Protein AF-0000000077863106 (afdb_homodimer)

Solvent-accessible surface area (backbone atoms only — not comparable to full-atom values): 50964 Å² total; per-residue (Å²): 133,82,85,76,80,61,58,80,45,43,48,26,43,20,41,36,31,36,48,25,45,62,71,57,27,67,43,44,46,53,47,40,54,50,27,55,53,47,26,68,72,30,57,85,43,61,71,60,22,48,53,30,43,49,52,37,49,33,56,31,46,39,33,16,55,47,22,50,50,55,50,70,59,65,68,81,79,57,76,72,43,67,26,76,44,61,75,33,63,80,84,48,83,65,45,81,73,35,84,44,53,61,47,78,40,48,59,47,70,47,36,65,50,68,43,65,46,45,50,59,47,34,32,51,41,9,41,47,46,30,50,50,46,50,52,45,64,60,55,34,60,75,52,54,64,40,59,44,48,40,51,53,49,50,52,52,37,50,46,20,48,55,14,30,54,31,19,53,55,38,52,62,58,57,72,64,61,62,69,32,56,31,37,28,44,81,87,48,69,69,68,70,64,45,55,42,82,41,73,65,71,83,58,57,54,96,41,69,34,58,22,55,52,50,33,72,72,29,68,68,54,38,58,65,56,41,39,54,48,50,51,75,38,40,75,50,79,55,89,49,53,61,48,59,57,33,33,37,31,60,48,75,72,72,60,53,76,77,57,57,81,40,75,62,50,53,54,62,71,32,53,63,58,48,54,48,46,49,50,51,44,50,52,43,46,49,54,52,48,48,55,70,72,40,92,62,90,54,90,64,80,56,82,31,64,69,55,43,61,74,38,40,63,58,50,51,48,51,50,49,49,48,51,48,50,49,49,43,57,60,47,52,74,57,59,66,73,68,80,85,69,51,73,63,53,54,55,44,57,59,56,32,69,66,53,44,49,51,52,48,53,50,51,51,50,51,50,48,52,51,40,50,56,46,44,66,55,46,30,60,50,44,41,50,52,45,51,55,49,48,51,51,50,51,66,70,72,49,70,62,68,59,57,74,69,20,56,69,26,46,42,56,56,47,30,52,50,48,49,50,51,52,53,55,51,56,67,44,32,80,77,62,50,50,73,68,50,51,52,52,49,49,51,50,50,50,52,50,48,54,52,52,50,49,52,55,50,56,67,68,56,57,61,62,60,65,60,57,62,76,103,132,82,88,75,82,62,58,80,44,42,48,26,43,21,40,34,31,35,48,26,46,61,72,58,27,66,44,46,45,53,47,39,52,49,28,52,53,48,26,68,73,30,58,84,44,60,70,60,23,50,53,30,42,50,53,36,48,32,56,30,48,40,33,16,54,48,23,50,50,55,50,70,58,65,68,80,78,58,75,73,44,67,28,75,46,63,75,35,63,81,85,49,82,65,46,81,72,36,84,44,53,62,46,77,38,51,60,46,70,47,36,64,51,67,44,62,45,45,51,59,47,34,31,50,43,10,42,48,45,30,51,50,45,51,50,45,65,60,54,35,62,76,53,55,66,39,62,44,48,41,51,52,50,49,51,51,39,52,47,21,46,54,12,29,53,30,20,52,55,37,51,62,57,57,72,64,61,62,68,32,57,32,36,28,43,79,88,47,68,69,68,71,63,47,55,43,82,39,75,64,71,82,60,57,53,97,40,70,34,58,22,55,51,50,33,71,72,29,69,69,53,38,59,65,57,40,39,53,47,52,52,74,37,41,74,51,78,55,91,48,53,60,48,60,56,32,32,37,30,60,48,76,71,71,59,53,77,75,57,57,79,39,74,62,50,54,52,61,72,32,54,64,57,48,52,48,46,50,50,53,44,50,52,43,48,49,53,52,50,49,54,69,72,40,90,63,90,54,91,65,78,56,79,33,64,70,55,44,61,74,38,38,64,57,51,51,49,51,50,49,49,47,50,47,50,48,48,43,59,59,47,53,73,55,60,67,75,69,80,87,70,51,73,60,54,54,56,45,57,57,56,31,69,67,53,44,49,52,51,47,53,51,50,51,49,51,49,49,51,50,40,51,55,46,44,65,53,46,30,59,49,44,41,52,51,46,51,55,50,49,52,53,50,52,65,71,72,50,69,63,66,61,57,73,68,20,56,66,26,46,42,55,57,48,30,51,50,49,49,50,51,51,52,56,51,56,68,44,32,80,77,62,50,49,74,69,50,52,52,50,50,51,51,52,50,51,52,52,49,53,52,52,50,50,52,53,51,56,68,68,57,58,62,61,61,65,62,57,62,76,105

Foldseek 3Di:
DDPPPFWLKFKFWKAKAQFADLCLDDQNLVLLVVLLVVLVVCLVVVVSNCLSVVVSLVSLLVLLVVLVVLLVFPDDFDDKAKAFGDAAAPPDPLCVLGVGTDHPDGIDIATADYAYLNLLSSLLSLLLQLLRLLVCLLARCSQVVDPVSNVVSVVSNVSSVSSNVSSVVSVVVRVPDDIWMKMARSVDRFDQKDFDQDDDPVLDDPGPRCSNCVCSVDPVNVVVRPGRIDTPRLPDDDPPDDSRSMMMGRPDPPVCVPCVPDPLVVLVVCPVVLVVLSVVLVVLSVLSVVVVVDPDPAPQPGLYPVVCVVCVVVSVVVLVVLVVVLVCQLCVVVPPPDDDPDPVVSVVSCVPPVSVVSVVSSVSNVSNVVSSVCNVPSSVVSSVSSSVSSVSVSVPPDDHPDDCVDCSNCVVVVVVVVVVVVVVVVVCDVVPDDPVRVVVVVVVVVVVVVVVVVVVVVVVPDCPVVVVVVD/DDPPPFWLKFKFWKAKAQFADLCLDDQNLVLLVVLLVVLVVCLVVVVSNCLSVVVSLVSLLVLLVVLVVLLVQPDDFDDKAKAFGDAAAPPDPLCVLGVGTDHPDGIDIATADYAYLNLLSSLLSLLLQLLRLLVCLLARCSQVVDPVSNVVSVVSNVSSVSSNVSSVVSVVVRVPDDIWMKMARSVDRFDQKDFDQDDDPVLDDPGPRVSNCVCSVDPVNVVVRPGRIDTPRLPDDDPPDDSRSMMMGRPDPPVCVPCVPDPLVVLVVCPVVLVVLSVVLVVLSVLSVVVVVDPDPAPQPGLHPVVCVVCVVVVVVVLVVLVVVLVCQLCVVVPPPDDDPDPVVSVVSCVPPVSVVSVVSSVSNVSNVVSSVCNVPSSVVSSVSSSVSSVSVSVPPDDHPDDCVDCSNCVVVVVVVVVVVVVVVVVCDVVPDDPVRVVVVVVVVVVVVVVVVVVVVVVVPDCVVVVVVVD

Sequence (942 aa):
MSSQDSPLFIAQEAICFYPISTIYNYCPRYLFYALLLASCLTRWTGWLTDVFLGTAATYAGVAAIQAFILVASVSKSKEAEVVTIPYLPTNTSIGDAFPQLVTDADQVVIQPGALELDGDAVLAVVITGYLVFLPLQCWSRVLSKERVRVILFSLWNLLMLAGSICGLVYSTLLSKVPTQYMFCYPDYPPFEQTKNDGWHSEWRNTTWNSSVWAIFSSPILWNQLGDICFNPCFNSSQVLRQQTSLTAMVYPRDDDDAHPHSFWAKLAYSSSYIYSLIAVSVILNCVLLCFRLLPFRSRIPAMKVAVIWKQRKDIWNKLKSGFETARKMDRGDNQNPCHQRTVWRRLRSHLSPKVIKQWASIWVDVILLVAILLSIIISPLTAIAFVVWIEWYIYNDGPAQENPQQVGQWSYLVSIGLLLLSAVILRLRYRVSSAAELDRDIEDLRRRLVKLEARREAFSEPREEELNGDRMSSQDSPLFIAQEAICFYPISTIYNYCPRYLFYALLLASCLTRWTGWLTDVFLGTAATYAGVAAIQAFILVASVSKSKEAEVVTIPYLPTNTSIGDAFPQLVTDADQVVIQPGALELDGDAVLAVVITGYLVFLPLQCWSRVLSKERVRVILFSLWNLLMLAGSICGLVYSTLLSKVPTQYMFCYPDYPPFEQTKNDGWHSEWRNTTWNSSVWAIFSSPILWNQLGDICFNPCFNSSQVLRQQTSLTAMVYPRDDDDAHPHSFWAKLAYSSSYIYSLIAVSVILNCVLLCFRLLPFRSRIPAMKVAVIWKQRKDIWNKLKSGFETARKMDRGDNQNPCHQRTVWRRLRSHLSPKVIKQWASIWVDVILLVAILLSIIISPLTAIAFVVWIEWYIYNDGPAQENPQQVGQWSYLVSIGLLLLSAVILRLRYRVSSAAELDRDIEDLRRRLVKLEARREAFSEPREEELNGDR

Structure (mmCIF, N/CA/C/O backbone):
data_AF-0000000077863106-model_v1
#
loop_
_entity.id
_entity.type
_entity.pdbx_description
1 polymer 'Integral membrane protein'
#
loop_
_atom_site.group_PDB
_atom_site.id
_atom_site.type_symbol
_atom_site.label_atom_id
_atom_site.label_alt_id
_atom_site.label_comp_id
_atom_site.label_asym_id
_atom_site.label_entity_id
_atom_site.label_seq_id
_atom_site.pdbx_PDB_ins_code
_atom_site.Cartn_x
_atom_site.Cartn_y
_atom_site.Cartn_z
_atom_site.occupancy
_atom_site.B_iso_or_equiv
_atom_site.auth_seq_id
_atom_site.auth_comp_id
_atom_site.auth_asym_id
_atom_site.auth_atom_id
_atom_site.pdbx_PDB_model_num
ATOM 1 N N . MET A 1 1 ? 9.055 -56 -7.039 1 26.06 1 MET A N 1
ATOM 2 C CA . MET A 1 1 ? 7.863 -55.5 -6.355 1 26.06 1 MET A CA 1
ATOM 3 C C . MET A 1 1 ? 6.84 -55 -7.355 1 26.06 1 MET A C 1
ATOM 5 O O . MET A 1 1 ? 7.176 -54.188 -8.234 1 26.06 1 MET A O 1
ATOM 9 N N . SER A 1 2 ? 5.77 -55.688 -7.777 1 32.88 2 SER A N 1
ATOM 10 C CA . SER A 1 2 ? 4.672 -55.5 -8.719 1 32.88 2 SER A CA 1
ATOM 11 C C . SER A 1 2 ? 4.148 -54.062 -8.688 1 32.88 2 SER A C 1
ATOM 13 O O . SER A 1 2 ? 3.953 -53.5 -7.609 1 32.88 2 SER A O 1
ATOM 15 N N . SER A 1 3 ? 4.355 -53.156 -9.578 1 42.66 3 SER A N 1
ATOM 16 C CA . SER A 1 3 ? 3.854 -51.906 -10.133 1 42.66 3 SER A CA 1
ATOM 17 C C . SER A 1 3 ? 2.338 -51.812 -10.008 1 42.66 3 SER A C 1
ATOM 19 O O . SER A 1 3 ? 1.724 -50.875 -10.508 1 42.66 3 SER A O 1
ATOM 21 N N . GLN A 1 4 ? 1.524 -52.906 -9.844 1 44.75 4 GLN A N 1
ATOM 22 C CA . GLN A 1 4 ? 0.093 -53.188 -9.844 1 44.75 4 GLN A CA 1
ATOM 23 C C . GLN A 1 4 ? -0.628 -52.406 -8.766 1 44.75 4 GLN A C 1
ATOM 25 O O . GLN A 1 4 ? -1.775 -52 -8.953 1 44.75 4 GLN A O 1
ATOM 30 N N . ASP A 1 5 ? -0.208 -52.406 -7.422 1 56.16 5 ASP A N 1
ATOM 31 C CA . ASP A 1 5 ? -1.065 -52.062 -6.293 1 56.16 5 ASP A CA 1
ATOM 32 C C . ASP A 1 5 ? -1.022 -50.562 -6.004 1 56.16 5 ASP A C 1
ATOM 34 O O . ASP A 1 5 ? -1.371 -50.125 -4.906 1 56.16 5 ASP A O 1
ATOM 38 N N . SER A 1 6 ? -0.372 -49.812 -6.773 1 74.25 6 SER A N 1
ATOM 39 C CA . SER A 1 6 ? -0.344 -48.406 -6.422 1 74.25 6 SER A CA 1
ATOM 40 C C . SER A 1 6 ? -1.619 -47.688 -6.867 1 74.25 6 SER A C 1
ATOM 42 O O . SER A 1 6 ? -2.115 -47.938 -7.969 1 74.25 6 SER A O 1
ATOM 44 N N . PRO A 1 7 ? -2.229 -47.094 -5.91 1 86.69 7 PRO A N 1
ATOM 45 C CA . PRO A 1 7 ? -3.434 -46.344 -6.277 1 86.69 7 PRO A CA 1
ATOM 46 C C . PRO A 1 7 ? -3.201 -45.375 -7.438 1 86.69 7 PRO A C 1
ATOM 48 O O . PRO A 1 7 ? -2.074 -44.938 -7.648 1 86.69 7 PRO A O 1
ATOM 51 N N . LEU A 1 8 ? -4.168 -45.312 -8.32 1 90.88 8 LEU A N 1
ATOM 52 C CA . LEU A 1 8 ? -4.062 -44.406 -9.461 1 90.88 8 LEU A CA 1
ATOM 53 C C . LEU A 1 8 ? -3.719 -43 -9.016 1 90.88 8 LEU A C 1
ATOM 55 O O . LEU A 1 8 ? -2.818 -42.375 -9.578 1 90.88 8 LEU A O 1
ATOM 59 N N . PHE A 1 9 ? -4.512 -42.562 -8.055 1 94.62 9 PHE A N 1
ATOM 60 C CA . PHE A 1 9 ? -4.25 -41.25 -7.465 1 94.62 9 PHE A CA 1
ATOM 61 C C . PHE A 1 9 ? -4.566 -41.281 -5.977 1 94.62 9 PHE A C 1
ATOM 63 O O . PHE A 1 9 ? -5.125 -42.25 -5.457 1 94.62 9 PHE A O 1
ATOM 70 N N . ILE A 1 10 ? -4.098 -40.219 -5.316 1 94.44 10 ILE A N 1
ATOM 71 C CA . ILE A 1 10 ? -4.309 -40.125 -3.875 1 94.44 10 ILE A CA 1
ATOM 72 C C . ILE A 1 10 ? -4.926 -38.75 -3.551 1 94.44 10 ILE A C 1
ATOM 74 O O . ILE A 1 10 ? -4.879 -37.844 -4.371 1 94.44 10 ILE A O 1
ATOM 78 N N . ALA A 1 11 ? -5.566 -38.719 -2.434 1 95 11 ALA A N 1
ATOM 79 C CA . ALA A 1 11 ? -6.129 -37.469 -1.918 1 95 11 ALA A CA 1
ATOM 80 C C . ALA A 1 11 ? -5.43 -37.062 -0.632 1 95 11 ALA A C 1
ATOM 82 O O . ALA A 1 11 ? -5.172 -37.875 0.246 1 95 11 ALA A O 1
ATOM 83 N N . GLN A 1 12 ? -5.098 -35.812 -0.639 1 93.56 12 GLN A N 1
ATOM 84 C CA . GLN A 1 12 ? -4.465 -35.219 0.54 1 93.56 12 GLN A CA 1
ATOM 85 C C . GLN A 1 12 ? -5.223 -34 1.02 1 93.56 12 GLN A C 1
ATOM 87 O O . GLN A 1 12 ? -5.715 -33.188 0.208 1 93.56 12 GLN A O 1
ATOM 92 N N . GLU A 1 13 ? -5.277 -33.875 2.334 1 92.19 13 GLU A N 1
ATOM 93 C CA . GLU A 1 13 ? -5.926 -32.688 2.895 1 92.19 13 GLU A CA 1
ATOM 94 C C . GLU A 1 13 ? -5.098 -31.438 2.648 1 92.19 13 GLU A C 1
ATOM 96 O O . GLU A 1 13 ? -3.879 -31.438 2.844 1 92.19 13 GLU A O 1
ATOM 101 N N . ALA A 1 14 ? -5.836 -30.469 2.145 1 91.38 14 ALA A N 1
ATOM 102 C CA . ALA A 1 14 ? -5.168 -29.203 1.81 1 91.38 14 ALA A CA 1
ATOM 103 C C . ALA A 1 14 ? -6.02 -28 2.211 1 91.38 14 ALA A C 1
ATOM 105 O O . ALA A 1 14 ? -7.16 -28.172 2.658 1 91.38 14 ALA A O 1
ATOM 106 N N . ILE A 1 15 ? -5.371 -26.875 2.24 1 89.5 15 ILE A N 1
ATOM 107 C CA . ILE A 1 15 ? -6.062 -25.609 2.463 1 89.5 15 ILE A CA 1
ATOM 108 C C . ILE A 1 15 ? -5.785 -24.656 1.301 1 89.5 15 ILE A C 1
ATOM 110 O O . ILE A 1 15 ? -4.668 -24.625 0.771 1 89.5 15 ILE A O 1
ATOM 114 N N . CYS A 1 16 ? -6.805 -24.047 0.8 1 89.94 16 CYS A N 1
ATOM 115 C CA . CYS A 1 16 ? -6.688 -22.984 -0.18 1 89.94 16 CYS A CA 1
ATOM 116 C C . CYS A 1 16 ? -6.961 -21.625 0.459 1 89.94 16 CYS A C 1
ATOM 118 O O . CYS A 1 16 ? -7.949 -21.453 1.174 1 89.94 16 CYS A O 1
ATOM 120 N N . PHE A 1 17 ? -6.043 -20.703 0.256 1 89.31 17 PHE A N 1
ATOM 121 C CA . PHE A 1 17 ? -6.223 -19.406 0.908 1 89.31 17 PHE A CA 1
ATOM 122 C C . PHE A 1 17 ? -5.684 -18.281 0.035 1 89.31 17 PHE A C 1
ATOM 124 O O . PHE A 1 17 ? -4.848 -18.516 -0.841 1 89.31 17 PHE A O 1
ATOM 131 N N . TYR A 1 18 ? -6.281 -17.141 0.221 1 89.06 18 TYR A N 1
ATOM 132 C CA . TYR A 1 18 ? -5.707 -15.891 -0.278 1 89.06 18 TYR A CA 1
ATOM 133 C C . TYR A 1 18 ? -4.766 -15.273 0.749 1 89.06 18 TYR A C 1
ATOM 135 O O . TYR A 1 18 ? -5.188 -14.93 1.856 1 89.06 18 TYR A O 1
ATOM 143 N N . PRO A 1 19 ? -3.506 -15.188 0.367 1 89.19 19 PRO A N 1
ATOM 144 C CA . PRO A 1 19 ? -2.566 -14.633 1.343 1 89.19 19 PRO A CA 1
ATOM 145 C C . PRO A 1 19 ? -2.914 -13.203 1.751 1 89.19 19 PRO A C 1
ATOM 147 O O . PRO A 1 19 ? -3.701 -12.539 1.071 1 89.19 19 PRO A O 1
ATOM 150 N N . ILE A 1 20 ? -2.291 -12.812 2.879 1 90.81 20 ILE A N 1
ATOM 151 C CA . ILE A 1 20 ? -2.562 -11.477 3.398 1 90.81 20 ILE A CA 1
ATOM 152 C C . ILE A 1 20 ? -2.098 -10.43 2.393 1 90.81 20 ILE A C 1
ATOM 154 O O . ILE A 1 20 ? -0.97 -10.492 1.896 1 90.81 20 ILE A O 1
ATOM 158 N N . SER A 1 21 ? -2.957 -9.508 2.125 1 89.75 21 SER A N 1
ATOM 159 C CA . SER A 1 21 ? -2.67 -8.461 1.157 1 89.75 21 SER A CA 1
ATOM 160 C C . SER A 1 21 ? -1.504 -7.586 1.615 1 89.75 21 SER A C 1
ATOM 162 O O . SER A 1 21 ? -1.192 -7.535 2.807 1 89.75 21 SER A O 1
ATOM 164 N N . THR A 1 22 ? -0.928 -6.867 0.691 1 88.62 22 THR A N 1
ATOM 165 C CA . THR A 1 22 ? 0.248 -6.039 0.93 1 88.62 22 THR A CA 1
ATOM 166 C C . THR A 1 22 ? -0.051 -4.965 1.972 1 88.62 22 THR A C 1
ATOM 168 O O . THR A 1 22 ? 0.788 -4.668 2.824 1 88.62 22 THR A O 1
ATOM 171 N N . ILE A 1 23 ? -1.249 -4.434 1.993 1 90.44 23 ILE A N 1
ATOM 172 C CA . ILE A 1 23 ? -1.599 -3.305 2.85 1 90.44 23 ILE A CA 1
ATOM 173 C C . ILE A 1 23 ? -1.74 -3.779 4.293 1 90.44 23 ILE A C 1
ATOM 175 O O . ILE A 1 23 ? -1.688 -2.973 5.227 1 90.44 23 ILE A O 1
ATOM 179 N N . TYR A 1 24 ? -1.946 -5.086 4.48 1 92 24 TYR A N 1
ATOM 180 C CA . TYR A 1 24 ? -2.148 -5.602 5.828 1 92 24 TYR A CA 1
ATOM 181 C C . TYR A 1 24 ? -1.019 -6.543 6.227 1 92 24 TYR A C 1
ATOM 183 O O . TYR A 1 24 ? -1.136 -7.285 7.207 1 92 24 TYR A O 1
ATOM 191 N N . ASN A 1 25 ? 0.027 -6.523 5.457 1 91.25 25 ASN A N 1
ATOM 192 C CA . ASN A 1 25 ? 1.152 -7.398 5.766 1 91.25 25 ASN A CA 1
ATOM 193 C C . ASN A 1 25 ? 1.915 -6.918 6.996 1 91.25 25 ASN A C 1
ATOM 195 O O . ASN A 1 25 ? 1.396 -6.125 7.781 1 91.25 25 ASN A O 1
ATOM 199 N N . TYR A 1 26 ? 3.107 -7.328 7.301 1 88.75 26 TYR A N 1
ATOM 200 C CA . TYR A 1 26 ? 3.844 -7.145 8.547 1 88.75 26 TYR A CA 1
ATOM 201 C C . TYR A 1 26 ? 4.121 -5.668 8.805 1 88.75 26 TYR A C 1
ATOM 203 O O . TYR A 1 26 ? 3.719 -5.121 9.828 1 88.75 26 TYR A O 1
ATOM 211 N N . CYS A 1 27 ? 4.633 -5.012 7.883 1 90.25 27 CYS A N 1
ATOM 212 C CA . CYS A 1 27 ? 5.172 -3.678 8.109 1 90.25 27 CYS A CA 1
ATOM 213 C C . CYS A 1 27 ? 4.051 -2.668 8.336 1 90.25 27 CYS A C 1
ATOM 215 O O . CYS A 1 27 ? 4.062 -1.93 9.32 1 90.25 27 CYS A O 1
ATOM 217 N N . PRO A 1 28 ? 3.018 -2.662 7.469 1 92.56 28 PRO A N 1
ATOM 218 C CA . PRO A 1 28 ? 1.947 -1.69 7.707 1 92.56 28 PRO A CA 1
ATOM 219 C C . PRO A 1 28 ? 1.195 -1.948 9.016 1 92.56 28 PRO A C 1
ATOM 221 O O . PRO A 1 28 ? 0.81 -1.003 9.703 1 92.56 28 PRO A O 1
ATOM 224 N N . ARG A 1 29 ? 0.991 -3.158 9.383 1 93.75 29 ARG A N 1
ATOM 225 C CA . ARG A 1 29 ? 0.283 -3.482 10.617 1 93.75 29 ARG A CA 1
ATOM 226 C C . ARG A 1 29 ? 1.108 -3.092 11.844 1 93.75 29 ARG A C 1
ATOM 228 O O . ARG A 1 29 ? 0.592 -2.473 12.773 1 93.75 29 ARG A O 1
ATOM 235 N N . TYR A 1 30 ? 2.363 -3.434 11.859 1 94.31 30 TYR A N 1
ATOM 236 C CA . TYR A 1 30 ? 3.234 -3.086 12.977 1 94.31 30 TYR A CA 1
ATOM 237 C C . TYR A 1 30 ? 3.428 -1.578 13.07 1 94.31 30 TYR A C 1
ATOM 239 O O . TYR A 1 30 ? 3.555 -1.026 14.164 1 94.31 30 TYR A O 1
ATOM 247 N N . LEU A 1 31 ? 3.531 -0.987 11.867 1 94.81 31 LEU A N 1
ATOM 248 C CA . LEU A 1 31 ? 3.596 0.47 11.859 1 94.81 31 LEU A CA 1
ATOM 249 C C . LEU A 1 31 ? 2.34 1.072 12.484 1 94.81 31 LEU A C 1
ATOM 251 O O . LEU A 1 31 ? 2.422 2.043 13.242 1 94.81 31 LEU A O 1
ATOM 255 N N . PHE A 1 32 ? 1.184 0.488 12.227 1 96.38 32 PHE A N 1
ATOM 256 C CA . PHE A 1 32 ? -0.085 0.929 12.789 1 96.38 32 PHE A CA 1
ATOM 257 C C . PHE A 1 32 ? -0.047 0.866 14.312 1 96.38 32 PHE A C 1
ATOM 259 O O . PHE A 1 32 ? -0.41 1.83 14.992 1 96.38 32 PHE A O 1
ATOM 266 N N . TYR A 1 33 ? 0.478 -0.219 14.852 1 96.12 33 TYR A N 1
ATOM 267 C CA . TYR A 1 33 ? 0.579 -0.362 16.297 1 96.12 33 TYR A CA 1
ATOM 268 C C . TYR A 1 33 ? 1.552 0.657 16.891 1 96.12 33 TYR A C 1
ATOM 270 O O . TYR A 1 33 ? 1.285 1.253 17.922 1 96.12 33 TYR A O 1
ATOM 278 N N . ALA A 1 34 ? 2.629 0.846 16.203 1 94.56 34 ALA A N 1
ATOM 279 C CA . ALA A 1 34 ? 3.641 1.796 16.641 1 94.56 34 ALA A CA 1
ATOM 280 C C . ALA A 1 34 ? 3.096 3.221 16.641 1 94.56 34 ALA A C 1
ATOM 282 O O . ALA A 1 34 ? 3.396 4.008 17.547 1 94.56 34 ALA A O 1
ATOM 283 N N . LEU A 1 35 ? 2.324 3.48 15.617 1 94.56 35 LEU A N 1
ATOM 284 C CA . LEU A 1 35 ? 1.747 4.816 15.523 1 94.56 35 LEU A CA 1
ATOM 285 C C . LEU A 1 35 ? 0.749 5.062 16.656 1 94.56 35 LEU A C 1
ATOM 287 O O . LEU A 1 35 ? 0.694 6.156 17.203 1 94.56 35 LEU A O 1
ATOM 291 N N . LEU A 1 36 ? -0.031 4.07 16.984 1 93.5 36 LEU A N 1
ATOM 292 C CA . LEU A 1 36 ? -0.969 4.195 18.094 1 93.5 36 LEU A CA 1
ATOM 293 C C . LEU A 1 36 ? -0.229 4.391 19.422 1 93.5 36 LEU A C 1
ATOM 295 O O . LEU A 1 36 ? -0.592 5.258 20.219 1 93.5 36 LEU A O 1
ATOM 299 N N . LEU A 1 37 ? 0.836 3.676 19.609 1 91.75 37 LEU A N 1
ATOM 300 C CA . LEU A 1 37 ? 1.645 3.803 20.812 1 91.75 37 LEU A CA 1
ATOM 301 C C . LEU A 1 37 ? 2.32 5.168 20.875 1 91.75 37 LEU A C 1
ATOM 303 O O . LEU A 1 37 ? 2.359 5.801 21.938 1 91.75 37 LEU A O 1
ATOM 307 N N . ALA A 1 38 ? 2.811 5.625 19.734 1 90.5 38 ALA A N 1
ATOM 308 C CA . ALA A 1 38 ? 3.473 6.926 19.672 1 90.5 38 ALA A CA 1
ATOM 309 C C . ALA A 1 38 ? 2.488 8.055 19.938 1 90.5 38 ALA A C 1
ATOM 311 O O . ALA A 1 38 ? 2.85 9.07 20.547 1 90.5 38 ALA A O 1
ATOM 312 N N . SER A 1 39 ? 1.268 7.855 19.484 1 87 39 SER A N 1
ATOM 313 C CA . SER A 1 39 ? 0.251 8.875 19.734 1 87 39 SER A CA 1
ATOM 314 C C . SER A 1 39 ? -0.08 8.984 21.219 1 87 39 SER A C 1
ATOM 316 O O . SER A 1 39 ? -0.344 10.078 21.719 1 87 39 SER A O 1
ATOM 318 N N . CYS A 1 40 ? 0.005 7.922 21.922 1 83.56 40 CYS A N 1
ATOM 319 C CA . CYS A 1 40 ? -0.248 7.922 23.359 1 83.56 40 CYS A CA 1
ATOM 320 C C . CYS A 1 40 ? 0.919 8.539 24.125 1 83.56 40 CYS A C 1
ATOM 322 O O . CYS A 1 40 ? 0.719 9.211 25.125 1 83.56 40 CYS A O 1
ATOM 324 N N . LEU A 1 41 ? 2.148 8.414 23.547 1 83.38 41 LEU A N 1
ATOM 325 C CA . LEU A 1 41 ? 3.348 8.891 24.219 1 83.38 41 LEU A CA 1
ATOM 326 C C . LEU A 1 41 ? 3.592 10.367 23.922 1 83.38 41 LEU A C 1
ATOM 328 O O . LEU A 1 41 ? 4.238 11.07 24.703 1 83.38 41 LEU A O 1
ATOM 332 N N . THR A 1 42 ? 3.131 10.797 22.797 1 80 42 THR A N 1
ATOM 333 C CA . THR A 1 42 ? 3.381 12.18 22.391 1 80 42 THR A CA 1
ATOM 334 C C . THR A 1 42 ? 2.125 13.023 22.562 1 80 42 THR A C 1
ATOM 336 O O . THR A 1 42 ? 1.929 14.008 21.828 1 80 42 THR A O 1
ATOM 339 N N . ARG A 1 43 ? 1.359 12.789 23.5 1 72.81 43 ARG A N 1
ATOM 340 C CA . ARG A 1 43 ? 0.079 13.461 23.688 1 72.81 43 ARG A CA 1
ATOM 341 C C . ARG A 1 43 ? 0.279 14.938 24.031 1 72.81 43 ARG A C 1
ATOM 343 O O . ARG A 1 43 ? -0.593 15.766 23.766 1 72.81 43 ARG A O 1
ATOM 350 N N . TRP A 1 44 ? 1.492 15.258 24.438 1 74.69 44 TRP A N 1
ATOM 351 C CA . TRP A 1 44 ? 1.767 16.625 24.859 1 74.69 44 TRP A CA 1
ATOM 352 C C . TRP A 1 44 ? 2.242 17.469 23.688 1 74.69 44 TRP A C 1
ATOM 354 O O . TRP A 1 44 ? 2.223 18.703 23.75 1 74.69 44 TRP A O 1
ATOM 364 N N . THR A 1 45 ? 2.744 16.719 22.703 1 75.56 45 THR A N 1
ATOM 365 C CA . THR A 1 45 ? 3.166 17.406 21.484 1 75.56 45 THR A CA 1
ATOM 366 C C . THR A 1 45 ? 2.043 17.422 20.453 1 75.56 45 THR A C 1
ATOM 368 O O . THR A 1 45 ? 1.926 16.5 19.641 1 75.56 45 THR A O 1
ATOM 371 N N . GLY A 1 46 ? 1.142 18.297 20.422 1 76.94 46 GLY A N 1
ATOM 372 C CA . GLY A 1 46 ? -0.1 18.375 19.672 1 76.94 46 GLY A CA 1
ATOM 373 C C . GLY A 1 46 ? 0.072 18.078 18.203 1 76.94 46 GLY A C 1
ATOM 374 O O . GLY A 1 46 ? -0.658 17.25 17.641 1 76.94 46 GLY A O 1
ATOM 375 N N . TRP A 1 47 ? 1.129 18.672 17.625 1 77.94 47 TRP A N 1
ATOM 376 C CA . TRP A 1 47 ? 1.243 18.5 16.172 1 77.94 47 TRP A CA 1
ATOM 377 C C . TRP A 1 47 ? 1.656 17.078 15.82 1 77.94 47 TRP A C 1
ATOM 379 O O . TRP A 1 47 ? 1.186 16.516 14.828 1 77.94 47 TRP A O 1
ATOM 389 N N . LEU A 1 48 ? 2.516 16.469 16.562 1 82.81 48 LEU A N 1
ATOM 390 C CA . LEU A 1 48 ? 2.982 15.109 16.312 1 82.81 48 LEU A CA 1
ATOM 391 C C . LEU A 1 48 ? 1.86 14.102 16.531 1 82.81 48 LEU A C 1
ATOM 393 O O . LEU A 1 48 ? 1.709 13.156 15.758 1 82.81 48 LEU A O 1
ATOM 397 N N . THR A 1 49 ? 1.086 14.305 17.5 1 83.56 49 THR A N 1
ATOM 398 C CA . THR A 1 49 ? -0.02 13.398 17.797 1 83.56 49 THR A CA 1
ATOM 399 C C . THR A 1 49 ? -1.065 13.438 16.688 1 83.56 49 THR A C 1
ATOM 401 O O . THR A 1 49 ? -1.649 12.406 16.344 1 83.56 49 THR A O 1
ATOM 404 N N . ASP A 1 50 ? -1.203 14.555 16.094 1 82 50 ASP A N 1
ATOM 405 C CA . ASP A 1 50 ? -2.18 14.695 15.023 1 82 50 ASP A CA 1
ATOM 406 C C . ASP A 1 50 ? -1.752 13.906 13.789 1 82 50 ASP A C 1
ATOM 408 O O . ASP A 1 50 ? -2.58 13.273 13.133 1 82 50 ASP A O 1
ATOM 412 N N . VAL A 1 51 ? -0.501 13.992 13.625 1 82.88 51 VAL A N 1
ATOM 413 C CA . VAL A 1 51 ? 0.012 13.281 12.453 1 82.88 51 VAL A CA 1
ATOM 414 C C . VAL A 1 51 ? -0.074 11.773 12.688 1 82.88 51 VAL A C 1
ATOM 416 O O . VAL A 1 51 ? -0.533 11.031 11.82 1 82.88 51 VAL A O 1
ATOM 419 N N . PHE A 1 52 ? 0.317 11.352 13.828 1 89.44 52 PHE A N 1
ATOM 420 C CA . PHE A 1 52 ? 0.322 9.93 14.141 1 89.44 52 PHE A CA 1
ATOM 421 C C . PHE A 1 52 ? -1.101 9.391 14.219 1 89.44 52 PHE A C 1
ATOM 423 O O . PHE A 1 52 ? -1.414 8.367 13.602 1 89.44 52 PHE A O 1
ATOM 430 N N . LEU A 1 53 ? -1.956 10.086 14.844 1 87.5 53 LEU A N 1
ATOM 431 C CA . LEU A 1 53 ? -3.332 9.633 15.008 1 87.5 53 LEU A CA 1
ATOM 432 C C . LEU A 1 53 ? -4.094 9.703 13.695 1 87.5 53 LEU A C 1
ATOM 434 O O . LEU A 1 53 ? -4.922 8.836 13.398 1 87.5 53 LEU A O 1
ATOM 438 N N . GLY A 1 54 ? -3.834 10.773 12.977 1 88.12 54 GLY A N 1
ATOM 439 C CA . GLY A 1 54 ? -4.477 10.883 11.68 1 88.12 54 GLY A CA 1
ATOM 440 C C . GLY A 1 54 ? -4.109 9.75 10.734 1 88.12 54 GLY A C 1
ATOM 441 O O . GLY A 1 54 ? -4.973 9.195 10.062 1 88.12 54 GLY A O 1
ATOM 442 N N . THR A 1 55 ? -2.873 9.398 10.711 1 90.31 55 THR A N 1
ATOM 443 C CA . THR A 1 55 ? -2.406 8.32 9.859 1 90.31 55 THR A CA 1
ATOM 444 C C . THR A 1 55 ? -2.965 6.977 10.328 1 90.31 55 THR A C 1
ATOM 446 O O . THR A 1 55 ? -3.438 6.18 9.516 1 90.31 55 THR A O 1
ATOM 449 N N . ALA A 1 56 ? -2.918 6.766 11.578 1 94 56 ALA A N 1
ATOM 450 C CA . ALA A 1 56 ? -3.424 5.512 12.133 1 94 56 ALA A CA 1
ATOM 451 C C . ALA A 1 56 ? -4.93 5.383 11.914 1 94 56 ALA A C 1
ATOM 453 O O . ALA A 1 56 ? -5.418 4.309 11.562 1 94 56 ALA A O 1
ATOM 454 N N . ALA A 1 57 ? -5.633 6.492 12.094 1 93.88 57 ALA A N 1
ATOM 455 C CA . ALA A 1 57 ? -7.086 6.465 11.938 1 93.88 57 ALA A CA 1
ATOM 456 C C . ALA A 1 57 ? -7.484 6.211 10.492 1 93.88 57 ALA A C 1
ATOM 458 O O . ALA A 1 57 ? -8.445 5.492 10.219 1 93.88 57 ALA A O 1
ATOM 459 N N . THR A 1 58 ? -6.75 6.785 9.625 1 92.81 58 THR A N 1
ATOM 460 C CA . THR A 1 58 ? -7.043 6.586 8.211 1 92.81 58 THR A CA 1
ATOM 461 C C . THR A 1 58 ? -6.789 5.137 7.809 1 92.81 58 THR A C 1
ATOM 463 O O . THR A 1 58 ? -7.578 4.543 7.07 1 92.81 58 THR A O 1
ATOM 466 N N . TYR A 1 59 ? -5.672 4.551 8.273 1 95.31 59 TYR A N 1
ATOM 467 C CA . TYR A 1 59 ? -5.359 3.152 8.008 1 95.31 59 TYR A CA 1
ATOM 468 C C . TYR A 1 59 ? -6.434 2.238 8.586 1 95.31 59 TYR A C 1
ATOM 470 O O . TYR A 1 59 ? -6.883 1.301 7.926 1 95.31 59 TYR A O 1
ATOM 478 N N . ALA A 1 60 ? -6.855 2.529 9.781 1 97.12 60 ALA A N 1
ATOM 479 C CA . ALA A 1 60 ? -7.902 1.74 10.43 1 97.12 60 ALA A CA 1
ATOM 480 C C . ALA A 1 60 ? -9.25 1.933 9.734 1 97.12 60 ALA A C 1
ATOM 482 O O . ALA A 1 60 ? -10.062 1.012 9.688 1 97.12 60 ALA A O 1
ATOM 483 N N . GLY A 1 61 ? -9.469 3.143 9.273 1 96.44 61 GLY A N 1
ATOM 484 C CA . GLY A 1 61 ? -10.695 3.393 8.531 1 96.44 61 GLY A CA 1
ATOM 485 C C . GLY A 1 61 ? -10.812 2.559 7.273 1 96.44 61 GLY A C 1
ATOM 486 O O . GLY A 1 61 ? -11.898 2.074 6.941 1 96.44 61 GLY A O 1
ATOM 487 N N . VAL A 1 62 ? -9.734 2.377 6.609 1 95.94 62 VAL A N 1
ATOM 488 C CA . VAL A 1 62 ? -9.711 1.546 5.41 1 95.94 62 VAL A CA 1
ATOM 489 C C . VAL A 1 62 ? -10.047 0.101 5.777 1 95.94 62 VAL A C 1
ATOM 491 O O . VAL A 1 62 ? -10.828 -0.558 5.086 1 95.94 62 VAL A O 1
ATOM 494 N N . ALA A 1 63 ? -9.445 -0.325 6.801 1 97.44 63 ALA A N 1
ATOM 495 C CA . ALA A 1 63 ? -9.703 -1.684 7.27 1 97.44 63 ALA A CA 1
ATOM 496 C C . ALA A 1 63 ? -11.18 -1.862 7.633 1 97.44 63 ALA A C 1
ATOM 498 O O . ALA A 1 63 ? -11.766 -2.914 7.371 1 97.44 63 ALA A O 1
ATOM 499 N N . ALA A 1 64 ? -11.789 -0.835 8.219 1 97.5 64 ALA A N 1
ATOM 500 C CA . ALA A 1 64 ? -13.195 -0.907 8.594 1 97.5 64 ALA A CA 1
ATOM 501 C C . ALA A 1 64 ? -14.086 -1.034 7.363 1 97.5 64 ALA A C 1
ATOM 503 O O . ALA A 1 64 ? -15.016 -1.85 7.34 1 97.5 64 ALA A O 1
ATOM 504 N N . ILE A 1 65 ? -13.836 -0.246 6.426 1 96.06 65 ILE A N 1
ATOM 505 C CA . ILE A 1 65 ? -14.617 -0.3 5.195 1 96.06 65 ILE A CA 1
ATOM 506 C C . ILE A 1 65 ? -14.461 -1.672 4.543 1 96.06 65 ILE A C 1
ATOM 508 O O . ILE A 1 65 ? -15.43 -2.229 4.016 1 96.06 65 ILE A O 1
ATOM 512 N N . GLN A 1 66 ? -13.266 -2.189 4.578 1 95.94 66 GLN A N 1
ATOM 513 C CA . GLN A 1 66 ? -13.055 -3.525 4.027 1 95.94 66 GLN A CA 1
ATOM 514 C C . GLN A 1 66 ? -13.859 -4.566 4.809 1 95.94 66 GLN A C 1
ATOM 516 O O . GLN A 1 66 ? -14.359 -5.531 4.227 1 95.94 66 GLN A O 1
ATOM 521 N N . ALA A 1 67 ? -13.898 -4.441 6.066 1 96.38 67 ALA A N 1
ATOM 522 C CA . ALA A 1 67 ? -14.695 -5.363 6.879 1 96.38 67 ALA A CA 1
ATOM 523 C C . ALA A 1 67 ? -16.156 -5.355 6.445 1 96.38 67 ALA A C 1
ATOM 525 O O . ALA A 1 67 ? -16.797 -6.402 6.395 1 96.38 67 ALA A O 1
ATOM 526 N N . PHE A 1 68 ? -16.672 -4.148 6.102 1 96.12 68 PHE A N 1
ATOM 527 C CA . PHE A 1 68 ? -18.047 -4.035 5.605 1 96.12 68 PHE A CA 1
ATOM 528 C C . PHE A 1 68 ? -18.219 -4.832 4.32 1 96.12 68 PHE A C 1
ATOM 530 O O . PHE A 1 68 ? -19.203 -5.566 4.168 1 96.12 68 PHE A O 1
ATOM 537 N N . ILE A 1 69 ? -17.266 -4.723 3.482 1 93.94 69 ILE A N 1
ATOM 538 C CA . ILE A 1 69 ? -17.344 -5.363 2.174 1 93.94 69 ILE A CA 1
ATOM 539 C C . ILE A 1 69 ? -17.234 -6.879 2.332 1 93.94 69 ILE A C 1
ATOM 541 O O . ILE A 1 69 ? -17.938 -7.633 1.661 1 93.94 69 ILE A O 1
ATOM 545 N N . LEU A 1 70 ? -16.344 -7.312 3.186 1 92.62 70 LEU A N 1
ATOM 546 C CA . LEU A 1 70 ? -16.125 -8.742 3.387 1 92.62 70 LEU A CA 1
ATOM 547 C C . LEU A 1 70 ? -17.391 -9.406 3.918 1 92.62 70 LEU A C 1
ATOM 549 O O . LEU A 1 70 ? -17.781 -10.484 3.445 1 92.62 70 LEU A O 1
ATOM 553 N N . VAL A 1 71 ? -18.109 -8.805 4.824 1 92 71 VAL A N 1
ATOM 554 C CA . VAL A 1 71 ? -19.312 -9.375 5.41 1 92 71 VAL A CA 1
ATOM 555 C C . VAL A 1 71 ? -20.453 -9.352 4.383 1 92 71 VAL A C 1
ATOM 557 O O . VAL A 1 71 ? -21.266 -10.281 4.324 1 92 71 VAL A O 1
ATOM 560 N N . ALA A 1 72 ? -20.453 -8.359 3.586 1 90.94 72 ALA A N 1
ATOM 561 C CA . ALA A 1 72 ? -21.516 -8.211 2.592 1 90.94 72 ALA A CA 1
ATOM 562 C C . ALA A 1 72 ? -21.328 -9.203 1.447 1 90.94 72 ALA A C 1
ATOM 564 O O . ALA A 1 72 ? -22.297 -9.562 0.771 1 90.94 72 ALA A O 1
ATOM 565 N N . SER A 1 73 ? -20.125 -9.672 1.214 1 86.94 73 SER A N 1
ATOM 566 C CA . SER A 1 73 ? -19.828 -10.5 0.047 1 86.94 73 SER A CA 1
ATOM 567 C C . SER A 1 73 ? -19.766 -11.977 0.418 1 86.94 73 SER A C 1
ATOM 569 O O . SER A 1 73 ? -19.344 -12.805 -0.385 1 86.94 73 SER A O 1
ATOM 571 N N . VAL A 1 74 ? -20.141 -12.281 1.555 1 81.12 74 VAL A N 1
ATOM 572 C CA . VAL A 1 74 ? -20.109 -13.688 1.936 1 81.12 74 VAL A CA 1
ATOM 573 C C . VAL A 1 74 ? -21.078 -14.484 1.08 1 81.12 74 VAL A C 1
ATOM 575 O O . VAL A 1 74 ? -22.266 -14.148 1.009 1 81.12 74 VAL A O 1
ATOM 578 N N . SER A 1 75 ? -20.422 -15.117 0.081 1 71.19 75 SER A N 1
ATOM 579 C CA . SER A 1 75 ? -21.219 -15.938 -0.826 1 71.19 75 SER A CA 1
ATOM 580 C C . SER A 1 75 ? -21.625 -17.25 -0.17 1 71.19 75 SER A C 1
ATOM 582 O O . SER A 1 75 ? -20.953 -17.719 0.751 1 71.19 75 SER A O 1
ATOM 584 N N . LYS A 1 76 ? -22.797 -17.75 -0.714 1 65.62 76 LYS A N 1
ATOM 585 C CA . LYS A 1 76 ? -23.328 -19.047 -0.29 1 65.62 76 LYS A CA 1
ATOM 586 C C . LYS A 1 76 ? -22.391 -20.188 -0.677 1 65.62 76 LYS A C 1
ATOM 588 O O . LYS A 1 76 ? -21.781 -20.156 -1.751 1 65.62 76 LYS A O 1
ATOM 593 N N . SER A 1 77 ? -21.953 -21.016 0.273 1 70.88 77 SER A N 1
ATOM 594 C CA . SER A 1 77 ? -21.125 -22.203 0.078 1 70.88 77 SER A CA 1
ATOM 595 C C . SER A 1 77 ? -21.609 -23.016 -1.114 1 70.88 77 SER A C 1
ATOM 597 O O . SER A 1 77 ? -22.812 -23.109 -1.363 1 70.88 77 SER A O 1
ATOM 599 N N . LYS A 1 78 ? -20.719 -23.281 -1.968 1 78.5 78 LYS A N 1
ATOM 600 C CA . LYS A 1 78 ? -21.031 -24.156 -3.102 1 78.5 78 LYS A CA 1
ATOM 601 C C . LYS A 1 78 ? -21.5 -25.516 -2.631 1 78.5 78 LYS A C 1
ATOM 603 O O . LYS A 1 78 ? -21.281 -25.906 -1.481 1 78.5 78 LYS A O 1
ATOM 608 N N . GLU A 1 79 ? -22.219 -26.172 -3.439 1 83.56 79 GLU A N 1
ATOM 609 C CA . GLU A 1 79 ? -22.75 -27.484 -3.102 1 83.56 79 GLU A CA 1
ATOM 610 C C . GLU A 1 79 ? -21.625 -28.516 -2.973 1 83.56 79 GLU A C 1
ATOM 612 O O . GLU A 1 79 ? -20.688 -28.5 -3.76 1 83.56 79 GLU A O 1
ATOM 617 N N . ALA A 1 80 ? -21.797 -29.297 -1.907 1 90.44 80 ALA A N 1
ATOM 618 C CA . ALA A 1 80 ? -20.828 -30.359 -1.651 1 90.44 80 ALA A CA 1
ATOM 619 C C . ALA A 1 80 ? -21.078 -31.562 -2.566 1 90.44 80 ALA A C 1
ATOM 621 O O . ALA A 1 80 ? -22.219 -31.922 -2.826 1 90.44 80 ALA A O 1
ATOM 622 N N . GLU A 1 81 ? -20.094 -32.031 -3.113 1 93.75 81 GLU A N 1
ATOM 623 C CA . GLU A 1 81 ? -20.156 -33.219 -3.959 1 93.75 81 GLU A CA 1
ATOM 624 C C . GLU A 1 81 ? -19.188 -34.312 -3.475 1 93.75 81 GLU A C 1
ATOM 626 O O . GLU A 1 81 ? -18.094 -34 -2.977 1 93.75 81 GLU A O 1
ATOM 631 N N . VAL A 1 82 ? -19.578 -35.5 -3.697 1 95 82 VAL A N 1
ATOM 632 C CA . VAL A 1 82 ? -18.781 -36.625 -3.234 1 95 82 VAL A CA 1
ATOM 633 C C . VAL A 1 82 ? -17.859 -37.094 -4.359 1 95 82 VAL A C 1
ATOM 635 O O . VAL A 1 82 ? -18.281 -37.188 -5.516 1 95 82 VAL A O 1
ATOM 638 N N . VAL A 1 83 ? -16.656 -37.344 -3.994 1 96.12 83 VAL A N 1
ATOM 639 C CA . VAL A 1 83 ? -15.672 -37.875 -4.926 1 96.12 83 VAL A CA 1
ATOM 640 C C . VAL A 1 83 ? -15.117 -39.188 -4.379 1 96.12 83 VAL A C 1
ATOM 642 O O . VAL A 1 83 ? -14.672 -39.25 -3.229 1 96.12 83 VAL A O 1
ATOM 645 N N . THR A 1 84 ? -15.109 -40.188 -5.219 1 96.44 84 THR A N 1
ATOM 646 C CA . THR A 1 84 ? -14.578 -41.469 -4.816 1 96.44 84 THR A CA 1
ATOM 647 C C . THR A 1 84 ? -13.062 -41.531 -4.988 1 96.44 84 THR A C 1
ATOM 649 O O . THR A 1 84 ? -12.531 -41 -5.965 1 96.44 84 THR A O 1
ATOM 652 N N . ILE A 1 85 ? -12.391 -42.125 -3.98 1 95.5 85 ILE A N 1
ATOM 653 C CA . ILE A 1 85 ? -10.938 -42.25 -4.035 1 95.5 85 ILE A CA 1
ATOM 654 C C . ILE A 1 85 ? -10.523 -43.688 -3.787 1 95.5 85 ILE A C 1
ATOM 656 O O . ILE A 1 85 ? -11.266 -44.438 -3.166 1 95.5 85 ILE A O 1
ATOM 660 N N . PRO A 1 86 ? -9.391 -44 -4.34 1 93.44 86 PRO A N 1
ATOM 661 C CA . PRO A 1 86 ? -8.883 -45.344 -4.027 1 93.44 86 PRO A CA 1
ATOM 662 C C . PRO A 1 86 ? -8.617 -45.531 -2.537 1 93.44 86 PRO A C 1
ATOM 664 O O . PRO A 1 86 ? -8.109 -44.625 -1.87 1 93.44 86 PRO A O 1
ATOM 667 N N . TYR A 1 87 ? -8.992 -46.719 -2.074 1 92.44 87 TYR A N 1
ATOM 668 C CA . TYR A 1 87 ? -8.836 -47.031 -0.657 1 92.44 87 TYR A CA 1
ATOM 669 C C . TYR A 1 87 ? -7.379 -47.281 -0.31 1 92.44 87 TYR A C 1
ATOM 671 O O . TYR A 1 87 ? -6.703 -48.062 -0.989 1 92.44 87 TYR A O 1
ATOM 679 N N . LEU A 1 88 ? -6.883 -46.5 0.686 1 91.19 88 LEU A N 1
ATOM 680 C CA . LEU A 1 88 ? -5.527 -46.688 1.188 1 91.19 88 LEU A CA 1
ATOM 681 C C . LEU A 1 88 ? -5.539 -46.969 2.686 1 91.19 88 LEU A C 1
ATOM 683 O O . LEU A 1 88 ? -6.164 -46.25 3.461 1 91.19 88 LEU A O 1
ATOM 687 N N . PRO A 1 89 ? -4.824 -48.062 3.041 1 88.94 89 PRO A N 1
ATOM 688 C CA . PRO A 1 89 ? -4.734 -48.344 4.473 1 88.94 89 PRO A CA 1
ATOM 689 C C . PRO A 1 89 ? -3.836 -47.344 5.219 1 88.94 89 PRO A C 1
ATOM 691 O O . PRO A 1 89 ? -3.039 -46.656 4.598 1 88.94 89 PRO A O 1
ATOM 694 N N . THR A 1 90 ? -3.979 -47.219 6.488 1 86.62 90 THR A N 1
ATOM 695 C CA . THR A 1 90 ? -3.244 -46.281 7.328 1 86.62 90 THR A CA 1
ATOM 696 C C . THR A 1 90 ? -1.751 -46.594 7.316 1 86.62 90 THR A C 1
ATOM 698 O O . THR A 1 90 ? -0.92 -45.688 7.461 1 86.62 90 THR A O 1
ATOM 701 N N . ASN A 1 91 ? -1.358 -47.812 7.141 1 81.81 91 ASN A N 1
ATOM 702 C CA . ASN A 1 91 ? 0.046 -48.219 7.203 1 81.81 91 ASN A CA 1
ATOM 703 C C . ASN A 1 91 ? 0.696 -48.188 5.824 1 81.81 91 ASN A C 1
ATOM 705 O O . ASN A 1 91 ? 1.705 -48.875 5.602 1 81.81 91 ASN A O 1
ATOM 709 N N . THR A 1 92 ? 0.219 -47.344 5.016 1 82.88 92 THR A N 1
ATOM 710 C CA . THR A 1 92 ? 0.783 -47.312 3.672 1 82.88 92 THR A CA 1
ATOM 711 C C . THR A 1 92 ? 2.15 -46.625 3.674 1 82.88 92 THR A C 1
ATOM 713 O O . THR A 1 92 ? 2.422 -45.781 4.516 1 82.88 92 THR A O 1
ATOM 716 N N . SER A 1 93 ? 3.092 -46.969 2.838 1 82.62 93 SER A N 1
ATOM 717 C CA . SER A 1 93 ? 4.453 -46.469 2.723 1 82.62 93 SER A CA 1
ATOM 718 C C . SER A 1 93 ? 4.465 -45.094 2.074 1 82.62 93 SER A C 1
ATOM 720 O O . SER A 1 93 ? 5.441 -44.344 2.203 1 82.62 93 SER A O 1
ATOM 722 N N . ILE A 1 94 ? 3.404 -44.656 1.41 1 83.69 94 ILE A N 1
ATOM 723 C CA . ILE A 1 94 ? 3.314 -43.375 0.695 1 83.69 94 ILE A CA 1
ATOM 724 C C . ILE A 1 94 ? 3.16 -42.219 1.694 1 83.69 94 ILE A C 1
ATOM 726 O O . ILE A 1 94 ? 3.459 -41.062 1.377 1 83.69 94 ILE A O 1
ATOM 730 N N . GLY A 1 95 ? 2.971 -42.531 2.947 1 77.88 95 GLY A N 1
ATOM 731 C CA . GLY A 1 95 ? 2.674 -41.562 3.98 1 77.88 95 GLY A CA 1
ATOM 732 C C . GLY A 1 95 ? 3.844 -40.625 4.289 1 77.88 95 GLY A C 1
ATOM 733 O O . GLY A 1 95 ? 3.652 -39.5 4.727 1 77.88 95 GLY A O 1
ATOM 734 N N . ASP A 1 96 ? 5.027 -40.969 3.967 1 80.38 96 ASP A N 1
ATOM 735 C CA . ASP A 1 96 ? 6.199 -40.156 4.27 1 80.38 96 ASP A CA 1
ATOM 736 C C . ASP A 1 96 ? 6.281 -38.938 3.336 1 80.38 96 ASP A C 1
ATOM 738 O O . ASP A 1 96 ? 6.633 -37.844 3.764 1 80.38 96 ASP A O 1
ATOM 742 N N . ALA A 1 97 ? 5.84 -39.156 2.08 1 84.5 97 ALA A N 1
ATOM 743 C CA . ALA A 1 97 ? 5.898 -38.094 1.08 1 84.5 97 ALA A CA 1
ATOM 744 C C . ALA A 1 97 ? 4.652 -37.219 1.136 1 84.5 97 ALA A C 1
ATOM 746 O O . ALA A 1 97 ? 4.676 -36.062 0.696 1 84.5 97 ALA A O 1
ATOM 747 N N . PHE A 1 98 ? 3.588 -37.781 1.71 1 89.44 98 PHE A N 1
ATOM 748 C CA . PHE A 1 98 ? 2.316 -37.062 1.818 1 89.44 98 PHE A CA 1
ATOM 749 C C . PHE A 1 98 ? 1.834 -37.031 3.264 1 89.44 98 PHE A C 1
ATOM 751 O O . PHE A 1 98 ? 1.062 -37.906 3.682 1 89.44 98 PHE A O 1
ATOM 758 N N . PRO A 1 99 ? 2.182 -36.062 3.988 1 85.56 99 PRO A N 1
ATOM 759 C CA . PRO A 1 99 ? 1.924 -36 5.43 1 85.56 99 PRO A CA 1
ATOM 760 C C . PRO A 1 99 ? 0.434 -35.969 5.762 1 85.56 99 PRO A C 1
ATOM 762 O O . PRO A 1 99 ? 0.028 -36.406 6.848 1 85.56 99 PRO A O 1
ATOM 765 N N . GLN A 1 100 ? -0.447 -35.562 4.895 1 90.25 100 GLN A N 1
ATOM 766 C CA . GLN A 1 100 ? -1.872 -35.438 5.199 1 90.25 100 GLN A CA 1
ATOM 767 C C . GLN A 1 100 ? -2.697 -36.281 4.227 1 90.25 100 GLN A C 1
ATOM 769 O O . GLN A 1 100 ? -3.74 -35.844 3.742 1 90.25 100 GLN A O 1
ATOM 774 N N . LEU A 1 101 ? -2.205 -37.406 4.047 1 92 101 LEU A N 1
ATOM 775 C CA . LEU A 1 101 ? -2.871 -38.344 3.154 1 92 101 LEU A CA 1
ATOM 776 C C . LEU A 1 101 ? -4.172 -38.844 3.77 1 92 101 LEU A C 1
ATOM 778 O O . LEU A 1 101 ? -4.223 -39.125 4.969 1 92 101 LEU A O 1
ATOM 782 N N . VAL A 1 102 ? -5.223 -38.906 2.979 1 92.88 102 VAL A N 1
ATOM 783 C CA . VAL A 1 102 ? -6.492 -39.469 3.434 1 92.88 102 VAL A CA 1
ATOM 784 C C . VAL A 1 102 ? -6.418 -40.969 3.416 1 92.88 102 VAL A C 1
ATOM 786 O O . VAL A 1 102 ? -6.227 -41.594 2.357 1 92.88 102 VAL A O 1
ATOM 789 N N . THR A 1 103 ? -6.516 -41.531 4.613 1 91.44 103 THR A N 1
ATOM 790 C CA . THR A 1 103 ? -6.453 -42.969 4.727 1 91.44 103 THR A CA 1
ATOM 791 C C . THR A 1 103 ? -7.766 -43.531 5.273 1 91.44 103 THR A C 1
ATOM 793 O O . THR A 1 103 ? -8.57 -42.781 5.84 1 91.44 103 THR A O 1
ATOM 796 N N . ASP A 1 104 ? -8.086 -44.688 5.074 1 92.12 104 ASP A N 1
ATOM 797 C CA . ASP A 1 104 ? -9.227 -45.438 5.586 1 92.12 104 ASP A CA 1
ATOM 798 C C . ASP A 1 104 ? -10.547 -44.812 5.145 1 92.12 104 ASP A C 1
ATOM 800 O O . ASP A 1 104 ? -11.477 -44.688 5.941 1 92.12 104 ASP A O 1
ATOM 804 N N . ALA A 1 105 ? -10.484 -44.219 3.992 1 92.94 105 ALA A N 1
ATOM 805 C CA . ALA A 1 105 ? -11.68 -43.656 3.383 1 92.94 105 ALA A CA 1
ATOM 806 C C . ALA A 1 105 ? -11.719 -43.906 1.881 1 92.94 105 ALA A C 1
ATOM 808 O O . ALA A 1 105 ? -10.672 -44.031 1.238 1 92.94 105 ALA A O 1
ATOM 809 N N . ASP A 1 106 ? -12.914 -44.094 1.338 1 93.94 106 ASP A N 1
ATOM 810 C CA . ASP A 1 106 ? -13.055 -44.344 -0.092 1 93.94 106 ASP A CA 1
ATOM 811 C C . ASP A 1 106 ? -13.781 -43.219 -0.793 1 93.94 106 ASP A C 1
ATOM 813 O O . ASP A 1 106 ? -14.055 -43.281 -1.991 1 93.94 106 ASP A O 1
ATOM 817 N N . GLN A 1 107 ? -14.094 -42.25 0.061 1 95.25 107 GLN A N 1
ATOM 818 C CA . GLN A 1 107 ? -14.766 -41.094 -0.502 1 95.25 107 GLN A CA 1
ATOM 819 C C . GLN A 1 107 ? -14.414 -39.812 0.276 1 95.25 107 GLN A C 1
ATOM 821 O O . GLN A 1 107 ? -14.102 -39.875 1.468 1 95.25 107 GLN A O 1
ATOM 826 N N . VAL A 1 108 ? -14.32 -38.812 -0.419 1 95 108 VAL A N 1
ATOM 827 C CA . VAL A 1 108 ? -14.109 -37.5 0.195 1 95 108 VAL A CA 1
ATOM 828 C C . VAL A 1 108 ? -15.164 -36.5 -0.305 1 95 108 VAL A C 1
ATOM 830 O O . VAL A 1 108 ? -15.695 -36.688 -1.403 1 95 108 VAL A O 1
ATOM 833 N N . VAL A 1 109 ? -15.531 -35.594 0.49 1 94 109 VAL A N 1
ATOM 834 C CA . VAL A 1 109 ? -16.5 -34.594 0.138 1 94 109 VAL A CA 1
ATOM 835 C C . VAL A 1 109 ? -15.781 -33.281 -0.226 1 94 109 VAL A C 1
ATOM 837 O O . VAL A 1 109 ? -15.047 -32.719 0.589 1 94 109 VAL A O 1
ATOM 840 N N . ILE A 1 110 ? -16.031 -32.875 -1.43 1 91.75 110 ILE A N 1
ATOM 841 C CA . ILE A 1 110 ? -15.367 -31.688 -1.927 1 91.75 110 ILE A CA 1
ATOM 842 C C . ILE A 1 110 ? -16.344 -30.516 -1.943 1 91.75 110 ILE A C 1
ATOM 844 O O . ILE A 1 110 ? -17.469 -30.656 -2.441 1 91.75 110 ILE A O 1
ATOM 848 N N . GLN A 1 111 ? -16.031 -29.531 -1.368 1 89.81 111 GLN A N 1
ATOM 849 C CA . GLN A 1 111 ? -16.688 -28.219 -1.414 1 89.81 111 GLN A CA 1
ATOM 850 C C . GLN A 1 111 ? -15.672 -27.109 -1.64 1 89.81 111 GLN A C 1
ATOM 852 O O . GLN A 1 111 ? -15.102 -26.578 -0.684 1 89.81 111 GLN A O 1
ATOM 857 N N . PRO A 1 112 ? -15.531 -26.812 -2.967 1 88.81 112 PRO A N 1
ATOM 858 C CA . PRO A 1 112 ? -14.5 -25.812 -3.256 1 88.81 112 PRO A CA 1
ATOM 859 C C . PRO A 1 112 ? -14.703 -24.516 -2.488 1 88.81 112 PRO A C 1
ATOM 861 O O . PRO A 1 112 ? -15.828 -24.016 -2.402 1 88.81 112 PRO A O 1
ATOM 864 N N . GLY A 1 113 ? -13.672 -24.078 -1.779 1 85.81 113 GLY A N 1
ATOM 865 C CA . GLY A 1 113 ? -13.656 -22.844 -1.007 1 85.81 113 GLY A CA 1
ATOM 866 C C . GLY A 1 113 ? -12.25 -22.359 -0.691 1 85.81 113 GLY A C 1
ATOM 867 O O . GLY A 1 113 ? -11.281 -23.109 -0.824 1 85.81 113 GLY A O 1
ATOM 868 N N . ALA A 1 114 ? -12.156 -21.078 -0.459 1 87.94 114 ALA A N 1
ATOM 869 C CA . ALA A 1 114 ? -10.867 -20.484 -0.12 1 87.94 114 ALA A CA 1
ATOM 870 C C . ALA A 1 114 ? -10.969 -19.641 1.143 1 87.94 114 ALA A C 1
ATOM 872 O O . ALA A 1 114 ? -11.992 -19 1.389 1 87.94 114 ALA A O 1
ATOM 873 N N . LEU A 1 115 ? -9.945 -19.703 1.9 1 87.25 115 LEU A N 1
ATOM 874 C CA . LEU A 1 115 ? -9.852 -18.891 3.107 1 87.25 115 LEU A CA 1
ATOM 875 C C . LEU A 1 115 ? -9.305 -17.5 2.789 1 87.25 115 LEU A C 1
ATOM 877 O O . LEU A 1 115 ? -8.375 -17.375 1.994 1 87.25 115 LEU A O 1
ATOM 881 N N . GLU A 1 116 ? -9.984 -16.516 3.355 1 90.25 116 GLU A N 1
ATOM 882 C CA . GLU A 1 116 ? -9.531 -15.141 3.225 1 90.25 116 GLU A CA 1
ATOM 883 C C . GLU A 1 116 ? -8.719 -14.711 4.441 1 90.25 116 GLU A C 1
ATOM 885 O O . GLU A 1 116 ? -9.289 -14.398 5.492 1 90.25 116 GLU A O 1
ATOM 890 N N . LEU A 1 117 ? -7.461 -14.578 4.254 1 90.12 117 LEU A N 1
ATOM 891 C CA . LEU A 1 117 ? -6.609 -14.305 5.402 1 90.12 117 LEU A CA 1
ATOM 892 C C . LEU A 1 117 ? -6.629 -12.82 5.754 1 90.12 117 LEU A C 1
ATOM 894 O O . LEU A 1 117 ? -6.184 -12.43 6.836 1 90.12 117 LEU A O 1
ATOM 898 N N . ASP A 1 118 ? -7.078 -11.914 4.887 1 91.5 118 ASP A N 1
ATOM 899 C CA . ASP A 1 118 ? -7.242 -10.508 5.223 1 91.5 118 ASP A CA 1
ATOM 900 C C . ASP A 1 118 ? -8.234 -10.328 6.371 1 91.5 118 ASP A C 1
ATOM 902 O O . ASP A 1 118 ? -8.188 -9.328 7.09 1 91.5 118 ASP A O 1
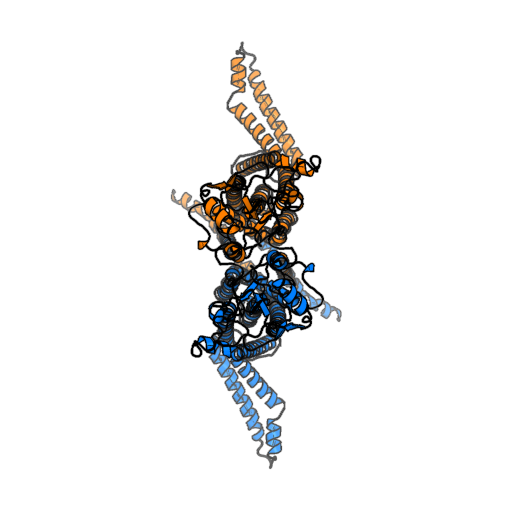ATOM 906 N N . GLY A 1 119 ? -9.125 -11.32 6.473 1 91.12 119 GLY A N 1
ATOM 907 C CA . GLY A 1 119 ? -10.125 -11.227 7.523 1 91.12 119 GLY A CA 1
ATOM 908 C C . GLY A 1 119 ? -9.523 -11.094 8.914 1 91.12 119 GLY A C 1
ATOM 909 O O . GLY A 1 119 ? -9.945 -10.242 9.695 1 91.12 119 GLY A O 1
ATOM 910 N N . ASP A 1 120 ? -8.562 -11.805 9.203 1 91.25 120 ASP A N 1
ATOM 911 C CA . ASP A 1 120 ? -7.918 -11.758 10.516 1 91.25 120 ASP A CA 1
ATOM 912 C C . ASP A 1 120 ? -7.113 -10.477 10.688 1 91.25 120 ASP A C 1
ATOM 914 O O . ASP A 1 120 ? -7.086 -9.891 11.773 1 91.25 120 ASP A O 1
ATOM 918 N N . ALA A 1 121 ? -6.457 -10.109 9.617 1 93.94 121 ALA A N 1
ATOM 919 C CA . ALA A 1 121 ? -5.68 -8.875 9.688 1 93.94 121 ALA A CA 1
ATOM 920 C C . ALA A 1 121 ? -6.586 -7.664 9.883 1 93.94 121 ALA A C 1
ATOM 922 O O . ALA A 1 121 ? -6.27 -6.766 10.664 1 93.94 121 ALA A O 1
ATOM 923 N N . VAL A 1 122 ? -7.672 -7.617 9.133 1 95.88 122 VAL A N 1
ATOM 924 C CA . VAL A 1 122 ? -8.641 -6.535 9.25 1 95.88 122 VAL A CA 1
ATOM 925 C C . VAL A 1 122 ? -9.234 -6.516 10.656 1 95.88 122 VAL A C 1
ATOM 927 O O . VAL A 1 122 ? -9.391 -5.449 11.258 1 95.88 122 VAL A O 1
ATOM 930 N N . LEU A 1 123 ? -9.484 -7.684 11.188 1 94.88 123 LEU A N 1
ATOM 931 C CA . LEU A 1 123 ? -10.008 -7.801 12.539 1 94.88 123 LEU A CA 1
ATOM 932 C C . LEU A 1 123 ? -9.016 -7.246 13.555 1 94.88 123 LEU A C 1
ATOM 934 O O . LEU A 1 123 ? -9.398 -6.527 14.484 1 94.88 123 LEU A O 1
ATOM 938 N N . ALA A 1 124 ? -7.793 -7.57 13.383 1 95.94 124 ALA A N 1
ATOM 939 C CA . ALA A 1 124 ? -6.738 -7.086 14.273 1 95.94 124 ALA A CA 1
ATOM 940 C C . ALA A 1 124 ? -6.688 -5.559 14.273 1 95.94 124 ALA A C 1
ATOM 942 O O . ALA A 1 124 ? -6.578 -4.938 15.336 1 95.94 124 ALA A O 1
ATOM 943 N N . VAL A 1 125 ? -6.828 -4.949 13.133 1 97.38 125 VAL A N 1
ATOM 944 C CA . VAL A 1 125 ? -6.68 -3.504 12.992 1 97.38 125 VAL A CA 1
ATOM 945 C C . VAL A 1 125 ? -7.898 -2.797 13.57 1 97.38 125 VAL A C 1
ATOM 947 O O . VAL A 1 125 ? -7.766 -1.855 14.359 1 97.38 125 VAL A O 1
ATOM 950 N N . VAL A 1 126 ? -9.07 -3.246 13.258 1 96.81 126 VAL A N 1
ATOM 951 C CA . VAL A 1 126 ? -10.289 -2.533 13.633 1 96.81 126 VAL A CA 1
ATOM 952 C C . VAL A 1 126 ? -10.531 -2.674 15.141 1 96.81 126 VAL A C 1
ATOM 954 O O . VAL A 1 126 ? -10.906 -1.708 15.805 1 96.81 126 VAL A O 1
ATOM 957 N N . ILE A 1 127 ? -10.281 -3.84 15.719 1 95.75 127 ILE A N 1
ATOM 958 C CA . ILE A 1 127 ? -10.492 -4.027 17.156 1 95.75 127 ILE A CA 1
ATOM 959 C C . ILE A 1 127 ? -9.445 -3.24 17.938 1 95.75 127 ILE A C 1
ATOM 961 O O . ILE A 1 127 ? -9.766 -2.609 18.953 1 95.75 127 ILE A O 1
ATOM 965 N N . THR A 1 128 ? -8.211 -3.33 17.469 1 95.81 128 THR A N 1
ATOM 966 C CA . THR A 1 128 ? -7.18 -2.545 18.125 1 95.81 128 THR A CA 1
ATOM 967 C C . THR A 1 128 ? -7.512 -1.056 18.078 1 95.81 128 THR A C 1
ATOM 969 O O . THR A 1 128 ? -7.371 -0.347 19.078 1 95.81 128 THR A O 1
ATOM 972 N N . GLY A 1 129 ? -7.945 -0.622 16.891 1 94.31 129 GLY A N 1
ATOM 973 C CA . GLY A 1 129 ? -8.359 0.768 16.766 1 94.31 129 GLY A CA 1
ATOM 974 C C . GLY A 1 129 ? -9.445 1.154 17.75 1 94.31 129 GLY A C 1
ATOM 975 O O . GLY A 1 129 ? -9.375 2.207 18.391 1 94.31 129 GLY A O 1
ATOM 976 N N . TYR A 1 130 ? -10.414 0.333 17.922 1 93.38 130 TYR A N 1
ATOM 977 C CA . TYR A 1 130 ? -11.531 0.604 18.828 1 93.38 130 TYR A CA 1
ATOM 978 C C . TYR A 1 130 ? -11.055 0.617 20.281 1 93.38 130 TYR A C 1
ATOM 980 O O . TYR A 1 130 ? -11.453 1.486 21.047 1 93.38 130 TYR A O 1
ATOM 988 N N . LEU A 1 131 ? -10.188 -0.323 20.625 1 92.44 131 LEU A N 1
ATOM 989 C CA . LEU A 1 131 ? -9.719 -0.467 22 1 92.44 131 LEU A CA 1
ATOM 990 C C . LEU A 1 131 ? -8.828 0.705 22.391 1 92.44 131 LEU A C 1
ATOM 992 O O . LEU A 1 131 ? -8.688 1.012 23.578 1 92.44 131 LEU A O 1
ATOM 996 N N . VAL A 1 132 ? -8.211 1.376 21.422 1 89.31 132 VAL A N 1
ATOM 997 C CA . VAL A 1 132 ? -7.312 2.484 21.719 1 89.31 132 VAL A CA 1
ATOM 998 C C . VAL A 1 132 ? -8.062 3.809 21.594 1 89.31 132 VAL A C 1
ATOM 1000 O O . VAL A 1 132 ? -7.91 4.699 22.438 1 89.31 132 VAL A O 1
ATOM 1003 N N . PHE A 1 133 ? -8.953 3.918 20.625 1 86.19 133 PHE A N 1
ATOM 1004 C CA . PHE A 1 133 ? -9.633 5.18 20.359 1 86.19 133 PHE A CA 1
ATOM 1005 C C . PHE A 1 133 ? -10.656 5.477 21.438 1 86.19 133 PHE A C 1
ATOM 1007 O O . PHE A 1 133 ? -10.828 6.629 21.844 1 86.19 133 PHE A O 1
ATOM 1014 N N . LEU A 1 134 ? -11.312 4.461 21.953 1 85.44 134 LEU A N 1
ATOM 1015 C CA . LEU A 1 134 ? -12.375 4.66 22.922 1 85.44 134 LEU A CA 1
ATOM 1016 C C . LEU A 1 134 ? -11.82 5.215 24.234 1 85.44 134 LEU A C 1
ATOM 1018 O O . LEU A 1 134 ? -12.273 6.254 24.719 1 85.44 134 LEU A O 1
ATOM 1022 N N . PRO A 1 135 ? -10.812 4.602 24.734 1 83.19 135 PRO A N 1
ATOM 1023 C CA . PRO A 1 135 ? -10.25 5.176 25.969 1 83.19 135 PRO A CA 1
ATOM 1024 C C . PRO A 1 135 ? -9.578 6.527 25.734 1 83.19 135 PRO A C 1
ATOM 1026 O O . PRO A 1 135 ? -9.586 7.383 26.625 1 83.19 135 PRO A O 1
ATOM 1029 N N . LEU A 1 136 ? -8.961 6.734 24.594 1 80.62 136 LEU A N 1
ATOM 1030 C CA . LEU A 1 136 ? -8.336 8.016 24.281 1 80.62 136 LEU A CA 1
ATOM 1031 C C . LEU A 1 136 ? -9.375 9.133 24.281 1 80.62 136 LEU A C 1
ATOM 1033 O O . LEU A 1 136 ? -9.078 10.266 24.656 1 80.62 136 LEU A O 1
ATOM 1037 N N . GLN A 1 137 ? -10.508 8.836 23.844 1 78.88 137 GLN A N 1
ATOM 1038 C CA . GLN A 1 137 ? -11.594 9.812 23.844 1 78.88 137 GLN A CA 1
ATOM 1039 C C . GLN A 1 137 ? -12.062 10.117 25.266 1 78.88 137 GLN A C 1
ATOM 1041 O O . GLN A 1 137 ? -12.477 11.234 25.547 1 78.88 137 GLN A O 1
ATOM 1046 N N . CYS A 1 138 ? -11.906 9.172 26.094 1 75.31 138 CYS A N 1
ATOM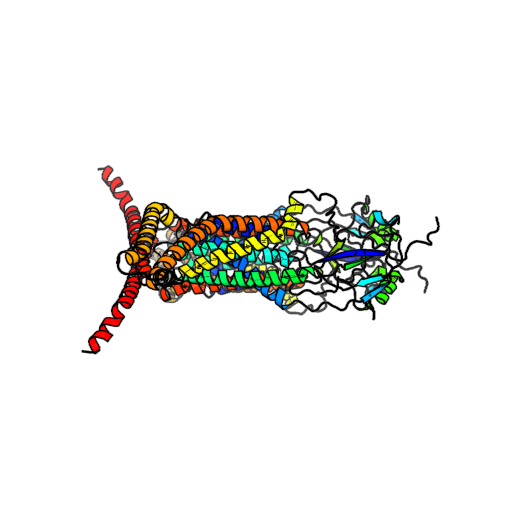 1047 C CA . CYS A 1 138 ? -12.406 9.32 27.453 1 75.31 138 CYS A CA 1
ATOM 1048 C C . CYS A 1 138 ? -11.383 10.016 28.328 1 75.31 138 CYS A C 1
ATOM 1050 O O . CYS A 1 138 ? -11.734 10.859 29.156 1 75.31 138 CYS A O 1
ATOM 1052 N N . TRP A 1 139 ? -10.062 9.734 28.031 1 71.5 139 TRP A N 1
ATOM 1053 C CA . TRP A 1 139 ? -9.031 10.156 28.969 1 71.5 139 TRP A CA 1
ATOM 1054 C C . TRP A 1 139 ? -8.352 11.438 28.5 1 71.5 139 TRP A C 1
ATOM 1056 O O . TRP A 1 139 ? -7.816 12.195 29.297 1 71.5 139 TRP A O 1
ATOM 1066 N N . SER A 1 140 ? -8.336 11.688 27.219 1 69.44 140 SER A N 1
ATOM 1067 C CA . SER A 1 140 ? -7.414 12.711 26.75 1 69.44 140 SER A CA 1
ATOM 1068 C C . SER A 1 140 ? -8.047 14.094 26.812 1 69.44 140 SER A C 1
ATOM 1070 O O . SER A 1 140 ? -9.125 14.32 26.25 1 69.44 140 SER A O 1
ATOM 1072 N N . ARG A 1 141 ? -7.441 15 27.562 1 67.56 141 ARG A N 1
ATOM 1073 C CA . ARG A 1 141 ? -7.867 16.391 27.672 1 67.56 141 ARG A CA 1
ATOM 1074 C C . ARG A 1 141 ? -7.539 17.156 26.391 1 67.56 141 ARG A C 1
ATOM 1076 O O . ARG A 1 141 ? -8.297 18.047 25.984 1 67.56 141 ARG A O 1
ATOM 1083 N N . VAL A 1 142 ? -6.496 16.672 25.859 1 67.06 142 VAL A N 1
ATOM 1084 C CA . VAL A 1 142 ? -6 17.391 24.703 1 67.06 142 VAL A CA 1
ATOM 1085 C C . VAL A 1 142 ? -6.926 17.156 23.5 1 67.06 142 VAL A C 1
ATOM 1087 O O . VAL A 1 142 ? -7.207 18.078 22.734 1 67.06 142 VAL A O 1
ATOM 1090 N N . LEU A 1 143 ? -7.523 15.969 23.609 1 70.69 143 LEU A N 1
ATOM 1091 C CA . LEU A 1 143 ? -8.367 15.633 22.469 1 70.69 143 LEU A CA 1
ATOM 1092 C C . LEU A 1 143 ? -9.797 16.125 22.688 1 70.69 143 LEU A C 1
ATOM 1094 O O . LEU A 1 143 ? -10.57 16.25 21.734 1 70.69 143 LEU A O 1
ATOM 1098 N N . SER A 1 144 ? -10.109 16.5 24 1 71.31 144 SER A N 1
ATOM 1099 C CA . SER A 1 144 ? -11.461 16.953 24.297 1 71.31 144 SER A CA 1
ATOM 1100 C C . SER A 1 144 ? -11.516 18.469 24.453 1 71.31 144 SER A C 1
ATOM 1102 O O . SER A 1 144 ? -12.555 19.016 24.797 1 71.31 144 SER A O 1
ATOM 1104 N N . LYS A 1 145 ? -10.336 19.062 24.156 1 72.56 145 LYS A N 1
ATOM 1105 C CA . LYS A 1 145 ? -10.273 20.516 24.328 1 72.56 145 LYS A CA 1
ATOM 1106 C C . LYS A 1 145 ? -11.156 21.219 23.312 1 72.56 145 LYS A C 1
ATOM 1108 O O . LYS A 1 145 ? -11.828 22.203 23.641 1 72.56 145 LYS A O 1
ATOM 1113 N N . GLU A 1 146 ? -11.25 20.672 22.188 1 81.06 146 GLU A N 1
ATOM 1114 C CA . GLU A 1 146 ? -12.047 21.25 21.109 1 81.06 146 GLU A CA 1
ATOM 1115 C C . GLU A 1 146 ? -13.242 20.375 20.766 1 81.06 146 GLU A C 1
ATOM 1117 O O . GLU A 1 146 ? -13.117 19.141 20.672 1 81.06 146 GLU A O 1
ATOM 1122 N N . ARG A 1 147 ? -14.375 20.984 20.688 1 82.31 147 ARG A N 1
ATOM 1123 C CA . ARG A 1 147 ? -15.602 20.25 20.375 1 82.31 147 ARG A CA 1
ATOM 1124 C C . ARG A 1 147 ? -15.5 19.562 19.031 1 82.31 147 ARG A C 1
ATOM 1126 O O . ARG A 1 147 ? -16 18.453 18.859 1 82.31 147 ARG A O 1
ATOM 1133 N N . VAL A 1 148 ? -14.891 20.203 18.062 1 85.88 148 VAL A N 1
ATOM 1134 C CA . VAL A 1 148 ? -14.781 19.625 16.719 1 85.88 148 VAL A CA 1
ATOM 1135 C C . VAL A 1 148 ? -13.945 18.344 16.781 1 85.88 148 VAL A C 1
ATOM 1137 O O . VAL A 1 148 ? -14.234 17.375 16.078 1 85.88 148 VAL A O 1
ATOM 1140 N N . ARG A 1 149 ? -12.977 18.328 17.547 1 84.19 149 ARG A N 1
ATOM 1141 C CA . ARG A 1 149 ? -12.125 17.141 17.703 1 84.19 149 ARG A CA 1
ATOM 1142 C C . ARG A 1 149 ? -12.883 16.016 18.375 1 84.19 149 ARG A C 1
ATOM 1144 O O . ARG A 1 149 ? -12.68 14.836 18.047 1 84.19 149 ARG A O 1
ATOM 1151 N N . VAL A 1 150 ? -13.711 16.375 19.281 1 83.69 150 VAL A N 1
ATOM 1152 C CA . VAL A 1 150 ? -14.531 15.367 19.938 1 83.69 150 VAL A CA 1
ATOM 1153 C C . VAL A 1 150 ? -15.492 14.734 18.938 1 83.69 150 VAL A C 1
ATOM 1155 O O . VAL A 1 150 ? -15.695 13.516 18.938 1 83.69 150 VAL A O 1
ATOM 1158 N N . ILE A 1 151 ? -16.031 15.547 18.125 1 86.5 151 ILE A N 1
ATOM 1159 C CA . ILE A 1 151 ? -16.938 15.047 17.109 1 86.5 151 ILE A CA 1
ATOM 1160 C C . ILE A 1 151 ? -16.172 14.125 16.156 1 86.5 151 ILE A C 1
ATOM 1162 O O . ILE A 1 151 ? -16.656 13.031 15.828 1 86.5 151 ILE A O 1
ATOM 1166 N N . LEU A 1 152 ? -15.047 14.562 15.719 1 88.75 152 LEU A N 1
ATOM 1167 C CA . LEU A 1 152 ? -14.25 13.766 14.789 1 88.75 152 LEU A CA 1
ATOM 1168 C C . LEU A 1 152 ? -13.867 12.43 15.414 1 88.75 152 LEU A C 1
ATOM 1170 O O . LEU A 1 152 ? -13.984 11.383 14.773 1 88.75 152 LEU A O 1
ATOM 1174 N N . PHE A 1 153 ? -13.453 12.445 16.609 1 87.25 153 PHE A N 1
ATOM 1175 C CA . PHE A 1 153 ? -13.039 11.227 17.297 1 87.25 153 PHE A CA 1
ATOM 1176 C C . PHE A 1 153 ? -14.227 10.305 17.516 1 87.25 153 PHE A C 1
ATOM 1178 O O . PHE A 1 153 ? -14.094 9.078 17.453 1 87.25 153 PHE A O 1
ATOM 1185 N N . SER A 1 154 ? -15.375 10.898 17.812 1 88.5 154 SER A N 1
ATOM 1186 C CA . SER A 1 154 ? -16.578 10.086 17.984 1 88.5 154 SER A CA 1
ATOM 1187 C C . SER A 1 154 ? -16.969 9.383 16.688 1 88.5 154 SER A C 1
ATOM 1189 O O . SER A 1 154 ? -17.406 8.234 16.719 1 88.5 154 SER A O 1
ATOM 1191 N N . LEU A 1 155 ? -16.75 10.094 15.664 1 91.56 155 LEU A N 1
ATOM 1192 C CA . LEU A 1 155 ? -17.047 9.492 14.367 1 91.56 155 LEU A CA 1
ATOM 1193 C C . LEU A 1 155 ? -16.078 8.352 14.055 1 91.56 155 LEU A C 1
ATOM 1195 O O . LEU A 1 155 ? -16.484 7.309 13.547 1 91.56 155 LEU A O 1
ATOM 1199 N N . TRP A 1 156 ? -14.836 8.523 14.312 1 91.88 156 TRP A N 1
ATOM 1200 C CA . TRP A 1 156 ? -13.836 7.477 14.125 1 91.88 156 TRP A CA 1
ATOM 1201 C C . TRP A 1 156 ? -14.148 6.27 15.008 1 91.88 156 TRP A C 1
ATOM 1203 O O . TRP A 1 156 ? -14.008 5.121 14.57 1 91.88 156 TRP A O 1
ATOM 1213 N N . ASN A 1 157 ? -14.555 6.535 16.219 1 90.06 157 ASN A N 1
ATOM 1214 C CA . ASN A 1 157 ? -14.898 5.461 17.156 1 90.06 157 ASN A CA 1
ATOM 1215 C C . ASN A 1 157 ? -16.094 4.656 16.656 1 90.06 157 ASN A C 1
ATOM 1217 O O . ASN A 1 157 ? -16.125 3.432 16.781 1 90.06 157 ASN A O 1
ATOM 1221 N N . LEU A 1 158 ? -17.062 5.383 16.156 1 92.5 158 LEU A N 1
ATOM 1222 C CA . LEU A 1 158 ? -18.234 4.711 15.617 1 92.5 158 LEU A CA 1
ATOM 1223 C C . LEU A 1 158 ? -17.859 3.842 14.422 1 92.5 158 LEU A C 1
ATOM 1225 O O . LEU A 1 158 ? -18.375 2.732 14.273 1 92.5 158 LEU A O 1
ATOM 1229 N N . LEU A 1 159 ? -16.969 4.348 13.617 1 95.56 159 LEU A N 1
ATOM 1230 C CA . LEU A 1 159 ? -16.5 3.592 12.461 1 95.56 159 LEU A CA 1
ATOM 1231 C C . LEU A 1 159 ? -15.742 2.344 12.898 1 95.56 159 LEU A C 1
ATOM 1233 O O . LEU A 1 159 ? -15.922 1.268 12.32 1 95.56 159 LEU A O 1
ATOM 1237 N N . MET A 1 160 ? -14.938 2.484 13.906 1 95.5 160 MET A N 1
ATOM 1238 C CA . MET A 1 160 ? -14.156 1.352 14.406 1 95.5 160 MET A CA 1
ATOM 1239 C C . MET A 1 160 ? -15.062 0.319 15.062 1 95.5 160 MET A C 1
ATOM 1241 O O . MET A 1 160 ? -14.82 -0.884 14.969 1 95.5 160 MET A O 1
ATOM 1245 N N . LEU A 1 161 ? -16.094 0.791 15.727 1 93.94 161 LEU A N 1
ATOM 1246 C CA . LEU A 1 161 ? -17.047 -0.127 16.344 1 93.94 161 LEU A CA 1
ATOM 1247 C C . LEU A 1 161 ? -17.781 -0.938 15.281 1 93.94 161 LEU A C 1
ATOM 1249 O O . LEU A 1 161 ? -17.859 -2.164 15.375 1 93.94 161 LEU A O 1
ATOM 1253 N N . ALA A 1 162 ? -18.297 -0.2 14.312 1 96.06 162 ALA A N 1
ATOM 1254 C CA . ALA A 1 162 ? -18.984 -0.883 13.227 1 96.06 162 ALA A CA 1
ATOM 1255 C C . ALA A 1 162 ? -18.047 -1.861 12.516 1 96.06 162 ALA A C 1
ATOM 1257 O O . ALA A 1 162 ? -18.453 -2.975 12.172 1 96.06 162 ALA A O 1
ATOM 1258 N N . GLY A 1 163 ? -16.812 -1.45 12.281 1 96.56 163 GLY A N 1
ATOM 1259 C CA . GLY A 1 163 ? -15.836 -2.332 11.664 1 96.56 163 GLY A CA 1
ATOM 1260 C C . GLY A 1 163 ? -15.523 -3.557 12.508 1 96.56 163 GLY A C 1
ATOM 1261 O O . GLY A 1 163 ? -15.367 -4.656 11.977 1 96.56 163 GLY A O 1
ATOM 1262 N N . SER A 1 164 ? -15.438 -3.402 13.805 1 95.19 164 SER A N 1
ATOM 1263 C CA . SER A 1 164 ? -15.148 -4.512 14.703 1 95.19 164 SER A CA 1
ATOM 1264 C C . SER A 1 164 ? -16.297 -5.523 14.711 1 95.19 164 SER A C 1
ATOM 1266 O O . SER A 1 164 ? -16.047 -6.734 14.703 1 95.19 164 SER A O 1
ATOM 1268 N N . ILE A 1 165 ? -17.5 -5.043 14.695 1 94.44 165 ILE A N 1
ATOM 1269 C CA . ILE A 1 165 ? -18.656 -5.938 14.664 1 94.44 165 ILE A CA 1
ATOM 1270 C C . ILE A 1 165 ? -18.641 -6.738 13.359 1 94.44 165 ILE A C 1
ATOM 1272 O O . ILE A 1 165 ? -18.797 -7.961 13.375 1 94.44 165 ILE A O 1
ATOM 1276 N N . CYS A 1 166 ? -18.406 -6.062 12.305 1 95.88 166 CYS A N 1
ATOM 1277 C CA . CYS A 1 166 ? -18.375 -6.727 11.008 1 95.88 166 CYS A CA 1
ATOM 1278 C C . CYS A 1 166 ? -17.203 -7.707 10.922 1 95.88 166 CYS A C 1
ATOM 1280 O O . CYS A 1 166 ? -17.344 -8.789 10.359 1 95.88 166 CYS A O 1
ATOM 1282 N N . GLY A 1 167 ? -16.047 -7.281 11.414 1 93.88 167 GLY A N 1
ATOM 1283 C CA . GLY A 1 167 ? -14.906 -8.18 11.43 1 93.88 167 GLY A CA 1
ATOM 1284 C C . GLY A 1 167 ? -15.141 -9.438 12.234 1 93.88 167 GLY A C 1
ATOM 1285 O O . GLY A 1 167 ? -14.75 -10.531 11.82 1 93.88 167 GLY A O 1
ATOM 1286 N N . LEU A 1 168 ? -15.812 -9.352 13.375 1 91.56 168 LEU A N 1
ATOM 1287 C CA . LEU A 1 168 ? -16.109 -10.5 14.227 1 91.56 168 LEU A CA 1
ATOM 1288 C C . LEU A 1 168 ? -17.125 -11.422 13.562 1 91.56 168 LEU A C 1
ATOM 1290 O O . LEU A 1 168 ? -16.969 -12.648 13.609 1 91.56 168 LEU A O 1
ATOM 1294 N N . VAL A 1 169 ? -18.109 -10.852 12.953 1 92 169 VAL A N 1
ATOM 1295 C CA . VAL A 1 169 ? -19.109 -11.648 12.234 1 92 169 VAL A CA 1
ATOM 1296 C C . VAL A 1 169 ? -18.438 -12.414 11.102 1 92 169 VAL A C 1
ATOM 1298 O O . VAL A 1 169 ? -18.672 -13.609 10.922 1 92 169 VAL A O 1
ATOM 1301 N N . TYR A 1 170 ? -17.562 -11.781 10.383 1 92 170 TYR A N 1
ATOM 1302 C CA . TYR A 1 170 ? -16.875 -12.414 9.258 1 92 170 TYR A CA 1
ATOM 1303 C C . TYR A 1 170 ? -15.953 -13.531 9.742 1 92 170 TYR A C 1
ATOM 1305 O O . TYR A 1 170 ? -15.844 -14.57 9.094 1 92 170 TYR A O 1
ATOM 1313 N N . SER A 1 171 ? -15.273 -13.266 10.805 1 87.38 171 SER A N 1
ATOM 1314 C CA . SER A 1 171 ? -14.367 -14.266 11.352 1 87.38 171 SER A CA 1
ATOM 1315 C C . SER A 1 171 ? -15.109 -15.547 11.727 1 87.38 171 SER A C 1
ATOM 1317 O O . SER A 1 171 ? -14.594 -16.641 11.562 1 87.38 171 SER A O 1
ATOM 1319 N N . THR A 1 172 ? -16.328 -15.484 12.195 1 83.62 172 THR A N 1
ATOM 1320 C CA . THR A 1 172 ? -17.125 -16.641 12.539 1 83.62 172 THR A CA 1
ATOM 1321 C C . THR A 1 172 ? -17.594 -17.375 11.281 1 83.62 172 THR A C 1
ATOM 1323 O O . THR A 1 172 ? -17.703 -18.609 11.281 1 83.62 172 THR A O 1
ATOM 1326 N N . LEU A 1 173 ? -17.766 -16.641 10.289 1 82.94 173 LEU A N 1
ATOM 1327 C CA . LEU A 1 173 ? -18.188 -17.234 9.023 1 82.94 173 LEU A CA 1
ATOM 1328 C C . LEU A 1 173 ? -17.016 -17.922 8.336 1 82.94 173 LEU A C 1
ATOM 1330 O O . LEU A 1 173 ? -17.203 -18.953 7.676 1 82.94 173 LEU A O 1
ATOM 1334 N N . LEU A 1 174 ? -15.828 -17.359 8.469 1 78.62 174 LEU A N 1
ATOM 1335 C CA . LEU A 1 174 ? -14.617 -17.906 7.867 1 78.62 174 LEU A CA 1
ATOM 1336 C C . LEU A 1 174 ? -14.25 -19.234 8.5 1 78.62 174 LEU A C 1
ATOM 1338 O O . LEU A 1 174 ? -13.695 -20.109 7.824 1 78.62 174 LEU A O 1
ATOM 1342 N N . SER A 1 175 ? -14.484 -19.422 9.727 1 71.75 175 SER A N 1
ATOM 1343 C CA . SER A 1 175 ? -14.133 -20.656 10.445 1 71.75 175 SER A CA 1
ATOM 1344 C C . SER A 1 175 ? -14.945 -21.844 9.938 1 71.75 175 SER A C 1
ATOM 1346 O O . SER A 1 175 ? -14.562 -23 10.148 1 71.75 175 SER A O 1
ATOM 1348 N N . LYS A 1 176 ? -15.812 -21.594 9.055 1 70.75 176 LYS A N 1
ATOM 1349 C CA . LYS A 1 176 ? -16.688 -22.656 8.57 1 70.75 176 LYS A CA 1
ATOM 1350 C C . LYS A 1 176 ? -16.25 -23.141 7.188 1 70.75 176 LYS A C 1
ATOM 1352 O O . LYS A 1 176 ? -16.922 -23.969 6.57 1 70.75 176 LYS A O 1
ATOM 1357 N N . VAL A 1 177 ? -15.133 -22.672 6.766 1 76.94 177 VAL A N 1
ATOM 1358 C CA . VAL A 1 177 ? -14.664 -23.125 5.461 1 76.94 177 VAL A CA 1
ATOM 1359 C C . VAL A 1 177 ? -14.164 -24.562 5.566 1 76.94 177 VAL A C 1
ATOM 1361 O O . VAL A 1 177 ? -13.344 -24.875 6.434 1 76.94 177 VAL A O 1
ATOM 1364 N N . PRO A 1 178 ? -14.727 -25.328 4.738 1 81.38 178 PRO A N 1
ATOM 1365 C CA . PRO A 1 178 ? -14.367 -26.75 4.824 1 81.38 178 PRO A CA 1
ATOM 1366 C C . PRO A 1 178 ? -12.938 -27.016 4.367 1 81.38 178 PRO A C 1
ATOM 1368 O O . PRO A 1 178 ? -12.344 -26.203 3.664 1 81.38 178 PRO A O 1
ATOM 1371 N N . THR A 1 179 ? -12.508 -28.125 4.832 1 86 179 THR A N 1
ATOM 1372 C CA . THR A 1 179 ? -11.188 -28.594 4.418 1 86 179 THR A CA 1
ATOM 1373 C C . THR A 1 179 ? -11.172 -28.906 2.926 1 86 179 THR A C 1
ATOM 1375 O O . THR A 1 179 ? -12.141 -29.438 2.387 1 86 179 THR A O 1
ATOM 1378 N N . GLN A 1 180 ? -10.133 -28.5 2.396 1 91.75 180 GLN A N 1
ATOM 1379 C CA . GLN A 1 180 ? -9.977 -28.781 0.971 1 91.75 180 GLN A CA 1
ATOM 1380 C C . GLN A 1 180 ? -9.086 -29.984 0.738 1 91.75 180 GLN A C 1
ATOM 1382 O O . GLN A 1 180 ? -8.438 -30.484 1.667 1 91.75 180 GLN A O 1
ATOM 1387 N N . TYR A 1 181 ? -9.156 -30.484 -0.534 1 93.31 181 TYR A N 1
ATOM 1388 C CA . TYR A 1 181 ? -8.367 -31.656 -0.879 1 93.31 181 TYR A CA 1
ATOM 1389 C C . TYR A 1 181 ? -7.578 -31.438 -2.16 1 93.31 181 TYR A C 1
ATOM 1391 O O . TYR A 1 181 ? -8.062 -30.797 -3.094 1 93.31 181 TYR A O 1
ATOM 1399 N N . MET A 1 182 ? -6.41 -31.891 -2.086 1 94.12 182 MET A N 1
ATOM 1400 C CA . MET A 1 182 ? -5.59 -31.922 -3.295 1 94.12 182 MET A CA 1
ATOM 1401 C C . MET A 1 182 ? -5.391 -33.344 -3.789 1 94.12 182 MET A C 1
ATOM 1403 O O . MET A 1 182 ? -5.137 -34.25 -2.994 1 94.12 182 MET A O 1
ATOM 1407 N N . PHE A 1 183 ? -5.543 -33.562 -5.07 1 95.19 183 PHE A N 1
ATOM 1408 C CA . PHE A 1 183 ? -5.387 -34.844 -5.691 1 95.19 183 PHE A CA 1
ATOM 1409 C C . PHE A 1 183 ? -4.07 -34.938 -6.457 1 95.19 183 PHE A C 1
ATOM 1411 O O . PHE A 1 183 ? -3.777 -34.094 -7.293 1 95.19 183 PHE A O 1
ATOM 1418 N N . CYS A 1 184 ? -3.314 -35.938 -6.117 1 93.88 184 CYS A N 1
ATOM 1419 C CA . CYS A 1 184 ? -2.002 -36.094 -6.738 1 93.88 184 CYS A CA 1
ATOM 1420 C C . CYS A 1 184 ? -1.727 -37.562 -7.102 1 93.88 184 CYS A C 1
ATOM 1422 O O . CYS A 1 184 ? -2.377 -38.469 -6.578 1 93.88 184 CYS A O 1
ATOM 1424 N N . TYR A 1 185 ? -0.785 -37.688 -8.07 1 93.06 185 TYR A N 1
ATOM 1425 C CA . TYR A 1 185 ? -0.202 -39 -8.258 1 93.06 185 TYR A CA 1
ATOM 1426 C C . TYR A 1 185 ? 0.713 -39.375 -7.102 1 93.06 185 TYR A C 1
ATOM 1428 O O . TYR A 1 185 ? 1.447 -38.531 -6.586 1 93.06 185 TYR A O 1
ATOM 1436 N N . PRO A 1 186 ? 0.692 -40.594 -6.668 1 91.19 186 PRO A N 1
ATOM 1437 C CA . PRO A 1 186 ? 1.508 -41 -5.52 1 91.19 186 PRO A CA 1
ATOM 1438 C C . PRO A 1 186 ? 3.006 -40.875 -5.785 1 91.19 186 PRO A C 1
ATOM 1440 O O . PRO A 1 186 ? 3.797 -40.75 -4.844 1 91.19 186 PRO A O 1
ATOM 1443 N N . ASP A 1 187 ? 3.449 -40.719 -6.988 1 87.81 187 ASP A N 1
ATOM 1444 C CA . ASP A 1 187 ? 4.867 -40.719 -7.34 1 87.81 187 ASP A CA 1
ATOM 1445 C C . ASP A 1 187 ? 5.441 -39.312 -7.285 1 87.81 187 ASP A C 1
ATOM 1447 O O . ASP A 1 187 ? 6.66 -39.125 -7.25 1 87.81 187 ASP A O 1
ATOM 1451 N N . TYR A 1 188 ? 4.566 -38.406 -7.273 1 87.88 188 TYR A N 1
ATOM 1452 C CA . TYR A 1 188 ? 5.047 -37.031 -7.363 1 87.88 188 TYR A CA 1
ATOM 1453 C C . TYR A 1 188 ? 4.551 -36.219 -6.18 1 87.88 188 TYR A C 1
ATOM 1455 O O . TYR A 1 188 ? 3.422 -35.719 -6.188 1 87.88 188 TYR A O 1
ATOM 1463 N N . PRO A 1 189 ? 5.387 -36 -5.25 1 86 189 PRO A N 1
ATOM 1464 C CA . PRO A 1 189 ? 4.984 -35.156 -4.121 1 86 189 PRO A CA 1
ATOM 1465 C C . PRO A 1 189 ? 4.871 -33.656 -4.5 1 86 189 PRO A C 1
ATOM 1467 O O . PRO A 1 189 ? 5.668 -33.156 -5.301 1 86 189 PRO A O 1
ATOM 1470 N N . PRO A 1 190 ? 3.812 -33.094 -3.998 1 84.81 190 PRO A N 1
ATOM 1471 C CA . PRO A 1 190 ? 3.633 -31.672 -4.301 1 84.81 190 PRO A CA 1
ATOM 1472 C C . PRO A 1 190 ? 4.621 -30.781 -3.549 1 84.81 190 PRO A C 1
ATOM 1474 O O . PRO A 1 190 ? 5.285 -31.25 -2.617 1 84.81 190 PRO A O 1
ATOM 1477 N N . PHE A 1 191 ? 4.68 -29.531 -4.016 1 79.19 191 PHE A N 1
ATOM 1478 C CA . PHE A 1 191 ? 5.43 -28.5 -3.297 1 79.19 191 PHE A CA 1
ATOM 1479 C C . PHE A 1 191 ? 4.684 -28.078 -2.039 1 79.19 191 PHE A C 1
ATOM 1481 O O . PHE A 1 191 ? 3.496 -28.359 -1.886 1 79.19 191 PHE A O 1
ATOM 1488 N N . GLU A 1 192 ? 5.379 -27.5 -1.17 1 77.56 192 GLU A N 1
ATOM 1489 C CA . GLU A 1 192 ? 4.758 -27.031 0.066 1 77.56 192 GLU A CA 1
ATOM 1490 C C . GLU A 1 192 ? 3.648 -26.016 -0.22 1 77.56 192 GLU A C 1
ATOM 1492 O O . GLU A 1 192 ? 2.582 -26.078 0.396 1 77.56 192 GLU A O 1
ATOM 1497 N N . GLN A 1 193 ? 3.922 -25.156 -1.133 1 82.75 193 GLN A N 1
ATOM 1498 C CA . GLN A 1 193 ? 2.945 -24.172 -1.586 1 82.75 193 GLN A CA 1
ATOM 1499 C C . GLN A 1 193 ? 2.932 -24.062 -3.109 1 82.75 193 GLN A C 1
ATOM 1501 O O . GLN A 1 193 ? 3.982 -24.141 -3.75 1 82.75 193 GLN A O 1
ATOM 1506 N N . THR A 1 194 ? 1.729 -24.031 -3.584 1 84 194 THR A N 1
ATOM 1507 C CA . THR A 1 194 ? 1.624 -23.922 -5.035 1 84 194 THR A CA 1
ATOM 1508 C C . THR A 1 194 ? 0.638 -22.828 -5.426 1 84 194 THR A C 1
ATOM 1510 O O . THR A 1 194 ? -0.458 -22.734 -4.871 1 84 194 THR A O 1
ATOM 1513 N N . LYS A 1 195 ? 1.165 -21.938 -6.305 1 81.5 195 LYS A N 1
ATOM 1514 C CA . LYS A 1 195 ? 0.304 -20.922 -6.906 1 81.5 195 LYS A CA 1
ATOM 1515 C C . LYS A 1 195 ? -0.015 -21.266 -8.359 1 81.5 195 LYS A C 1
ATOM 1517 O O . LYS A 1 195 ? 0.863 -21.703 -9.109 1 81.5 195 LYS A O 1
ATOM 1522 N N . ASN A 1 196 ? -1.305 -21.25 -8.672 1 75.69 196 ASN A N 1
ATOM 1523 C CA . ASN A 1 196 ? -1.706 -21.562 -10.039 1 75.69 196 ASN A CA 1
ATOM 1524 C C . ASN A 1 196 ? -2.842 -20.656 -10.516 1 75.69 196 ASN A C 1
ATOM 1526 O O . ASN A 1 196 ? -3.635 -20.172 -9.703 1 75.69 196 ASN A O 1
ATOM 1530 N N . ASP A 1 197 ? -2.826 -20.359 -11.836 1 74.88 197 ASP A N 1
ATOM 1531 C CA . ASP A 1 197 ? -3.824 -19.484 -12.438 1 74.88 197 ASP A CA 1
ATOM 1532 C C . ASP A 1 197 ? -5.156 -20.203 -12.625 1 74.88 197 ASP A C 1
ATOM 1534 O O . ASP A 1 197 ? -6.09 -19.656 -13.211 1 74.88 197 ASP A O 1
ATOM 1538 N N . GLY A 1 198 ? -5.238 -21.375 -12.109 1 76.56 198 GLY A N 1
ATOM 1539 C CA . GLY A 1 198 ? -6.492 -22.094 -12.219 1 76.56 198 GLY A CA 1
ATOM 1540 C C . GLY A 1 198 ? -6.492 -23.125 -13.336 1 76.56 198 GLY A C 1
ATOM 1541 O O . GLY A 1 198 ? -5.453 -23.375 -13.953 1 76.56 198 GLY A O 1
ATOM 1542 N N . TRP A 1 199 ? -7.586 -23.844 -13.453 1 80.44 199 TRP A N 1
ATOM 1543 C CA . TRP A 1 199 ? -7.727 -24.875 -14.469 1 80.44 199 TRP A CA 1
ATOM 1544 C C . TRP A 1 199 ? -8.797 -24.5 -15.492 1 80.44 199 TRP A C 1
ATOM 1546 O O . TRP A 1 199 ? -9.625 -23.625 -15.227 1 80.44 199 TRP A O 1
ATOM 1556 N N . HIS A 1 200 ? -8.648 -25.016 -16.688 1 81.75 200 HIS A N 1
ATOM 1557 C CA . HIS A 1 200 ? -9.594 -24.734 -17.766 1 81.75 200 HIS A CA 1
ATOM 1558 C C . HIS A 1 200 ? -10.977 -25.266 -17.438 1 81.75 200 HIS A C 1
ATOM 1560 O O . HIS A 1 200 ? -11.109 -26.375 -16.906 1 81.75 200 HIS A O 1
ATOM 1566 N N . SER A 1 201 ? -11.945 -24.547 -17.766 1 81.5 201 SER A N 1
ATOM 1567 C CA . SER A 1 201 ? -13.328 -24.906 -17.453 1 81.5 201 SER A CA 1
ATOM 1568 C C . SER A 1 201 ? -13.742 -26.188 -18.172 1 81.5 201 SER A C 1
ATOM 1570 O O . SER A 1 201 ? -14.641 -26.891 -17.703 1 81.5 201 SER A O 1
ATOM 1572 N N . GLU A 1 202 ? -13.008 -26.5 -19.141 1 81.12 202 GLU A N 1
ATOM 1573 C CA . GLU A 1 202 ? -13.352 -27.688 -19.922 1 81.12 202 GLU A CA 1
ATOM 1574 C C . GLU A 1 202 ? -13.008 -28.969 -19.172 1 81.12 202 GLU A C 1
ATOM 1576 O O . GLU A 1 202 ? -13.523 -30.047 -19.484 1 81.12 202 GLU A O 1
ATOM 1581 N N . TRP A 1 203 ? -12.258 -28.766 -18.172 1 81.69 203 TRP A N 1
ATOM 1582 C CA . TRP A 1 203 ? -11.844 -29.953 -17.438 1 81.69 203 TRP A CA 1
ATOM 1583 C C . TRP A 1 203 ? -12.859 -30.297 -16.359 1 81.69 203 TRP A C 1
ATOM 1585 O O . TRP A 1 203 ? -12.789 -31.375 -15.75 1 81.69 203 TRP A O 1
ATOM 1595 N N . ARG A 1 204 ? -13.711 -29.344 -16.156 1 83 204 ARG A N 1
ATOM 1596 C CA . ARG A 1 204 ? -14.797 -29.625 -15.227 1 83 204 ARG A CA 1
ATOM 1597 C C . ARG A 1 204 ? -15.969 -30.312 -15.93 1 83 204 ARG A C 1
ATOM 1599 O O . ARG A 1 204 ? -16.672 -29.672 -16.719 1 83 204 ARG A O 1
ATOM 1606 N N . ASN A 1 205 ? -16.125 -31.531 -15.586 1 87.19 205 ASN A N 1
ATOM 1607 C CA . ASN A 1 205 ? -17.266 -32.281 -16.109 1 87.19 205 ASN A CA 1
ATOM 1608 C C . ASN A 1 205 ? -18.531 -32 -15.289 1 87.19 205 ASN A C 1
ATOM 1610 O O . ASN A 1 205 ? -18.625 -30.984 -14.625 1 87.19 205 ASN A O 1
ATOM 1614 N N . THR A 1 206 ? -19.516 -32.844 -15.375 1 87.06 206 THR A N 1
ATOM 1615 C CA . THR A 1 206 ? -20.797 -32.688 -14.703 1 87.06 206 THR A CA 1
ATOM 1616 C C . THR A 1 206 ? -20.641 -32.812 -13.195 1 87.06 206 THR A C 1
ATOM 1618 O O . THR A 1 206 ? -21.266 -32.062 -12.438 1 87.06 206 THR A O 1
ATOM 1621 N N . THR A 1 207 ? -19.766 -33.75 -12.828 1 91.44 207 THR A N 1
ATOM 1622 C CA . THR A 1 207 ? -19.531 -33.938 -11.398 1 91.44 207 THR A CA 1
ATOM 1623 C C . THR A 1 207 ? -18.031 -33.844 -11.086 1 91.44 207 THR A C 1
ATOM 1625 O O . THR A 1 207 ? -17.203 -34.031 -11.977 1 91.44 207 THR A O 1
ATOM 1628 N N . TRP A 1 208 ? -17.797 -33.531 -9.828 1 93.44 208 TRP A N 1
ATOM 1629 C CA . TRP A 1 208 ? -16.406 -33.5 -9.406 1 93.44 208 TRP A CA 1
ATOM 1630 C C . TRP A 1 208 ? -15.766 -34.875 -9.484 1 93.44 208 TRP A C 1
ATOM 1632 O O . TRP A 1 208 ? -14.578 -35 -9.797 1 93.44 208 TRP A O 1
ATOM 1642 N N . ASN A 1 209 ? -16.531 -35.844 -9.234 1 95.06 209 ASN A N 1
ATOM 1643 C CA . ASN A 1 209 ? -16.047 -37.219 -9.297 1 95.06 209 ASN A CA 1
ATOM 1644 C C . ASN A 1 209 ? -15.547 -37.594 -10.695 1 95.06 209 ASN A C 1
ATOM 1646 O O . ASN A 1 209 ? -14.438 -38.094 -10.852 1 95.06 209 ASN A O 1
ATOM 1650 N N . SER A 1 210 ? -16.344 -37.281 -11.641 1 94.62 210 SER A N 1
ATOM 1651 C CA . SER A 1 210 ? -15.961 -37.594 -13.008 1 94.62 210 SER A CA 1
ATOM 1652 C C . SER A 1 210 ? -14.789 -36.75 -13.469 1 94.62 210 SER A C 1
ATOM 1654 O O . SER A 1 210 ? -13.953 -37.188 -14.258 1 94.62 210 SER A O 1
ATOM 1656 N N . SER A 1 211 ? -14.703 -35.562 -13 1 93.94 211 SER A N 1
ATOM 1657 C CA . SER A 1 211 ? -13.625 -34.656 -13.383 1 93.94 211 SER A CA 1
ATOM 1658 C C . SER A 1 211 ? -12.281 -35.156 -12.844 1 93.94 211 SER A C 1
ATOM 1660 O O . SER A 1 211 ? -11.297 -35.219 -13.578 1 93.94 211 SER A O 1
ATOM 1662 N N . VAL A 1 212 ? -12.266 -35.531 -11.57 1 94.94 212 VAL A N 1
ATOM 1663 C CA . VAL A 1 212 ? -11.023 -36 -10.938 1 94.94 212 VAL A CA 1
ATOM 1664 C C . VAL A 1 212 ? -10.562 -37.281 -11.578 1 94.94 212 VAL A C 1
ATOM 1666 O O . VAL A 1 212 ? -9.391 -37.438 -11.93 1 94.94 212 VAL A O 1
ATOM 1669 N N . TRP A 1 213 ? -11.469 -38.188 -11.781 1 95.25 213 TRP A N 1
ATOM 1670 C CA . TRP A 1 213 ? -11.117 -39.469 -12.367 1 95.25 213 TRP A CA 1
ATOM 1671 C C . TRP A 1 213 ? -10.672 -39.312 -13.82 1 95.25 213 TRP A C 1
ATOM 1673 O O . TRP A 1 213 ? -9.742 -39.969 -14.273 1 95.25 213 TRP A O 1
ATOM 1683 N N . ALA A 1 214 ? -11.297 -38.406 -14.516 1 93.62 214 ALA A N 1
ATOM 1684 C CA . ALA A 1 214 ? -10.922 -38.156 -15.906 1 93.62 214 ALA A CA 1
ATOM 1685 C C . ALA A 1 214 ? -9.508 -37.594 -16 1 93.62 214 ALA A C 1
ATOM 1687 O O . ALA A 1 214 ? -8.734 -37.969 -16.891 1 93.62 214 ALA A O 1
ATOM 1688 N N . ILE A 1 215 ? -9.133 -36.719 -15.133 1 93.38 215 ILE A N 1
ATOM 1689 C CA . ILE A 1 215 ? -7.84 -36.062 -15.156 1 93.38 215 ILE A CA 1
ATOM 1690 C C . ILE A 1 215 ? -6.727 -37.062 -14.867 1 93.38 215 ILE A C 1
ATOM 1692 O O . ILE A 1 215 ? -5.68 -37.031 -15.523 1 93.38 215 ILE A O 1
ATOM 1696 N N . PHE A 1 216 ? -6.941 -37.969 -13.977 1 94.31 216 PHE A N 1
ATOM 1697 C CA . PHE A 1 216 ? -5.855 -38.844 -13.555 1 94.31 216 PHE A CA 1
ATOM 1698 C C . PHE A 1 216 ? -5.879 -40.156 -14.336 1 94.31 216 PHE A C 1
ATOM 1700 O O . PHE A 1 216 ? -4.914 -40.938 -14.312 1 94.31 216 PHE A O 1
ATOM 1707 N N . SER A 1 217 ? -6.961 -40.406 -15.062 1 92.88 217 SER A N 1
ATOM 1708 C CA . SER A 1 217 ? -7.004 -41.562 -15.93 1 92.88 217 SER A CA 1
ATOM 1709 C C . SER A 1 217 ? -6.371 -41.281 -17.281 1 92.88 217 SER A C 1
ATOM 1711 O O . SER A 1 217 ? -6 -42.219 -18.016 1 92.88 217 SER A O 1
ATOM 1713 N N . SER A 1 218 ? -6.305 -40 -17.594 1 90.88 218 SER A N 1
ATOM 1714 C CA . SER A 1 218 ? -5.707 -39.594 -18.859 1 90.88 218 SER A CA 1
ATOM 1715 C C . SER A 1 218 ? -4.422 -38.812 -18.641 1 90.88 218 SER A C 1
ATOM 1717 O O . SER A 1 218 ? -4.461 -37.656 -18.25 1 90.88 218 SER A O 1
ATOM 1719 N N . PRO A 1 219 ? -3.303 -39.406 -19.016 1 87.38 219 PRO A N 1
ATOM 1720 C CA . PRO A 1 219 ? -2.037 -38.688 -18.859 1 87.38 219 PRO A CA 1
ATOM 1721 C C . PRO A 1 219 ? -1.99 -37.375 -19.672 1 87.38 219 PRO A C 1
ATOM 1723 O O . PRO A 1 219 ? -1.329 -36.406 -19.266 1 87.38 219 PRO A O 1
ATOM 1726 N N . ILE A 1 220 ? -2.688 -37.312 -20.719 1 85.12 220 ILE A N 1
ATOM 1727 C CA . ILE A 1 220 ? -2.711 -36.125 -21.562 1 85.12 220 ILE A CA 1
ATOM 1728 C C . ILE A 1 220 ? -3.395 -34.969 -20.828 1 85.12 220 ILE A C 1
ATOM 1730 O O . ILE A 1 220 ? -2.895 -33.844 -20.812 1 85.12 220 ILE A O 1
ATOM 1734 N N . LEU A 1 221 ? -4.469 -35.312 -20.203 1 87.88 221 LEU A N 1
ATOM 1735 C CA . LEU A 1 221 ? -5.199 -34.281 -19.469 1 87.88 221 LEU A CA 1
ATOM 1736 C C . LEU A 1 221 ? -4.391 -33.812 -18.266 1 87.88 221 LEU A C 1
ATOM 1738 O O . LEU A 1 221 ? -4.367 -32.625 -17.953 1 87.88 221 LEU A O 1
ATOM 1742 N N . TRP A 1 222 ? -3.764 -34.688 -17.641 1 89.88 222 TRP A N 1
ATOM 1743 C CA . TRP A 1 222 ? -2.957 -34.344 -16.484 1 89.88 222 TRP A CA 1
ATOM 1744 C C . TRP A 1 222 ? -1.763 -33.469 -16.891 1 89.88 222 TRP A C 1
ATOM 1746 O O . TRP A 1 222 ? -1.396 -32.531 -16.172 1 89.88 222 TRP A O 1
ATOM 1756 N N . ASN A 1 223 ? -1.208 -33.812 -18 1 85.94 223 ASN A N 1
ATOM 1757 C CA . ASN A 1 223 ? -0.045 -33.062 -18.469 1 85.94 223 ASN A CA 1
ATOM 1758 C C . ASN A 1 223 ? -0.414 -31.641 -18.859 1 85.94 223 ASN A C 1
ATOM 1760 O O . ASN A 1 223 ? 0.447 -30.766 -18.891 1 85.94 223 ASN A O 1
ATOM 1764 N N . GLN A 1 224 ? -1.665 -31.438 -19.031 1 85 224 GLN A N 1
ATOM 1765 C CA . GLN A 1 224 ? -2.125 -30.094 -19.406 1 85 224 GLN A CA 1
ATOM 1766 C C . GLN A 1 224 ? -2.484 -29.266 -18.188 1 85 224 GLN A C 1
ATOM 1768 O O . GLN A 1 224 ? -2.762 -28.078 -18.297 1 85 224 GLN A O 1
ATOM 1773 N N . LEU A 1 225 ? -2.49 -29.859 -17.031 1 84.81 225 LEU A N 1
ATOM 1774 C CA . LEU A 1 225 ? -2.855 -29.156 -15.805 1 84.81 225 LEU A CA 1
ATOM 1775 C C . LEU A 1 225 ? -1.812 -28.109 -15.438 1 84.81 225 LEU A C 1
ATOM 1777 O O . LEU A 1 225 ? -2.15 -27.062 -14.898 1 84.81 225 LEU A O 1
ATOM 1781 N N . GLY A 1 226 ? -0.616 -28.312 -15.82 1 79.62 226 GLY A N 1
ATOM 1782 C CA . GLY A 1 226 ? 0.447 -27.391 -15.445 1 79.62 226 GLY A CA 1
ATOM 1783 C C . GLY A 1 226 ? 0.721 -27.359 -13.961 1 79.62 226 GLY A C 1
ATOM 1784 O O . GLY A 1 226 ? 1.078 -26.328 -13.398 1 79.62 226 GLY A O 1
ATOM 1785 N N . ASP A 1 227 ? 0.274 -28.312 -13.203 1 86.62 227 ASP A N 1
ATOM 1786 C CA . ASP A 1 227 ? 0.518 -28.484 -11.781 1 86.62 227 ASP A CA 1
ATOM 1787 C C . ASP A 1 227 ? 0.709 -29.969 -11.438 1 86.62 227 ASP A C 1
ATOM 1789 O O . ASP A 1 227 ? 0.313 -30.844 -12.211 1 86.62 227 ASP A O 1
ATOM 1793 N N . ILE A 1 228 ? 1.35 -30.172 -10.305 1 88.5 228 ILE A N 1
ATOM 1794 C CA . ILE A 1 228 ? 1.576 -31.547 -9.891 1 88.5 228 ILE A CA 1
ATOM 1795 C C . ILE A 1 228 ? 0.275 -32.156 -9.367 1 88.5 228 ILE A C 1
ATOM 1797 O O . ILE A 1 228 ? -0.052 -33.312 -9.664 1 88.5 228 ILE A O 1
ATOM 1801 N N . CYS A 1 229 ? -0.386 -31.312 -8.617 1 92 229 CYS A N 1
ATOM 1802 C CA . CYS A 1 229 ? -1.635 -31.781 -8.031 1 92 229 CYS A CA 1
ATOM 1803 C C . CYS A 1 229 ? -2.822 -31 -8.562 1 92 229 CYS A C 1
ATOM 1805 O O . CYS A 1 229 ? -2.662 -29.875 -9.031 1 92 229 CYS A O 1
ATOM 1807 N N . PHE A 1 230 ? -3.93 -31.688 -8.555 1 92.88 230 PHE A N 1
ATOM 1808 C CA . PHE A 1 230 ? -5.168 -31.016 -8.938 1 92.88 230 PHE A CA 1
ATOM 1809 C C . PHE A 1 230 ? -5.895 -30.484 -7.707 1 92.88 230 PHE A C 1
ATOM 1811 O O . PHE A 1 230 ? -6.215 -31.25 -6.789 1 92.88 230 PHE A O 1
ATOM 1818 N N . ASN A 1 231 ? -6.047 -29.234 -7.711 1 92.44 231 ASN A N 1
ATOM 1819 C CA . ASN A 1 231 ? -6.766 -28.562 -6.633 1 92.44 231 ASN A CA 1
ATOM 1820 C C . ASN A 1 231 ? -8.102 -27.984 -7.117 1 92.44 231 ASN A C 1
ATOM 1822 O O . ASN A 1 231 ? -8.133 -26.969 -7.797 1 92.44 231 ASN A O 1
ATOM 1826 N N . PRO A 1 232 ? -9.156 -28.5 -6.699 1 91.38 232 PRO A N 1
ATOM 1827 C CA . PRO A 1 232 ? -10.469 -28.031 -7.145 1 91.38 232 PRO A CA 1
ATOM 1828 C C . PRO A 1 232 ? -10.758 -26.594 -6.703 1 91.38 232 PRO A C 1
ATOM 1830 O O . PRO A 1 232 ? -11.602 -25.922 -7.301 1 91.38 232 PRO A O 1
ATOM 1833 N N . CYS A 1 233 ? -10.039 -26.078 -5.766 1 90.31 233 CYS A N 1
ATOM 1834 C CA . CYS A 1 233 ? -10.344 -24.766 -5.203 1 90.31 233 CYS A CA 1
ATOM 1835 C C . CYS A 1 233 ? -9.781 -23.656 -6.082 1 90.31 233 CYS A C 1
ATOM 1837 O O . CYS A 1 233 ? -10.156 -22.484 -5.93 1 90.31 233 CYS A O 1
ATOM 1839 N N . PHE A 1 234 ? -8.812 -23.719 -7.004 1 88.12 234 PHE A N 1
ATOM 1840 C CA . PHE A 1 234 ? -8.109 -22.688 -7.766 1 88.12 234 PHE A CA 1
ATOM 1841 C C . PHE A 1 234 ? -9.078 -21.922 -8.664 1 88.12 234 PHE A C 1
ATOM 1843 O O . PHE A 1 234 ? -8.812 -20.781 -9.039 1 88.12 234 PHE A O 1
ATOM 1850 N N . ASN A 1 235 ? -10.289 -22.312 -8.914 1 84.25 235 ASN A N 1
ATOM 1851 C CA . ASN A 1 235 ? -11.242 -21.578 -9.734 1 84.25 235 ASN A CA 1
ATOM 1852 C C . ASN A 1 235 ? -12.289 -20.875 -8.883 1 84.25 235 ASN A C 1
ATOM 1854 O O . ASN A 1 235 ? -13.273 -20.344 -9.406 1 84.25 235 ASN A O 1
ATOM 1858 N N . SER A 1 236 ? -11.938 -20.812 -7.637 1 83.31 236 SER A N 1
ATOM 1859 C CA . SER A 1 236 ? -12.82 -20.062 -6.754 1 83.31 236 SER A CA 1
ATOM 1860 C C . SER A 1 236 ? -12.484 -18.578 -6.758 1 83.31 236 SER A C 1
ATOM 1862 O O . SER A 1 236 ? -11.32 -18.203 -6.906 1 83.31 236 SER A O 1
ATOM 1864 N N . SER A 1 237 ? -13.5 -17.75 -6.824 1 82.69 237 SER A N 1
ATOM 1865 C CA . SER A 1 237 ? -13.297 -16.312 -6.84 1 82.69 237 SER A CA 1
ATOM 1866 C C . SER A 1 237 ? -13.688 -15.688 -5.508 1 82.69 237 SER A C 1
ATOM 1868 O O . SER A 1 237 ? -14.578 -16.188 -4.816 1 82.69 237 SER A O 1
ATOM 1870 N N . GLN A 1 238 ? -12.914 -14.758 -5.043 1 84.12 238 GLN A N 1
ATOM 1871 C CA . GLN A 1 238 ? -13.164 -13.969 -3.844 1 84.12 238 GLN A CA 1
ATOM 1872 C C . GLN A 1 238 ? -13.219 -12.477 -4.168 1 84.12 238 GLN A C 1
ATOM 1874 O O . GLN A 1 238 ? -12.453 -11.992 -5 1 84.12 238 GLN A O 1
ATOM 1879 N N . VAL A 1 239 ? -14.117 -11.844 -3.453 1 84.69 239 VAL A N 1
ATOM 1880 C CA . VAL A 1 239 ? -14.289 -10.414 -3.658 1 84.69 239 VAL A CA 1
ATOM 1881 C C . VAL A 1 239 ? -13.008 -9.68 -3.273 1 84.69 239 VAL A C 1
ATOM 1883 O O . VAL A 1 239 ? -12.383 -9.992 -2.26 1 84.69 239 VAL A O 1
ATOM 1886 N N . LEU A 1 240 ? -12.562 -8.75 -4.078 1 86.44 240 LEU A N 1
ATOM 1887 C CA . LEU A 1 240 ? -11.453 -7.832 -3.818 1 86.44 240 LEU A CA 1
ATOM 1888 C C . LEU A 1 240 ? -10.109 -8.516 -4.039 1 86.44 240 LEU A C 1
ATOM 1890 O O . LEU A 1 240 ? -9.07 -7.992 -3.648 1 86.44 240 LEU A O 1
ATOM 1894 N N . ARG A 1 241 ? -10.156 -9.773 -4.488 1 87 241 ARG A N 1
ATOM 1895 C CA . ARG A 1 241 ? -8.914 -10.492 -4.715 1 87 241 ARG A CA 1
ATOM 1896 C C . ARG A 1 241 ? -8.781 -10.914 -6.176 1 87 241 ARG A C 1
ATOM 1898 O O . ARG A 1 241 ? -9.773 -11 -6.895 1 87 241 ARG A O 1
ATOM 1905 N N . GLN A 1 242 ? -7.527 -11.102 -6.48 1 82.5 242 GLN A N 1
ATOM 1906 C CA . GLN A 1 242 ? -7.254 -11.68 -7.793 1 82.5 242 GLN A CA 1
ATOM 1907 C C . GLN A 1 242 ? -7.207 -13.203 -7.727 1 82.5 242 GLN A C 1
ATOM 1909 O O . GLN A 1 242 ? -6.582 -13.773 -6.832 1 82.5 242 GLN A O 1
ATOM 1914 N N . GLN A 1 243 ? -7.828 -13.836 -8.672 1 80.75 243 GLN A N 1
ATOM 1915 C CA . GLN A 1 243 ? -7.91 -15.289 -8.695 1 80.75 243 GLN A CA 1
ATOM 1916 C C . GLN A 1 243 ? -6.523 -15.914 -8.82 1 80.75 243 GLN A C 1
ATOM 1918 O O . GLN A 1 243 ? -6.273 -17 -8.266 1 80.75 243 GLN A O 1
ATOM 1923 N N . THR A 1 244 ? -5.617 -15.172 -9.375 1 79.31 244 THR A N 1
ATOM 1924 C CA . THR A 1 244 ? -4.297 -15.734 -9.641 1 79.31 244 THR A CA 1
ATOM 1925 C C . THR A 1 244 ? -3.438 -15.703 -8.375 1 79.31 244 THR A C 1
ATOM 1927 O O . THR A 1 244 ? -2.361 -16.297 -8.336 1 79.31 244 THR A O 1
ATOM 1930 N N . SER A 1 245 ? -4.023 -15.078 -7.336 1 82.88 245 SER A N 1
ATOM 1931 C CA . SER A 1 245 ? -3.254 -15 -6.102 1 82.88 245 SER A CA 1
ATOM 1932 C C . SER A 1 245 ? -3.635 -16.125 -5.141 1 82.88 245 SER A C 1
ATOM 1934 O O . SER A 1 245 ? -3.07 -16.234 -4.051 1 82.88 245 SER A O 1
ATOM 1936 N N . LEU A 1 246 ? -4.504 -16.969 -5.574 1 88.25 246 LEU A N 1
ATOM 1937 C CA . LEU A 1 246 ? -4.922 -18.094 -4.746 1 88.25 246 LEU A CA 1
ATOM 1938 C C . LEU A 1 246 ? -3.793 -19.109 -4.594 1 88.25 246 LEU A C 1
ATOM 1940 O O . LEU A 1 246 ? -3.102 -19.422 -5.566 1 88.25 246 LEU A O 1
ATOM 1944 N N . THR A 1 247 ? -3.568 -19.516 -3.289 1 88.88 247 THR A N 1
ATOM 1945 C CA . THR A 1 247 ? -2.484 -20.453 -2.977 1 88.88 247 THR A CA 1
ATOM 1946 C C . THR A 1 247 ? -3.02 -21.688 -2.27 1 88.88 247 THR A C 1
ATOM 1948 O O . THR A 1 247 ? -3.934 -21.594 -1.449 1 88.88 247 THR A O 1
ATOM 1951 N N . ALA A 1 248 ? -2.486 -22.75 -2.664 1 90.19 248 ALA A N 1
ATOM 1952 C CA . ALA A 1 248 ? -2.826 -24.016 -2.01 1 90.19 248 ALA A CA 1
ATOM 1953 C C . ALA A 1 248 ? -1.634 -24.578 -1.238 1 90.19 248 ALA A C 1
ATOM 1955 O O . ALA A 1 248 ? -0.493 -24.484 -1.696 1 90.19 248 ALA A O 1
ATOM 1956 N N . MET A 1 249 ? -1.922 -25.062 -0.057 1 89.31 249 MET A N 1
ATOM 1957 C CA . MET A 1 249 ? -0.89 -25.672 0.775 1 89.31 249 MET A CA 1
ATOM 1958 C C . MET A 1 249 ? -1.43 -26.906 1.493 1 89.31 249 MET A C 1
ATOM 1960 O O . MET A 1 249 ? -2.639 -27.031 1.7 1 89.31 249 MET A O 1
ATOM 1964 N N . VAL A 1 250 ? -0.445 -27.781 1.758 1 88.19 250 VAL A N 1
ATOM 1965 C CA . VAL A 1 250 ? -0.824 -28.953 2.531 1 88.19 250 VAL A CA 1
ATOM 1966 C C . VAL A 1 250 ? -1.271 -28.531 3.93 1 88.19 250 VAL A C 1
ATOM 1968 O O . VAL A 1 250 ? -0.673 -27.641 4.535 1 88.19 250 VAL A O 1
ATOM 1971 N N . TYR A 1 251 ? -2.33 -29.047 4.32 1 82.31 251 TYR A N 1
ATOM 1972 C CA . TYR A 1 251 ? -2.891 -28.688 5.617 1 82.31 251 TYR A CA 1
ATOM 1973 C C . TYR A 1 251 ? -1.845 -28.828 6.719 1 82.31 251 TYR A C 1
ATOM 1975 O O . TYR A 1 251 ? -1.234 -29.875 6.875 1 82.31 251 TYR A O 1
ATOM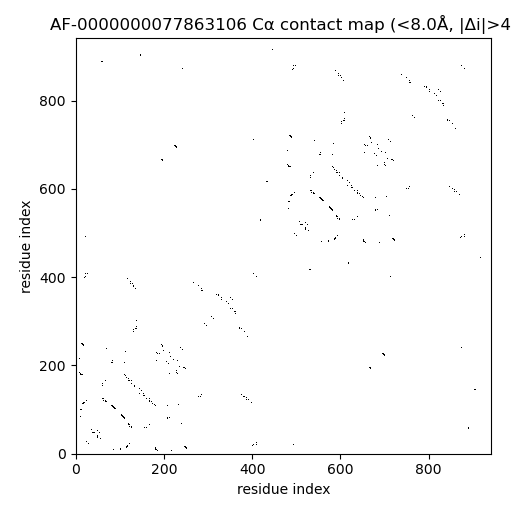 1983 N N . PRO A 1 252 ? -1.614 -27.578 7.25 1 71.44 252 PRO A N 1
ATOM 1984 C CA . PRO A 1 252 ? -0.643 -27.703 8.336 1 71.44 252 PRO A CA 1
ATOM 1985 C C . PRO A 1 252 ? -1.215 -28.406 9.562 1 71.44 252 PRO A C 1
ATOM 1987 O O . PRO A 1 252 ? -2.314 -28.078 10.016 1 71.44 252 PRO A O 1
ATOM 1990 N N . ARG A 1 253 ? -1.008 -29.672 9.711 1 56.03 253 ARG A N 1
ATOM 1991 C CA . ARG A 1 253 ? -1.516 -30.328 10.914 1 56.03 253 ARG A CA 1
ATOM 1992 C C . ARG A 1 253 ? -1.044 -29.594 12.172 1 56.03 253 ARG A C 1
ATOM 1994 O O . ARG A 1 253 ? 0.126 -29.219 12.281 1 56.03 253 ARG A O 1
ATOM 2001 N N . ASP A 1 254 ? -1.906 -28.875 12.797 1 50.81 254 ASP A N 1
ATOM 2002 C CA . ASP A 1 254 ? -1.677 -28.469 14.18 1 50.81 254 ASP A CA 1
ATOM 2003 C C . ASP A 1 254 ? -0.986 -29.578 14.969 1 50.81 254 ASP A C 1
ATOM 2005 O O . ASP A 1 254 ? -1.559 -30.656 15.164 1 50.81 254 ASP A O 1
ATOM 2009 N N . ASP A 1 255 ? 0.209 -29.938 14.719 1 42.94 255 ASP A N 1
ATOM 2010 C CA . ASP A 1 255 ? 0.66 -30.719 15.867 1 42.94 255 ASP A CA 1
ATOM 2011 C C . ASP A 1 255 ? 0.102 -30.141 17.172 1 42.94 255 ASP A C 1
ATOM 2013 O O . ASP A 1 255 ? 0.765 -29.359 17.844 1 42.94 255 ASP A O 1
ATOM 2017 N N . ASP A 1 256 ? -0.96 -29.672 17.281 1 42 256 ASP A N 1
ATOM 2018 C CA . ASP A 1 256 ? -1.49 -29.406 18.609 1 42 256 ASP A CA 1
ATOM 2019 C C . ASP A 1 256 ? -0.894 -30.359 19.641 1 42 256 ASP A C 1
ATOM 2021 O O . ASP A 1 256 ? -0.704 -30 20.812 1 42 256 ASP A O 1
ATOM 2025 N N . ASP A 1 257 ? -0.899 -31.641 19.344 1 41.03 257 ASP A N 1
ATOM 2026 C CA . ASP A 1 257 ? -0.435 -32.625 20.328 1 41.03 257 ASP A CA 1
ATOM 2027 C C . ASP A 1 257 ? 1.072 -32.5 20.547 1 41.03 257 ASP A C 1
ATOM 2029 O O . ASP A 1 257 ? 1.637 -33.219 21.391 1 41.03 257 ASP A O 1
ATOM 2033 N N . ALA A 1 258 ? 1.842 -32.156 19.656 1 39.34 258 ALA A N 1
ATOM 2034 C CA . ALA A 1 258 ? 3.256 -32.312 19.984 1 39.34 258 ALA A CA 1
ATOM 2035 C C . ALA A 1 258 ? 3.693 -31.375 21.078 1 39.34 258 ALA A C 1
ATOM 2037 O O . ALA A 1 258 ? 4.621 -31.672 21.844 1 39.34 258 ALA A O 1
ATOM 2038 N N . HIS A 1 259 ? 3.297 -29.969 21.047 1 40.12 259 HIS A N 1
ATOM 2039 C CA . HIS A 1 259 ? 3.703 -29.219 22.219 1 40.12 259 HIS A CA 1
ATOM 2040 C C . HIS A 1 259 ? 2.492 -28.734 23.016 1 40.12 259 HIS A C 1
ATOM 2042 O O . HIS A 1 259 ? 2.123 -27.562 22.922 1 40.12 259 HIS A O 1
ATOM 2048 N N . PRO A 1 260 ? 1.594 -29.547 23.375 1 44.16 260 PRO A N 1
ATOM 2049 C CA . PRO A 1 260 ? 0.463 -29.203 24.25 1 44.16 260 PRO A CA 1
ATOM 2050 C C . PRO A 1 260 ? 0.811 -28.141 25.281 1 44.16 260 PRO A C 1
ATOM 2052 O O . PRO A 1 260 ? -0.074 -27.422 25.75 1 44.16 260 PRO A O 1
ATOM 2055 N N . HIS A 1 261 ? 1.802 -28.328 25.984 1 42.62 261 HIS A N 1
ATOM 2056 C CA . HIS A 1 261 ? 2.189 -27.625 27.203 1 42.62 261 HIS A CA 1
ATOM 2057 C C . HIS A 1 261 ? 2.748 -26.25 26.875 1 42.62 261 HIS A C 1
ATOM 2059 O O . HIS A 1 261 ? 3.268 -25.562 27.766 1 42.62 261 HIS A O 1
ATOM 2065 N N . SER A 1 262 ? 2.875 -25.922 25.766 1 44.22 262 SER A N 1
ATOM 2066 C CA . SER A 1 262 ? 3.576 -24.656 25.625 1 44.22 262 SER A CA 1
ATOM 2067 C C . SER A 1 262 ? 2.654 -23.484 25.938 1 44.22 262 SER A C 1
ATOM 2069 O O . SER A 1 262 ? 1.436 -23.578 25.781 1 44.22 262 SER A O 1
ATOM 2071 N N . PHE A 1 263 ? 3.111 -22.516 26.75 1 47.59 263 PHE A N 1
ATOM 2072 C CA . PHE A 1 263 ? 2.494 -21.25 27.109 1 47.59 263 PHE A CA 1
ATOM 2073 C C . PHE A 1 263 ? 1.646 -20.719 25.953 1 47.59 263 PHE A C 1
ATOM 2075 O O . PHE A 1 263 ? 0.525 -20.25 26.172 1 47.59 263 PHE A O 1
ATOM 2082 N N . TRP A 1 264 ? 2.094 -21.078 24.859 1 47.38 264 TRP A N 1
ATOM 2083 C CA . TRP A 1 264 ? 1.494 -20.547 23.641 1 47.38 264 TRP A CA 1
ATOM 2084 C C . TRP A 1 264 ? 0.262 -21.359 23.234 1 47.38 264 TRP A C 1
ATOM 2086 O O . TRP A 1 264 ? -0.711 -20.812 22.719 1 47.38 264 TRP A O 1
ATOM 2096 N N . ALA A 1 265 ? 0.243 -22.594 23.422 1 52.38 265 ALA A N 1
ATOM 2097 C CA . ALA A 1 265 ? -0.937 -23.422 23.219 1 52.38 265 ALA A CA 1
ATOM 2098 C C . ALA A 1 265 ? -2.0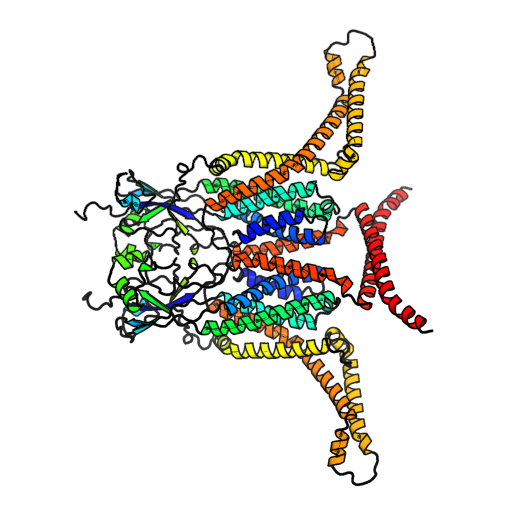74 -23.016 24.141 1 52.38 265 ALA A C 1
ATOM 2100 O O . ALA A 1 265 ? -3.242 -23.016 23.75 1 52.38 265 ALA A O 1
ATOM 2101 N N . LYS A 1 266 ? -1.713 -22.688 25.344 1 53.03 266 LYS A N 1
ATOM 2102 C CA . LYS A 1 266 ? -2.695 -22.188 26.297 1 53.03 266 LYS A CA 1
ATOM 2103 C C . LYS A 1 266 ? -3.23 -20.828 25.859 1 53.03 266 LYS A C 1
ATOM 2105 O O . LYS A 1 266 ? -4.402 -20.516 26.078 1 53.03 266 LYS A O 1
ATOM 2110 N N . LEU A 1 267 ? -2.414 -20.047 25.328 1 51.53 267 LEU A N 1
ATOM 2111 C CA . LEU A 1 267 ? -2.828 -18.75 24.828 1 51.53 267 LEU A CA 1
ATOM 2112 C C 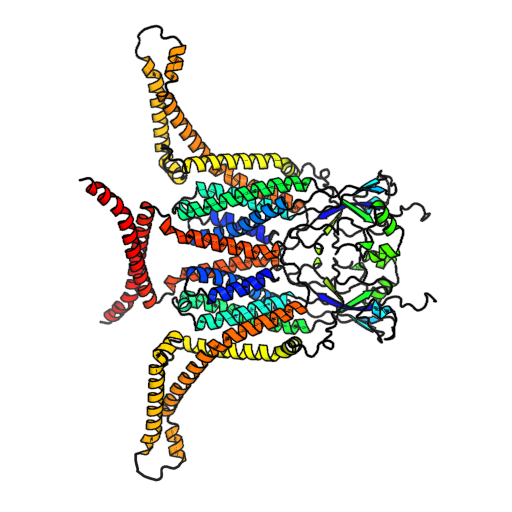. LEU A 1 267 ? -3.85 -18.906 23.703 1 51.53 267 LEU A C 1
ATOM 2114 O O . LEU A 1 267 ? -4.754 -18.078 23.562 1 51.53 267 LEU A O 1
ATOM 2118 N N . ALA A 1 268 ? -3.752 -20.031 22.969 1 52.81 268 ALA A N 1
ATOM 2119 C CA . ALA A 1 268 ? -4.734 -20.359 21.938 1 52.81 268 ALA A CA 1
ATOM 2120 C C . ALA A 1 268 ? -6.109 -20.609 22.547 1 52.81 268 ALA A C 1
ATOM 2122 O O . ALA A 1 268 ? -7.129 -20.219 21.969 1 52.81 268 ALA A O 1
ATOM 2123 N N . TYR A 1 269 ? -6.168 -21.391 23.688 1 54 269 TYR A N 1
ATOM 2124 C CA . TYR A 1 269 ? -7.43 -21.609 24.375 1 54 269 TYR A CA 1
ATOM 2125 C C . TYR A 1 269 ? -7.949 -20.312 24.984 1 54 269 TYR A C 1
ATOM 2127 O O . TYR A 1 269 ? -9.094 -20.234 25.438 1 54 269 TYR A O 1
ATOM 2135 N N . SER A 1 270 ? -7.199 -19.234 24.719 1 67.06 270 SER A N 1
ATOM 2136 C CA . SER A 1 270 ? -7.43 -17.984 25.453 1 67.06 270 SER A CA 1
ATOM 2137 C C . SER A 1 270 ? -8.266 -17.016 24.625 1 67.06 270 SER A C 1
ATOM 2139 O O . SER A 1 270 ? -8.391 -15.844 24.969 1 67.06 270 SER A O 1
ATOM 2141 N N . SER A 1 271 ? -8.914 -17.656 23.578 1 78.75 271 SER A N 1
ATOM 2142 C CA . SER A 1 271 ? -9.711 -16.719 22.797 1 78.75 271 SER A CA 1
ATOM 2143 C C . SER A 1 271 ? -10.922 -16.219 23.578 1 78.75 271 SER A C 1
ATOM 2145 O O . SER A 1 271 ? -11.258 -15.039 23.531 1 78.75 271 SER A O 1
ATOM 2147 N N . SER A 1 272 ? -11.438 -17.156 24.391 1 81.94 272 SER A N 1
ATOM 2148 C CA . SER A 1 272 ? -12.609 -16.766 25.156 1 81.94 272 SER A CA 1
ATOM 2149 C C . SER A 1 272 ? -12.25 -15.742 26.234 1 81.94 272 SER A C 1
ATOM 2151 O O . SER A 1 272 ? -13.023 -14.82 26.5 1 81.94 272 SER A O 1
ATOM 2153 N N . TYR A 1 273 ? -11.125 -15.883 26.781 1 82.56 273 TYR A N 1
ATOM 2154 C CA . TYR A 1 273 ? -10.688 -14.93 27.797 1 82.56 273 TYR A CA 1
ATOM 2155 C C . TYR A 1 273 ? -10.406 -13.562 27.172 1 82.56 273 TYR A C 1
ATOM 2157 O O . TYR A 1 273 ? -10.742 -12.531 27.75 1 82.56 273 TYR A O 1
ATOM 2165 N N . ILE A 1 274 ? -9.867 -13.602 26 1 86 274 ILE A N 1
ATOM 2166 C CA . ILE A 1 274 ? -9.523 -12.336 25.359 1 86 274 ILE A CA 1
ATOM 2167 C C . ILE A 1 274 ? -10.797 -11.617 24.922 1 86 274 ILE A C 1
ATOM 2169 O O . ILE A 1 274 ? -10.938 -10.406 25.125 1 86 274 ILE A O 1
ATOM 2173 N N . TYR A 1 275 ? -11.734 -12.359 24.438 1 86.31 275 TYR A N 1
ATOM 2174 C CA . TYR A 1 275 ? -12.977 -11.734 24 1 86.31 275 TYR A CA 1
ATOM 2175 C C . TYR A 1 275 ? -13.781 -11.227 25.188 1 86.31 275 TYR A C 1
ATOM 2177 O O . TYR A 1 275 ? -14.461 -10.203 25.109 1 86.31 275 TYR A O 1
ATOM 2185 N N . SER A 1 276 ? -13.672 -11.922 26.328 1 86.94 276 SER A N 1
ATOM 2186 C CA . SER A 1 276 ? -14.32 -11.438 27.531 1 86.94 276 SER A CA 1
ATOM 2187 C C . SER A 1 276 ? -13.664 -10.156 28.031 1 86.94 276 SER A C 1
ATOM 2189 O O . SER A 1 276 ? -14.344 -9.234 28.484 1 86.94 276 SER A O 1
ATOM 2191 N N . LEU A 1 277 ? -12.383 -10.18 27.953 1 86.81 277 LEU A N 1
ATOM 2192 C CA . LEU A 1 277 ? -11.664 -8.977 28.344 1 86.81 277 LEU A CA 1
ATOM 2193 C C . LEU A 1 277 ? -12.039 -7.801 27.453 1 86.81 277 LEU A C 1
ATOM 2195 O O . LEU A 1 277 ? -12.18 -6.672 27.938 1 86.81 277 LEU A O 1
ATOM 2199 N N . ILE A 1 278 ? -12.195 -8.055 26.188 1 89 278 ILE A N 1
ATOM 2200 C CA . ILE A 1 278 ? -12.594 -7.016 25.25 1 89 278 ILE A CA 1
ATOM 2201 C C . ILE A 1 278 ? -13.992 -6.516 25.594 1 89 278 ILE A C 1
ATOM 2203 O O . ILE A 1 278 ? -14.234 -5.309 25.641 1 89 278 ILE A O 1
ATOM 2207 N N . ALA A 1 279 ? -14.852 -7.426 25.938 1 87.69 279 ALA A N 1
ATOM 2208 C CA . ALA A 1 279 ? -16.219 -7.059 26.266 1 87.69 279 ALA A CA 1
ATOM 2209 C C . ALA A 1 279 ? -16.266 -6.203 27.531 1 87.69 279 ALA A C 1
ATOM 2211 O O . ALA A 1 279 ? -16.969 -5.18 27.562 1 87.69 279 ALA A O 1
ATOM 2212 N N . VAL A 1 280 ? -15.539 -6.547 28.484 1 86.31 280 VAL A N 1
ATOM 2213 C CA . VAL A 1 280 ? -15.508 -5.801 29.734 1 86.31 280 VAL A CA 1
ATOM 2214 C C . VAL A 1 280 ? -14.938 -4.406 29.5 1 86.31 280 VAL A C 1
ATOM 2216 O O . VAL A 1 280 ? -15.461 -3.416 30.016 1 86.31 280 VAL A O 1
ATOM 2219 N N . SER A 1 281 ? -13.898 -4.383 28.719 1 86.44 281 SER A N 1
ATOM 2220 C CA . SER A 1 281 ? -13.281 -3.094 28.438 1 86.44 281 SER A CA 1
ATOM 2221 C C . SER A 1 281 ? -14.227 -2.186 27.656 1 86.44 281 SER A C 1
ATOM 2223 O O . SER A 1 281 ? -14.312 -0.988 27.938 1 86.44 281 SER A O 1
ATOM 2225 N N . VAL A 1 282 ? -14.969 -2.715 26.734 1 86.12 282 VAL A N 1
ATOM 2226 C CA . VAL A 1 282 ? -15.891 -1.929 25.922 1 86.12 282 VAL A CA 1
ATOM 2227 C C . VAL A 1 282 ? -17.047 -1.433 26.797 1 86.12 282 VAL A C 1
ATOM 2229 O O . VAL A 1 282 ? -17.438 -0.267 26.703 1 86.12 282 VAL A O 1
ATOM 2232 N N . ILE A 1 283 ? -17.531 -2.24 27.656 1 84.88 283 ILE A N 1
ATOM 2233 C CA . ILE A 1 283 ? -18.641 -1.858 28.531 1 84.88 283 ILE A CA 1
ATOM 2234 C C . ILE A 1 283 ? -18.172 -0.756 29.484 1 84.88 283 ILE A C 1
ATOM 2236 O O . ILE A 1 283 ? -18.875 0.243 29.672 1 84.88 283 ILE A O 1
ATOM 2240 N N . LEU A 1 284 ? -17.047 -0.925 29.984 1 83.5 284 LEU A N 1
ATOM 2241 C CA . LEU A 1 284 ? -16.5 0.062 30.906 1 83.5 284 LEU A CA 1
ATOM 2242 C C . LEU A 1 284 ? -16.344 1.417 30.219 1 83.5 284 LEU A C 1
ATOM 2244 O O . LEU A 1 284 ? -16.734 2.445 30.766 1 83.5 284 LEU A O 1
ATOM 2248 N N . ASN A 1 285 ? -15.852 1.422 29.062 1 83.69 285 ASN A N 1
ATOM 2249 C CA . ASN A 1 285 ? -15.609 2.68 28.359 1 83.69 285 ASN A CA 1
ATOM 2250 C C . ASN A 1 285 ? -16.906 3.285 27.828 1 83.69 285 ASN A C 1
ATOM 2252 O O . ASN A 1 285 ? -17.047 4.508 27.75 1 83.69 285 ASN A O 1
ATOM 2256 N N . CYS A 1 286 ? -17.797 2.482 27.531 1 81.06 286 CYS A N 1
ATOM 2257 C CA . CYS A 1 286 ? -19.109 2.998 27.109 1 81.06 286 CYS A CA 1
ATOM 2258 C C . CYS A 1 286 ? -19.828 3.662 28.281 1 81.06 286 CYS A C 1
ATOM 2260 O O . CYS A 1 286 ? -20.484 4.691 28.109 1 81.06 286 CYS A O 1
ATOM 2262 N N . VAL A 1 287 ? -19.703 3.113 29.406 1 79.62 287 VAL A N 1
ATOM 2263 C CA . VAL A 1 287 ? -20.297 3.705 30.594 1 79.62 287 VAL A CA 1
ATOM 2264 C C . VAL A 1 287 ? -19.625 5.051 30.891 1 79.62 287 VAL A C 1
ATOM 2266 O O . VAL A 1 287 ? -20.312 6.035 31.188 1 79.62 287 VAL A O 1
ATOM 2269 N N . LEU A 1 288 ? -18.375 5.07 30.703 1 78.69 288 LEU A N 1
ATOM 2270 C CA . LEU A 1 288 ? -17.656 6.312 30.938 1 78.69 288 LEU A CA 1
ATOM 2271 C C . LEU A 1 288 ? -18.047 7.371 29.906 1 78.69 288 LEU A C 1
ATOM 2273 O O . LEU A 1 288 ? -18.203 8.547 30.25 1 78.69 288 LEU A O 1
ATOM 2277 N N . LEU A 1 289 ? -18.203 6.938 28.672 1 78.19 289 LEU A N 1
ATOM 2278 C CA . LEU A 1 289 ? -18.609 7.863 27.609 1 78.19 289 LEU A CA 1
ATOM 2279 C C . LEU A 1 289 ? -20.016 8.391 27.859 1 78.19 289 LEU A C 1
ATOM 2281 O O . LEU A 1 289 ? -20.297 9.562 27.625 1 78.19 289 LEU A O 1
ATOM 2285 N N . CYS A 1 290 ? -20.844 7.621 28.375 1 76.38 290 CYS A N 1
ATOM 2286 C CA . CYS A 1 290 ? -22.203 8.031 28.672 1 76.38 290 CYS A CA 1
ATOM 2287 C C . CYS A 1 290 ? -22.234 9.062 29.797 1 76.38 290 CYS A C 1
ATOM 2289 O O . CYS A 1 290 ? -23 10.031 29.75 1 76.38 290 CYS A O 1
ATOM 2291 N N . PHE A 1 291 ? -21.391 8.906 30.719 1 74.38 291 PHE A N 1
ATOM 2292 C CA . PHE A 1 291 ? -21.344 9.844 31.828 1 74.38 291 PHE A CA 1
ATOM 2293 C C . PHE A 1 291 ? -20.75 11.172 31.391 1 74.38 291 PHE A C 1
ATOM 2295 O O . PHE A 1 291 ? -21.094 12.227 31.938 1 74.38 291 PHE A O 1
ATOM 2302 N N . ARG A 1 292 ? -19.922 11.102 30.438 1 73 292 ARG A N 1
ATOM 2303 C CA . ARG A 1 292 ? -19.328 12.328 29.922 1 73 292 ARG A CA 1
ATOM 2304 C C . ARG A 1 292 ? -20.328 13.117 29.094 1 73 292 ARG A C 1
ATOM 2306 O O . ARG A 1 292 ? -20.312 14.352 29.094 1 73 292 ARG A O 1
ATOM 2313 N N . LEU A 1 293 ? -21.188 12.406 28.422 1 71.38 293 LEU A N 1
ATOM 2314 C CA . LEU A 1 293 ? -22.141 13.062 27.531 1 71.38 293 LEU A CA 1
ATOM 2315 C C . LEU A 1 293 ? -23.375 13.531 28.297 1 71.38 293 LEU A C 1
ATOM 2317 O O . LEU A 1 293 ? -24.016 14.508 27.891 1 71.38 293 LEU A O 1
ATOM 2321 N N . LEU A 1 294 ? -23.688 12.82 29.406 1 65.56 294 LEU A N 1
ATOM 2322 C CA . LEU A 1 294 ? -24.891 13.18 30.156 1 65.56 294 LEU A CA 1
ATOM 2323 C C . LEU A 1 294 ? -24.562 14.195 31.234 1 65.56 294 LEU A C 1
ATOM 2325 O O . LEU A 1 294 ? -23.484 14.133 31.859 1 65.56 294 LEU A O 1
ATOM 2329 N N . PRO A 1 295 ? -25.25 15.367 31.188 1 60.34 295 PRO A N 1
ATOM 2330 C CA . PRO A 1 295 ? -25.047 16.406 32.188 1 60.34 295 PRO A CA 1
ATOM 2331 C C . PRO A 1 295 ? -25.297 15.883 33.625 1 60.34 295 PRO A C 1
ATOM 2333 O O . PRO A 1 295 ? -26.297 16.234 34.25 1 60.34 295 PRO A O 1
ATOM 2336 N N . PHE A 1 296 ? -24.594 14.82 33.969 1 58.16 296 PHE A N 1
ATOM 2337 C CA . PHE A 1 296 ? -24.766 14.375 35.344 1 58.16 296 PHE A CA 1
ATOM 2338 C C . PHE A 1 296 ? -23.891 15.188 36.281 1 58.16 296 PHE A C 1
ATOM 2340 O O . PHE A 1 296 ? -22.719 15.438 36 1 58.16 296 PHE A O 1
ATOM 2347 N N . ARG A 1 297 ? -24.562 15.992 37.094 1 59.16 297 ARG A N 1
ATOM 2348 C CA . ARG A 1 297 ? -23.875 16.75 38.125 1 59.16 297 ARG A CA 1
ATOM 2349 C C . ARG A 1 297 ? -23.109 15.836 39.094 1 59.16 297 ARG A C 1
ATOM 2351 O O . ARG A 1 297 ? -23.688 15.297 40.031 1 59.16 297 ARG A O 1
ATOM 2358 N N . SER A 1 298 ? -21.953 15.219 38.594 1 62.03 298 SER A N 1
ATOM 2359 C CA . SER A 1 298 ? -21.156 14.359 39.469 1 62.03 298 SER A CA 1
ATOM 2360 C C . SER A 1 298 ? -20.188 15.172 40.312 1 62.03 298 SER A C 1
ATOM 2362 O O . SER A 1 298 ? -19.812 16.281 39.938 1 62.03 298 SER A O 1
ATOM 2364 N N . ARG A 1 299 ? -20.125 14.766 41.594 1 62.56 299 ARG A N 1
ATOM 2365 C CA . ARG A 1 299 ? -19.172 15.375 42.531 1 62.56 299 ARG A CA 1
ATOM 2366 C C . ARG A 1 299 ? -17.75 15.25 42 1 62.56 299 ARG A C 1
ATOM 2368 O O . ARG A 1 299 ? -16.844 15.93 42.5 1 62.56 299 ARG A O 1
ATOM 2375 N N . ILE A 1 300 ? -17.625 14.367 40.969 1 60.44 300 ILE A N 1
ATOM 2376 C CA . ILE A 1 300 ? -16.281 14.18 40.438 1 60.44 300 ILE A CA 1
ATOM 2377 C C . ILE A 1 300 ? -16.062 15.148 39.281 1 60.44 300 ILE A C 1
ATOM 2379 O O . ILE A 1 300 ? -16.797 15.141 38.281 1 60.44 300 ILE A O 1
ATOM 2383 N N . PRO A 1 301 ? -15.297 16.156 39.594 1 56.62 301 PRO A N 1
ATOM 2384 C CA . PRO A 1 301 ? -15.172 17.203 38.594 1 56.62 301 PRO A CA 1
ATOM 2385 C C . PRO A 1 301 ? -14.797 16.656 37.219 1 56.62 301 PRO A C 1
ATOM 2387 O O . PRO A 1 301 ? -15.484 16.938 36.219 1 56.62 301 PRO A O 1
ATOM 2390 N N . ALA A 1 302 ? -13.508 16.344 37.188 1 57.59 302 ALA A N 1
ATOM 2391 C CA . ALA A 1 302 ? -12.945 16.109 35.844 1 57.59 302 ALA A CA 1
ATOM 2392 C C . ALA A 1 302 ? -12.602 14.641 35.656 1 57.59 302 ALA A C 1
ATOM 2394 O O . ALA A 1 302 ? -12.242 13.945 36.625 1 57.59 302 ALA A O 1
ATOM 2395 N N . MET A 1 303 ? -13.188 14 34.625 1 61.66 303 MET A N 1
ATOM 2396 C CA . MET A 1 303 ? -12.836 12.617 34.312 1 61.66 303 MET A CA 1
ATOM 2397 C C . MET A 1 303 ? -11.359 12.492 33.969 1 61.66 303 MET A C 1
ATOM 2399 O O . MET A 1 303 ? -10.961 11.586 33.219 1 61.66 303 MET A O 1
ATOM 2403 N N . LYS A 1 304 ? -10.609 13.438 34.5 1 64.88 304 LYS A N 1
ATOM 2404 C CA . LYS A 1 304 ? -9.164 13.375 34.281 1 64.88 304 LYS A CA 1
ATOM 2405 C C . LYS A 1 304 ? -8.477 12.711 35.469 1 64.88 304 LYS A C 1
ATOM 2407 O O . LYS A 1 304 ? -8.688 13.109 36.625 1 64.88 304 LYS A O 1
ATOM 2412 N N . VAL A 1 305 ? -7.699 11.836 35.156 1 67.81 305 VAL A N 1
ATOM 2413 C CA . VAL A 1 305 ? -7.043 11.039 36.188 1 67.81 305 VAL A CA 1
ATOM 2414 C C . VAL A 1 305 ? -6.125 11.922 37.031 1 67.81 305 VAL A C 1
ATOM 2416 O O . VAL A 1 305 ? -6.055 11.773 38.25 1 67.81 305 VAL A O 1
ATOM 2419 N N . ALA A 1 306 ? -5.445 12.82 36.281 1 67.38 306 ALA A N 1
ATOM 2420 C CA . ALA A 1 306 ? -4.512 13.664 37.031 1 67.38 306 ALA A CA 1
ATOM 2421 C C . ALA A 1 306 ? -5.25 14.562 38.031 1 67.38 306 ALA A C 1
ATOM 2423 O O . ALA A 1 306 ? -4.773 14.789 39.156 1 67.38 306 ALA A O 1
ATOM 2424 N N . VAL A 1 307 ? -6.383 14.977 37.625 1 70.75 307 VAL A N 1
ATOM 2425 C CA . VAL A 1 307 ? -7.16 15.852 38.5 1 70.75 307 VAL A CA 1
ATOM 2426 C C . VAL A 1 307 ? -7.777 15.039 39.625 1 70.75 307 VAL A C 1
ATOM 2428 O O . VAL A 1 307 ? -7.82 15.492 40.781 1 70.75 307 VAL A O 1
ATOM 2431 N N . ILE A 1 308 ? -8.148 13.867 39.312 1 72.19 308 ILE A N 1
ATOM 2432 C CA . ILE A 1 308 ? -8.75 13 40.312 1 72.19 308 ILE A CA 1
ATOM 2433 C C . ILE A 1 308 ? -7.715 12.648 41.375 1 72.19 308 ILE A C 1
ATOM 2435 O O . ILE A 1 308 ? -8.031 12.602 42.594 1 72.19 308 ILE A O 1
ATOM 2439 N N . TRP A 1 309 ? -6.457 12.492 40.844 1 73.88 309 TRP A N 1
ATOM 2440 C CA . TRP A 1 309 ? -5.391 12.148 41.781 1 73.88 309 TRP A CA 1
ATOM 2441 C C . TRP A 1 309 ? -5.043 13.336 42.688 1 73.88 309 TRP A C 1
ATOM 2443 O O . TRP A 1 309 ? -4.828 13.172 43.875 1 73.88 309 TRP A O 1
ATOM 2453 N N . LYS A 1 310 ? -5.039 14.5 42.062 1 75.06 310 LYS A N 1
ATOM 2454 C CA . LYS A 1 310 ? -4.703 15.695 42.844 1 75.06 310 LYS A CA 1
ATOM 2455 C C . LYS A 1 310 ? -5.797 16.031 43.844 1 75.06 310 LYS A C 1
ATOM 2457 O O . LYS A 1 310 ? -5.508 16.469 44.969 1 75.06 310 LYS A O 1
ATOM 2462 N N . GLN A 1 311 ? -6.984 15.719 43.406 1 78.19 311 GLN A N 1
ATOM 2463 C CA . GLN A 1 311 ? -8.109 16.062 44.281 1 78.19 311 GLN A CA 1
ATOM 2464 C C . GLN A 1 311 ? -8.641 14.82 45 1 78.19 311 GLN A C 1
ATOM 2466 O O . GLN A 1 311 ? -9.82 14.766 45.344 1 78.19 311 GLN A O 1
ATOM 2471 N N . ARG A 1 312 ? -7.789 13.898 45.156 1 77.81 312 ARG A N 1
ATOM 2472 C CA . ARG A 1 312 ? -8.234 12.633 45.719 1 77.81 312 ARG A CA 1
ATOM 2473 C C . ARG A 1 312 ? -8.773 12.82 47.156 1 77.81 312 ARG A C 1
ATOM 2475 O O . ARG A 1 312 ? -9.758 12.195 47.531 1 77.81 312 ARG A O 1
ATOM 2482 N N . LYS A 1 313 ? -8.141 13.742 47.844 1 79.69 313 LYS A N 1
ATOM 2483 C CA . LYS A 1 313 ? -8.562 13.945 49.219 1 79.69 313 LYS A CA 1
ATOM 2484 C C . LYS A 1 313 ? -9.898 14.672 49.281 1 79.69 313 LYS A C 1
ATOM 2486 O O . LYS A 1 313 ? -10.758 14.328 50.094 1 79.69 313 LYS A O 1
ATOM 2491 N N . ASP A 1 314 ? -9.969 15.586 48.375 1 80 314 ASP A N 1
ATOM 2492 C CA . ASP A 1 314 ? -11.227 16.328 48.344 1 80 314 ASP A CA 1
ATOM 2493 C C . ASP A 1 314 ? -12.383 15.422 47.906 1 80 314 ASP A C 1
ATOM 2495 O O . ASP A 1 314 ? -13.484 15.5 48.469 1 80 314 ASP A O 1
ATOM 2499 N N . ILE A 1 315 ? -12.141 14.617 47 1 80.12 315 ILE A N 1
ATOM 2500 C CA . ILE A 1 315 ? -13.172 13.703 46.5 1 80.12 315 ILE A CA 1
ATOM 2501 C C . ILE A 1 315 ? -13.539 12.711 47.625 1 80.12 315 ILE A C 1
ATOM 2503 O O . ILE A 1 315 ? -14.719 12.406 47.812 1 80.12 315 ILE A O 1
ATOM 2507 N N . TRP A 1 316 ? -12.5 12.242 48.344 1 81.06 316 TRP A N 1
ATOM 2508 C CA . TRP A 1 316 ? -12.727 11.305 49.469 1 81.06 316 TRP A CA 1
ATOM 2509 C C . TRP A 1 316 ? -13.555 11.953 50.562 1 81.06 316 TRP A C 1
ATOM 2511 O O . TRP A 1 316 ? -14.477 11.336 51.094 1 81.06 316 TRP A O 1
ATOM 2521 N N . ASN A 1 317 ? -13.305 13.227 50.781 1 81.38 317 ASN A N 1
ATOM 2522 C CA . ASN A 1 317 ? -14.047 13.938 51.812 1 81.38 317 ASN A CA 1
ATOM 2523 C C . ASN A 1 317 ? -15.484 14.211 51.406 1 81.38 317 ASN A C 1
ATOM 2525 O O . ASN A 1 317 ? -16.406 14.102 52.219 1 81.38 317 ASN A O 1
ATOM 2529 N N . LYS A 1 318 ? -15.586 14.508 50.188 1 80.56 318 LYS A N 1
ATOM 2530 C CA . LYS A 1 318 ? -16.938 14.758 49.688 1 80.56 318 LYS A CA 1
ATOM 2531 C C . LYS A 1 318 ? -17.766 13.469 49.688 1 80.56 318 LYS A C 1
ATOM 2533 O O . LYS A 1 318 ? -18.953 13.5 50 1 80.56 318 LYS A O 1
ATOM 2538 N N . LEU A 1 319 ? -17.109 12.445 49.375 1 81.19 319 LEU A N 1
ATOM 2539 C CA . LEU A 1 319 ? -17.797 11.156 49.375 1 81.19 319 LEU A CA 1
ATOM 2540 C C . LEU A 1 319 ? -18.141 10.734 50.812 1 81.19 319 LEU A C 1
ATOM 2542 O O . LEU A 1 319 ? -19.234 10.227 51.062 1 81.19 319 LEU A O 1
ATOM 2546 N N . LYS A 1 320 ? -17.219 10.969 51.719 1 81.5 320 LYS A N 1
ATOM 2547 C CA . LYS A 1 320 ? -17.438 10.641 53.125 1 81.5 320 LYS A CA 1
ATOM 2548 C C . LYS A 1 320 ? -18.578 11.484 53.688 1 81.5 320 LYS A C 1
ATOM 2550 O O . LYS A 1 320 ? -19.422 10.977 54.438 1 81.5 320 LYS A O 1
ATOM 2555 N N . SER A 1 321 ? -18.5 12.727 53.344 1 81.38 321 SER A N 1
ATOM 2556 C CA . SER A 1 321 ? -19.547 13.609 53.812 1 81.38 321 SER A CA 1
ATOM 2557 C C . SER A 1 321 ? -20.906 13.227 53.25 1 81.38 321 SER A C 1
ATOM 2559 O O . SER A 1 321 ? -21.922 13.297 53.938 1 81.38 321 SER A O 1
ATOM 2561 N N . GLY A 1 322 ? -20.859 12.844 52.031 1 79.25 322 GLY A N 1
ATOM 2562 C CA . GLY A 1 322 ? -22.109 12.375 51.438 1 79.25 322 GLY A CA 1
ATOM 2563 C C . GLY A 1 322 ? -22.656 11.125 52.094 1 79.25 322 GLY A C 1
ATOM 2564 O O . GLY A 1 322 ? -23.859 11 52.312 1 79.25 322 GLY A O 1
ATOM 2565 N N . PHE A 1 323 ? -21.75 10.242 52.438 1 80.94 323 PHE A N 1
ATOM 2566 C CA . PHE A 1 323 ? -22.125 9.016 53.125 1 80.94 323 PHE A CA 1
ATOM 2567 C C . PHE A 1 323 ? -22.688 9.328 54.5 1 80.94 323 PHE A C 1
ATOM 2569 O O . PHE A 1 323 ? -23.672 8.727 54.938 1 80.94 323 PHE A O 1
ATOM 2576 N N . GLU A 1 324 ? -22.109 10.352 55.156 1 80.44 324 GLU A N 1
ATOM 2577 C CA . GLU A 1 324 ? -22.578 10.734 56.469 1 80.44 324 GLU A CA 1
ATOM 2578 C C . GLU A 1 324 ? -23.938 11.414 56.406 1 80.44 324 GLU A C 1
ATOM 2580 O O . GLU A 1 324 ? -24.797 11.172 57.25 1 80.44 324 GLU A O 1
ATOM 2585 N N . THR A 1 325 ? -24 12.188 55.469 1 80.38 325 THR A N 1
ATOM 2586 C CA . THR A 1 325 ? -25.281 12.875 55.312 1 80.38 325 THR A CA 1
ATOM 2587 C C . THR A 1 325 ? -26.391 11.875 54.969 1 80.38 325 THR A C 1
ATOM 2589 O O . THR A 1 325 ? -27.5 11.977 55.5 1 80.38 325 THR A O 1
ATOM 2592 N N . ALA A 1 326 ? -26.078 10.93 54.156 1 79.38 326 ALA A N 1
ATOM 2593 C CA . ALA A 1 326 ? -27.047 9.898 53.812 1 79.38 326 ALA A CA 1
ATOM 2594 C C . ALA A 1 326 ? -27.375 9.016 55 1 79.38 326 ALA A C 1
ATOM 2596 O O . ALA A 1 326 ? -28.531 8.633 55.219 1 79.38 326 ALA A O 1
ATOM 2597 N N . ARG A 1 327 ? -26.391 8.766 55.812 1 79.38 327 ARG A N 1
ATOM 2598 C CA . ARG A 1 327 ? -26.562 7.973 57.031 1 79.38 327 ARG A CA 1
ATOM 2599 C C . ARG A 1 327 ? -27.391 8.734 58.062 1 79.38 327 ARG A C 1
ATOM 2601 O O . ARG A 1 327 ? -28.234 8.141 58.75 1 79.38 327 ARG A O 1
ATOM 2608 N N . LYS A 1 328 ? -27.141 10 58.156 1 76.31 328 LYS A N 1
ATOM 2609 C CA . LYS A 1 328 ? -27.906 10.82 59.094 1 76.31 328 LYS A CA 1
ATOM 2610 C C . LYS A 1 328 ? -29.359 10.914 58.688 1 76.31 328 LYS A C 1
ATOM 2612 O O . LYS A 1 328 ? -30.266 10.875 59.5 1 76.31 328 LYS A O 1
ATOM 2617 N N . MET A 1 329 ? -29.438 11.023 57.406 1 76.25 329 MET A N 1
ATOM 2618 C CA . MET A 1 329 ? -30.812 11.094 56.875 1 76.25 329 MET A CA 1
ATOM 2619 C C . MET A 1 329 ? -31.531 9.773 57.125 1 76.25 329 MET A C 1
ATOM 2621 O O . MET A 1 329 ? -32.75 9.766 57.344 1 76.25 329 MET A O 1
ATOM 2625 N N . ASP A 1 330 ? -30.781 8.82 57.031 1 69.81 330 ASP A N 1
ATOM 2626 C CA . ASP A 1 330 ? -31.328 7.496 57.281 1 69.81 330 ASP A CA 1
ATOM 2627 C C . ASP A 1 330 ? -31.672 7.316 58.75 1 69.81 330 ASP A C 1
ATOM 2629 O O . ASP A 1 330 ? -32.719 6.73 59.094 1 69.81 330 ASP A O 1
ATOM 2633 N N . ARG A 1 331 ? -30.906 7.977 59.719 1 66.5 331 ARG A N 1
ATOM 2634 C CA . ARG A 1 331 ? -31.109 7.816 61.156 1 66.5 331 ARG A CA 1
ATOM 2635 C C . ARG A 1 331 ? -32.125 8.82 61.688 1 66.5 331 ARG A C 1
ATOM 2637 O O . ARG A 1 331 ? -32.875 8.523 62.625 1 66.5 331 ARG A O 1
ATOM 2644 N N . GLY A 1 332 ? -31.922 10.102 61.219 1 61.19 332 GLY A N 1
ATOM 2645 C CA . GLY A 1 332 ? -32.75 11.148 61.781 1 61.19 332 GLY A CA 1
ATOM 2646 C C . GLY A 1 332 ? -34.25 10.883 61.625 1 61.19 332 GLY A C 1
ATOM 2647 O O . GLY A 1 332 ? -35.062 11.32 62.438 1 61.19 332 GLY A O 1
ATOM 2648 N N . ASP A 1 333 ? -34.531 10.312 60.5 1 54.34 333 ASP A N 1
ATOM 2649 C CA . ASP A 1 333 ? -35.969 10.07 60.562 1 54.34 333 ASP A CA 1
ATOM 2650 C C . ASP A 1 333 ? -36.344 9.195 61.75 1 54.34 333 ASP A C 1
ATOM 2652 O O . ASP A 1 333 ? -37.531 8.961 62 1 54.34 333 ASP A O 1
ATOM 2656 N N . ASN A 1 334 ? -35.312 8.742 62.312 1 49.53 334 ASN A N 1
ATOM 2657 C CA . ASN A 1 334 ? -35.656 7.887 63.438 1 49.53 334 ASN A CA 1
ATOM 2658 C C . ASN A 1 334 ? -35.812 8.695 64.75 1 49.53 334 ASN A C 1
ATOM 2660 O O . ASN A 1 334 ? -36.031 8.125 65.812 1 49.53 334 ASN A O 1
ATOM 2664 N N . GLN A 1 335 ? -35.375 10 64.75 1 46.22 335 GLN A N 1
ATOM 2665 C CA . GLN A 1 335 ? -35.438 10.57 66.062 1 46.22 335 GLN A CA 1
ATOM 2666 C C . GLN A 1 335 ? -36.875 10.906 66.438 1 46.22 335 GLN A C 1
ATOM 2668 O O . GLN A 1 335 ? -37.125 11.5 67.5 1 46.22 335 GLN A O 1
ATOM 2673 N N . ASN A 1 336 ? -37.812 11.156 65.562 1 43.09 336 ASN A N 1
ATOM 2674 C CA . ASN A 1 336 ? -39.031 11.367 66.312 1 43.09 336 ASN A CA 1
ATOM 2675 C C . ASN A 1 336 ? -39.375 10.141 67.188 1 43.09 336 ASN A C 1
ATOM 2677 O O . ASN A 1 336 ? -39.562 9.047 66.625 1 43.09 336 ASN A O 1
ATOM 2681 N N . PRO A 1 337 ? -39.062 10.109 68.438 1 43.94 337 PRO A N 1
ATOM 2682 C CA . PRO A 1 337 ? -39.406 9.039 69.375 1 43.94 337 PRO A CA 1
ATOM 2683 C C . PRO A 1 337 ? -40.844 8.57 69.188 1 43.94 337 PRO A C 1
ATOM 2685 O O . PRO A 1 337 ? -41.375 7.844 70.062 1 43.94 337 PRO A O 1
ATOM 2688 N N . CYS A 1 338 ? -41.812 9.422 68.562 1 40.84 338 CYS A N 1
ATOM 2689 C CA . CYS A 1 338 ? -43.094 8.812 68.938 1 40.84 338 CYS A CA 1
ATOM 2690 C C . CYS A 1 338 ? -43.094 7.312 68.625 1 40.84 338 CYS A C 1
ATOM 2692 O O . CYS A 1 338 ? -42.156 6.812 68 1 40.84 338 CYS A O 1
ATOM 2694 N N . HIS A 1 339 ? -44.5 6.742 68.438 1 40.88 339 HIS A N 1
ATOM 2695 C CA . HIS A 1 339 ? -45.031 5.395 68.5 1 40.88 339 HIS A CA 1
ATOM 2696 C C . HIS A 1 339 ? -44.25 4.438 67.562 1 40.88 339 HIS A C 1
ATOM 2698 O O . HIS A 1 339 ? -43.531 4.875 66.688 1 40.88 339 HIS A O 1
ATOM 2704 N N . GLN A 1 340 ? -44.781 3.027 67.625 1 40.47 340 GLN A N 1
ATOM 2705 C CA . GLN A 1 340 ? -44.531 1.703 67.062 1 40.47 340 GLN A CA 1
ATOM 2706 C C . GLN A 1 340 ? -44.312 1.78 65.562 1 40.47 340 GLN A C 1
ATOM 2708 O O . GLN A 1 340 ? -45.25 1.598 64.812 1 40.47 340 GLN A O 1
ATOM 2713 N N . ARG A 1 341 ? -43.812 2.75 65.062 1 46.53 341 ARG A N 1
ATOM 2714 C CA . ARG A 1 341 ? -43.844 2.697 63.594 1 46.53 341 ARG A CA 1
ATOM 2715 C C . ARG A 1 341 ? -43.188 1.41 63.094 1 46.53 341 ARG A C 1
ATOM 2717 O O . ARG A 1 341 ? -42.125 1.021 63.562 1 46.53 341 ARG A O 1
ATOM 2724 N N . THR A 1 342 ? -44.094 0.463 62.594 1 44.78 342 THR A N 1
ATOM 2725 C CA . THR A 1 342 ? -43.844 -0.869 62.031 1 44.78 342 THR A CA 1
ATOM 2726 C C . THR A 1 342 ? -42.562 -0.894 61.188 1 44.78 342 THR A C 1
ATOM 2728 O O . THR A 1 342 ? -42.125 0.141 60.688 1 44.78 342 THR A O 1
ATOM 2731 N N . VAL A 1 343 ? -41.688 -1.962 61.406 1 50.56 343 VAL A N 1
ATOM 2732 C CA . VAL A 1 343 ? -40.5 -2.352 60.656 1 50.56 343 VAL A CA 1
ATOM 2733 C C . VAL A 1 343 ? -40.625 -1.918 59.188 1 50.56 343 VAL A C 1
ATOM 2735 O O . VAL A 1 343 ? -39.656 -1.447 58.594 1 50.56 343 VAL A O 1
ATOM 2738 N N . TRP A 1 344 ? -41.875 -2.078 58.719 1 48.84 344 TRP A N 1
ATOM 2739 C CA . TRP A 1 344 ? -42.125 -1.786 57.312 1 48.84 344 TRP A CA 1
ATOM 2740 C C . TRP A 1 344 ? -42 -0.291 57.031 1 48.84 344 TRP A C 1
ATOM 2742 O O . TRP A 1 344 ? -41.438 0.117 56 1 48.84 344 TRP A O 1
ATOM 2752 N N . ARG A 1 345 ? -42.531 0.525 57.906 1 53.59 345 ARG A N 1
ATOM 2753 C CA . ARG A 1 345 ? -42.5 1.967 57.688 1 53.59 345 ARG A CA 1
ATOM 2754 C C . ARG A 1 345 ? -41.062 2.49 57.781 1 53.59 345 ARG A C 1
ATOM 2756 O O . ARG A 1 345 ? -40.688 3.432 57.062 1 53.59 345 ARG A O 1
ATOM 2763 N N . ARG A 1 346 ? -40.375 1.839 58.688 1 53.53 346 ARG A N 1
ATOM 2764 C CA . ARG A 1 346 ? -38.938 2.17 58.781 1 53.53 346 ARG A CA 1
ATOM 2765 C C . ARG A 1 346 ? -38.219 1.835 57.469 1 53.53 346 ARG A C 1
ATOM 2767 O O . ARG A 1 346 ? -37.375 2.598 57 1 53.53 346 ARG A O 1
ATOM 2774 N N . LEU A 1 347 ? -38.5 0.635 57 1 54.47 347 LEU A N 1
ATOM 2775 C CA . LEU A 1 347 ? -37.906 0.235 55.719 1 54.47 347 LEU A CA 1
ATOM 2776 C C . LEU A 1 347 ? -38.375 1.154 54.594 1 54.47 347 LEU A C 1
ATOM 2778 O O . LEU A 1 347 ? -37.594 1.493 53.688 1 54.47 347 LEU A O 1
ATOM 2782 N N . ARG A 1 348 ? -39.656 1.581 54.688 1 56.28 348 ARG A N 1
ATOM 2783 C CA . ARG A 1 348 ? -40.188 2.492 53.688 1 56.28 348 ARG A CA 1
ATOM 2784 C C . ARG A 1 348 ? -39.562 3.875 53.812 1 56.28 348 ARG A C 1
ATOM 2786 O O . ARG A 1 348 ? -39.406 4.57 52.812 1 56.28 348 ARG A O 1
ATOM 2793 N N . SER A 1 349 ? -39.406 4.246 55.031 1 56.06 349 SER A N 1
ATOM 2794 C CA . SER A 1 349 ? -38.781 5.559 55.188 1 56.06 349 SER A CA 1
ATOM 2795 C C . SER A 1 349 ? -37.375 5.566 54.594 1 56.06 349 SER A C 1
ATOM 2797 O O . SER A 1 349 ? -36.906 6.578 54.062 1 56.06 349 SER A O 1
ATOM 2799 N N . HIS A 1 350 ? -36.75 4.438 54.812 1 58.44 350 HIS A N 1
ATOM 2800 C CA . HIS A 1 350 ? -35.438 4.289 54.188 1 58.44 350 HIS A CA 1
ATOM 2801 C C . HIS A 1 350 ? -35.531 4.273 52.688 1 58.44 350 HIS A C 1
ATOM 2803 O O . HIS A 1 350 ? -34.531 4.484 51.969 1 58.44 350 HIS A O 1
ATOM 2809 N N . LEU A 1 351 ? -36.719 4.066 52.25 1 62.56 351 LEU A N 1
ATOM 2810 C CA . LEU A 1 351 ? -36.969 4.027 50.812 1 62.56 351 LEU A CA 1
ATOM 2811 C C . LEU A 1 351 ? -37.562 5.348 50.344 1 62.56 351 LEU A C 1
ATOM 2813 O O . LEU A 1 351 ? -38.219 5.395 49.312 1 62.56 351 LEU A O 1
ATOM 2817 N N . SER A 1 352 ? -37.531 6.406 51.094 1 64.5 352 SER A N 1
ATOM 2818 C CA . SER A 1 352 ? -37.969 7.695 50.562 1 64.5 352 SER A CA 1
ATOM 2819 C C . SER A 1 352 ? -37.188 8.102 49.344 1 64.5 352 SER A C 1
ATOM 2821 O O . SER A 1 352 ? -36 7.754 49.219 1 64.5 352 SER A O 1
ATOM 2823 N N . PRO A 1 353 ? -37.812 8.633 48.312 1 76.94 353 PRO A N 1
ATOM 2824 C CA . PRO A 1 353 ? -37.188 9.016 47.062 1 76.94 353 PRO A CA 1
ATOM 2825 C C . PRO A 1 353 ? -35.969 9.938 47.25 1 76.94 353 PRO A C 1
ATOM 2827 O O . PRO A 1 353 ? -35 9.859 46.531 1 76.94 353 PRO A O 1
ATOM 2830 N N . LYS A 1 354 ? -36.125 10.68 48.375 1 74.62 354 LYS A N 1
ATOM 2831 C CA . LYS A 1 354 ? -35 11.594 48.594 1 74.62 354 LYS A CA 1
ATOM 2832 C C . LYS A 1 354 ? -33.75 10.836 49.094 1 74.62 354 LYS A C 1
ATOM 2834 O O . LYS A 1 354 ? -32.625 11.125 48.656 1 74.62 354 LYS A O 1
ATOM 2839 N N . VAL A 1 355 ? -33.969 9.906 49.969 1 74.44 355 VAL A N 1
ATOM 2840 C CA . VAL A 1 355 ? -32.844 9.117 50.5 1 74.44 355 VAL A CA 1
ATOM 2841 C C . VAL A 1 355 ? -32.281 8.227 49.406 1 74.44 355 VAL A C 1
ATOM 2843 O O . VAL A 1 355 ? -31.078 8.086 49.281 1 74.44 355 VAL A O 1
ATOM 2846 N N . ILE A 1 356 ? -33.094 7.723 48.562 1 77.19 356 ILE A N 1
ATOM 2847 C CA . ILE A 1 356 ? -32.656 6.863 47.469 1 77.19 356 ILE A CA 1
ATOM 2848 C C . ILE A 1 356 ? -31.859 7.684 46.469 1 77.19 356 ILE A C 1
ATOM 2850 O O . ILE A 1 356 ? -30.859 7.207 45.938 1 77.19 356 ILE A O 1
ATOM 2854 N N . LYS A 1 357 ? -32.375 8.844 46.25 1 77.75 357 LYS A N 1
ATOM 2855 C CA . LYS A 1 357 ? -31.656 9.703 45.312 1 77.75 357 LYS A CA 1
ATOM 2856 C C . LYS A 1 357 ? -30.266 10.047 45.812 1 77.75 357 LYS A C 1
ATOM 2858 O O . LYS A 1 357 ? -29.312 10.109 45.062 1 77.75 357 LYS A O 1
ATOM 2863 N N . GLN A 1 358 ? -30.203 10.242 47.125 1 78.19 358 GLN A N 1
ATOM 2864 C CA . GLN A 1 358 ? -28.891 10.586 47.688 1 78.19 358 GLN A CA 1
ATOM 2865 C C . GLN A 1 358 ? -27.953 9.383 47.688 1 78.19 358 GLN A C 1
ATOM 2867 O O . GLN A 1 358 ? -26.781 9.508 47.312 1 78.19 358 GLN A O 1
ATOM 2872 N N . TRP A 1 359 ? -28.531 8.242 48.031 1 80.5 359 TRP A N 1
ATOM 2873 C CA . TRP A 1 359 ? -27.719 7.031 47.969 1 80.5 359 TRP A CA 1
ATOM 2874 C C . TRP A 1 359 ? -27.344 6.703 46.5 1 80.5 359 TRP A C 1
ATOM 2876 O O . TRP A 1 359 ? -26.219 6.277 46.25 1 80.5 359 TRP A O 1
ATOM 2886 N N . ALA A 1 360 ? -28.203 6.914 45.625 1 80.38 360 ALA A N 1
ATOM 2887 C CA . ALA A 1 360 ? -27.953 6.648 44.219 1 80.38 360 ALA A CA 1
ATOM 2888 C C . ALA A 1 360 ? -26.844 7.555 43.688 1 80.38 360 ALA A C 1
ATOM 2890 O O . ALA A 1 360 ? -26 7.117 42.906 1 80.38 360 ALA A O 1
ATOM 2891 N N . SER A 1 361 ? -26.844 8.727 44.156 1 79.38 361 SER A N 1
ATOM 2892 C CA . SER A 1 361 ? -25.828 9.656 43.656 1 79.38 361 SER A CA 1
ATOM 2893 C C . SER A 1 361 ? -24.438 9.266 44.156 1 79.38 361 SER A C 1
ATOM 2895 O O . SER A 1 361 ? -23.453 9.391 43.438 1 79.38 361 SER A O 1
ATOM 2897 N N . ILE A 1 362 ? -24.406 8.719 45.375 1 80.44 362 ILE A N 1
ATOM 2898 C CA . ILE A 1 362 ? -23.109 8.305 45.906 1 80.44 362 ILE A CA 1
ATOM 2899 C C . ILE A 1 362 ? -22.641 7.047 45.188 1 80.44 362 ILE A C 1
ATOM 2901 O O . ILE A 1 362 ? -21.453 6.938 44.844 1 80.44 362 ILE A O 1
ATOM 2905 N N . TRP A 1 363 ? -23.547 6.18 44.969 1 81.31 363 TRP A N 1
ATOM 2906 C CA . TRP A 1 363 ? -23.172 4.953 44.281 1 81.31 363 TRP A CA 1
ATOM 2907 C C . TRP A 1 363 ? -22.734 5.25 42.844 1 81.31 363 TRP A C 1
ATOM 2909 O O . TRP A 1 363 ? -21.797 4.621 42.344 1 81.31 363 TRP A O 1
ATOM 2919 N N . VAL A 1 364 ? -23.328 6.141 42.188 1 80.12 364 VAL A N 1
ATOM 2920 C CA . VAL A 1 364 ? -22.953 6.512 40.844 1 80.12 364 VAL A CA 1
ATOM 2921 C C . VAL A 1 364 ? -21.547 7.105 40.812 1 80.12 364 VAL A C 1
ATOM 2923 O O . VAL A 1 364 ? -20.734 6.816 39.938 1 80.12 364 VAL A O 1
ATOM 2926 N N . ASP A 1 365 ? -21.266 7.812 41.844 1 81.25 365 ASP A N 1
ATOM 2927 C CA . ASP A 1 365 ? -19.938 8.414 41.938 1 81.25 365 ASP A CA 1
ATOM 2928 C C . ASP A 1 365 ? -18.875 7.352 42.188 1 81.25 365 ASP A C 1
ATOM 2930 O O . ASP A 1 365 ? -17.797 7.395 41.625 1 81.25 365 ASP A O 1
ATOM 2934 N N . VAL A 1 366 ? -19.219 6.469 43.062 1 80.38 366 VAL A N 1
ATOM 2935 C CA . VAL A 1 366 ? -18.266 5.402 43.375 1 80.38 366 VAL A CA 1
ATOM 2936 C C . VAL A 1 366 ? -18.078 4.516 42.156 1 80.38 366 VAL A C 1
ATOM 2938 O O . VAL A 1 366 ? -16.953 4.137 41.812 1 80.38 366 VAL A O 1
ATOM 2941 N N . ILE A 1 367 ? -19.094 4.227 41.469 1 78.25 367 ILE A N 1
ATOM 2942 C CA . ILE A 1 367 ? -19.031 3.404 40.281 1 78.25 367 ILE A CA 1
ATOM 2943 C C . ILE A 1 367 ? -18.219 4.133 39.188 1 78.25 367 ILE A C 1
ATOM 2945 O O . ILE A 1 367 ? -17.422 3.518 38.5 1 78.25 367 ILE A O 1
ATOM 2949 N N . LEU A 1 368 ? -18.406 5.332 39.125 1 78.25 368 LEU A N 1
ATOM 2950 C CA . LEU A 1 368 ? -17.688 6.121 38.125 1 78.25 368 LEU A CA 1
ATOM 2951 C C . LEU A 1 368 ? -16.188 6.148 38.438 1 78.25 368 LEU A C 1
ATOM 2953 O O . LEU A 1 368 ? -15.359 6.023 37.531 1 78.25 368 LEU A O 1
ATOM 2957 N N . LEU A 1 369 ? -15.93 6.297 39.719 1 78.81 369 LEU A N 1
ATOM 2958 C CA . LEU A 1 369 ? -14.531 6.324 40.125 1 78.81 369 LEU A CA 1
ATOM 2959 C C . LEU A 1 369 ? -13.867 4.973 39.875 1 78.81 369 LEU A C 1
ATOM 2961 O O . LEU A 1 369 ? -12.742 4.91 39.375 1 78.81 369 LEU A O 1
ATOM 2965 N N . VAL A 1 370 ? -14.547 3.943 40.188 1 78.69 370 VAL A N 1
ATOM 2966 C CA . VAL A 1 370 ? -14.023 2.6 39.969 1 78.69 370 VAL A CA 1
ATOM 2967 C C . VAL A 1 370 ? -13.914 2.33 38.469 1 78.69 370 VAL A C 1
ATOM 2969 O O . VAL A 1 370 ? -12.945 1.73 38 1 78.69 370 VAL A O 1
ATOM 2972 N N . ALA A 1 371 ? -14.836 2.812 37.719 1 77.56 371 ALA A N 1
ATOM 2973 C CA . ALA A 1 371 ? -14.836 2.617 36.281 1 77.56 371 ALA A CA 1
ATOM 2974 C C . ALA A 1 371 ? -13.672 3.357 35.625 1 77.56 371 ALA A C 1
ATOM 2976 O O . ALA A 1 371 ? -13.047 2.846 34.688 1 77.56 371 ALA A O 1
ATOM 2977 N N . ILE A 1 372 ? -13.398 4.434 36.094 1 78.31 372 ILE A N 1
ATOM 2978 C CA . ILE A 1 372 ? -12.297 5.211 35.562 1 78.31 372 ILE A CA 1
ATOM 2979 C C . ILE A 1 372 ? -10.969 4.527 35.875 1 78.31 372 ILE A C 1
ATOM 2981 O O . ILE A 1 372 ? -10.125 4.363 35 1 78.31 372 ILE A O 1
ATOM 2985 N N . LEU A 1 373 ? -10.852 4.102 37.125 1 77.81 373 LEU A N 1
ATOM 2986 C CA . LEU A 1 373 ? -9.609 3.457 37.531 1 77.81 373 LEU A CA 1
ATOM 2987 C C . LEU A 1 373 ? -9.414 2.133 36.812 1 77.81 373 LEU A C 1
ATOM 2989 O O . LEU A 1 373 ? -8.305 1.825 36.344 1 77.81 373 LEU A O 1
ATOM 2993 N N . LEU A 1 374 ? -10.461 1.444 36.688 1 79.88 374 LEU A N 1
ATOM 2994 C CA . LEU A 1 374 ? -10.383 0.163 36 1 79.88 374 LEU A CA 1
ATOM 2995 C C . LEU A 1 374 ? -10.125 0.366 34.5 1 79.88 374 LEU A C 1
ATOM 2997 O O . LEU A 1 374 ? -9.391 -0.402 33.875 1 79.88 374 LEU A O 1
ATOM 3001 N N . SER A 1 375 ? -10.695 1.367 34 1 81 375 SER A N 1
ATOM 3002 C CA . SER A 1 375 ? -10.523 1.628 32.594 1 81 375 SER A CA 1
ATOM 3003 C C . SER A 1 375 ? -9.094 2.033 32.25 1 81 375 SER A C 1
ATOM 3005 O O . SER A 1 375 ? -8.547 1.623 31.234 1 81 375 SER A O 1
ATOM 3007 N N . ILE A 1 376 ? -8.469 2.66 33.125 1 79.25 376 ILE A N 1
ATOM 3008 C CA . ILE A 1 376 ? -7.113 3.141 32.875 1 79.25 376 ILE A CA 1
ATOM 3009 C C . ILE A 1 376 ? -6.133 1.969 32.938 1 79.25 376 ILE A C 1
ATOM 3011 O O . ILE A 1 376 ? -5.145 1.951 32.188 1 79.25 376 ILE A O 1
ATOM 3015 N N . ILE A 1 377 ? -6.465 1.05 33.688 1 81.81 377 ILE A N 1
ATOM 3016 C CA . ILE A 1 377 ? -5.555 -0.081 33.844 1 81.81 377 ILE A CA 1
ATOM 3017 C C . ILE A 1 377 ? -5.926 -1.182 32.844 1 81.81 377 ILE A C 1
ATOM 3019 O O . ILE A 1 377 ? -5.059 -1.704 32.156 1 81.81 377 ILE A O 1
ATOM 3023 N N . ILE A 1 378 ? -7.102 -1.434 32.75 1 85.06 378 ILE A N 1
ATOM 3024 C CA . ILE A 1 378 ? -7.559 -2.607 32.031 1 85.06 378 ILE A CA 1
ATOM 3025 C C . ILE A 1 378 ? -7.543 -2.314 30.531 1 85.06 378 ILE A C 1
ATOM 3027 O O . ILE A 1 378 ? -7.25 -3.199 29.719 1 85.06 378 ILE A O 1
ATOM 3031 N N . SER A 1 379 ? -7.773 -1.168 30.156 1 86.62 379 SER A N 1
ATOM 3032 C CA . SER A 1 379 ? -7.926 -0.881 28.734 1 86.62 379 SER A CA 1
ATOM 3033 C C . SER A 1 379 ? -6.602 -1.037 28 1 86.62 379 SER A C 1
ATOM 3035 O O . SER A 1 379 ? -6.527 -1.744 27 1 86.62 379 SER A O 1
ATOM 3037 N N . PRO A 1 380 ? -5.508 -0.431 28.516 1 87.12 380 PRO A N 1
ATOM 3038 C CA . PRO A 1 380 ? -4.242 -0.65 27.812 1 87.12 380 PRO A CA 1
ATOM 3039 C C . PRO A 1 380 ? -3.766 -2.1 27.891 1 87.12 380 PRO A C 1
ATOM 3041 O O . PRO A 1 380 ? -3.164 -2.607 26.938 1 87.12 380 PRO A O 1
ATOM 3044 N N . LEU A 1 381 ? -4.039 -2.74 28.969 1 89.69 381 LEU A N 1
ATOM 3045 C CA . LEU A 1 381 ? -3.643 -4.137 29.125 1 89.69 381 LEU A CA 1
ATOM 3046 C C . LEU A 1 381 ? -4.434 -5.027 28.172 1 89.69 381 LEU A C 1
ATOM 3048 O O . LEU A 1 381 ? -3.883 -5.973 27.594 1 89.69 381 LEU A O 1
ATOM 3052 N N . THR A 1 382 ? -5.703 -4.688 28.062 1 91.44 382 THR A N 1
ATOM 3053 C CA . THR A 1 382 ? -6.531 -5.445 27.125 1 91.44 382 THR A CA 1
ATOM 3054 C C . THR A 1 382 ? -6.059 -5.234 25.688 1 91.44 382 THR A C 1
ATOM 3056 O O . THR A 1 382 ? -6.016 -6.18 24.906 1 91.44 382 THR A O 1
ATOM 3059 N N . ALA A 1 383 ? -5.711 -4.051 25.328 1 92.31 383 ALA A N 1
ATOM 3060 C CA . ALA A 1 383 ? -5.234 -3.762 23.969 1 92.31 383 ALA A CA 1
ATOM 3061 C C . ALA A 1 383 ? -3.934 -4.504 23.688 1 92.31 383 ALA A C 1
ATOM 3063 O O . ALA A 1 383 ? -3.779 -5.102 22.609 1 92.31 383 ALA A O 1
ATOM 3064 N N . ILE A 1 384 ? -3.029 -4.523 24.625 1 92 384 ILE A N 1
ATOM 3065 C CA . ILE A 1 384 ? -1.748 -5.199 24.438 1 92 384 ILE A CA 1
ATOM 3066 C C . ILE A 1 384 ? -1.964 -6.707 24.375 1 92 384 ILE A C 1
ATOM 3068 O O . ILE A 1 384 ? -1.393 -7.383 23.5 1 92 384 ILE A O 1
ATOM 3072 N N . ALA A 1 385 ? -2.785 -7.211 25.25 1 91.12 385 ALA A N 1
ATOM 3073 C CA . ALA A 1 385 ? -3.072 -8.641 25.266 1 91.12 385 ALA A CA 1
ATOM 3074 C C . ALA A 1 385 ? -3.727 -9.07 23.953 1 91.12 385 ALA A C 1
ATOM 3076 O O . ALA A 1 385 ? -3.385 -10.117 23.391 1 91.12 385 ALA A O 1
ATOM 3077 N N . PHE A 1 386 ? -4.629 -8.305 23.516 1 93.12 386 PHE A N 1
ATOM 3078 C CA . PHE A 1 386 ? -5.312 -8.633 22.266 1 93.12 386 PHE A CA 1
ATOM 3079 C C . PHE A 1 386 ? -4.34 -8.609 21.094 1 93.12 386 PHE A C 1
ATOM 3081 O O . PHE A 1 386 ? -4.34 -9.516 20.266 1 93.12 386 PHE A O 1
ATOM 3088 N N . VAL A 1 387 ? -3.51 -7.586 20.969 1 93.31 387 VAL A N 1
ATOM 3089 C CA . VAL A 1 387 ? -2.564 -7.449 19.859 1 93.31 387 VAL A CA 1
ATOM 3090 C C . VAL A 1 387 ? -1.587 -8.617 19.859 1 93.31 387 VAL A C 1
ATOM 3092 O O . VAL A 1 387 ? -1.293 -9.195 18.812 1 93.31 387 VAL A O 1
ATOM 3095 N N . VAL A 1 388 ? -1.064 -8.984 21.031 1 90.69 388 VAL A N 1
ATOM 3096 C CA . VAL A 1 388 ? -0.117 -10.094 21.125 1 90.69 388 VAL A CA 1
ATOM 3097 C C . VAL A 1 388 ? -0.801 -11.398 20.734 1 90.69 388 VAL A C 1
ATOM 3099 O O . VAL A 1 388 ? -0.24 -12.188 19.969 1 90.69 388 VAL A O 1
ATOM 3102 N N . TRP A 1 389 ? -2.012 -11.547 21.172 1 90 389 TRP A N 1
ATOM 3103 C CA . TRP A 1 389 ? -2.754 -12.773 20.875 1 90 389 TRP A CA 1
ATOM 3104 C C . TRP A 1 389 ? -3.078 -12.859 19.391 1 90 389 TRP A C 1
ATOM 3106 O O . TRP A 1 389 ? -2.869 -13.906 18.766 1 90 389 TRP A O 1
ATOM 3116 N N . ILE A 1 390 ? -3.646 -11.797 18.828 1 90.62 390 ILE A N 1
ATOM 3117 C CA . ILE A 1 390 ? -4.098 -11.836 17.453 1 90.62 390 ILE A CA 1
ATOM 3118 C C . ILE A 1 390 ? -2.895 -11.961 16.516 1 90.62 390 ILE A C 1
ATOM 3120 O O . ILE A 1 390 ? -2.975 -12.609 15.469 1 90.62 390 ILE A O 1
ATOM 3124 N N . GLU A 1 391 ? -1.746 -11.297 16.875 1 90.88 391 GLU A N 1
ATOM 3125 C CA . GLU A 1 391 ? -0.545 -11.414 16.047 1 90.88 391 GLU A CA 1
ATOM 3126 C C . GLU A 1 391 ? 0.033 -12.82 16.125 1 90.88 391 GLU A C 1
ATOM 3128 O O . GLU A 1 391 ? 0.594 -13.312 15.141 1 90.88 391 GLU A O 1
ATOM 3133 N N . TRP A 1 392 ? -0.083 -13.422 17.234 1 86.25 392 TRP A N 1
ATOM 3134 C CA . TRP A 1 392 ? 0.314 -14.82 17.359 1 86.25 392 TRP A CA 1
ATOM 3135 C C . TRP A 1 392 ? -0.571 -15.711 16.484 1 86.25 392 TRP A C 1
ATOM 3137 O O . TRP A 1 392 ? -0.08 -16.625 15.82 1 86.25 392 TRP A O 1
ATOM 3147 N N . TYR A 1 393 ? -1.824 -15.406 16.469 1 84.38 393 TYR A N 1
ATOM 3148 C CA . TYR A 1 393 ? -2.783 -16.156 15.672 1 84.38 393 TYR A CA 1
ATOM 3149 C C . TYR A 1 393 ? -2.502 -15.984 14.18 1 84.38 393 TYR A C 1
ATOM 3151 O O . TYR A 1 393 ? -2.488 -16.969 13.43 1 84.38 393 TYR A O 1
ATOM 3159 N N . ILE A 1 394 ? -2.258 -14.766 13.742 1 87.31 394 ILE A N 1
ATOM 3160 C CA . ILE A 1 394 ? -1.997 -14.469 12.344 1 87.31 394 ILE A CA 1
ATOM 3161 C C . ILE A 1 394 ? -0.677 -15.109 11.914 1 87.31 394 ILE A C 1
ATOM 3163 O O . ILE A 1 394 ? -0.552 -15.594 10.789 1 87.31 394 ILE A O 1
ATOM 3167 N N . TYR A 1 395 ? 0.295 -15.148 12.766 1 82.69 395 TYR A N 1
ATOM 3168 C CA . TYR A 1 395 ? 1.604 -15.711 12.461 1 82.69 395 TYR A CA 1
ATOM 3169 C C . TYR A 1 395 ? 1.506 -17.219 12.234 1 82.69 395 TYR A C 1
ATOM 3171 O O . TYR A 1 395 ? 2.225 -17.781 11.398 1 82.69 395 TYR A O 1
ATOM 3179 N N . ASN A 1 396 ? 0.558 -17.859 12.82 1 77.38 396 ASN A N 1
ATOM 3180 C CA . ASN A 1 396 ? 0.432 -19.312 12.711 1 77.38 396 ASN A CA 1
ATOM 3181 C C . ASN A 1 396 ? -0.59 -19.703 11.648 1 77.38 396 ASN A C 1
ATOM 3183 O O . ASN A 1 396 ? -0.694 -20.875 11.289 1 77.38 396 ASN A O 1
ATOM 3187 N N . ASP A 1 397 ? -1.391 -18.859 11.148 1 74.12 397 ASP A N 1
ATOM 3188 C CA . ASP A 1 397 ? -2.463 -19.172 10.211 1 74.12 397 ASP A CA 1
ATOM 3189 C C . ASP A 1 397 ? -1.925 -19.312 8.789 1 74.12 397 ASP A C 1
ATOM 3191 O O . ASP A 1 397 ? -2.439 -20.109 7.996 1 74.12 397 ASP A O 1
ATOM 3195 N N . GLY A 1 398 ? -0.87 -18.547 8.438 1 69.06 398 GLY A N 1
ATOM 3196 C CA . GLY A 1 398 ? -0.416 -18.656 7.055 1 69.06 398 GLY A CA 1
ATOM 3197 C C . GLY A 1 398 ? 0.67 -17.656 6.707 1 69.06 398 GLY A C 1
ATOM 3198 O O . GLY A 1 398 ? 0.933 -16.719 7.473 1 69.06 398 GLY A O 1
ATOM 3199 N N . PRO A 1 399 ? 1.228 -18.109 5.59 1 72.19 399 PRO A N 1
ATOM 3200 C CA . PRO A 1 399 ? 2.305 -17.203 5.156 1 72.19 399 PRO A CA 1
ATOM 3201 C C . PRO A 1 399 ? 1.787 -15.883 4.602 1 72.19 399 PRO A C 1
ATOM 3203 O O . PRO A 1 399 ? 0.619 -15.789 4.219 1 72.19 399 PRO A O 1
ATOM 3206 N N . ALA A 1 400 ? 2.578 -14.883 4.773 1 72.94 400 ALA A N 1
ATOM 3207 C CA . ALA A 1 400 ? 2.264 -13.562 4.234 1 72.94 400 ALA A CA 1
ATOM 3208 C C . ALA A 1 400 ? 2.623 -13.477 2.752 1 72.94 400 ALA A C 1
ATOM 3210 O O . ALA A 1 400 ? 3.461 -14.242 2.266 1 72.94 400 ALA A O 1
ATOM 3211 N N . GLN A 1 401 ? 1.803 -12.641 2.055 1 70.56 401 GLN A N 1
ATOM 3212 C CA . GLN A 1 401 ? 2.023 -12.453 0.624 1 70.56 401 GLN A CA 1
ATOM 3213 C C . GLN A 1 401 ? 3.418 -11.906 0.349 1 70.56 401 GLN A C 1
ATOM 3215 O O . GLN A 1 401 ? 4.043 -12.25 -0.656 1 70.56 401 GLN A O 1
ATOM 3220 N N . GLU A 1 402 ? 3.857 -11.016 1.312 1 76.88 402 GLU A N 1
ATOM 3221 C CA . GLU A 1 402 ? 5.125 -10.328 1.08 1 76.88 402 GLU A CA 1
ATOM 3222 C C . GLU A 1 402 ? 6.016 -10.383 2.318 1 76.88 402 GLU A C 1
ATOM 3224 O O . GLU A 1 402 ? 5.523 -10.469 3.443 1 76.88 402 GLU A O 1
ATOM 3229 N N . ASN A 1 403 ? 7.312 -10.391 1.995 1 80 403 ASN A N 1
ATOM 3230 C CA . ASN A 1 403 ? 8.305 -10.266 3.055 1 80 403 ASN A CA 1
ATOM 3231 C C . ASN A 1 403 ? 8.656 -8.812 3.334 1 80 403 ASN A C 1
ATOM 3233 O O . ASN A 1 403 ? 8.383 -7.934 2.512 1 80 403 ASN A O 1
ATOM 3237 N N . PRO A 1 404 ? 9.219 -8.516 4.492 1 80.94 404 PRO A N 1
ATOM 3238 C CA . PRO A 1 404 ? 9.5 -7.133 4.883 1 80.94 404 PRO A CA 1
ATOM 3239 C C . PRO A 1 404 ? 10.477 -6.434 3.943 1 80.94 404 PRO A C 1
ATOM 3241 O O . PRO A 1 404 ? 10.555 -5.203 3.926 1 80.94 404 PRO A O 1
ATOM 3244 N N . GLN A 1 405 ? 11.141 -7.16 3.107 1 81.75 405 GLN A N 1
ATOM 3245 C CA . GLN A 1 405 ? 12.148 -6.547 2.24 1 81.75 405 GLN A CA 1
ATOM 3246 C C . GLN A 1 405 ? 11.531 -6.09 0.923 1 81.75 405 GLN A C 1
ATOM 3248 O O . GLN A 1 405 ? 12.172 -5.398 0.134 1 81.75 405 GLN A O 1
ATOM 3253 N N . GLN A 1 406 ? 10.312 -6.379 0.772 1 87.38 406 GLN A N 1
ATOM 3254 C CA . GLN A 1 406 ? 9.648 -6.012 -0.475 1 87.38 406 GLN A CA 1
ATOM 3255 C C . GLN A 1 406 ? 9.195 -4.555 -0.448 1 87.38 406 GLN A C 1
ATOM 3257 O O . GLN A 1 406 ? 8.977 -3.988 0.624 1 87.38 406 GLN A O 1
ATOM 3262 N N . VAL A 1 407 ? 9.086 -3.955 -1.603 1 86.12 407 VAL A N 1
ATOM 3263 C CA . VAL A 1 407 ? 8.789 -2.533 -1.741 1 86.12 407 VAL A CA 1
ATOM 3264 C C . VAL A 1 407 ? 7.418 -2.23 -1.138 1 86.12 407 VAL A C 1
ATOM 3266 O O . VAL A 1 407 ? 7.215 -1.17 -0.542 1 86.12 407 VAL A O 1
ATOM 3269 N N . GLY A 1 408 ? 6.527 -3.096 -1.222 1 84.81 408 GLY A N 1
ATOM 3270 C CA . GLY A 1 408 ? 5.199 -2.879 -0.672 1 84.81 408 GLY A CA 1
ATOM 3271 C C . GLY A 1 408 ? 5.188 -2.785 0.842 1 84.81 408 GLY A C 1
ATOM 3272 O O . GLY A 1 408 ? 4.223 -2.293 1.433 1 84.81 408 GLY A O 1
ATOM 3273 N N . GLN A 1 409 ? 6.242 -3.184 1.501 1 88 409 GLN A N 1
ATOM 3274 C CA . GLN A 1 409 ? 6.293 -3.193 2.959 1 88 409 GLN A CA 1
ATOM 3275 C C . GLN A 1 409 ? 7.113 -2.021 3.488 1 88 409 GLN A C 1
ATOM 3277 O O . GLN A 1 409 ? 6.672 -1.302 4.387 1 88 409 GLN A O 1
ATOM 3282 N N . TRP A 1 410 ? 8.234 -1.767 2.957 1 88.81 410 TRP A N 1
ATOM 3283 C CA . TRP A 1 410 ? 9.055 -0.706 3.531 1 88.81 410 TRP A CA 1
ATOM 3284 C C . TRP A 1 410 ? 8.602 0.664 3.037 1 88.81 410 TRP A C 1
ATOM 3286 O O . TRP A 1 410 ? 9 1.692 3.586 1 88.81 410 TRP A O 1
ATOM 3296 N N . SER A 1 411 ? 7.762 0.691 1.953 1 90.81 411 SER A N 1
ATOM 3297 C CA . SER A 1 411 ? 7.285 1.964 1.42 1 90.81 411 SER A CA 1
ATOM 3298 C C . SER A 1 411 ? 6.488 2.736 2.465 1 90.81 411 SER A C 1
ATOM 3300 O O . SER A 1 411 ? 6.559 3.967 2.521 1 90.81 411 SER A O 1
ATOM 3302 N N . TYR A 1 412 ? 5.789 2.045 3.342 1 90.31 412 TYR A N 1
ATOM 3303 C CA . TYR A 1 412 ? 4.996 2.699 4.379 1 90.31 412 TYR A CA 1
ATOM 3304 C C . TYR A 1 412 ? 5.895 3.357 5.418 1 90.31 412 TYR A C 1
ATOM 3306 O O . TYR A 1 412 ? 5.609 4.461 5.883 1 90.31 412 TYR A O 1
ATOM 3314 N N . LEU A 1 413 ? 6.984 2.715 5.723 1 91.56 413 LEU A N 1
ATOM 3315 C CA . LEU A 1 413 ? 7.938 3.258 6.688 1 91.56 413 LEU A CA 1
ATOM 3316 C C . LEU A 1 413 ? 8.625 4.504 6.129 1 91.56 413 LEU A C 1
ATOM 3318 O O . LEU A 1 413 ? 8.773 5.504 6.836 1 91.56 413 LEU A O 1
ATOM 3322 N N . VAL A 1 414 ? 8.961 4.43 4.887 1 93 414 VAL A N 1
ATOM 3323 C CA . VAL A 1 414 ? 9.625 5.559 4.246 1 93 414 VAL A CA 1
ATOM 3324 C C . VAL A 1 414 ? 8.656 6.73 4.121 1 93 414 VAL A C 1
ATOM 3326 O O . VAL A 1 414 ? 9.047 7.887 4.324 1 93 414 VAL A O 1
ATOM 3329 N N . SER A 1 415 ? 7.445 6.398 3.826 1 92.12 415 SER A N 1
ATOM 3330 C CA . SER A 1 415 ? 6.441 7.449 3.686 1 92.12 415 SER A CA 1
ATOM 3331 C C . SER A 1 415 ? 6.25 8.203 4.996 1 92.12 415 SER A C 1
ATOM 3333 O O . SER A 1 415 ? 6.215 9.438 5.008 1 92.12 415 SER A O 1
ATOM 3335 N N . ILE A 1 416 ? 6.137 7.523 6.074 1 90.94 416 ILE A N 1
ATOM 3336 C CA . ILE A 1 416 ? 5.965 8.164 7.371 1 90.94 416 ILE A CA 1
ATOM 3337 C C . ILE A 1 416 ? 7.246 8.906 7.758 1 90.94 416 ILE A C 1
ATOM 3339 O O . ILE A 1 416 ? 7.195 9.984 8.352 1 90.94 416 ILE A O 1
ATOM 3343 N N . GLY A 1 417 ? 8.398 8.297 7.426 1 91.88 417 GLY A N 1
ATOM 3344 C CA . GLY A 1 417 ? 9.656 8.984 7.656 1 91.88 417 GLY A CA 1
ATOM 3345 C C . GLY A 1 417 ? 9.758 10.312 6.93 1 91.88 417 GLY A C 1
ATOM 3346 O O . GLY A 1 417 ? 10.18 11.312 7.508 1 91.88 417 GLY A O 1
ATOM 3347 N N . LEU A 1 418 ? 9.32 10.328 5.727 1 92.81 418 LEU A N 1
ATOM 3348 C CA . LEU A 1 418 ? 9.359 11.555 4.93 1 92.81 418 LEU A CA 1
ATOM 3349 C C . LEU A 1 418 ? 8.344 12.562 5.453 1 92.81 418 LEU A C 1
ATOM 3351 O O . LEU A 1 418 ? 8.602 13.773 5.449 1 92.81 418 LEU A O 1
ATOM 3355 N N . LEU A 1 419 ? 7.227 12.062 5.902 1 88.88 419 LEU A N 1
ATOM 3356 C CA . LEU A 1 419 ? 6.211 12.945 6.469 1 88.88 419 LEU A CA 1
ATOM 3357 C C . LEU A 1 419 ? 6.707 13.594 7.754 1 88.88 419 LEU A C 1
ATOM 3359 O O . LEU A 1 419 ? 6.508 14.789 7.969 1 88.88 419 LEU A O 1
ATOM 3363 N N . LEU A 1 420 ? 7.375 12.82 8.562 1 89.31 420 LEU A N 1
ATOM 3364 C CA . LEU A 1 420 ? 7.918 13.344 9.812 1 89.31 420 LEU A CA 1
ATOM 3365 C C . LEU A 1 420 ? 9.031 14.352 9.547 1 89.31 420 LEU A C 1
ATOM 3367 O O . LEU A 1 420 ? 9.117 15.383 10.219 1 89.31 420 LEU A O 1
ATOM 3371 N N . LEU A 1 421 ? 9.828 14.047 8.586 1 90.69 421 LEU A N 1
ATOM 3372 C CA . LEU A 1 421 ? 10.891 14.977 8.219 1 90.69 421 LEU A CA 1
ATOM 3373 C C . LEU A 1 421 ? 10.32 16.297 7.711 1 90.69 421 LEU A C 1
ATOM 3375 O O . LEU A 1 421 ? 10.812 17.359 8.062 1 90.69 421 LEU A O 1
ATOM 3379 N N . SER A 1 422 ? 9.32 16.188 6.898 1 89.38 422 SER A N 1
ATOM 3380 C CA . SER A 1 422 ? 8.68 17.406 6.391 1 89.38 422 SER A CA 1
ATOM 3381 C C . SER A 1 422 ? 8.031 18.203 7.52 1 89.38 422 SER A C 1
ATOM 3383 O O . SER A 1 422 ? 8.109 19.422 7.543 1 89.38 422 SER A O 1
ATOM 3385 N N . ALA A 1 423 ? 7.41 17.5 8.461 1 86.38 423 ALA A N 1
ATOM 3386 C CA . ALA A 1 423 ? 6.773 18.156 9.594 1 86.38 423 ALA A CA 1
ATOM 3387 C C . ALA A 1 423 ? 7.812 18.844 10.484 1 86.38 423 ALA A C 1
ATOM 3389 O O . ALA A 1 423 ? 7.578 19.938 10.992 1 86.38 423 ALA A O 1
ATOM 3390 N N . VAL A 1 424 ? 8.953 18.234 10.672 1 88 424 VAL A N 1
ATOM 3391 C CA . VAL A 1 424 ? 10.031 18.812 11.477 1 88 424 VAL A CA 1
ATOM 3392 C C . VAL A 1 424 ? 10.578 20.062 10.797 1 88 424 VAL A C 1
ATOM 3394 O O . VAL A 1 424 ? 10.836 21.062 11.461 1 88 424 VAL A O 1
ATOM 3397 N N . ILE A 1 425 ? 10.695 20.062 9.539 1 88.62 425 ILE A N 1
ATOM 3398 C CA . ILE A 1 425 ? 11.203 21.203 8.797 1 88.62 425 ILE A CA 1
ATOM 3399 C C . ILE A 1 425 ? 10.211 22.359 8.891 1 88.62 425 ILE A C 1
ATOM 3401 O O . ILE A 1 425 ? 10.609 23.516 9.07 1 88.62 425 ILE A O 1
ATOM 3405 N N . LEU A 1 426 ? 8.977 22.078 8.828 1 86 426 LEU A N 1
ATOM 3406 C CA . LEU A 1 426 ? 7.961 23.125 8.906 1 86 426 LEU A CA 1
ATOM 3407 C C . LEU A 1 426 ? 7.926 23.75 10.297 1 86 426 LEU A C 1
ATOM 3409 O O . LEU A 1 426 ? 7.551 24.906 10.461 1 86 426 LEU A O 1
ATOM 3413 N N . ARG A 1 427 ? 8.344 23.016 11.281 1 85.31 427 ARG A N 1
ATOM 3414 C CA . ARG A 1 427 ? 8.359 23.531 12.648 1 85.31 427 ARG A CA 1
ATOM 3415 C C . ARG A 1 427 ? 9.523 24.484 12.859 1 85.31 427 ARG A C 1
ATOM 3417 O O . ARG A 1 427 ? 9.516 25.297 13.797 1 85.31 427 ARG A O 1
ATOM 3424 N N . LEU A 1 428 ? 10.438 24.484 11.969 1 84.81 428 LEU A N 1
ATOM 3425 C CA . LEU A 1 428 ? 11.57 25.391 12.055 1 84.81 428 LEU A CA 1
ATOM 3426 C C . LEU A 1 428 ? 11.266 26.719 11.359 1 84.81 428 LEU A C 1
ATOM 3428 O O . LEU A 1 428 ? 12.172 27.5 11.07 1 84.81 428 LEU A O 1
ATOM 3432 N N . ARG A 1 429 ? 10.016 26.969 11.219 1 83.31 429 ARG A N 1
ATOM 3433 C CA . ARG A 1 429 ? 9.555 28.156 10.484 1 83.31 429 ARG A CA 1
ATOM 3434 C C . ARG A 1 429 ? 10.086 29.438 11.125 1 83.31 429 ARG A C 1
ATOM 3436 O O . ARG A 1 429 ? 10.578 30.328 10.43 1 83.31 429 ARG A O 1
ATOM 3443 N N . TYR A 1 430 ? 10.008 29.562 12.414 1 80.75 430 TYR A N 1
ATOM 3444 C CA . TYR A 1 430 ? 10.328 30.844 13.055 1 80.75 430 TYR A CA 1
ATOM 3445 C C . TYR A 1 430 ? 11.836 31 13.227 1 80.75 430 TYR A C 1
ATOM 3447 O O . TYR A 1 430 ? 12.328 32.094 13.5 1 80.75 430 TYR A O 1
ATOM 3455 N N . ARG A 1 431 ? 12.562 29.922 12.977 1 80.69 431 ARG A N 1
ATOM 3456 C CA . ARG A 1 431 ? 14.016 30.031 13.031 1 80.69 431 ARG A CA 1
ATOM 3457 C C . ARG A 1 431 ? 14.562 30.562 11.711 1 80.69 431 ARG A C 1
ATOM 3459 O O . ARG A 1 431 ? 15.625 31.188 11.68 1 80.69 431 ARG A O 1
ATOM 3466 N N . VAL A 1 432 ? 13.82 30.328 10.711 1 81.81 432 VAL A N 1
ATOM 3467 C CA . VAL A 1 432 ? 14.336 30.688 9.391 1 81.81 432 VAL A CA 1
ATOM 3468 C C . VAL A 1 432 ? 13.555 31.891 8.836 1 81.81 432 VAL A C 1
ATOM 3470 O O . VAL A 1 432 ? 13.898 32.438 7.785 1 81.81 432 VAL A O 1
ATOM 3473 N N . SER A 1 433 ? 12.625 32.406 9.547 1 84.31 433 SER A N 1
ATOM 3474 C CA . SER A 1 433 ? 11.758 33.469 9.016 1 84.31 433 SER A CA 1
ATOM 3475 C C . SER A 1 433 ? 12.492 34.812 8.945 1 84.31 433 SER A C 1
ATOM 3477 O O . SER A 1 433 ? 13.391 35.062 9.75 1 84.31 433 SER A O 1
ATOM 3479 N N . SER A 1 434 ? 12.125 35.562 7.883 1 82.81 434 SER A N 1
ATOM 3480 C CA . SER A 1 434 ? 12.656 36.906 7.727 1 82.81 434 SER A CA 1
ATOM 3481 C C . SER A 1 434 ? 11.828 37.906 8.516 1 82.81 434 SER A C 1
ATOM 3483 O O . SER A 1 434 ? 10.75 37.594 9.016 1 82.81 434 SER A O 1
ATOM 3485 N N . ALA A 1 435 ? 12.344 39.188 8.641 1 82.62 435 ALA A N 1
ATOM 3486 C CA . ALA A 1 435 ? 11.648 40.25 9.367 1 82.62 435 ALA A CA 1
ATOM 3487 C C . ALA A 1 435 ? 10.328 40.594 8.68 1 82.62 435 ALA A C 1
ATOM 3489 O O . ALA A 1 435 ? 9.32 40.844 9.344 1 82.62 435 ALA A O 1
ATOM 3490 N N . ALA A 1 436 ? 10.414 40.531 7.371 1 82.38 436 ALA A N 1
ATOM 3491 C CA . ALA A 1 436 ? 9.211 40.875 6.621 1 82.38 436 ALA A CA 1
ATOM 3492 C C . ALA A 1 436 ? 8.125 39.812 6.82 1 82.38 436 ALA A C 1
ATOM 3494 O O . ALA A 1 436 ? 6.938 40.156 6.895 1 82.38 436 ALA A O 1
ATOM 3495 N N . GLU A 1 437 ? 8.562 38.594 6.914 1 85.81 437 GLU A N 1
ATOM 3496 C CA . GLU A 1 437 ? 7.613 37.531 7.137 1 85.81 437 GLU A CA 1
ATOM 3497 C C . GLU A 1 437 ? 7.008 37.594 8.539 1 85.81 437 GLU A C 1
ATOM 3499 O O . GLU A 1 437 ? 5.824 37.312 8.719 1 85.81 437 GLU A O 1
ATOM 3504 N N . LEU A 1 438 ? 7.762 37.938 9.438 1 86.94 438 LEU A N 1
ATOM 3505 C CA . LEU A 1 438 ? 7.27 38.062 10.805 1 86.94 438 LEU A CA 1
ATOM 3506 C C . LEU A 1 438 ? 6.242 39.188 10.906 1 86.94 438 LEU A C 1
ATOM 3508 O O . LEU A 1 438 ? 5.246 39.062 11.617 1 86.94 438 LEU A O 1
ATOM 3512 N N . ASP A 1 439 ? 6.492 40.281 10.148 1 89.12 439 ASP A N 1
ATOM 3513 C CA . ASP A 1 439 ? 5.547 41.406 10.148 1 89.12 439 ASP A CA 1
ATOM 3514 C C . ASP A 1 439 ? 4.219 41 9.516 1 89.12 439 ASP A C 1
ATOM 3516 O O . ASP A 1 439 ? 3.152 41.375 10 1 89.12 439 ASP A O 1
ATOM 3520 N N . ARG A 1 440 ? 4.309 40.25 8.516 1 86.56 440 ARG A N 1
ATOM 3521 C CA . ARG A 1 440 ? 3.09 39.781 7.867 1 86.56 440 ARG A CA 1
ATOM 3522 C C . ARG A 1 440 ? 2.326 38.812 8.781 1 86.56 440 ARG A C 1
ATOM 3524 O O . ARG A 1 440 ? 1.095 38.844 8.828 1 86.56 440 ARG A O 1
ATOM 3531 N N . ASP A 1 441 ? 3.059 38 9.438 1 87.69 441 ASP A N 1
ATOM 3532 C CA . ASP A 1 441 ? 2.426 37.031 10.352 1 87.69 441 ASP A CA 1
ATOM 3533 C C . ASP A 1 441 ? 1.75 37.75 11.508 1 87.69 441 ASP A C 1
ATOM 3535 O O . ASP A 1 441 ? 0.689 37.344 11.977 1 87.69 441 ASP A O 1
ATOM 3539 N N . ILE A 1 442 ? 2.34 38.812 11.969 1 90.75 442 ILE A N 1
ATOM 3540 C CA . ILE A 1 442 ? 1.771 39.594 13.07 1 90.75 442 ILE A CA 1
ATOM 3541 C C . ILE A 1 442 ? 0.488 40.281 12.602 1 90.75 442 ILE A C 1
ATOM 3543 O O . ILE A 1 442 ? -0.512 40.312 13.32 1 90.75 442 ILE A O 1
ATOM 3547 N N . GLU A 1 443 ? 0.556 40.75 11.375 1 90.81 443 GLU A N 1
ATOM 3548 C CA . GLU A 1 443 ? -0.637 41.406 10.836 1 90.81 443 GLU A CA 1
ATOM 3549 C C . GLU A 1 443 ? -1.766 40.406 10.633 1 90.81 443 GLU A C 1
ATOM 3551 O O . GLU A 1 443 ? -2.93 40.688 10.906 1 90.81 443 GLU A O 1
ATOM 3556 N N . ASP A 1 444 ? -1.398 39.281 10.117 1 88.88 444 ASP A N 1
ATOM 3557 C CA . ASP A 1 444 ? -2.402 38.25 9.922 1 88.88 444 ASP A CA 1
ATOM 3558 C C . ASP A 1 444 ? -2.998 37.781 11.25 1 88.88 444 ASP A C 1
ATOM 3560 O O . ASP A 1 444 ? -4.199 37.531 11.344 1 88.88 444 ASP A O 1
ATOM 3564 N N . LEU A 1 445 ? -2.191 37.625 12.227 1 89.69 445 LEU A N 1
ATOM 3565 C CA . LEU A 1 445 ? -2.666 37.219 13.547 1 89.69 445 LEU A CA 1
ATOM 3566 C C . LEU A 1 445 ? -3.586 38.281 14.148 1 89.69 445 LEU A C 1
ATOM 3568 O O . LEU A 1 445 ? -4.566 37.938 14.82 1 89.69 445 LEU A O 1
ATOM 3572 N N . ARG A 1 446 ? -3.254 39.562 13.922 1 92.06 446 ARG A N 1
ATOM 3573 C CA . ARG A 1 446 ? -4.098 40.625 14.422 1 92.06 446 ARG A CA 1
ATOM 3574 C C . ARG A 1 446 ? -5.461 40.625 13.734 1 92.06 446 ARG A C 1
ATOM 3576 O O . ARG A 1 446 ? -6.488 40.844 14.383 1 92.06 446 ARG A O 1
ATOM 3583 N N . ARG A 1 447 ? -5.418 40.344 12.508 1 91.69 447 ARG A N 1
ATOM 3584 C CA . ARG A 1 447 ? -6.676 40.25 11.773 1 91.69 447 ARG A CA 1
ATOM 3585 C C . ARG A 1 447 ? -7.523 39.094 12.273 1 91.69 447 ARG A C 1
ATOM 3587 O O . ARG A 1 447 ? -8.742 39.219 12.422 1 91.69 447 ARG A O 1
ATOM 3594 N N . ARG A 1 448 ? -6.93 38 12.453 1 89.88 448 ARG A N 1
ATOM 3595 C CA . ARG A 1 448 ? -7.648 36.812 12.961 1 89.88 448 ARG A CA 1
ATOM 3596 C C . ARG A 1 448 ? -8.195 37.094 14.359 1 89.88 448 ARG A C 1
ATOM 3598 O O . ARG A 1 448 ? -9.281 36.625 14.703 1 89.88 448 ARG A O 1
ATOM 3605 N N . LEU A 1 449 ? -7.414 37.75 15.125 1 91.44 449 LEU A N 1
ATOM 3606 C CA . LEU A 1 449 ? -7.852 38.094 16.469 1 91.44 449 LEU A CA 1
ATOM 3607 C C . LEU A 1 449 ? -9.094 38.969 16.438 1 91.44 449 LEU A C 1
ATOM 3609 O O . LEU A 1 449 ? -10.039 38.75 17.203 1 91.44 449 LEU A O 1
ATOM 3613 N N . VAL A 1 450 ? -9.07 39.969 15.586 1 91.19 450 VAL A N 1
ATOM 3614 C CA . VAL A 1 450 ? -10.203 40.875 15.469 1 91.19 450 VAL A CA 1
ATOM 3615 C C . VAL A 1 450 ? -11.438 40.094 15 1 91.19 450 VAL A C 1
ATOM 3617 O O . VAL A 1 450 ? -12.547 40.344 15.484 1 91.19 450 VAL A O 1
ATOM 3620 N N . LYS A 1 451 ? -11.289 39.188 14.094 1 89.12 451 LYS A N 1
ATOM 3621 C CA . LYS A 1 451 ? -12.406 38.406 13.586 1 89.12 451 LYS A CA 1
ATOM 3622 C C . LYS A 1 451 ? -12.977 37.5 14.68 1 89.12 451 LYS A C 1
ATOM 3624 O O . LYS A 1 451 ? -14.195 37.312 14.773 1 89.12 451 LYS A O 1
ATOM 3629 N N . LEU A 1 452 ? -12.094 36.875 15.414 1 88.88 452 LEU A N 1
ATOM 3630 C CA . LEU A 1 452 ? -12.547 36 16.484 1 88.88 452 LEU A CA 1
ATOM 3631 C C . LEU A 1 452 ? -13.258 36.781 17.578 1 88.88 452 LEU A C 1
ATOM 3633 O O . LEU A 1 452 ? -14.219 36.312 18.172 1 88.88 452 LEU A O 1
ATOM 3637 N N . GLU A 1 453 ? -12.75 37.938 17.844 1 89.88 453 GLU A N 1
ATOM 3638 C CA . GLU A 1 453 ? -13.406 38.812 18.828 1 89.88 453 GLU A CA 1
ATOM 3639 C C . GLU A 1 453 ? -14.781 39.25 18.344 1 89.88 453 GLU A C 1
ATOM 3641 O O . GLU A 1 453 ? -15.719 39.344 19.141 1 89.88 453 GLU A O 1
ATOM 3646 N N . ALA A 1 454 ? -14.867 39.5 17.141 1 89.12 454 ALA A N 1
ATOM 3647 C CA . ALA A 1 454 ? -16.156 39.844 16.562 1 89.12 454 ALA A CA 1
ATOM 3648 C C . ALA A 1 454 ? -17.156 38.688 16.656 1 89.12 454 ALA A C 1
ATOM 3650 O O . ALA A 1 454 ? -18.344 38.906 16.906 1 89.12 454 ALA A O 1
ATOM 3651 N N . ARG A 1 455 ? -16.688 37.562 16.375 1 86.62 455 ARG A N 1
ATOM 3652 C CA . ARG A 1 455 ? -17.547 36.375 16.484 1 86.62 455 ARG A CA 1
ATOM 3653 C C . ARG A 1 455 ? -17.984 36.156 17.922 1 86.62 455 ARG A C 1
ATOM 3655 O O . ARG A 1 455 ? -19.125 35.719 18.156 1 86.62 455 ARG A O 1
ATOM 3662 N N . ARG A 1 456 ? -17.078 36.281 18.828 1 88.25 456 ARG A N 1
ATOM 3663 C CA . ARG A 1 456 ? -17.391 36.125 20.25 1 88.25 456 ARG A CA 1
ATOM 3664 C C . ARG A 1 456 ? -18.438 37.156 20.688 1 88.25 456 ARG A C 1
ATOM 3666 O O . ARG A 1 456 ? -19.328 36.844 21.484 1 88.25 456 ARG A O 1
ATOM 3673 N N . GLU A 1 457 ? -18.328 38.438 20.203 1 85.38 457 GLU A N 1
ATOM 3674 C CA . GLU A 1 457 ? -19.297 39.469 20.531 1 85.38 457 GLU A CA 1
ATOM 3675 C C . GLU A 1 457 ? -20.672 39.188 19.938 1 85.38 457 GLU A C 1
ATOM 3677 O O . GLU A 1 457 ? -21.688 39.469 20.562 1 85.38 457 GLU A O 1
ATOM 3682 N N . ALA A 1 458 ? -20.672 38.562 18.844 1 82.06 458 ALA A N 1
ATOM 3683 C CA . ALA A 1 458 ? -21.922 38.188 18.219 1 82.06 458 ALA A CA 1
ATOM 3684 C C . ALA A 1 458 ? -22.641 37.094 19.031 1 82.06 458 ALA A C 1
ATOM 3686 O O . ALA A 1 458 ? -23.859 37 19.016 1 82.06 458 ALA A O 1
ATOM 3687 N N . PHE A 1 459 ? -21.875 36.25 19.594 1 77.75 459 PHE A N 1
ATOM 3688 C CA . PHE A 1 459 ? -22.422 35.219 20.469 1 77.75 459 PHE A CA 1
ATOM 3689 C C . PHE A 1 459 ? -23.062 35.844 21.703 1 77.75 459 PHE A C 1
ATOM 3691 O O . PHE A 1 459 ? -24.062 35.312 22.219 1 77.75 459 PHE A O 1
ATOM 3698 N N . SER A 1 460 ? -22.531 36.938 22.25 1 72 460 SER A N 1
ATOM 3699 C CA . SER A 1 460 ? -23.031 37.562 23.469 1 72 460 SER A CA 1
ATOM 3700 C C . SER A 1 460 ? -24.266 38.406 23.172 1 72 460 SER A C 1
ATOM 3702 O O . SER A 1 460 ? -25.125 38.594 24.031 1 72 460 SER A O 1
ATOM 3704 N N . GLU A 1 461 ? -24.406 39.125 22.031 1 64.31 461 GLU A N 1
ATOM 3705 C CA . GLU A 1 461 ? -25.516 40.031 21.766 1 64.31 461 GLU A CA 1
ATOM 3706 C C . GLU A 1 461 ? -26.797 39.25 21.484 1 64.31 461 GLU A C 1
ATOM 3708 O O . GLU A 1 461 ? -27.844 39.844 21.203 1 64.31 461 GLU A O 1
ATOM 3713 N N . PRO A 1 462 ? -26.938 38.125 21.469 1 54.31 462 PRO A N 1
ATOM 3714 C CA . PRO A 1 462 ? -28.312 37.781 21.078 1 54.31 462 PRO A CA 1
ATOM 3715 C C . PRO A 1 462 ? -29.359 38.562 21.891 1 54.31 462 PRO A C 1
ATOM 3717 O O . PRO A 1 462 ? -30.312 39.094 21.312 1 54.31 462 PRO A O 1
ATOM 3720 N N . ARG A 1 463 ? -29.797 37.969 23.172 1 51.72 463 ARG A N 1
ATOM 3721 C CA . ARG A 1 463 ? -31.156 37.938 23.734 1 51.72 463 ARG A CA 1
ATOM 3722 C C . ARG A 1 463 ? -31.531 39.312 24.312 1 51.72 463 ARG A C 1
ATOM 3724 O O . ARG A 1 463 ? -32.656 39.469 24.828 1 51.72 463 ARG A O 1
ATOM 3731 N N . GLU A 1 464 ? -30.562 40.188 24.344 1 46.62 464 GLU A N 1
ATOM 3732 C CA . GLU A 1 464 ? -31.156 41.344 25.016 1 46.62 464 GLU A CA 1
ATOM 3733 C C . GLU A 1 464 ? -32.219 42 24.141 1 46.62 464 GLU A C 1
ATOM 3735 O O . GLU A 1 464 ? -33.188 42.562 24.641 1 46.62 464 GLU A O 1
ATOM 3740 N N . GLU A 1 465 ? -32 41.969 22.844 1 47.47 465 GLU A N 1
ATOM 3741 C CA . GLU A 1 465 ? -33.062 42.625 22.078 1 47.47 465 GLU A CA 1
ATOM 3742 C C . GLU A 1 465 ? -34.375 41.875 22.172 1 47.47 465 GLU A C 1
ATOM 3744 O O . GLU A 1 465 ? -35.438 42.469 22.031 1 47.47 465 GLU A O 1
ATOM 3749 N N . GLU A 1 466 ? -34.312 40.562 22.266 1 46.38 466 GLU A N 1
ATOM 3750 C CA . GLU A 1 466 ? -35.625 39.969 22.344 1 46.38 466 GLU A CA 1
ATOM 3751 C C . GLU A 1 466 ? -36.312 40.281 23.672 1 46.38 466 GLU A C 1
ATOM 3753 O O . GLU A 1 466 ? -37.531 40.25 23.781 1 46.38 466 GLU A O 1
ATOM 3758 N N . LEU A 1 467 ? -35.531 40.531 24.688 1 46.31 467 LEU A N 1
ATOM 3759 C CA . LEU A 1 467 ? -36.188 40.812 25.938 1 46.31 467 LEU A CA 1
ATOM 3760 C C . LEU A 1 467 ? -36.688 42.25 25.969 1 46.31 467 LEU A C 1
ATOM 3762 O O . LEU A 1 467 ? -37.656 42.562 26.672 1 46.31 467 LEU A O 1
ATOM 3766 N N . ASN A 1 468 ? -36.031 43.125 25.219 1 43 468 ASN A N 1
ATOM 3767 C CA . ASN A 1 468 ? -36.562 44.469 25.359 1 43 468 ASN A CA 1
ATOM 3768 C C . ASN A 1 468 ? -37.719 44.719 24.406 1 43 468 ASN A C 1
ATOM 3770 O O . ASN A 1 468 ? -38.281 45.812 24.344 1 43 468 ASN A O 1
ATOM 3774 N N . GLY A 1 469 ? -37.938 43.844 23.438 1 42.28 469 GLY A N 1
ATOM 3775 C CA . GLY A 1 469 ? -39.125 44.125 22.641 1 42.28 469 GLY A CA 1
ATOM 3776 C C . GLY A 1 469 ? -40.406 43.969 23.406 1 42.28 469 GLY A C 1
ATOM 3777 O O . GLY A 1 469 ? -41.5 44.25 22.891 1 42.28 469 GLY A O 1
ATOM 3778 N N . ASP A 1 470 ? -40.344 43.031 24.375 1 39.78 470 ASP A N 1
ATOM 3779 C CA . ASP A 1 470 ? -41.656 42.906 25.016 1 39.78 470 ASP A CA 1
ATOM 3780 C C . ASP A 1 470 ? -41.906 44.062 26.016 1 39.78 470 ASP A C 1
ATOM 3782 O O . ASP A 1 470 ? -42.812 43.969 26.828 1 39.78 470 ASP A O 1
ATOM 3786 N N . ARG A 1 471 ? -41 45.156 26 1 29.75 471 ARG A N 1
ATOM 3787 C CA . ARG A 1 471 ? -41.688 46.188 26.75 1 29.75 471 ARG A CA 1
ATOM 3788 C C . ARG A 1 471 ? -42.562 47.031 25.844 1 29.75 471 ARG A C 1
ATOM 3790 O O . ARG A 1 471 ? -42.156 47.375 24.719 1 29.75 471 ARG A O 1
ATOM 3797 N N . MET B 1 1 ? 0.336 -41.531 -40 1 26.12 1 MET B N 1
ATOM 3798 C CA . MET B 1 1 ? 1.356 -40.5 -39.969 1 26.12 1 MET B CA 1
ATOM 3799 C C . MET B 1 1 ? 2.332 -40.719 -38.812 1 26.12 1 MET B C 1
ATOM 3801 O O . MET B 1 1 ? 1.916 -40.906 -37.688 1 26.12 1 MET B O 1
ATOM 3805 N N . SER B 1 2 ? 3.541 -41.281 -38.938 1 32.97 2 SER B N 1
ATOM 3806 C CA . SER B 1 2 ? 4.652 -41.656 -38.094 1 32.97 2 SER B CA 1
ATOM 3807 C C . SER B 1 2 ? 4.898 -40.625 -37 1 32.97 2 SER B C 1
ATOM 3809 O O . SER B 1 2 ? 4.875 -39.406 -37.281 1 32.97 2 SER B O 1
ATOM 3811 N N . SER B 1 3 ? 4.617 -40.75 -35.75 1 42.59 3 SER B N 1
ATOM 3812 C CA . SER B 1 3 ? 4.941 -40.25 -34.406 1 42.59 3 SER B CA 1
ATOM 3813 C C . SER B 1 3 ? 6.402 -39.844 -34.312 1 42.59 3 SER B C 1
ATOM 3815 O O . SER B 1 3 ? 6.898 -39.531 -33.219 1 42.59 3 SER B O 1
ATOM 3817 N N . GLN B 1 4 ? 7.363 -40.25 -35.188 1 44.59 4 GLN B N 1
ATOM 3818 C CA . GLN B 1 4 ? 8.812 -40.188 -35.344 1 44.59 4 GLN B CA 1
ATOM 3819 C C . GLN B 1 4 ? 9.312 -38.75 -35.312 1 44.59 4 GLN B C 1
ATOM 3821 O O . GLN B 1 4 ? 10.391 -38.469 -34.812 1 44.59 4 GLN B O 1
ATOM 3826 N N . ASP B 1 5 ? 8.82 -37.781 -36.219 1 56.22 5 ASP B N 1
ATOM 3827 C CA . ASP B 1 5 ? 9.531 -36.562 -36.594 1 56.22 5 ASP B CA 1
ATOM 3828 C C . ASP B 1 5 ? 9.25 -35.438 -35.625 1 56.22 5 ASP B C 1
ATOM 3830 O O . ASP B 1 5 ? 9.453 -34.25 -35.969 1 56.22 5 ASP B O 1
ATOM 3834 N N . SER B 1 6 ? 8.555 -35.656 -34.594 1 74.62 6 SER B N 1
ATOM 3835 C CA . SER B 1 6 ? 8.289 -34.5 -33.719 1 74.62 6 SER B CA 1
ATOM 3836 C C . SER B 1 6 ? 9.469 -34.219 -32.812 1 74.62 6 SER B C 1
ATOM 3838 O O . SER B 1 6 ? 10.078 -35.156 -32.281 1 74.62 6 SER B O 1
ATOM 3840 N N . PRO B 1 7 ? 9.922 -33.062 -32.906 1 86.88 7 PRO B N 1
ATOM 3841 C CA . PRO B 1 7 ? 11.023 -32.688 -32 1 86.88 7 PRO B CA 1
ATOM 3842 C C . PRO B 1 7 ? 10.734 -33.031 -30.531 1 86.88 7 PRO B C 1
ATOM 3844 O O . PRO B 1 7 ? 9.57 -33.094 -30.141 1 86.88 7 PRO B O 1
ATOM 3847 N N . LEU B 1 8 ? 11.734 -33.5 -29.859 1 90.94 8 LEU B N 1
ATOM 3848 C CA . LEU B 1 8 ? 11.578 -33.875 -28.438 1 90.94 8 LEU B CA 1
ATOM 3849 C C . LEU B 1 8 ? 10.992 -32.688 -27.656 1 90.94 8 LEU B C 1
ATOM 3851 O O . LEU B 1 8 ? 10.047 -32.875 -26.875 1 90.94 8 LEU B O 1
ATOM 3855 N N . PHE B 1 9 ? 11.641 -31.562 -27.875 1 94.56 9 PHE B N 1
ATOM 3856 C CA . PHE B 1 9 ? 11.141 -30.328 -27.25 1 94.56 9 PHE B CA 1
ATOM 3857 C C . PHE B 1 9 ? 11.344 -29.141 -28.172 1 94.56 9 PHE B C 1
ATOM 3859 O O . PHE B 1 9 ? 12 -29.25 -29.203 1 94.56 9 PHE B O 1
ATOM 3866 N N . ILE B 1 10 ? 10.68 -28.062 -27.828 1 94.44 10 ILE B N 1
ATOM 3867 C CA . ILE B 1 10 ? 10.766 -26.844 -28.625 1 94.44 10 ILE B CA 1
ATOM 3868 C C . ILE B 1 10 ? 11.141 -25.672 -27.734 1 94.44 10 ILE B C 1
ATOM 3870 O O . ILE B 1 10 ? 11.023 -25.734 -26.516 1 94.44 10 ILE B O 1
ATOM 3874 N N . ALA B 1 11 ? 11.688 -24.688 -28.375 1 95 11 ALA B N 1
ATOM 3875 C CA . ALA B 1 11 ? 12.016 -23.438 -27.703 1 95 11 ALA B CA 1
ATOM 3876 C C . ALA B 1 11 ? 11.164 -22.281 -28.234 1 95 11 ALA B C 1
ATOM 3878 O O . ALA B 1 11 ? 10.961 -22.156 -29.438 1 95 11 ALA B O 1
ATOM 3879 N N . GLN B 1 12 ? 10.656 -21.562 -27.281 1 93.56 12 GLN B N 1
ATOM 3880 C CA . GLN B 1 12 ? 9.852 -20.391 -27.625 1 93.56 12 GLN B CA 1
ATOM 3881 C C . GLN B 1 12 ? 10.375 -19.156 -26.906 1 93.56 12 GLN B C 1
ATOM 3883 O O . GLN B 1 12 ? 10.805 -19.219 -25.75 1 93.56 12 GLN B O 1
ATOM 3888 N N . GLU B 1 13 ? 10.312 -18.062 -27.641 1 92.25 13 GLU B N 1
ATOM 3889 C CA . GLU B 1 13 ? 10.734 -16.797 -27.031 1 92.25 13 GLU B CA 1
ATOM 3890 C C . GLU B 1 13 ? 9.734 -16.344 -25.969 1 92.25 13 GLU B C 1
ATOM 3892 O O . GLU B 1 13 ? 8.523 -16.375 -26.188 1 92.25 13 GLU B O 1
ATOM 3897 N N . ALA B 1 14 ? 10.352 -16.016 -24.844 1 91.31 14 ALA B N 1
ATOM 3898 C CA . ALA B 1 14 ? 9.523 -15.609 -23.703 1 91.31 14 ALA B CA 1
ATOM 3899 C C . ALA B 1 14 ? 10.156 -14.43 -22.969 1 91.31 14 ALA B C 1
ATOM 3901 O O . ALA B 1 14 ? 11.266 -14.008 -23.297 1 91.31 14 ALA B O 1
ATOM 3902 N N . ILE B 1 15 ? 9.352 -13.812 -22.156 1 89.56 15 ILE B N 1
ATOM 3903 C CA . ILE B 1 15 ? 9.82 -12.758 -21.266 1 89.56 15 ILE B CA 1
ATOM 3904 C C . ILE B 1 15 ? 9.484 -13.117 -19.812 1 89.56 15 ILE B C 1
ATOM 3906 O O . ILE B 1 15 ? 8.422 -13.68 -19.531 1 89.56 15 ILE B O 1
ATOM 3910 N N . CYS B 1 16 ? 10.438 -12.961 -18.969 1 90 16 CYS B N 1
ATOM 3911 C CA . CYS B 1 16 ? 10.227 -13.078 -17.516 1 90 16 CYS B CA 1
ATOM 3912 C C . CYS B 1 16 ? 10.242 -11.703 -16.859 1 90 16 CYS B C 1
ATOM 3914 O O . CYS B 1 16 ? 11.141 -10.898 -17.109 1 90 16 CYS B O 1
ATOM 3916 N N . PHE B 1 17 ? 9.211 -11.438 -16.078 1 89.38 17 PHE B N 1
ATOM 3917 C CA . PHE B 1 17 ? 9.133 -10.109 -15.484 1 89.38 17 PHE B CA 1
ATOM 3918 C C . PHE B 1 17 ? 8.492 -10.172 -14.102 1 89.38 17 PHE B C 1
ATOM 3920 O O . PHE B 1 17 ? 7.773 -11.125 -13.789 1 89.38 17 PHE B O 1
ATOM 3927 N N . TYR B 1 18 ? 8.891 -9.234 -13.289 1 89.19 18 TYR B N 1
ATOM 3928 C CA . TYR B 1 18 ? 8.172 -8.938 -12.055 1 89.19 18 TYR B CA 1
ATOM 3929 C C . TYR B 1 18 ? 7.074 -7.91 -12.297 1 89.19 18 TYR B C 1
ATOM 3931 O O . TYR B 1 18 ? 7.352 -6.777 -12.695 1 89.19 18 TYR B O 1
ATOM 3939 N N . PRO B 1 19 ? 5.844 -8.344 -12.086 1 89.25 19 PRO B N 1
ATOM 3940 C CA . PRO B 1 19 ? 4.762 -7.391 -12.344 1 89.25 19 PRO B CA 1
ATOM 3941 C C . PRO B 1 19 ? 4.855 -6.141 -11.469 1 89.25 19 PRO B C 1
ATOM 3943 O O . PRO B 1 19 ? 5.574 -6.137 -10.469 1 89.25 19 PRO B O 1
ATOM 3946 N N . ILE B 1 20 ? 4.105 -5.121 -11.93 1 90.88 20 ILE B N 1
ATOM 3947 C CA . ILE B 1 20 ? 4.129 -3.855 -11.211 1 90.88 20 ILE B CA 1
ATOM 3948 C C . ILE B 1 20 ? 3.58 -4.055 -9.797 1 90.88 20 ILE B C 1
ATOM 3950 O O . ILE B 1 20 ? 2.516 -4.652 -9.617 1 90.88 20 ILE B O 1
ATOM 3954 N N . SER B 1 21 ? 4.309 -3.553 -8.852 1 89.75 21 SER B N 1
ATOM 3955 C CA . SER B 1 21 ? 3.934 -3.693 -7.449 1 89.75 21 SER B CA 1
ATOM 3956 C C . SER B 1 21 ? 2.617 -2.982 -7.156 1 89.75 21 SER B C 1
ATOM 3958 O O . SER B 1 21 ? 2.219 -2.074 -7.891 1 89.75 21 SER B O 1
ATOM 3960 N N . THR B 1 22 ? 2.008 -3.344 -6.062 1 88.56 22 THR B N 1
ATOM 3961 C CA . THR B 1 22 ? 0.704 -2.83 -5.66 1 88.56 22 THR B CA 1
ATOM 3962 C C . THR B 1 22 ? 0.756 -1.317 -5.465 1 88.56 22 THR B C 1
ATOM 3964 O O . THR B 1 22 ? -0.182 -0.607 -5.836 1 88.56 22 THR B O 1
ATOM 3967 N N . ILE B 1 23 ? 1.849 -0.788 -4.992 1 90.31 23 ILE B N 1
ATOM 3968 C CA . ILE B 1 23 ? 1.957 0.623 -4.637 1 90.31 23 ILE B CA 1
ATOM 3969 C C . ILE B 1 23 ? 2.059 1.468 -5.902 1 90.31 23 ILE B C 1
ATOM 3971 O O . ILE B 1 23 ? 1.81 2.676 -5.875 1 90.31 23 ILE B O 1
ATOM 3975 N N . TYR B 1 24 ? 2.457 0.839 -7.016 1 92 24 TYR B N 1
ATOM 3976 C CA . TYR B 1 24 ? 2.635 1.596 -8.25 1 92 24 TYR B CA 1
ATOM 3977 C C . TYR B 1 24 ? 1.637 1.149 -9.312 1 92 24 TYR B C 1
ATOM 3979 O O . TYR B 1 24 ? 1.792 1.471 -10.492 1 92 24 TYR B O 1
ATOM 3987 N N . ASN B 1 25 ? 0.659 0.396 -8.875 1 91.38 25 ASN B N 1
ATOM 3988 C CA . ASN B 1 25 ? -0.336 -0.079 -9.828 1 91.38 25 ASN B CA 1
ATOM 3989 C C . ASN B 1 25 ? -1.256 1.049 -10.289 1 91.38 25 ASN B C 1
ATOM 3991 O O . ASN B 1 25 ? -0.928 2.227 -10.125 1 91.38 25 ASN B O 1
ATOM 3995 N N . TYR B 1 26 ? -2.383 0.854 -10.891 1 88.88 26 TYR B N 1
ATOM 3996 C CA . TYR B 1 26 ? -3.229 1.815 -11.586 1 88.88 26 TYR B CA 1
ATOM 3997 C C . TYR B 1 26 ? -3.748 2.881 -10.633 1 88.88 26 TYR B C 1
ATOM 3999 O O . TYR B 1 26 ? -3.506 4.074 -10.828 1 88.88 26 TYR B O 1
ATOM 4007 N N . CYS B 1 27 ? -4.285 2.496 -9.578 1 90.38 27 CYS B N 1
ATOM 4008 C CA . CYS B 1 27 ? -5.035 3.414 -8.734 1 90.38 27 CYS B CA 1
ATOM 4009 C C . CYS B 1 27 ? -4.102 4.383 -8.016 1 90.38 27 CYS B C 1
ATOM 4011 O O . CYS B 1 27 ? -4.297 5.598 -8.078 1 90.38 27 CYS B O 1
ATOM 4013 N N . PRO B 1 28 ? -3.021 3.881 -7.387 1 92.62 28 PRO B N 1
ATOM 4014 C CA . PRO B 1 28 ? -2.137 4.828 -6.707 1 92.62 28 PRO B CA 1
ATOM 4015 C C . PRO B 1 28 ? -1.448 5.789 -7.676 1 92.62 28 PRO B C 1
ATOM 4017 O O . PRO B 1 28 ? -1.266 6.969 -7.355 1 92.62 28 PRO B O 1
ATOM 4020 N N . ARG B 1 29 ? -1.085 5.355 -8.828 1 93.75 29 ARG B N 1
ATOM 4021 C CA . ARG B 1 29 ? -0.423 6.215 -9.805 1 93.75 29 ARG B CA 1
ATOM 4022 C C . ARG B 1 29 ? -1.381 7.273 -10.344 1 93.75 29 ARG B C 1
ATOM 4024 O O . ARG B 1 29 ? -1.03 8.453 -10.422 1 93.75 29 ARG B O 1
ATOM 4031 N N . TYR B 1 30 ? -2.564 6.891 -10.719 1 94.25 30 TYR B N 1
ATOM 4032 C CA . TYR B 1 30 ? -3.555 7.836 -11.219 1 94.25 30 TYR B CA 1
ATOM 4033 C C . TYR B 1 30 ? -3.984 8.812 -10.133 1 94.25 30 TYR B C 1
ATOM 4035 O O . TYR B 1 30 ? -4.27 9.977 -10.414 1 94.25 30 TYR B O 1
ATOM 4043 N N . LEU B 1 31 ? -4.098 8.227 -8.93 1 94.75 31 LEU B N 1
ATOM 4044 C CA . LEU B 1 31 ? -4.387 9.117 -7.805 1 94.75 31 LEU B CA 1
ATOM 4045 C C . LEU B 1 31 ? -3.285 10.156 -7.641 1 94.75 31 LEU B C 1
ATOM 4047 O O . LEU B 1 31 ? -3.566 11.328 -7.375 1 94.75 31 LEU B O 1
ATOM 4051 N N . PHE B 1 32 ? -2.037 9.766 -7.832 1 96.31 32 PHE B N 1
ATOM 4052 C CA . PHE B 1 32 ? -0.895 10.664 -7.758 1 96.31 32 PHE B CA 1
ATOM 4053 C C . PHE B 1 32 ? -1.031 11.797 -8.773 1 96.31 32 PHE B C 1
ATOM 4055 O O . PHE B 1 32 ? -0.867 12.969 -8.43 1 96.31 32 PHE B O 1
ATOM 4062 N N . TYR B 1 33 ? -1.417 11.469 -9.992 1 96.19 33 TYR B N 1
ATOM 4063 C CA . TYR B 1 33 ? -1.598 12.484 -11.031 1 96.19 33 TYR B CA 1
ATOM 4064 C C . TYR B 1 33 ? -2.754 13.414 -10.68 1 96.19 33 TYR B C 1
ATOM 4066 O O . TYR B 1 33 ? -2.656 14.625 -10.867 1 96.19 33 TYR B O 1
ATOM 4074 N N . ALA B 1 34 ? -3.797 12.836 -10.188 1 94.56 34 ALA B N 1
ATOM 4075 C CA . ALA B 1 34 ? -4.973 13.625 -9.812 1 94.56 34 ALA B CA 1
ATOM 4076 C C . ALA B 1 34 ? -4.656 14.578 -8.672 1 94.56 34 ALA B C 1
ATOM 4078 O O . ALA B 1 34 ? -5.137 15.719 -8.656 1 94.56 34 ALA B O 1
ATOM 4079 N N . LEU B 1 35 ? -3.857 14.07 -7.766 1 94.62 35 LEU B N 1
ATOM 4080 C CA . LEU B 1 35 ? -3.486 14.914 -6.629 1 94.62 35 LEU B CA 1
ATOM 4081 C C . LEU B 1 35 ? -2.619 16.078 -7.078 1 94.62 35 LEU B C 1
ATOM 4083 O O . LEU B 1 35 ? -2.77 17.203 -6.578 1 94.62 35 LEU B O 1
ATOM 4087 N N . LEU B 1 36 ? -1.718 15.844 -7.992 1 93.56 36 LEU B N 1
ATOM 4088 C CA . LEU B 1 36 ? -0.89 16.922 -8.531 1 93.56 36 LEU B CA 1
ATOM 4089 C C . LEU B 1 36 ? -1.742 17.938 -9.266 1 93.56 36 LEU B C 1
ATOM 4091 O O . LEU B 1 36 ? -1.572 19.156 -9.07 1 93.56 36 LEU B O 1
ATOM 4095 N N . LEU B 1 37 ? -2.699 17.484 -10.016 1 91.75 37 LEU B N 1
ATOM 4096 C CA . LEU B 1 37 ? -3.6 18.375 -10.742 1 91.75 37 LEU B CA 1
ATOM 4097 C C . LEU B 1 37 ? -4.477 19.172 -9.773 1 91.75 37 LEU B C 1
ATOM 4099 O O . LEU B 1 37 ? -4.688 20.359 -9.953 1 91.75 37 LEU B O 1
ATOM 4103 N N . ALA B 1 38 ? -4.949 18.5 -8.734 1 90.62 38 ALA B N 1
ATOM 4104 C CA . ALA B 1 38 ? -5.797 19.156 -7.734 1 90.62 38 ALA B CA 1
ATOM 4105 C C . ALA B 1 38 ? -5.016 20.203 -6.965 1 90.62 38 ALA B C 1
ATOM 4107 O O . ALA B 1 38 ? -5.57 21.25 -6.59 1 90.62 38 ALA B O 1
ATOM 4108 N N . SER B 1 39 ? -3.754 19.922 -6.742 1 87.25 39 SER B N 1
ATOM 4109 C CA . SER B 1 39 ? -2.924 20.891 -6.035 1 87.25 39 SER B CA 1
ATOM 4110 C C . SER B 1 39 ? -2.723 22.156 -6.859 1 87.25 39 SER B C 1
ATOM 4112 O O . SER B 1 39 ? -2.662 23.25 -6.312 1 87.25 39 SER B O 1
ATOM 4114 N N . CYS B 1 40 ? -2.686 22.047 -8.133 1 83.75 40 CYS B N 1
ATOM 4115 C CA . CYS B 1 40 ? -2.543 23.188 -9.016 1 83.75 40 CYS B CA 1
ATOM 4116 C C . CYS B 1 40 ? -3.844 23.984 -9.102 1 83.75 40 CYS B C 1
ATOM 4118 O O . CYS B 1 40 ? -3.822 25.203 -9.203 1 83.75 40 CYS B O 1
ATOM 4120 N N . LEU B 1 41 ? -4.992 23.266 -8.945 1 83.56 41 LEU B N 1
ATOM 4121 C CA . LEU B 1 41 ? -6.297 23.906 -9.086 1 83.56 41 LEU B CA 1
ATOM 4122 C C . LEU B 1 41 ? -6.742 24.531 -7.77 1 83.56 41 LEU B C 1
ATOM 4124 O O . LEU B 1 41 ? -7.539 25.484 -7.766 1 83.56 41 LEU B O 1
ATOM 4128 N N . THR B 1 42 ? -6.281 24.016 -6.691 1 80.19 42 THR B N 1
ATOM 4129 C CA . THR B 1 42 ? -6.711 24.5 -5.387 1 80.19 42 THR B CA 1
ATOM 4130 C C . THR B 1 42 ? -5.617 25.344 -4.738 1 80.19 42 THR B C 1
ATOM 4132 O O . THR B 1 42 ? -5.52 25.406 -3.512 1 80.19 42 THR B O 1
ATOM 4135 N N . ARG B 1 43 ? -4.891 26.047 -5.457 1 72.88 43 ARG B N 1
ATOM 4136 C CA . ARG B 1 43 ? -3.744 26.797 -4.957 1 72.88 43 ARG B CA 1
ATOM 4137 C C . ARG B 1 43 ? -4.191 27.938 -4.059 1 72.88 43 ARG B C 1
ATOM 4139 O O . ARG B 1 43 ? -3.439 28.391 -3.188 1 72.88 43 ARG B O 1
ATOM 4146 N N . TRP B 1 44 ? -5.473 28.281 -4.168 1 74.81 44 TRP B N 1
ATOM 4147 C CA . TRP B 1 44 ? -5.984 29.406 -3.391 1 74.81 44 TRP B CA 1
ATOM 4148 C C . TRP B 1 44 ? -6.508 28.938 -2.035 1 74.81 44 TRP B C 1
ATOM 4150 O O . TRP B 1 44 ? -6.688 29.75 -1.121 1 74.81 44 TRP B O 1
ATOM 4160 N N . THR B 1 45 ? -6.805 27.641 -2.037 1 75.62 45 THR B N 1
ATOM 4161 C CA . THR B 1 45 ? -7.242 27.047 -0.775 1 75.62 45 THR B CA 1
ATOM 4162 C C . THR B 1 45 ? -6.062 26.438 -0.027 1 75.62 45 THR B C 1
ATOM 4164 O O . THR B 1 45 ? -5.738 25.266 -0.223 1 75.62 45 THR B O 1
ATOM 4167 N N . GLY B 1 46 ? -5.32 27.109 0.741 1 76.75 46 GLY B N 1
ATOM 4168 C CA . GLY B 1 46 ? -4.055 26.766 1.376 1 76.75 46 GLY B CA 1
ATOM 4169 C C . GLY B 1 46 ? -4.066 25.406 2.043 1 76.75 46 GLY B C 1
ATOM 4170 O O . GLY B 1 46 ? -3.172 24.578 1.81 1 76.75 46 GLY B O 1
ATOM 4171 N N . TRP B 1 47 ? -5.145 25.141 2.779 1 77.88 47 TRP B N 1
ATOM 4172 C CA . TRP B 1 47 ? -5.125 23.906 3.549 1 77.88 47 TRP B CA 1
ATOM 4173 C C . TRP B 1 47 ? -5.285 22.703 2.637 1 77.88 47 TRP B C 1
ATOM 4175 O O . TRP B 1 47 ? -4.66 21.656 2.859 1 77.88 47 TRP B O 1
ATOM 4185 N N . LEU B 1 48 ? -6.102 22.766 1.649 1 82.81 48 LEU B N 1
ATOM 4186 C CA . LEU B 1 48 ? -6.332 21.672 0.714 1 82.81 48 LEU B CA 1
ATOM 4187 C C . LEU B 1 48 ? -5.09 21.391 -0.124 1 82.81 48 LEU B C 1
ATOM 4189 O O . LEU B 1 48 ? -4.738 20.234 -0.361 1 82.81 48 LEU B O 1
ATOM 4193 N N . THR B 1 49 ? -4.434 22.375 -0.512 1 83.56 49 THR B N 1
ATOM 4194 C CA . THR B 1 49 ? -3.229 22.219 -1.318 1 83.56 49 THR B CA 1
ATOM 4195 C C . THR B 1 49 ? -2.121 21.547 -0.515 1 83.56 49 THR B C 1
ATOM 4197 O O . THR B 1 49 ? -1.361 20.734 -1.053 1 83.56 49 THR B O 1
ATOM 4200 N N . ASP B 1 50 ? -2.107 21.812 0.732 1 81.94 50 ASP B N 1
ATOM 4201 C CA . ASP B 1 50 ? -1.084 21.219 1.589 1 81.94 50 ASP B CA 1
ATOM 4202 C C . ASP B 1 50 ? -1.294 19.703 1.731 1 81.94 50 ASP B C 1
ATOM 4204 O O . ASP B 1 50 ? -0.332 18.938 1.713 1 81.94 50 ASP B O 1
ATOM 4208 N N . VAL B 1 51 ? -2.525 19.438 1.803 1 82.62 51 VAL B N 1
ATOM 4209 C CA . VAL B 1 51 ? -2.834 18.016 1.953 1 82.62 51 VAL B CA 1
ATOM 4210 C C . VAL B 1 51 ? -2.533 17.281 0.65 1 82.62 51 VAL B C 1
ATOM 4212 O O . VAL B 1 51 ? -1.898 16.219 0.659 1 82.62 51 VAL B O 1
ATOM 4215 N N . PHE B 1 52 ? -2.945 17.828 -0.417 1 89.38 52 PHE B N 1
ATOM 4216 C CA . PHE B 1 52 ? -2.752 17.203 -1.716 1 89.38 52 PHE B CA 1
ATOM 4217 C C . PHE B 1 52 ? -1.271 17.141 -2.076 1 89.38 52 PHE B C 1
ATOM 4219 O O . PHE B 1 52 ? -0.759 16.094 -2.451 1 89.38 52 PHE B O 1
ATOM 4226 N N . LEU B 1 53 ? -0.591 18.188 -1.872 1 87.56 53 LEU B N 1
ATOM 4227 C CA . LEU B 1 53 ? 0.822 18.25 -2.227 1 87.56 53 LEU B CA 1
ATOM 4228 C C . LEU B 1 53 ? 1.659 17.391 -1.282 1 87.56 53 LEU B C 1
ATOM 4230 O O . LEU B 1 53 ? 2.631 16.766 -1.705 1 87.56 53 LEU B O 1
ATOM 4234 N N . GLY B 1 54 ? 1.289 17.453 -0.023 1 88.12 54 GLY B N 1
ATOM 4235 C CA . GLY B 1 54 ? 2.004 16.625 0.926 1 88.12 54 GLY B CA 1
ATOM 4236 C C . GLY B 1 54 ? 1.884 15.133 0.623 1 88.12 54 GLY B C 1
ATOM 4237 O O . GLY B 1 54 ? 2.873 14.406 0.683 1 88.12 54 GLY B O 1
ATOM 4238 N N . THR B 1 55 ? 0.734 14.711 0.28 1 90.12 55 THR B N 1
ATOM 4239 C CA . THR B 1 55 ? 0.502 13.312 -0.048 1 90.12 55 THR B CA 1
ATOM 4240 C C . THR B 1 55 ? 1.224 12.93 -1.339 1 90.12 55 THR B C 1
ATOM 4242 O O . THR B 1 55 ? 1.873 11.883 -1.408 1 90.12 55 THR B O 1
ATOM 4245 N N . ALA B 1 56 ? 1.102 13.758 -2.293 1 93.94 56 ALA B N 1
ATOM 4246 C CA . ALA B 1 56 ? 1.751 13.492 -3.574 1 93.94 56 ALA B CA 1
ATOM 4247 C C . ALA B 1 56 ? 3.27 13.477 -3.426 1 93.94 56 ALA B C 1
ATOM 4249 O O . ALA B 1 56 ? 3.945 12.617 -4.004 1 93.94 56 ALA B O 1
ATOM 4250 N N . ALA B 1 57 ? 3.783 14.398 -2.635 1 93.88 57 ALA B N 1
ATOM 4251 C CA . ALA B 1 57 ? 5.23 14.492 -2.453 1 93.88 57 ALA B CA 1
ATOM 4252 C C . ALA B 1 57 ? 5.766 13.273 -1.701 1 93.88 57 ALA B C 1
ATOM 4254 O O . ALA B 1 57 ? 6.848 12.773 -2.014 1 93.88 57 ALA B O 1
ATOM 4255 N N . THR B 1 58 ? 5.016 12.852 -0.769 1 92.69 58 THR B N 1
ATOM 4256 C CA . THR B 1 58 ? 5.438 11.688 -0.007 1 92.69 58 THR B CA 1
ATOM 4257 C C . THR B 1 58 ? 5.438 10.438 -0.886 1 92.69 58 THR B C 1
ATOM 4259 O O . THR B 1 58 ? 6.359 9.625 -0.82 1 92.69 58 THR B O 1
ATOM 4262 N N . TYR B 1 59 ? 4.391 10.273 -1.705 1 95.19 59 TYR B N 1
ATOM 4263 C CA . TYR B 1 59 ? 4.32 9.156 -2.645 1 95.19 59 TYR B CA 1
ATOM 4264 C C . TYR B 1 59 ? 5.477 9.203 -3.637 1 95.19 59 TYR B C 1
ATOM 4266 O O . TYR B 1 59 ? 6.109 8.18 -3.908 1 95.19 59 TYR B O 1
ATOM 4274 N N . ALA B 1 60 ? 5.762 10.367 -4.137 1 97.06 60 ALA B N 1
ATOM 4275 C CA . ALA B 1 60 ? 6.867 10.539 -5.082 1 97.06 60 ALA B CA 1
ATOM 4276 C C . ALA B 1 60 ? 8.211 10.328 -4.395 1 97.06 60 ALA B C 1
ATOM 4278 O O . ALA B 1 60 ? 9.164 9.852 -5.016 1 97.06 60 ALA B O 1
ATOM 4279 N N . GLY B 1 61 ? 8.281 10.742 -3.154 1 96.38 61 GLY B N 1
ATOM 4280 C CA . GLY B 1 61 ? 9.5 10.516 -2.406 1 96.38 61 GLY B CA 1
ATOM 4281 C C . GLY B 1 61 ? 9.844 9.047 -2.242 1 96.38 61 GLY B C 1
ATOM 4282 O O . GLY B 1 61 ? 11.008 8.664 -2.328 1 96.38 61 GLY B O 1
ATOM 4283 N N . VAL B 1 62 ? 8.852 8.25 -2.047 1 95.94 62 VAL B N 1
ATOM 4284 C CA . VAL B 1 62 ? 9.055 6.812 -1.933 1 95.94 62 VAL B CA 1
ATOM 4285 C C . VAL B 1 62 ? 9.57 6.254 -3.256 1 95.94 62 VAL B C 1
ATOM 4287 O O . VAL B 1 62 ? 10.492 5.434 -3.273 1 95.94 62 VAL B O 1
ATOM 4290 N N . ALA B 1 63 ? 8.969 6.695 -4.27 1 97.44 63 ALA B N 1
ATOM 4291 C CA . ALA B 1 63 ? 9.406 6.262 -5.594 1 97.44 63 ALA B CA 1
ATOM 4292 C C . ALA B 1 63 ? 10.852 6.656 -5.855 1 97.44 63 ALA B C 1
ATOM 4294 O O . ALA B 1 63 ? 11.609 5.895 -6.457 1 97.44 63 ALA B O 1
ATOM 4295 N N . ALA B 1 64 ? 11.25 7.836 -5.391 1 97.5 64 ALA B N 1
ATOM 4296 C CA . ALA B 1 64 ? 12.625 8.297 -5.578 1 97.5 64 ALA B CA 1
ATOM 4297 C C . ALA B 1 64 ? 13.609 7.402 -4.836 1 97.5 64 ALA B C 1
ATOM 4299 O O . ALA B 1 64 ? 14.648 7.02 -5.383 1 97.5 64 ALA B O 1
ATOM 4300 N N . ILE B 1 65 ? 13.305 7.129 -3.65 1 96.06 65 ILE B N 1
ATOM 4301 C CA . ILE B 1 65 ? 14.172 6.266 -2.859 1 96.06 65 ILE B CA 1
ATOM 4302 C C . ILE B 1 65 ? 14.273 4.895 -3.52 1 96.06 65 ILE B C 1
ATOM 4304 O O . ILE B 1 65 ? 15.352 4.289 -3.547 1 96.06 65 ILE B O 1
ATOM 4308 N N . GLN B 1 66 ? 13.18 4.406 -4.027 1 95.94 66 GLN B N 1
ATOM 4309 C CA . GLN B 1 66 ? 13.219 3.125 -4.727 1 95.94 66 GLN B CA 1
ATOM 4310 C C . GLN B 1 66 ? 14.109 3.205 -5.965 1 95.94 66 GLN B C 1
ATOM 4312 O O . GLN B 1 66 ? 14.797 2.24 -6.305 1 95.94 66 GLN B O 1
ATOM 4317 N N . ALA B 1 67 ? 14.039 4.27 -6.66 1 96.38 67 ALA B N 1
ATOM 4318 C CA . ALA B 1 67 ? 14.906 4.445 -7.828 1 96.38 67 ALA B CA 1
ATOM 4319 C C . ALA B 1 67 ? 16.375 4.348 -7.441 1 96.38 67 ALA B C 1
ATOM 4321 O O . ALA B 1 67 ? 17.172 3.756 -8.172 1 96.38 67 ALA B O 1
ATOM 4322 N N . PHE B 1 68 ? 16.734 4.906 -6.254 1 96.12 68 PHE B N 1
ATOM 4323 C CA . PHE B 1 68 ? 18.094 4.805 -5.754 1 96.12 68 PHE B CA 1
ATOM 4324 C C . PHE B 1 68 ? 18.5 3.348 -5.543 1 96.12 68 PHE B C 1
ATOM 4326 O O . PHE B 1 68 ? 19.578 2.93 -5.941 1 96.12 68 PHE B O 1
ATOM 4333 N N . ILE B 1 69 ? 17.594 2.613 -4.992 1 93.94 69 ILE B N 1
ATOM 4334 C CA . ILE B 1 69 ? 17.875 1.223 -4.652 1 93.94 69 ILE B CA 1
ATOM 4335 C C . ILE B 1 69 ? 17.969 0.39 -5.926 1 93.94 69 ILE B C 1
ATOM 4337 O O . ILE B 1 69 ? 18.828 -0.486 -6.035 1 93.94 69 ILE B O 1
ATOM 4341 N N . LEU B 1 70 ? 17.109 0.646 -6.867 1 92.62 70 LEU B N 1
ATOM 4342 C CA . LEU B 1 70 ? 17.094 -0.113 -8.109 1 92.62 70 LEU B CA 1
ATOM 4343 C C . LEU B 1 70 ? 18.406 0.075 -8.875 1 92.62 70 LEU B C 1
ATOM 4345 O O . LEU B 1 70 ? 18.984 -0.893 -9.375 1 92.62 70 LEU B O 1
ATOM 4349 N N . VAL B 1 71 ? 18.953 1.268 -8.938 1 92 71 VAL B N 1
ATOM 4350 C CA . VAL B 1 71 ? 20.188 1.547 -9.656 1 92 71 VAL B CA 1
ATOM 4351 C C . VAL B 1 71 ? 21.375 0.947 -8.906 1 92 71 VAL B C 1
ATOM 4353 O O . VAL B 1 71 ? 22.328 0.453 -9.523 1 92 71 VAL B O 1
ATOM 4356 N N . ALA B 1 72 ? 21.266 0.948 -7.633 1 90.94 72 ALA B N 1
ATOM 4357 C CA . ALA B 1 72 ? 22.359 0.438 -6.812 1 90.94 72 ALA B CA 1
ATOM 4358 C C . ALA B 1 72 ? 22.422 -1.086 -6.863 1 90.94 72 ALA B C 1
ATOM 4360 O O . ALA B 1 72 ? 23.484 -1.679 -6.637 1 90.94 72 ALA B O 1
ATOM 4361 N N . SER B 1 73 ? 21.312 -1.746 -7.164 1 86.88 73 SER B N 1
ATOM 4362 C CA . SER B 1 73 ? 21.25 -3.201 -7.082 1 86.88 73 SER B CA 1
ATOM 4363 C C . SER B 1 73 ? 21.391 -3.838 -8.461 1 86.88 73 SER B C 1
ATOM 4365 O O . SER B 1 73 ? 21.172 -5.039 -8.625 1 86.88 73 SER B O 1
ATOM 4367 N N . VAL B 1 74 ? 21.734 -3.102 -9.398 1 81.25 74 VAL B N 1
ATOM 4368 C CA . VAL B 1 74 ? 21.875 -3.684 -10.734 1 81.25 74 VAL B CA 1
ATOM 4369 C C . VAL B 1 74 ? 23.047 -4.68 -10.734 1 81.25 74 VAL B C 1
ATOM 4371 O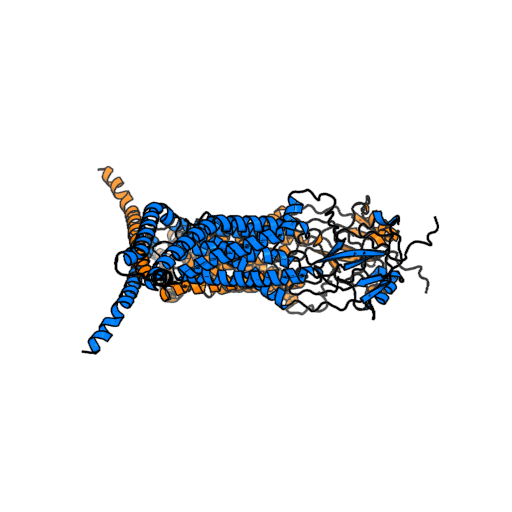 O . VAL B 1 74 ? 24.156 -4.336 -10.352 1 81.25 74 VAL B O 1
ATOM 4374 N N . SER B 1 75 ? 22.531 -5.949 -10.633 1 71.12 75 SER B N 1
ATOM 4375 C CA . SER B 1 75 ? 23.516 -7.023 -10.617 1 71.12 75 SER B CA 1
ATOM 4376 C C . SER B 1 75 ? 24.078 -7.277 -12.016 1 71.12 75 SER B C 1
ATOM 4378 O O . SER B 1 75 ? 23.438 -6.953 -13.016 1 71.12 75 SER B O 1
ATOM 4380 N N . LYS B 1 76 ? 25.297 -7.824 -12.008 1 67.31 76 LYS B N 1
ATOM 4381 C CA . LYS B 1 76 ? 25.984 -8.211 -13.234 1 67.31 76 LYS B CA 1
ATOM 4382 C C . LYS B 1 76 ? 25.25 -9.352 -13.938 1 67.31 76 LYS B C 1
ATOM 4384 O O . LYS B 1 76 ? 24.688 -10.227 -13.281 1 67.31 76 LYS B O 1
ATOM 4389 N N . SER B 1 77 ? 24.953 -9.156 -15.172 1 71 77 SER B N 1
ATOM 4390 C CA . SER B 1 77 ? 24.344 -10.164 -16.031 1 71 77 SER B CA 1
ATOM 4391 C C . SER B 1 77 ? 25.031 -11.516 -15.875 1 71 77 SER B C 1
ATOM 4393 O O . SER B 1 77 ? 26.25 -11.578 -15.688 1 71 77 SER B O 1
ATOM 4395 N N . LYS B 1 78 ? 24.266 -12.461 -15.609 1 78.44 78 LYS B N 1
ATOM 4396 C CA . LYS B 1 78 ? 24.797 -13.82 -15.531 1 78.44 78 LYS B CA 1
ATOM 4397 C C . LYS B 1 78 ? 25.438 -14.234 -16.859 1 78.44 78 LYS B C 1
ATOM 4399 O O . LYS B 1 78 ? 25.188 -13.609 -17.891 1 78.44 78 LYS B O 1
ATOM 4404 N N . GLU B 1 79 ? 26.266 -15.156 -16.797 1 83.38 79 GLU B N 1
ATOM 4405 C CA . GLU B 1 79 ? 26.969 -15.625 -18 1 83.38 79 GLU B CA 1
ATOM 4406 C C . GLU B 1 79 ? 26.016 -16.328 -18.953 1 83.38 79 GLU B C 1
ATOM 4408 O O . GLU B 1 79 ? 25.141 -17.078 -18.516 1 83.38 79 GLU B O 1
ATOM 4413 N N . ALA B 1 80 ? 26.234 -15.961 -20.234 1 90.38 80 ALA B N 1
ATOM 4414 C CA . ALA B 1 80 ? 25.422 -16.562 -21.281 1 90.38 80 ALA B CA 1
ATOM 4415 C C . ALA B 1 80 ? 25.906 -17.969 -21.609 1 90.38 80 ALA B C 1
ATOM 4417 O O . ALA B 1 80 ? 27.109 -18.234 -21.641 1 90.38 80 ALA B O 1
ATOM 4418 N N . GLU B 1 81 ? 25.047 -18.859 -21.703 1 93.75 81 GLU B N 1
ATOM 4419 C CA . GLU B 1 81 ? 25.359 -20.234 -22.078 1 93.75 81 GLU B CA 1
ATOM 4420 C C . GLU B 1 81 ? 24.531 -20.672 -23.297 1 93.75 81 GLU B C 1
ATOM 4422 O O . GLU B 1 81 ? 23.375 -20.266 -23.438 1 93.75 81 GLU B O 1
ATOM 4427 N N . VAL B 1 82 ? 25.125 -21.516 -24.047 1 95 82 VAL B N 1
ATOM 4428 C CA . VAL B 1 82 ? 24.469 -21.969 -25.266 1 95 82 VAL B CA 1
ATOM 4429 C C . VAL B 1 82 ? 23.719 -23.266 -24.984 1 95 82 VAL B C 1
ATOM 4431 O O . VAL B 1 82 ? 24.219 -24.156 -24.281 1 95 82 VAL B O 1
ATOM 4434 N N . VAL B 1 83 ? 22.516 -23.328 -25.5 1 96.06 83 VAL B N 1
ATOM 4435 C CA . VAL B 1 83 ? 21.703 -24.547 -25.406 1 96.06 83 VAL B CA 1
ATOM 4436 C C . VAL B 1 83 ? 21.312 -25 -26.812 1 96.06 83 VAL B C 1
ATOM 4438 O O . VAL B 1 83 ? 20.797 -24.219 -27.609 1 96.06 83 VAL B O 1
ATOM 4441 N N . THR B 1 84 ? 21.531 -26.266 -27.047 1 96.44 84 THR B N 1
ATOM 4442 C CA . THR B 1 84 ? 21.172 -26.828 -28.328 1 96.44 84 THR B CA 1
ATOM 4443 C C . THR B 1 84 ? 19.703 -27.219 -28.375 1 96.44 84 THR B C 1
ATOM 4445 O O . THR B 1 84 ? 19.172 -27.734 -27.391 1 96.44 84 THR B O 1
ATOM 4448 N N . ILE B 1 85 ? 19.047 -26.922 -29.516 1 95.5 85 ILE B N 1
ATOM 4449 C CA . ILE B 1 85 ? 17.625 -27.266 -29.672 1 95.5 85 ILE B CA 1
ATOM 4450 C C . ILE B 1 85 ? 17.422 -28.031 -30.984 1 95.5 85 ILE B C 1
ATOM 4452 O O . ILE B 1 85 ? 18.234 -27.906 -31.906 1 95.5 85 ILE B O 1
ATOM 4456 N N . PRO B 1 86 ? 16.391 -28.812 -30.969 1 93.44 86 PRO B N 1
ATOM 4457 C CA . PRO B 1 86 ? 16.078 -29.484 -32.25 1 93.44 86 PRO B CA 1
ATOM 4458 C C . PRO B 1 86 ? 15.734 -28.484 -33.344 1 93.44 86 PRO B C 1
ATOM 4460 O O . PRO B 1 86 ? 15.047 -27.5 -33.094 1 93.44 86 PRO B O 1
ATOM 4463 N N . TYR B 1 87 ? 16.25 -28.797 -34.5 1 92.38 87 TYR B N 1
ATOM 4464 C CA . TYR B 1 87 ? 16.047 -27.922 -35.656 1 92.38 87 TYR B CA 1
ATOM 4465 C C . TYR B 1 87 ? 14.617 -28.047 -36.188 1 92.38 87 TYR B C 1
ATOM 4467 O O . TYR B 1 87 ? 14.125 -29.156 -36.406 1 92.38 87 TYR B O 1
ATOM 4475 N N . LEU B 1 88 ? 13.953 -26.875 -36.25 1 91.12 88 LEU B N 1
ATOM 4476 C CA . LEU B 1 88 ? 12.609 -26.812 -36.812 1 91.12 88 LEU B CA 1
ATOM 4477 C C . LEU B 1 88 ? 12.547 -25.828 -37.969 1 91.12 88 LEU B C 1
ATOM 4479 O O . LEU B 1 88 ? 12.992 -24.688 -37.844 1 91.12 88 LEU B O 1
ATOM 4483 N N . PRO B 1 89 ? 11.969 -26.312 -39.062 1 88.94 89 PRO B N 1
ATOM 4484 C CA . PRO B 1 89 ? 11.82 -25.391 -40.219 1 88.94 89 PRO B CA 1
ATOM 4485 C C . PRO B 1 89 ? 10.734 -24.344 -39.969 1 88.94 89 PRO B C 1
ATOM 4487 O O . PRO B 1 89 ? 9.891 -24.516 -39.094 1 88.94 89 PRO B O 1
ATOM 4490 N N . THR B 1 90 ? 10.766 -23.25 -40.656 1 86.62 90 THR B N 1
ATOM 4491 C CA . THR B 1 90 ? 9.836 -22.125 -40.5 1 86.62 90 THR B CA 1
ATOM 4492 C C . THR B 1 90 ? 8.414 -22.562 -40.844 1 86.62 90 THR B C 1
ATOM 4494 O O . THR B 1 90 ? 7.449 -22.016 -40.312 1 86.62 90 THR B O 1
ATOM 4497 N N . ASN B 1 91 ? 8.219 -23.5 -41.719 1 81.75 91 ASN B N 1
ATOM 4498 C CA . ASN B 1 91 ? 6.891 -23.906 -42.156 1 81.75 91 ASN B CA 1
ATOM 4499 C C . ASN B 1 91 ? 6.344 -25.062 -41.344 1 81.75 91 ASN B C 1
ATOM 4501 O O . ASN B 1 91 ? 5.469 -25.797 -41.781 1 81.75 91 ASN B O 1
ATOM 4505 N N . THR B 1 92 ? 6.742 -25.078 -40.125 1 82.88 92 THR B N 1
ATOM 4506 C CA . THR B 1 92 ? 6.277 -26.188 -39.312 1 82.88 92 THR B CA 1
ATOM 4507 C C . THR B 1 92 ? 4.828 -25.984 -38.875 1 82.88 92 THR B C 1
ATOM 4509 O O . THR B 1 92 ? 4.367 -24.844 -38.781 1 82.88 92 THR B O 1
ATOM 4512 N N . SER B 1 93 ? 4.02 -27 -38.688 1 82.5 93 SER B N 1
ATOM 4513 C CA . SER B 1 93 ? 2.607 -26.969 -38.312 1 82.5 93 SER B CA 1
ATOM 4514 C C . SER B 1 93 ? 2.426 -26.625 -36.844 1 82.5 93 SER B C 1
ATOM 4516 O O . SER B 1 93 ? 1.343 -26.203 -36.438 1 82.5 93 SER B O 1
ATOM 4518 N N . ILE B 1 94 ? 3.453 -26.703 -36 1 83.56 94 ILE B N 1
ATOM 4519 C CA . ILE B 1 94 ? 3.395 -26.453 -34.562 1 83.56 94 ILE B CA 1
ATOM 4520 C C . ILE B 1 94 ? 3.305 -24.953 -34.312 1 83.56 94 ILE B C 1
ATOM 4522 O O . ILE B 1 94 ? 2.857 -24.531 -33.25 1 83.56 94 ILE B O 1
ATOM 4526 N N . GLY B 1 95 ? 3.441 -24.141 -35.312 1 77.81 95 GLY B N 1
ATOM 4527 C CA . GLY B 1 95 ? 3.512 -22.703 -35.188 1 77.81 95 GLY B CA 1
ATOM 4528 C C . GLY B 1 95 ? 2.199 -22.078 -34.75 1 77.81 95 GLY B C 1
ATOM 4529 O O . GLY B 1 95 ? 2.188 -21.016 -34.156 1 77.81 95 GLY B O 1
ATOM 4530 N N . ASP B 1 96 ? 1.108 -22.703 -34.875 1 80.62 96 ASP B N 1
ATOM 4531 C CA . ASP B 1 96 ? -0.188 -22.141 -34.531 1 80.62 96 ASP B CA 1
ATOM 4532 C C . ASP B 1 96 ? -0.38 -22.141 -33 1 80.62 96 ASP B C 1
ATOM 4534 O O . ASP B 1 96 ? -0.919 -21.188 -32.438 1 80.62 96 ASP B O 1
ATOM 4538 N N . ALA B 1 97 ? 0.172 -23.188 -32.344 1 84.5 97 ALA B N 1
ATOM 4539 C CA . ALA B 1 97 ? 0.028 -23.328 -30.906 1 84.5 97 ALA B CA 1
ATOM 4540 C C . ALA B 1 97 ? 1.122 -22.547 -30.172 1 84.5 97 ALA B C 1
ATOM 4542 O O . ALA B 1 97 ? 0.959 -22.188 -29 1 84.5 97 ALA B O 1
ATOM 4543 N N . PHE B 1 98 ? 2.209 -22.297 -30.906 1 89.44 98 PHE B N 1
ATOM 4544 C CA . PHE B 1 98 ? 3.35 -21.594 -30.344 1 89.44 98 PHE B CA 1
ATOM 4545 C C . PHE B 1 98 ? 3.717 -20.375 -31.188 1 89.44 98 PHE B C 1
ATOM 4547 O O . PHE B 1 98 ? 4.582 -20.469 -32.062 1 89.44 98 PHE B O 1
ATOM 4554 N N . PRO B 1 99 ? 3.166 -19.25 -30.891 1 85.62 99 PRO B N 1
ATOM 4555 C CA . PRO B 1 99 ? 3.309 -18.078 -31.75 1 85.62 99 PRO B CA 1
ATOM 4556 C C . PRO B 1 99 ? 4.746 -17.578 -31.828 1 85.62 99 PRO B C 1
ATOM 4558 O O . PRO B 1 99 ? 5.133 -16.938 -32.812 1 85.62 99 PRO B O 1
ATOM 4561 N N . GLN B 1 100 ? 5.613 -17.844 -30.891 1 90.31 100 GLN B N 1
ATOM 4562 C CA . GLN B 1 100 ? 6.98 -17.328 -30.906 1 90.31 100 GLN B CA 1
ATOM 4563 C C . GLN B 1 100 ? 7.996 -18.469 -30.875 1 90.31 100 GLN B C 1
ATOM 4565 O O . GLN B 1 100 ? 8.992 -18.406 -30.156 1 90.31 100 GLN B O 1
ATOM 4570 N N . LEU B 1 101 ? 7.695 -19.375 -31.672 1 91.94 101 LEU B N 1
ATOM 4571 C CA . LEU B 1 101 ? 8.562 -20.547 -31.781 1 91.94 101 LEU B CA 1
ATOM 4572 C C . LEU B 1 101 ? 9.875 -20.172 -32.469 1 91.94 101 LEU B C 1
ATOM 4574 O O . LEU B 1 101 ? 9.883 -19.422 -33.438 1 91.94 101 LEU B O 1
ATOM 4578 N N . VAL B 1 102 ? 10.969 -20.641 -31.938 1 92.94 102 VAL B N 1
ATOM 4579 C CA . VAL B 1 102 ? 12.273 -20.438 -32.562 1 92.94 102 VAL B CA 1
ATOM 4580 C C . VAL B 1 102 ? 12.438 -21.406 -33.719 1 92.94 102 VAL B C 1
ATOM 4582 O O . VAL B 1 102 ? 12.422 -22.625 -33.531 1 92.94 102 VAL B O 1
ATOM 4585 N N . THR B 1 103 ? 12.539 -20.812 -34.875 1 91.38 103 THR B N 1
ATOM 4586 C CA . THR B 1 103 ? 12.695 -21.625 -36.094 1 91.38 103 THR B CA 1
ATOM 4587 C C . THR B 1 103 ? 14.031 -21.344 -36.75 1 91.38 103 THR B C 1
ATOM 4589 O O . THR B 1 103 ? 14.68 -20.344 -36.469 1 91.38 103 THR B O 1
ATOM 4592 N N . ASP B 1 104 ? 14.523 -22.172 -37.531 1 92.06 104 ASP B N 1
ATOM 4593 C CA . ASP B 1 104 ? 15.727 -22.062 -38.344 1 92.06 104 ASP B CA 1
ATOM 4594 C C . ASP B 1 104 ? 16.969 -21.828 -37.469 1 92.06 104 ASP B C 1
ATOM 4596 O O . ASP B 1 104 ? 17.797 -20.984 -37.812 1 92.06 104 ASP B O 1
ATOM 4600 N N . ALA B 1 105 ? 16.906 -22.344 -36.312 1 92.88 105 ALA B N 1
ATOM 4601 C CA . ALA B 1 105 ? 18.031 -22.281 -35.375 1 92.88 105 ALA B CA 1
ATOM 4602 C C . ALA B 1 105 ? 18.219 -23.594 -34.625 1 92.88 105 ALA B C 1
ATOM 4604 O O . ALA B 1 105 ? 17.25 -24.328 -34.406 1 92.88 105 ALA B O 1
ATOM 4605 N N . ASP B 1 106 ? 19.484 -23.953 -34.344 1 93.94 106 ASP B N 1
ATOM 4606 C CA . ASP B 1 106 ? 19.766 -25.203 -33.625 1 93.94 106 ASP B CA 1
ATOM 4607 C C . ASP B 1 106 ? 20.359 -24.922 -32.25 1 93.94 106 ASP B C 1
ATOM 4609 O O . ASP B 1 106 ? 20.75 -25.844 -31.531 1 93.94 106 ASP B O 1
ATOM 4613 N N . GLN B 1 107 ? 20.469 -23.609 -32.031 1 95.19 107 GLN B N 1
ATOM 4614 C CA . GLN B 1 107 ? 21 -23.219 -30.734 1 95.19 107 GLN B CA 1
ATOM 4615 C C . GLN B 1 107 ? 20.391 -21.906 -30.266 1 95.19 107 GLN B C 1
ATOM 4617 O O . GLN B 1 107 ? 20.016 -21.062 -31.094 1 95.19 107 GLN B O 1
ATOM 4622 N N . VAL B 1 108 ? 20.203 -21.828 -29.047 1 95 108 VAL B N 1
ATOM 4623 C CA . VAL B 1 108 ? 19.734 -20.594 -28.438 1 95 108 VAL B CA 1
ATOM 4624 C C . VAL B 1 108 ? 20.672 -20.203 -27.297 1 95 108 VAL B C 1
ATOM 4626 O O . VAL B 1 108 ? 21.312 -21.062 -26.688 1 95 108 VAL B O 1
ATOM 4629 N N . VAL B 1 109 ? 20.844 -18.969 -27.062 1 94 109 VAL B N 1
ATOM 4630 C CA . VAL B 1 109 ? 21.672 -18.453 -25.984 1 94 109 VAL B CA 1
ATOM 4631 C C . VAL B 1 109 ? 20.781 -18.047 -24.797 1 94 109 VAL B C 1
ATOM 4633 O O . VAL B 1 109 ? 19.922 -17.188 -24.938 1 94 109 VAL B O 1
ATOM 4636 N N . ILE B 1 110 ? 21.062 -18.703 -23.703 1 91.75 110 ILE B N 1
ATOM 4637 C CA . ILE B 1 110 ? 20.266 -18.453 -22.516 1 91.75 110 ILE B CA 1
ATOM 4638 C C . ILE B 1 110 ? 21.047 -17.594 -21.531 1 91.75 110 ILE B C 1
ATOM 4640 O O . ILE B 1 110 ? 22.219 -17.891 -21.234 1 91.75 110 ILE B O 1
ATOM 4644 N N . GLN B 1 111 ? 20.531 -16.578 -21.156 1 89.81 111 GLN B N 1
ATOM 4645 C CA . GLN B 1 111 ? 20.984 -15.711 -20.062 1 89.81 111 GLN B CA 1
ATOM 4646 C C . GLN B 1 111 ? 19.828 -15.352 -19.141 1 89.81 111 GLN B C 1
ATOM 4648 O O . GLN B 1 111 ? 19.109 -14.383 -19.375 1 89.81 111 GLN B O 1
ATOM 4653 N N . PRO B 1 112 ? 19.75 -16.219 -18.078 1 88.75 112 PRO B N 1
ATOM 4654 C CA . PRO B 1 112 ? 18.609 -15.984 -17.203 1 88.75 112 PRO B CA 1
ATOM 4655 C C . PRO B 1 112 ? 18.547 -14.562 -16.672 1 88.75 112 PRO B C 1
ATOM 4657 O O . PRO B 1 112 ? 19.578 -14.016 -16.25 1 88.75 112 PRO B O 1
ATOM 4660 N N . GLY B 1 113 ? 17.406 -13.898 -16.859 1 85.94 113 GLY B N 1
ATOM 4661 C CA . GLY B 1 113 ? 17.141 -12.547 -16.406 1 85.94 113 GLY B CA 1
ATOM 4662 C C . GLY B 1 113 ? 15.664 -12.219 -16.328 1 85.94 113 GLY B C 1
ATOM 4663 O O . GLY B 1 113 ? 14.836 -12.945 -16.891 1 85.94 113 GLY B O 1
ATOM 4664 N N . ALA B 1 114 ? 15.359 -11.281 -15.5 1 87.94 114 ALA B N 1
ATOM 4665 C CA . ALA B 1 114 ? 13.969 -10.852 -15.352 1 87.94 114 ALA B CA 1
ATOM 4666 C C . ALA B 1 114 ? 13.836 -9.336 -15.477 1 87.94 114 ALA B C 1
ATOM 4668 O O . ALA B 1 114 ? 14.742 -8.594 -15.078 1 87.94 114 ALA B O 1
ATOM 4669 N N . LEU B 1 115 ? 12.781 -8.961 -16.078 1 87.38 115 LEU B N 1
ATOM 4670 C CA . LEU B 1 115 ? 12.469 -7.539 -16.219 1 87.38 115 LEU B CA 1
ATOM 4671 C C . LEU B 1 115 ? 11.742 -7.016 -14.984 1 87.38 115 LEU B C 1
ATOM 4673 O O . LEU B 1 115 ? 10.867 -7.691 -14.438 1 87.38 115 LEU B O 1
ATOM 4677 N N . GLU B 1 116 ? 12.219 -5.867 -14.531 1 90.31 116 GLU B N 1
ATOM 4678 C CA . GLU B 1 116 ? 11.57 -5.188 -13.414 1 90.31 116 GLU B CA 1
ATOM 4679 C C . GLU B 1 116 ? 10.617 -4.102 -13.906 1 90.31 116 GLU B C 1
ATOM 4681 O O . GLU B 1 116 ? 11.055 -3.01 -14.281 1 90.31 116 GLU B O 1
ATOM 4686 N N . LEU B 1 117 ? 9.367 -4.355 -13.781 1 90.19 117 LEU B N 1
ATOM 4687 C CA . LEU B 1 117 ? 8.398 -3.43 -14.359 1 90.19 117 LEU B CA 1
ATOM 4688 C C . LEU B 1 117 ? 8.164 -2.24 -13.438 1 90.19 117 LEU B C 1
ATOM 4690 O O . LEU B 1 117 ? 7.59 -1.231 -13.852 1 90.19 117 LEU B O 1
ATOM 4694 N N . ASP B 1 118 ? 8.539 -2.289 -12.164 1 91.56 118 ASP B N 1
ATOM 4695 C CA . ASP B 1 118 ? 8.461 -1.13 -11.281 1 91.56 118 ASP B CA 1
ATOM 4696 C C . ASP B 1 118 ? 9.328 0.014 -11.805 1 91.56 118 ASP B C 1
ATOM 4698 O O . ASP B 1 118 ? 9.078 1.18 -11.484 1 91.56 118 ASP B O 1
ATOM 4702 N N . GLY B 1 119 ? 10.344 -0.387 -12.562 1 91.31 119 GLY B N 1
ATOM 4703 C CA . GLY B 1 119 ? 11.242 0.633 -13.086 1 91.31 119 GLY B CA 1
ATOM 4704 C C . GLY B 1 119 ? 10.523 1.695 -13.898 1 91.31 119 GLY B C 1
ATOM 4705 O O . GLY B 1 119 ? 10.758 2.891 -13.711 1 91.31 119 GLY B O 1
ATOM 4706 N N . ASP B 1 120 ? 9.656 1.327 -14.703 1 91.25 120 ASP B N 1
ATOM 4707 C CA . ASP B 1 120 ? 8.922 2.268 -15.539 1 91.25 120 ASP B CA 1
ATOM 4708 C C . ASP B 1 120 ? 7.922 3.076 -14.719 1 91.25 120 ASP B C 1
ATOM 4710 O O . ASP B 1 120 ? 7.73 4.27 -14.961 1 91.25 120 ASP B O 1
ATOM 4714 N N . ALA B 1 121 ? 7.301 2.389 -13.805 1 94 121 ALA B N 1
ATOM 4715 C CA . ALA B 1 121 ? 6.34 3.088 -12.953 1 94 121 ALA B CA 1
ATOM 4716 C C . ALA B 1 121 ? 7.039 4.125 -12.078 1 94 121 ALA B C 1
ATOM 4718 O O . ALA B 1 121 ? 6.531 5.234 -11.898 1 94 121 ALA B O 1
ATOM 4719 N N . VAL B 1 122 ? 8.164 3.732 -11.5 1 95.88 122 VAL B N 1
ATOM 4720 C CA . VAL B 1 122 ? 8.945 4.637 -10.664 1 95.88 122 VAL B CA 1
ATOM 4721 C C . VAL B 1 122 ? 9.422 5.824 -11.5 1 95.88 122 VAL B C 1
ATOM 4723 O O . VAL B 1 122 ? 9.367 6.973 -11.047 1 95.88 122 VAL B O 1
ATOM 4726 N N . LEU B 1 123 ? 9.812 5.547 -12.719 1 94.88 123 LEU B N 1
ATOM 4727 C CA . LEU B 1 123 ? 10.25 6.602 -13.625 1 94.88 123 LEU B CA 1
ATOM 4728 C C . LEU B 1 123 ? 9.109 7.578 -13.914 1 94.88 123 LEU B C 1
ATOM 4730 O O . LEU B 1 123 ? 9.312 8.789 -13.914 1 94.88 123 LEU B O 1
ATOM 4734 N N . ALA B 1 124 ? 7.965 7.059 -14.133 1 95.88 124 ALA B N 1
ATOM 4735 C CA . ALA B 1 124 ? 6.789 7.887 -14.391 1 95.88 124 ALA B CA 1
ATOM 4736 C C . ALA B 1 124 ? 6.508 8.82 -13.219 1 95.88 124 ALA B C 1
ATOM 4738 O O . ALA B 1 124 ? 6.227 10.008 -13.422 1 95.88 124 ALA B O 1
ATOM 4739 N N . VAL B 1 125 ? 6.629 8.352 -12.016 1 97.38 125 VAL B N 1
ATOM 4740 C CA . VAL B 1 125 ? 6.273 9.109 -10.828 1 97.38 125 VAL B CA 1
ATOM 4741 C C . VAL B 1 125 ? 7.328 10.18 -10.555 1 97.38 125 VAL B C 1
ATOM 4743 O O . VAL B 1 125 ? 6.996 11.344 -10.328 1 97.38 125 VAL B O 1
ATOM 4746 N N . VAL B 1 126 ? 8.57 9.828 -10.625 1 96.88 126 VAL B N 1
ATOM 4747 C CA . VAL B 1 126 ? 9.633 10.742 -10.227 1 96.88 126 VAL B CA 1
ATOM 4748 C C . VAL B 1 126 ? 9.781 11.852 -11.266 1 96.88 126 VAL B C 1
ATOM 4750 O O . VAL B 1 126 ? 9.953 13.023 -10.914 1 96.88 126 VAL B O 1
ATOM 4753 N N . ILE B 1 127 ? 9.688 11.555 -12.547 1 95.69 127 ILE B N 1
ATOM 4754 C CA . ILE B 1 127 ? 9.82 12.57 -13.586 1 95.69 127 ILE B CA 1
ATOM 4755 C C . ILE B 1 127 ? 8.609 13.5 -13.547 1 95.69 127 ILE B C 1
ATOM 4757 O O . ILE B 1 127 ? 8.758 14.719 -13.68 1 95.69 127 ILE B O 1
ATOM 4761 N N . THR B 1 128 ? 7.438 12.898 -13.414 1 95.81 128 THR B N 1
ATOM 4762 C CA . THR B 1 128 ? 6.25 13.734 -13.297 1 95.81 128 THR B CA 1
ATOM 4763 C C . THR B 1 128 ? 6.355 14.664 -12.094 1 95.81 128 THR B C 1
ATOM 4765 O O . THR B 1 128 ? 6.035 15.852 -12.188 1 95.81 128 THR B O 1
ATOM 4768 N N . GLY B 1 129 ? 6.805 14.078 -10.977 1 94.31 129 GLY B N 1
ATOM 4769 C CA . GLY B 1 129 ? 7.008 14.906 -9.805 1 94.31 129 GLY B CA 1
ATOM 4770 C C . GLY B 1 129 ? 7.957 16.062 -10.039 1 94.31 129 GLY B C 1
ATOM 4771 O O . GLY B 1 129 ? 7.676 17.203 -9.641 1 94.31 129 GLY B O 1
ATOM 4772 N N . TYR B 1 130 ? 9.016 15.836 -10.719 1 93.38 130 TYR B N 1
ATOM 4773 C CA . TYR B 1 130 ? 10.008 16.875 -11 1 93.38 130 TYR B CA 1
ATOM 4774 C C . TYR B 1 130 ? 9.438 17.922 -11.938 1 93.38 130 TYR B C 1
ATOM 4776 O O . TYR B 1 130 ? 9.633 19.125 -11.734 1 93.38 130 TYR B O 1
ATOM 4784 N N . LEU B 1 131 ? 8.703 17.484 -12.945 1 92.5 131 LEU B N 1
ATOM 4785 C CA . LEU B 1 131 ? 8.156 18.375 -13.961 1 92.5 131 LEU B CA 1
ATOM 4786 C C . LEU B 1 131 ? 7.07 19.266 -13.375 1 92.5 131 LEU B C 1
ATOM 4788 O O . LEU B 1 131 ? 6.797 20.359 -13.898 1 92.5 131 LEU B O 1
ATOM 4792 N N . VAL B 1 132 ? 6.43 18.844 -12.281 1 89.44 132 VAL B N 1
ATOM 4793 C CA . VAL B 1 132 ? 5.352 19.625 -11.695 1 89.44 132 VAL B CA 1
ATOM 4794 C C . VAL B 1 132 ? 5.891 20.453 -10.531 1 89.44 132 VAL B C 1
ATOM 4796 O O . VAL B 1 132 ? 5.535 21.625 -10.383 1 89.44 132 VAL B O 1
ATOM 4799 N N . PHE B 1 133 ? 6.824 19.906 -9.766 1 86.31 133 PHE B N 1
ATOM 4800 C CA . PHE B 1 133 ? 7.324 20.578 -8.578 1 86.31 133 PHE B CA 1
ATOM 4801 C C . PHE B 1 133 ? 8.203 21.766 -8.953 1 86.31 133 PHE B C 1
ATOM 4803 O O . PHE B 1 133 ? 8.156 22.812 -8.312 1 86.31 133 PHE B O 1
ATOM 4810 N N . LEU B 1 134 ? 8.961 21.641 -10.008 1 85.62 134 LEU B N 1
ATOM 4811 C CA . LEU B 1 134 ? 9.906 22.672 -10.391 1 85.62 134 LEU B CA 1
ATOM 4812 C C . LEU B 1 134 ? 9.18 23.938 -10.828 1 85.62 134 LEU B C 1
ATOM 4814 O O . LEU B 1 134 ? 9.43 25.031 -10.297 1 85.62 134 LEU B O 1
ATOM 4818 N N . PRO B 1 135 ? 8.25 23.812 -11.703 1 83.25 135 PRO B N 1
ATOM 4819 C CA . PRO B 1 135 ? 7.523 25.016 -12.078 1 83.25 135 PRO B CA 1
ATOM 4820 C C . PRO B 1 135 ? 6.668 25.578 -10.938 1 83.25 135 PRO B C 1
ATOM 4822 O O . PRO B 1 135 ? 6.477 26.781 -10.836 1 83.25 135 PRO B O 1
ATOM 4825 N N . LEU B 1 136 ? 6.102 24.719 -10.102 1 80.69 136 LEU B N 1
ATOM 4826 C CA . LEU B 1 136 ? 5.312 25.188 -8.969 1 80.69 136 LEU B CA 1
ATOM 4827 C C . LEU B 1 136 ? 6.164 26.016 -8.016 1 80.69 136 LEU B C 1
ATOM 4829 O O . LEU B 1 136 ? 5.668 26.969 -7.41 1 80.69 136 LEU B O 1
ATOM 4833 N N . GLN B 1 137 ? 7.355 25.672 -7.887 1 79 137 GLN B N 1
ATOM 4834 C CA . GLN B 1 137 ? 8.273 26.438 -7.059 1 79 137 GLN B CA 1
ATOM 4835 C C . GLN B 1 137 ? 8.578 27.797 -7.684 1 79 137 GLN B C 1
ATOM 4837 O O . GLN B 1 137 ? 8.789 28.781 -6.977 1 79 137 GLN B O 1
ATOM 4842 N N . CYS B 1 138 ? 8.516 27.844 -8.953 1 75.25 138 CYS B N 1
ATOM 4843 C CA . CYS B 1 138 ? 8.891 29.062 -9.664 1 75.25 138 CYS B CA 1
ATOM 4844 C C . CYS B 1 138 ? 7.707 30.016 -9.773 1 75.25 138 CYS B C 1
ATOM 4846 O O . CYS B 1 138 ? 7.867 31.234 -9.617 1 75.25 138 CYS B O 1
ATOM 4848 N N . TRP B 1 139 ? 6.5 29.406 -9.906 1 71.44 139 TRP B N 1
ATOM 4849 C CA . TRP B 1 139 ? 5.348 30.234 -10.258 1 71.44 139 TRP B CA 1
ATOM 4850 C C . TRP B 1 139 ? 4.52 30.562 -9.023 1 71.44 139 TRP B C 1
ATOM 4852 O O . TRP B 1 139 ? 3.828 31.594 -8.992 1 71.44 139 TRP B O 1
ATOM 4862 N N . SER B 1 140 ? 4.551 29.734 -8.023 1 69.5 140 SER B N 1
ATOM 4863 C CA . SER B 1 140 ? 3.525 29.859 -6.996 1 69.5 140 SER B CA 1
ATOM 4864 C C . SER B 1 140 ? 3.939 30.875 -5.926 1 69.5 140 SER B C 1
ATOM 4866 O O . SER B 1 140 ? 5.012 30.734 -5.328 1 69.5 140 SER B O 1
ATOM 4868 N N . ARG B 1 141 ? 3.17 31.922 -5.754 1 67.94 141 ARG B N 1
ATOM 4869 C CA . ARG B 1 141 ? 3.377 32.938 -4.715 1 67.94 141 ARG B CA 1
ATOM 4870 C C . ARG B 1 141 ? 3.021 32.375 -3.338 1 67.94 141 ARG B C 1
ATOM 4872 O O . ARG B 1 141 ? 3.676 32.688 -2.346 1 67.94 141 ARG B O 1
ATOM 4879 N N . VAL B 1 142 ? 2.098 31.5 -3.438 1 67.56 142 VAL B N 1
ATOM 4880 C CA . VAL B 1 142 ? 1.576 30.969 -2.178 1 67.56 142 VAL B CA 1
ATOM 4881 C C . VAL B 1 142 ? 2.604 30.047 -1.538 1 67.56 142 VAL B C 1
ATOM 4883 O O . VAL B 1 142 ? 2.795 30.062 -0.32 1 67.56 142 VAL B O 1
ATOM 4886 N N . LEU B 1 143 ? 3.355 29.469 -2.469 1 70.69 143 LEU B N 1
ATOM 4887 C CA . LEU B 1 143 ? 4.312 28.5 -1.939 1 70.69 143 LEU B CA 1
ATOM 4888 C C . LEU B 1 143 ? 5.637 29.172 -1.594 1 70.69 143 LEU B C 1
ATOM 4890 O O . LEU B 1 143 ? 6.441 28.625 -0.838 1 70.69 143 LEU B O 1
ATOM 4894 N N . SER B 1 144 ? 5.797 30.469 -2.113 1 71.5 144 SER B N 1
ATOM 4895 C CA . SER B 1 144 ? 7.047 31.188 -1.861 1 71.5 144 SER B CA 1
ATOM 4896 C C . SER B 1 144 ? 6.867 32.25 -0.781 1 71.5 144 SER B C 1
ATOM 4898 O O . SER B 1 144 ? 7.793 33 -0.499 1 71.5 144 SER B O 1
ATOM 4900 N N . LYS B 1 145 ? 5.637 32.219 -0.219 1 72.56 145 LYS B N 1
ATOM 4901 C CA . LYS B 1 145 ? 5.352 33.219 0.785 1 72.56 145 LYS B CA 1
ATOM 4902 C C . LYS B 1 145 ? 6.184 33 2.047 1 72.56 145 LYS B C 1
ATOM 4904 O O . LYS B 1 145 ? 6.672 33.969 2.648 1 72.56 145 LYS B O 1
ATOM 4909 N N . GLU B 1 146 ? 6.434 31.812 2.326 1 81.12 146 GLU B N 1
ATOM 4910 C CA . GLU B 1 146 ? 7.199 31.453 3.516 1 81.12 146 GLU B CA 1
ATOM 4911 C C . GLU B 1 146 ? 8.539 30.828 3.141 1 81.12 146 GLU B C 1
ATOM 4913 O O . GLU B 1 146 ? 8.602 29.969 2.256 1 81.12 146 GLU B O 1
ATOM 4918 N N . ARG B 1 147 ? 9.57 31.328 3.756 1 82.44 147 ARG B N 1
ATOM 4919 C CA . ARG B 1 147 ? 10.914 30.812 3.477 1 82.44 147 ARG B CA 1
ATOM 4920 C C . ARG B 1 147 ? 11.016 29.328 3.789 1 82.44 147 ARG B C 1
ATOM 4922 O O . ARG B 1 147 ? 11.688 28.578 3.076 1 82.44 147 ARG B O 1
ATOM 4929 N N . VAL B 1 148 ? 10.383 28.891 4.852 1 85.88 148 VAL B N 1
ATOM 4930 C CA . VAL B 1 148 ? 10.461 27.484 5.242 1 85.88 148 VAL B CA 1
ATOM 4931 C C . VAL B 1 148 ? 9.828 26.609 4.16 1 85.88 148 VAL B C 1
ATOM 4933 O O . VAL B 1 148 ? 10.312 25.516 3.883 1 85.88 148 VAL B O 1
ATOM 4936 N N . ARG B 1 149 ? 8.82 27.047 3.59 1 84.31 149 ARG B N 1
ATOM 4937 C CA . ARG B 1 149 ? 8.156 26.297 2.525 1 84.31 149 ARG B CA 1
ATOM 4938 C C . ARG B 1 149 ? 9.031 26.234 1.277 1 84.31 149 ARG B C 1
ATOM 4940 O O . ARG B 1 149 ? 9.031 25.219 0.565 1 84.31 149 ARG B O 1
ATOM 4947 N N . VAL B 1 150 ? 9.734 27.281 1.036 1 83.75 150 VAL B N 1
ATOM 4948 C CA . VAL B 1 150 ? 10.648 27.297 -0.102 1 83.75 150 VAL B CA 1
ATOM 4949 C C . VAL B 1 150 ? 11.758 26.266 0.116 1 83.75 150 VAL B C 1
ATOM 4951 O O . VAL B 1 150 ? 12.133 25.547 -0.81 1 83.75 150 VAL B O 1
ATOM 4954 N N . ILE B 1 151 ? 12.211 26.234 1.302 1 86.62 151 ILE B N 1
ATOM 4955 C CA . ILE B 1 151 ? 13.258 25.266 1.624 1 86.62 151 ILE B CA 1
ATOM 4956 C C . ILE B 1 151 ? 12.719 23.859 1.455 1 86.62 151 ILE B C 1
ATOM 4958 O O . ILE B 1 151 ? 13.375 23 0.856 1 86.62 151 ILE B O 1
ATOM 4962 N N . LEU B 1 152 ? 11.578 23.609 1.992 1 88.81 152 LEU B N 1
ATOM 4963 C CA . LEU B 1 152 ? 10.977 22.297 1.904 1 88.81 152 LEU B CA 1
ATOM 4964 C C . LEU B 1 152 ? 10.758 21.891 0.449 1 88.81 152 LEU B C 1
ATOM 4966 O O . LEU B 1 152 ? 11.086 20.766 0.057 1 88.81 152 LEU B O 1
ATOM 4970 N N . PHE B 1 153 ? 10.258 22.75 -0.321 1 87.38 153 PHE B N 1
ATOM 4971 C CA . PHE B 1 153 ? 9.992 22.469 -1.725 1 87.38 153 PHE B CA 1
ATOM 4972 C C . PHE B 1 153 ? 11.289 22.266 -2.494 1 87.38 153 PHE B C 1
ATOM 4974 O O . PHE B 1 153 ? 11.344 21.438 -3.412 1 87.38 153 PHE B O 1
ATOM 4981 N N . SER B 1 154 ? 12.305 23.031 -2.145 1 88.56 154 SER B N 1
ATOM 4982 C CA . SER B 1 154 ? 13.602 22.859 -2.791 1 88.56 154 SER B CA 1
ATOM 4983 C C . SER B 1 154 ? 14.188 21.484 -2.484 1 88.56 154 SER B C 1
ATOM 4985 O O . SER B 1 154 ? 14.805 20.859 -3.35 1 88.56 154 SER B O 1
ATOM 4987 N N . LEU B 1 155 ? 13.938 21.078 -1.301 1 91.5 155 LEU B N 1
ATOM 4988 C CA . LEU B 1 155 ? 14.422 19.766 -0.929 1 91.5 155 LEU B CA 1
ATOM 4989 C C . LEU B 1 155 ? 13.664 18.672 -1.679 1 91.5 155 LEU B C 1
ATOM 4991 O O . LEU B 1 155 ? 14.266 17.688 -2.133 1 91.5 155 LEU B O 1
ATOM 4995 N N . TRP B 1 156 ? 12.398 18.781 -1.797 1 91.88 156 TRP B N 1
ATOM 4996 C CA . TRP B 1 156 ? 11.586 17.844 -2.561 1 91.88 156 TRP B CA 1
ATOM 4997 C C . TRP B 1 156 ? 12.016 17.828 -4.023 1 91.88 156 TRP B C 1
ATOM 4999 O O . TRP B 1 156 ? 12.086 16.75 -4.641 1 91.88 156 TRP B O 1
ATOM 5009 N N . ASN B 1 157 ? 12.281 18.984 -4.562 1 90.19 157 ASN B N 1
ATOM 5010 C CA . ASN B 1 157 ? 12.719 19.078 -5.949 1 90.19 157 ASN B CA 1
ATOM 5011 C C . ASN B 1 157 ? 14.062 18.391 -6.168 1 90.19 157 ASN B C 1
ATOM 5013 O O . ASN B 1 157 ? 14.266 17.734 -7.188 1 90.19 157 ASN B O 1
ATOM 5017 N N . LEU B 1 158 ? 14.93 18.609 -5.227 1 92.38 158 LEU B N 1
ATOM 5018 C CA . LEU B 1 158 ? 16.234 17.969 -5.32 1 92.38 158 LEU B CA 1
ATOM 5019 C C . LEU B 1 158 ? 16.094 16.453 -5.262 1 92.38 158 LEU B C 1
ATOM 5021 O O . LEU B 1 158 ? 16.781 15.727 -5.98 1 92.38 158 LEU B O 1
ATOM 5025 N N . LEU B 1 159 ? 15.188 15.992 -4.426 1 95.5 159 LEU B N 1
ATOM 5026 C CA . LEU B 1 159 ? 14.93 14.562 -4.312 1 95.5 159 LEU B CA 1
ATOM 5027 C C . LEU B 1 159 ? 14.336 14.008 -5.605 1 95.5 159 LEU B C 1
ATOM 5029 O O . LEU B 1 159 ? 14.727 12.93 -6.062 1 95.5 159 LEU B O 1
ATOM 5033 N N . MET B 1 160 ? 13.438 14.758 -6.195 1 95.5 160 MET B N 1
ATOM 5034 C CA . MET B 1 160 ? 12.812 14.32 -7.441 1 95.5 160 MET B CA 1
ATOM 5035 C C . MET B 1 160 ? 13.812 14.336 -8.594 1 95.5 160 MET B C 1
ATOM 5037 O O . MET B 1 160 ? 13.758 13.477 -9.477 1 95.5 160 MET B O 1
ATOM 5041 N N . LEU B 1 161 ? 14.703 15.289 -8.562 1 93.88 161 LEU B N 1
ATOM 5042 C CA . LEU B 1 161 ? 15.734 15.344 -9.594 1 93.88 161 LEU B CA 1
ATOM 5043 C C . LEU B 1 161 ? 16.656 14.133 -9.492 1 93.88 161 LEU B C 1
ATOM 5045 O O . LEU B 1 161 ? 16.922 13.461 -10.492 1 93.88 161 LEU B O 1
ATOM 5049 N N . ALA B 1 162 ? 17.125 13.93 -8.281 1 96 162 ALA B N 1
ATOM 5050 C CA . ALA B 1 162 ? 17.984 12.766 -8.062 1 96 162 ALA B CA 1
ATOM 5051 C C . ALA B 1 162 ? 17.266 11.477 -8.438 1 96 162 ALA B C 1
ATOM 5053 O O . ALA B 1 162 ? 17.859 10.578 -9.055 1 96 162 ALA B O 1
ATOM 5054 N N . GLY B 1 163 ? 16.016 11.359 -8.07 1 96.5 163 GLY B N 1
ATOM 5055 C CA . GLY B 1 163 ? 15.227 10.188 -8.43 1 96.5 163 GLY B CA 1
ATOM 5056 C C . GLY B 1 163 ? 15.047 10.031 -9.93 1 96.5 163 GLY B C 1
ATOM 5057 O O . GLY B 1 163 ? 15.102 8.914 -10.453 1 96.5 163 GLY B O 1
ATOM 5058 N N . SER B 1 164 ? 14.836 11.117 -10.625 1 95.25 164 SER B N 1
ATOM 5059 C CA . SER B 1 164 ? 14.664 11.086 -12.07 1 95.25 164 SER B CA 1
ATOM 5060 C C . SER B 1 164 ? 15.938 10.641 -12.773 1 95.25 164 SER B C 1
ATOM 5062 O O . SER B 1 164 ? 15.891 9.852 -13.727 1 95.25 164 SER B O 1
ATOM 5064 N N . ILE B 1 165 ? 17.062 11.102 -12.312 1 94.44 165 ILE B N 1
ATOM 5065 C CA . ILE B 1 165 ? 18.328 10.703 -12.898 1 94.44 165 ILE B CA 1
ATOM 5066 C C . ILE B 1 165 ? 18.547 9.203 -12.695 1 94.44 165 ILE B C 1
ATOM 5068 O O . ILE B 1 165 ? 18.875 8.484 -13.633 1 94.44 165 ILE B O 1
ATOM 5072 N N . CYS B 1 166 ? 18.281 8.773 -11.523 1 95.88 166 CYS B N 1
ATOM 5073 C CA . CYS B 1 166 ? 18.438 7.355 -11.219 1 95.88 166 CYS B CA 1
ATOM 5074 C C . CYS B 1 166 ? 17.438 6.508 -12.008 1 95.88 166 CYS B C 1
ATOM 5076 O O . CYS B 1 166 ? 17.781 5.422 -12.477 1 95.88 166 CYS B O 1
ATOM 5078 N N . GLY B 1 167 ? 16.203 6.973 -12.07 1 93.88 167 GLY B N 1
ATOM 5079 C CA . GLY B 1 167 ? 15.211 6.258 -12.852 1 93.88 167 GLY B CA 1
ATOM 5080 C C . GLY B 1 167 ? 15.586 6.133 -14.32 1 93.88 167 GLY B C 1
ATOM 5081 O O . GLY B 1 167 ? 15.383 5.082 -14.93 1 93.88 167 GLY B O 1
ATOM 5082 N N . LEU B 1 168 ? 16.156 7.168 -14.922 1 91.56 168 LEU B N 1
ATOM 5083 C CA . LEU B 1 168 ? 16.547 7.16 -16.328 1 91.56 168 LEU B CA 1
ATOM 5084 C C . LEU B 1 168 ? 17.734 6.23 -16.547 1 91.56 168 LEU B C 1
ATOM 5086 O O . LEU B 1 168 ? 17.766 5.488 -17.531 1 91.56 168 LEU B O 1
ATOM 5090 N N . VAL B 1 169 ? 18.672 6.27 -15.656 1 92.06 169 VAL B N 1
ATOM 5091 C CA . VAL B 1 169 ? 19.828 5.379 -15.742 1 92.06 169 VAL B CA 1
ATOM 5092 C C . VAL B 1 169 ? 19.359 3.926 -15.664 1 92.06 169 VAL B C 1
ATOM 5094 O O . VAL B 1 169 ? 19.797 3.084 -16.453 1 92.06 169 VAL B O 1
ATOM 5097 N N . TYR B 1 170 ? 18.453 3.631 -14.781 1 91.94 170 TYR B N 1
ATOM 5098 C CA . TYR B 1 170 ? 17.953 2.271 -14.609 1 91.94 170 TYR B CA 1
ATOM 5099 C C . TYR B 1 170 ? 17.172 1.812 -15.836 1 91.94 170 TYR B C 1
ATOM 5101 O O . TYR B 1 170 ? 17.266 0.651 -16.234 1 91.94 170 TYR B O 1
ATOM 5109 N N . SER B 1 171 ? 16.391 2.695 -16.359 1 87.44 171 SER B N 1
ATOM 5110 C CA . SER B 1 171 ? 15.617 2.355 -17.531 1 87.44 171 SER B CA 1
ATOM 5111 C C . SER B 1 171 ? 16.516 1.971 -18.703 1 87.44 171 SER B C 1
ATOM 5113 O O . SER B 1 171 ? 16.188 1.081 -19.484 1 87.44 171 SER B O 1
ATOM 5115 N N . THR B 1 172 ? 17.672 2.564 -18.875 1 83.94 172 THR B N 1
ATOM 5116 C CA . THR B 1 172 ? 18.625 2.238 -19.922 1 83.94 172 THR B CA 1
ATOM 5117 C C . THR B 1 172 ? 19.281 0.887 -19.656 1 83.94 172 THR B C 1
ATOM 5119 O O . THR B 1 172 ? 19.578 0.14 -20.594 1 83.94 172 THR B O 1
ATOM 5122 N N . LEU B 1 173 ? 19.422 0.597 -18.453 1 83.06 173 LEU B N 1
ATOM 5123 C CA . LEU B 1 173 ? 20.016 -0.683 -18.078 1 83.06 173 LEU B CA 1
ATOM 5124 C C . LEU B 1 173 ? 19.016 -1.82 -18.266 1 83.06 173 LEU B C 1
ATOM 5126 O O . LEU B 1 173 ? 19.391 -2.934 -18.641 1 83.06 173 LEU B O 1
ATOM 5130 N N . LEU B 1 174 ? 17.75 -1.55 -18 1 78.88 174 LEU B N 1
ATOM 5131 C CA . LEU B 1 174 ? 16.688 -2.539 -18.125 1 78.88 174 LEU B CA 1
ATOM 5132 C C . LEU B 1 174 ? 16.469 -2.936 -19.578 1 78.88 174 LEU B C 1
ATOM 5134 O O . LEU B 1 174 ? 16.109 -4.074 -19.875 1 78.88 174 LEU B O 1
ATOM 5138 N N . SER B 1 175 ? 16.641 -2.057 -20.484 1 72.06 175 SER B N 1
ATOM 5139 C CA . SER B 1 175 ? 16.438 -2.314 -21.891 1 72.06 175 SER B CA 1
ATOM 5140 C C . SER B 1 175 ? 17.453 -3.311 -22.438 1 72.06 175 SER B C 1
ATOM 5142 O O . SER B 1 175 ? 17.25 -3.906 -23.5 1 72.06 175 SER B O 1
ATOM 5144 N N . LYS B 1 176 ? 18.344 -3.695 -21.641 1 70.81 176 LYS B N 1
ATOM 5145 C CA . LYS B 1 176 ? 19.406 -4.59 -22.094 1 70.81 176 LYS B CA 1
ATOM 5146 C C . LYS B 1 176 ? 19.156 -6.02 -21.609 1 70.81 176 LYS B C 1
ATOM 5148 O O . LYS B 1 176 ? 19.984 -6.902 -21.828 1 70.81 176 LYS B O 1
ATOM 5153 N N . VAL B 1 177 ? 18.016 -6.23 -21.062 1 77.19 177 VAL B N 1
ATOM 5154 C CA . VAL B 1 177 ? 17.719 -7.59 -20.625 1 77.19 177 VAL B CA 1
ATOM 5155 C C . VAL B 1 177 ? 17.438 -8.477 -21.844 1 77.19 177 VAL B C 1
ATOM 5157 O O . VAL B 1 177 ? 16.609 -8.125 -22.688 1 77.19 177 VAL B O 1
ATOM 5160 N N . PRO B 1 178 ? 18.156 -9.5 -21.875 1 81.62 178 PRO B N 1
ATOM 5161 C CA . PRO B 1 178 ? 18.016 -10.359 -23.047 1 81.62 178 PRO B CA 1
ATOM 5162 C C . PRO B 1 178 ? 16.688 -11.102 -23.078 1 81.62 178 PRO B C 1
ATOM 5164 O O . PRO B 1 178 ? 16.016 -11.234 -22.047 1 81.62 178 PRO B O 1
ATOM 5167 N N . THR B 1 179 ? 16.391 -11.484 -24.25 1 86.12 179 THR B N 1
ATOM 5168 C CA . THR B 1 179 ? 15.188 -12.297 -24.438 1 86.12 179 THR B CA 1
ATOM 5169 C C . THR B 1 179 ? 15.328 -13.648 -23.75 1 86.12 179 THR B C 1
ATOM 5171 O O . THR B 1 179 ? 16.406 -14.242 -23.75 1 86.12 179 THR B O 1
ATOM 5174 N N . GLN B 1 180 ? 14.273 -13.969 -23.172 1 91.75 180 GLN B N 1
ATOM 5175 C CA . GLN B 1 180 ? 14.266 -15.258 -22.5 1 91.75 180 GLN B CA 1
ATOM 5176 C C . GLN B 1 180 ? 13.586 -16.328 -23.359 1 91.75 180 GLN B C 1
ATOM 5178 O O . GLN B 1 180 ? 12.961 -16 -24.375 1 91.75 180 GLN B O 1
ATOM 5183 N N . TYR B 1 181 ? 13.828 -17.594 -22.922 1 93.38 181 TYR B N 1
ATOM 5184 C CA . TYR B 1 181 ? 13.258 -18.703 -23.672 1 93.38 181 TYR B CA 1
ATOM 5185 C C . TYR B 1 181 ? 12.539 -19.672 -22.75 1 93.38 181 TYR B C 1
ATOM 5187 O O . TYR B 1 181 ? 12.984 -19.922 -21.641 1 93.38 181 TYR B O 1
ATOM 5195 N N . MET B 1 182 ? 11.445 -20.094 -23.25 1 94.06 182 MET B N 1
ATOM 5196 C CA . MET B 1 182 ? 10.727 -21.156 -22.562 1 94.06 182 MET B CA 1
ATOM 5197 C C . MET B 1 182 ? 10.789 -22.453 -23.375 1 94.06 182 MET B C 1
ATOM 5199 O O . MET B 1 182 ? 10.617 -22.438 -24.594 1 94.06 182 MET B O 1
ATOM 5203 N N . PHE B 1 183 ? 11.07 -23.547 -22.703 1 95.19 183 PHE B N 1
ATOM 5204 C CA . PHE B 1 183 ? 11.164 -24.859 -23.328 1 95.19 183 PHE B CA 1
ATOM 5205 C C . PHE B 1 183 ? 9.938 -25.703 -23.016 1 95.19 183 PHE B C 1
ATOM 5207 O O . PHE B 1 183 ? 9.578 -25.859 -21.844 1 95.19 183 PHE B O 1
ATOM 5214 N N . CYS B 1 184 ? 9.312 -26.172 -24.062 1 93.88 184 CYS B N 1
ATOM 5215 C CA . CYS B 1 184 ? 8.086 -26.938 -23.875 1 93.88 184 CYS B CA 1
ATOM 5216 C C . CYS B 1 184 ? 8.062 -28.156 -24.797 1 93.88 184 CYS B C 1
ATOM 5218 O O . CYS B 1 184 ? 8.805 -28.219 -25.781 1 93.88 184 CYS B O 1
ATOM 5220 N N . TYR B 1 185 ? 7.23 -29.141 -24.359 1 93.12 185 TYR B N 1
ATOM 5221 C CA . TYR B 1 185 ? 6.875 -30.188 -25.297 1 93.12 185 TYR B CA 1
ATOM 5222 C C . TYR B 1 185 ? 5.945 -29.656 -26.391 1 93.12 185 TYR B C 1
ATOM 5224 O O . TYR B 1 185 ? 5.055 -28.859 -26.109 1 93.12 185 TYR B O 1
ATOM 5232 N N . PRO B 1 186 ? 6.121 -30.078 -27.609 1 91.12 186 PRO B N 1
ATOM 5233 C CA . PRO B 1 186 ? 5.297 -29.562 -28.703 1 91.12 186 PRO B CA 1
ATOM 5234 C C . PRO B 1 186 ? 3.818 -29.922 -28.547 1 91.12 186 PRO B C 1
ATOM 5236 O O . PRO B 1 186 ? 2.955 -29.25 -29.125 1 91.12 186 PRO B O 1
ATOM 5239 N N . ASP B 1 187 ? 3.439 -30.812 -27.703 1 87.81 187 ASP B N 1
ATOM 5240 C CA . ASP B 1 187 ? 2.066 -31.297 -27.578 1 87.81 187 ASP B CA 1
ATOM 5241 C C . ASP B 1 187 ? 1.279 -30.469 -26.578 1 87.81 187 ASP B C 1
ATOM 5243 O O . ASP B 1 187 ? 0.047 -30.516 -26.547 1 87.81 187 ASP B O 1
ATOM 5247 N N . TYR B 1 188 ? 2.008 -29.781 -25.812 1 87.88 188 TYR B N 1
ATOM 5248 C CA . TYR B 1 188 ? 1.329 -29.078 -24.734 1 87.88 188 TYR B CA 1
ATOM 5249 C C . TYR B 1 188 ? 1.603 -27.578 -24.812 1 87.88 188 TYR B C 1
ATOM 5251 O O . TYR B 1 188 ? 2.643 -27.109 -24.344 1 87.88 188 TYR B O 1
ATOM 5259 N N . PRO B 1 189 ? 0.679 -26.859 -25.266 1 86.19 189 PRO B N 1
ATOM 5260 C CA . PRO B 1 189 ? 0.864 -25.406 -25.297 1 86.19 189 PRO B CA 1
ATOM 5261 C C . PRO B 1 189 ? 0.783 -24.766 -23.922 1 86.19 189 PRO B C 1
ATOM 5263 O O . PRO B 1 189 ? -0.017 -25.203 -23.078 1 86.19 189 PRO B O 1
ATOM 5266 N N . PRO B 1 190 ? 1.702 -23.875 -23.719 1 84.94 190 PRO B N 1
ATOM 5267 C CA . PRO B 1 190 ? 1.687 -23.203 -22.406 1 84.94 190 PRO B CA 1
ATOM 5268 C C . PRO B 1 190 ? 0.522 -22.219 -22.266 1 84.94 190 PRO B C 1
ATOM 5270 O O . PRO B 1 190 ? -0.136 -21.891 -23.25 1 84.94 190 PRO B O 1
ATOM 5273 N N . PHE B 1 191 ? 0.312 -21.828 -21 1 79.19 191 PHE B N 1
ATOM 5274 C CA . PHE B 1 191 ? -0.633 -20.75 -20.719 1 79.19 191 PHE B CA 1
ATOM 5275 C C . PHE B 1 191 ? -0.064 -19.406 -21.141 1 79.19 191 PHE B C 1
ATOM 5277 O O . PHE B 1 191 ? 1.137 -19.281 -21.391 1 79.19 191 PHE B O 1
ATOM 5284 N N . GLU B 1 192 ? -0.896 -18.469 -21.266 1 77.69 192 GLU B N 1
ATOM 5285 C CA . GLU B 1 192 ? -0.45 -17.141 -21.641 1 77.69 192 GLU B CA 1
ATOM 5286 C C . GLU B 1 192 ? 0.51 -16.562 -20.609 1 77.69 192 GLU B C 1
ATOM 5288 O O . GLU B 1 192 ? 1.521 -15.953 -20.953 1 77.69 192 GLU B O 1
ATOM 5293 N N . GLN B 1 193 ? 0.171 -16.797 -19.391 1 82.69 193 GLN B N 1
ATOM 5294 C CA . GLN B 1 193 ? 1.016 -16.391 -18.266 1 82.69 193 GLN B CA 1
ATOM 5295 C C . GLN B 1 193 ? 1.128 -17.5 -17.234 1 82.69 193 GLN B C 1
ATOM 5297 O O . GLN B 1 193 ? 0.152 -18.203 -16.953 1 82.69 193 GLN B O 1
ATOM 5302 N N . THR B 1 194 ? 2.338 -17.656 -16.812 1 83.88 194 THR B N 1
ATOM 5303 C CA . THR B 1 194 ? 2.535 -18.703 -15.805 1 83.88 194 THR B CA 1
ATOM 5304 C C . THR B 1 194 ? 3.361 -18.172 -14.641 1 83.88 194 THR B C 1
ATOM 5306 O O . THR B 1 194 ? 4.387 -17.516 -14.836 1 83.88 194 THR B O 1
ATOM 5309 N N . LYS B 1 195 ? 2.773 -18.391 -13.453 1 81.31 195 LYS B N 1
ATOM 5310 C CA . LYS B 1 195 ? 3.504 -18.094 -12.227 1 81.31 195 LYS B CA 1
ATOM 5311 C C . LYS B 1 195 ? 3.979 -19.375 -11.547 1 81.31 195 LYS B C 1
ATOM 5313 O O . LYS B 1 195 ? 3.234 -20.344 -11.469 1 81.31 195 LYS B O 1
ATOM 5318 N N . ASN B 1 196 ? 5.266 -19.391 -11.258 1 75.81 196 ASN B N 1
ATOM 5319 C CA . ASN B 1 196 ? 5.812 -20.578 -10.609 1 75.81 196 ASN B CA 1
ATOM 5320 C C . ASN B 1 196 ? 6.824 -20.219 -9.531 1 75.81 196 ASN B C 1
ATOM 5322 O O . ASN B 1 196 ? 7.461 -19.156 -9.602 1 75.81 196 ASN B O 1
ATOM 5326 N N . ASP B 1 197 ? 6.879 -21.062 -8.469 1 74.94 197 ASP B N 1
ATOM 5327 C CA . ASP B 1 197 ? 7.77 -20.812 -7.332 1 74.94 197 ASP B CA 1
ATOM 5328 C C . ASP B 1 197 ? 9.203 -21.219 -7.668 1 74.94 197 ASP B C 1
ATOM 5330 O O . ASP B 1 197 ? 10.07 -21.234 -6.793 1 74.94 197 ASP B O 1
ATOM 5334 N N . GLY B 1 198 ? 9.445 -21.5 -8.883 1 76.62 198 GLY B N 1
ATOM 5335 C CA . GLY B 1 198 ? 10.805 -21.844 -9.273 1 76.62 198 GLY B CA 1
ATOM 5336 C C . GLY B 1 198 ? 11.039 -23.344 -9.359 1 76.62 198 GLY B C 1
ATOM 5337 O O . GLY B 1 198 ? 10.102 -24.125 -9.211 1 76.62 198 GLY B O 1
ATOM 5338 N N . TRP B 1 199 ? 12.227 -23.719 -9.789 1 80.25 199 TRP B N 1
ATOM 5339 C CA . TRP B 1 199 ? 12.594 -25.125 -9.93 1 80.25 199 TRP B CA 1
ATOM 5340 C C . TRP B 1 199 ? 13.656 -25.516 -8.906 1 80.25 199 TRP B C 1
ATOM 5342 O O . TRP B 1 199 ? 14.328 -24.656 -8.344 1 80.25 199 TRP B O 1
ATOM 5352 N N . HIS B 1 200 ? 13.68 -26.781 -8.555 1 81.62 200 HIS B N 1
ATOM 5353 C CA . HIS B 1 200 ? 14.633 -27.297 -7.586 1 81.62 200 HIS B CA 1
ATOM 5354 C C . HIS B 1 200 ? 16.062 -27.172 -8.102 1 81.62 200 HIS B C 1
ATOM 5356 O O . HIS B 1 200 ? 16.328 -27.406 -9.281 1 81.62 200 HIS B O 1
ATOM 5362 N N . SER B 1 201 ? 16.922 -26.828 -7.258 1 81.69 201 SER B N 1
ATOM 5363 C CA . SER B 1 201 ? 18.312 -26.609 -7.621 1 81.69 201 SER B CA 1
ATOM 5364 C C . SER B 1 201 ? 18.969 -27.875 -8.133 1 81.69 201 SER B C 1
ATOM 5366 O O . SER B 1 201 ? 19.922 -27.828 -8.906 1 81.69 201 SER B O 1
ATOM 5368 N N . GLU B 1 202 ? 18.359 -28.938 -7.828 1 81.12 202 GLU B N 1
ATOM 5369 C CA . GLU B 1 202 ? 18.938 -30.219 -8.234 1 81.12 202 GLU B CA 1
ATOM 5370 C C . GLU B 1 202 ? 18.734 -30.453 -9.727 1 81.12 202 GLU B C 1
ATOM 5372 O O . GLU B 1 202 ? 19.438 -31.281 -10.32 1 81.12 202 GLU B O 1
ATOM 5377 N N . TRP B 1 203 ? 17.891 -29.688 -10.25 1 81.56 203 TRP B N 1
ATOM 5378 C CA . TRP B 1 203 ? 17.609 -29.906 -11.664 1 81.56 203 TRP B CA 1
ATOM 5379 C C . TRP B 1 203 ? 18.594 -29.125 -12.539 1 81.56 203 TRP B C 1
ATOM 5381 O O . TRP B 1 203 ? 18.641 -29.328 -13.75 1 81.56 203 TRP B O 1
ATOM 5391 N N . ARG B 1 204 ? 19.266 -28.25 -11.859 1 82.94 204 ARG B N 1
ATOM 5392 C CA . ARG B 1 204 ? 20.312 -27.531 -12.578 1 82.94 204 ARG B CA 1
ATOM 5393 C C . ARG B 1 204 ? 21.625 -28.312 -12.57 1 82.94 204 ARG B C 1
ATOM 5395 O O . ARG B 1 204 ? 22.281 -28.422 -11.531 1 82.94 204 ARG B O 1
ATOM 5402 N N . ASN B 1 205 ? 21.953 -28.766 -13.727 1 86.88 205 ASN B N 1
ATOM 5403 C CA . ASN B 1 205 ? 23.234 -29.453 -13.898 1 86.88 205 ASN B CA 1
ATOM 5404 C C . ASN B 1 205 ? 24.375 -28.469 -14.109 1 86.88 205 ASN B C 1
ATOM 5406 O O . ASN B 1 205 ? 24.281 -27.312 -13.727 1 86.88 205 ASN B O 1
ATOM 5410 N N . THR B 1 206 ? 25.5 -28.906 -14.641 1 87.12 206 THR B N 1
ATOM 5411 C CA . THR B 1 206 ? 26.688 -28.109 -14.852 1 87.12 206 THR B CA 1
ATOM 5412 C C . THR B 1 206 ? 26.438 -27.031 -15.906 1 87.12 206 THR B C 1
ATOM 5414 O O . THR B 1 206 ? 26.891 -25.891 -15.766 1 87.12 206 THR B O 1
ATOM 5417 N N . THR B 1 207 ? 25.688 -27.453 -16.938 1 91.44 207 THR B N 1
ATOM 5418 C CA . THR B 1 207 ? 25.375 -26.5 -17.984 1 91.44 207 THR B CA 1
ATOM 5419 C C . THR B 1 207 ? 23.875 -26.438 -18.234 1 91.44 207 THR B C 1
ATOM 5421 O O . THR B 1 207 ? 23.141 -27.359 -17.875 1 91.44 207 THR B O 1
ATOM 5424 N N . TRP B 1 208 ? 23.5 -25.328 -18.812 1 93.38 208 TRP B N 1
ATOM 5425 C CA . TRP B 1 208 ? 22.078 -25.188 -19.141 1 93.38 208 TRP B CA 1
ATOM 5426 C C . TRP B 1 208 ? 21.672 -26.188 -20.219 1 93.38 208 TRP B C 1
ATOM 5428 O O . TRP B 1 208 ? 20.547 -26.703 -20.203 1 93.38 208 TRP B O 1
ATOM 5438 N N . ASN B 1 209 ? 22.578 -26.469 -21.062 1 95 209 ASN B N 1
ATOM 5439 C CA . ASN B 1 209 ? 22.297 -27.438 -22.109 1 95 209 ASN B CA 1
ATOM 5440 C C . ASN B 1 209 ? 21.969 -28.812 -21.547 1 95 209 ASN B C 1
ATOM 5442 O O . ASN B 1 209 ? 20.969 -29.438 -21.922 1 95 209 ASN B O 1
ATOM 5446 N N . SER B 1 210 ? 22.766 -29.234 -20.656 1 94.56 210 SER B N 1
ATOM 5447 C CA . SER B 1 210 ? 22.547 -30.547 -20.062 1 94.56 210 SER B CA 1
ATOM 5448 C C . SER B 1 210 ? 21.281 -30.562 -19.188 1 94.56 210 SER B C 1
ATOM 5450 O O . SER B 1 210 ? 20.594 -31.562 -19.109 1 94.56 210 SER B O 1
ATOM 5452 N N . SER B 1 211 ? 20.984 -29.484 -18.594 1 93.88 211 SER B N 1
ATOM 5453 C CA . SER B 1 211 ? 19.797 -29.391 -17.734 1 93.88 211 SER B CA 1
ATOM 5454 C C . SER B 1 211 ? 18.516 -29.484 -18.547 1 93.88 211 SER B C 1
ATOM 5456 O O . SER B 1 211 ? 17.609 -30.234 -18.203 1 93.88 211 SER B O 1
ATOM 5458 N N . VAL B 1 212 ? 18.469 -28.734 -19.656 1 94.88 212 VAL B N 1
ATOM 5459 C CA . VAL B 1 212 ? 17.266 -28.719 -20.5 1 94.88 212 VAL B CA 1
ATOM 5460 C C . VAL B 1 212 ? 17.062 -30.094 -21.141 1 94.88 212 VAL B C 1
ATOM 5462 O O . VAL B 1 212 ? 15.961 -30.641 -21.109 1 94.88 212 VAL B O 1
ATOM 5465 N N . TRP B 1 213 ? 18.094 -30.656 -21.609 1 95.19 213 TRP B N 1
ATOM 5466 C CA . TRP B 1 213 ? 18 -31.969 -22.266 1 95.19 213 TRP B CA 1
ATOM 5467 C C . TRP B 1 213 ? 17.641 -33.031 -21.25 1 95.19 213 TRP B C 1
ATOM 5469 O O . TRP B 1 213 ? 16.859 -33.969 -21.562 1 95.19 213 TRP B O 1
ATOM 5479 N N . ALA B 1 214 ? 18.172 -32.938 -20.062 1 93.62 214 ALA B N 1
ATOM 5480 C CA . ALA B 1 214 ? 17.859 -33.906 -19.031 1 93.62 214 ALA B CA 1
ATOM 5481 C C . ALA B 1 214 ? 16.391 -33.844 -18.641 1 93.62 214 ALA B C 1
ATOM 5483 O O 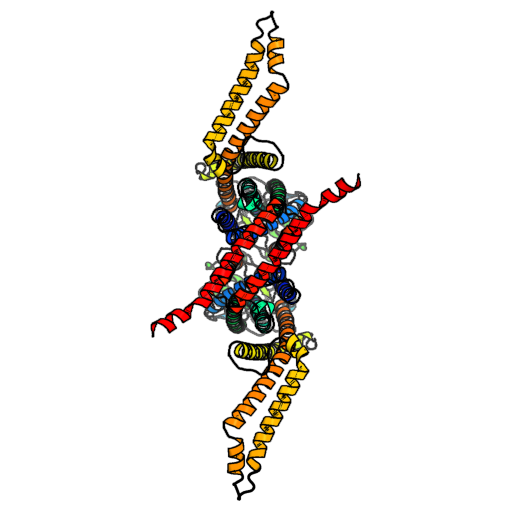. ALA B 1 214 ? 15.758 -34.906 -18.422 1 93.62 214 ALA B O 1
ATOM 5484 N N . ILE B 1 215 ? 15.82 -32.719 -18.547 1 93.31 215 ILE B N 1
ATOM 5485 C CA . ILE B 1 215 ? 14.438 -32.531 -18.109 1 93.31 215 ILE B CA 1
ATOM 5486 C C . ILE B 1 215 ? 13.477 -33.094 -19.156 1 93.31 215 ILE B C 1
ATOM 5488 O O . ILE B 1 215 ? 12.492 -33.75 -18.797 1 93.31 215 ILE B O 1
ATOM 5492 N N . PHE B 1 216 ? 13.766 -32.938 -20.406 1 94.25 216 PHE B N 1
ATOM 5493 C CA . PHE B 1 216 ? 12.805 -33.312 -21.438 1 94.25 216 PHE B CA 1
ATOM 5494 C C . PHE B 1 216 ? 13.094 -34.719 -21.953 1 94.25 216 PHE B C 1
ATOM 5496 O O . PHE B 1 216 ? 12.258 -35.312 -22.641 1 94.25 216 PHE B O 1
ATOM 5503 N N . SER B 1 217 ? 14.242 -35.25 -21.594 1 92.81 217 SER B N 1
ATOM 5504 C CA . SER B 1 217 ? 14.539 -36.625 -21.953 1 92.81 217 SER B CA 1
ATOM 5505 C C . SER B 1 217 ? 13.961 -37.625 -20.938 1 92.81 217 SER B C 1
ATOM 5507 O O . SER B 1 217 ? 13.789 -38.812 -21.219 1 92.81 217 SER B O 1
ATOM 5509 N N . SER B 1 218 ? 13.727 -37.094 -19.75 1 90.81 218 SER B N 1
ATOM 5510 C CA . SER B 1 218 ? 13.164 -37.906 -18.688 1 90.81 218 SER B CA 1
ATOM 5511 C C . SER B 1 218 ? 11.758 -37.438 -18.312 1 90.81 218 SER B C 1
ATOM 5513 O O . SER B 1 218 ? 11.594 -36.406 -17.672 1 90.81 218 SER B O 1
ATOM 5515 N N . PRO B 1 219 ? 10.773 -38.25 -18.609 1 87.25 219 PRO B N 1
ATOM 5516 C CA . PRO B 1 219 ? 9.406 -37.875 -18.234 1 87.25 219 PRO B CA 1
ATOM 5517 C C . PRO B 1 219 ? 9.227 -37.719 -16.734 1 87.25 219 PRO B C 1
ATOM 5519 O O . PRO B 1 219 ? 8.391 -36.906 -16.297 1 87.25 219 PRO B O 1
ATOM 5522 N N . ILE B 1 220 ? 9.977 -38.375 -15.953 1 85 220 ILE B N 1
ATOM 5523 C CA . ILE B 1 220 ? 9.883 -38.312 -14.5 1 85 220 ILE B CA 1
ATOM 5524 C C . ILE B 1 220 ? 10.328 -36.906 -14.031 1 85 220 ILE B C 1
ATOM 5526 O O . ILE B 1 220 ? 9.664 -36.281 -13.203 1 85 220 ILE B O 1
ATOM 5530 N N . LEU B 1 221 ? 11.391 -36.5 -14.609 1 87.81 221 LEU B N 1
ATOM 5531 C CA . LEU B 1 221 ? 11.898 -35.188 -14.234 1 87.81 221 LEU B CA 1
ATOM 5532 C C . LEU B 1 221 ? 10.938 -34.062 -14.68 1 87.81 221 LEU B C 1
ATOM 5534 O O . LEU B 1 221 ? 10.719 -33.125 -13.945 1 87.81 221 LEU B O 1
ATOM 5538 N N . TRP B 1 222 ? 10.414 -34.219 -15.805 1 89.75 222 TRP B N 1
ATOM 5539 C CA . TRP B 1 222 ? 9.477 -33.25 -16.312 1 89.75 222 TRP B CA 1
ATOM 5540 C C . TRP B 1 222 ? 8.203 -33.219 -15.477 1 89.75 222 TRP B C 1
ATOM 5542 O O . TRP B 1 222 ? 7.648 -32.125 -15.219 1 89.75 222 TRP B O 1
ATOM 5552 N N . ASN B 1 223 ? 7.793 -34.375 -15.062 1 85.94 223 ASN B N 1
ATOM 5553 C CA . ASN B 1 223 ? 6.57 -34.438 -14.273 1 85.94 223 ASN B CA 1
ATOM 5554 C C . ASN B 1 223 ? 6.746 -33.812 -12.898 1 85.94 223 ASN B C 1
ATOM 5556 O O . ASN B 1 223 ? 5.77 -33.438 -12.25 1 85.94 223 ASN B O 1
ATOM 5560 N N . GLN B 1 224 ? 7.961 -33.625 -12.539 1 84.88 224 GLN B N 1
ATOM 5561 C CA . GLN B 1 224 ? 8.242 -33.031 -11.234 1 84.88 224 GLN B CA 1
ATOM 5562 C C . GLN B 1 224 ? 8.375 -31.516 -11.344 1 84.88 224 GLN B C 1
ATOM 5564 O O . GLN B 1 224 ? 8.469 -30.828 -10.328 1 84.88 224 GLN B O 1
ATOM 5569 N N . LEU B 1 225 ? 8.391 -31 -12.516 1 84.62 225 LEU B N 1
ATOM 5570 C CA . LEU B 1 225 ? 8.547 -29.562 -12.727 1 84.62 225 LEU B CA 1
ATOM 5571 C C . LEU B 1 225 ? 7.324 -28.797 -12.227 1 84.62 225 LEU B C 1
ATOM 5573 O O . LEU B 1 225 ? 7.449 -27.672 -11.727 1 84.62 225 LEU B O 1
ATOM 5577 N N . GLY B 1 226 ? 6.203 -29.406 -12.234 1 79.69 226 GLY B N 1
ATOM 5578 C CA . GLY B 1 226 ? 4.984 -28.719 -11.836 1 79.69 226 GLY B CA 1
ATOM 5579 C C . GLY B 1 226 ? 4.602 -27.594 -12.781 1 79.69 226 GLY B C 1
ATOM 5580 O O . GLY B 1 226 ? 4.047 -26.578 -12.352 1 79.69 226 GLY B O 1
ATOM 5581 N N . ASP B 1 227 ? 5.129 -27.516 -13.953 1 86.56 227 ASP B N 1
ATOM 5582 C CA . ASP B 1 227 ? 4.812 -26.562 -15.008 1 86.56 227 ASP B CA 1
ATOM 5583 C C . ASP B 1 227 ? 4.824 -27.234 -16.391 1 86.56 227 ASP B C 1
ATOM 5585 O O . ASP B 1 227 ? 5.402 -28.312 -16.547 1 86.56 227 ASP B O 1
ATOM 5589 N N . ILE B 1 228 ? 4.141 -26.578 -17.297 1 88.44 228 ILE B N 1
ATOM 5590 C CA . ILE B 1 228 ? 4.098 -27.141 -18.641 1 88.44 228 ILE B CA 1
ATOM 5591 C C . ILE B 1 228 ? 5.434 -26.891 -19.344 1 88.44 228 ILE B C 1
ATOM 5593 O O . ILE B 1 228 ? 5.953 -27.781 -20.016 1 88.44 228 ILE B O 1
ATOM 5597 N N . CYS B 1 229 ? 5.906 -25.703 -19.109 1 91.94 229 CYS B N 1
ATOM 5598 C CA . CYS B 1 229 ? 7.164 -25.344 -19.75 1 91.94 229 CYS B CA 1
ATOM 5599 C C . CYS B 1 229 ? 8.258 -25.094 -18.719 1 91.94 229 CYS B C 1
ATOM 5601 O O . CYS B 1 229 ? 7.961 -24.781 -17.562 1 91.94 229 CYS B O 1
ATOM 5603 N N . PHE B 1 230 ? 9.453 -25.344 -19.188 1 92.88 230 PHE B N 1
ATOM 5604 C CA . PHE B 1 230 ? 10.609 -25.031 -18.344 1 92.88 230 PHE B CA 1
ATOM 5605 C C . PHE B 1 230 ? 11.148 -23.641 -18.656 1 92.88 230 PHE B C 1
ATOM 5607 O O . PHE B 1 230 ? 11.516 -23.359 -19.797 1 92.88 230 PHE B O 1
ATOM 5614 N N . ASN B 1 231 ? 11.102 -22.844 -17.656 1 92.38 231 ASN B N 1
ATOM 5615 C CA . ASN B 1 231 ? 11.625 -21.5 -17.766 1 92.38 231 ASN B CA 1
ATOM 5616 C C . ASN B 1 231 ? 12.883 -21.312 -16.922 1 92.38 231 ASN B C 1
ATOM 5618 O O . ASN B 1 231 ? 12.797 -21.188 -15.695 1 92.38 231 ASN B O 1
ATOM 5622 N N . PRO B 1 232 ? 13.984 -21.141 -17.5 1 91.31 232 PRO B N 1
ATOM 5623 C CA . PRO B 1 232 ? 15.234 -20.984 -16.766 1 91.31 232 PRO B CA 1
ATOM 5624 C C . PRO B 1 232 ? 15.266 -19.719 -15.906 1 91.31 232 PRO B C 1
ATOM 5626 O O . PRO B 1 232 ? 16.031 -19.625 -14.953 1 91.31 232 PRO B O 1
ATOM 5629 N N . CYS B 1 233 ? 14.414 -18.781 -16.172 1 90.25 233 CYS B N 1
ATOM 5630 C CA . CYS B 1 233 ? 14.469 -17.5 -15.484 1 90.25 233 CYS B CA 1
ATOM 5631 C C . CYS B 1 233 ? 13.812 -17.578 -14.117 1 90.25 233 CYS B C 1
ATOM 5633 O O . CYS B 1 233 ? 13.992 -16.688 -13.281 1 90.25 233 CYS B O 1
ATOM 5635 N N . PHE B 1 234 ? 12.938 -18.484 -13.656 1 88.25 234 PHE B N 1
ATOM 5636 C CA . PHE B 1 234 ? 12.148 -18.547 -12.438 1 88.25 234 PHE B CA 1
ATOM 5637 C C . PHE B 1 234 ? 13.055 -18.609 -11.211 1 88.25 234 PHE B C 1
ATOM 5639 O O . PHE B 1 234 ? 12.633 -18.281 -10.102 1 88.25 234 PHE B O 1
ATOM 5646 N N . ASN B 1 235 ? 14.312 -18.859 -11.258 1 84.5 235 ASN B N 1
ATOM 5647 C CA . ASN B 1 235 ? 15.195 -18.891 -10.102 1 84.5 235 ASN B CA 1
ATOM 5648 C C . ASN B 1 235 ? 16.047 -17.625 -10.016 1 84.5 235 ASN B C 1
ATOM 5650 O O . ASN B 1 235 ? 16.984 -17.562 -9.211 1 84.5 235 ASN B O 1
ATOM 5654 N N . SER B 1 236 ? 15.602 -16.688 -10.789 1 83.5 236 SER B N 1
ATOM 5655 C CA . SER B 1 236 ? 16.297 -15.398 -10.711 1 83.5 236 SER B CA 1
ATOM 5656 C C . SER B 1 236 ? 15.734 -14.539 -9.578 1 83.5 236 SER B C 1
ATOM 5658 O O . SER B 1 236 ? 14.539 -14.602 -9.281 1 83.5 236 SER B O 1
ATOM 5660 N N . SER B 1 237 ? 16.625 -13.945 -8.82 1 82.88 237 SER B N 1
ATOM 5661 C CA . SER B 1 237 ? 16.203 -13.102 -7.711 1 82.88 237 SER B CA 1
ATOM 5662 C C . SER B 1 237 ? 16.406 -11.625 -8.031 1 82.88 237 SER B C 1
ATOM 5664 O O . SER B 1 237 ? 17.297 -11.266 -8.789 1 82.88 237 SER B O 1
ATOM 5666 N N . GLN B 1 238 ? 15.445 -10.812 -7.676 1 84.06 238 GLN B N 1
ATOM 5667 C CA . GLN B 1 238 ? 15.484 -9.359 -7.805 1 84.06 238 GLN B CA 1
ATOM 5668 C C . GLN B 1 238 ? 15.344 -8.688 -6.441 1 84.06 238 GLN B C 1
ATOM 5670 O O . GLN B 1 238 ? 14.562 -9.141 -5.598 1 84.06 238 GLN B O 1
ATOM 5675 N N . VAL B 1 239 ? 16.094 -7.617 -6.34 1 84.56 239 VAL B N 1
ATOM 5676 C CA . VAL B 1 239 ? 16.062 -6.867 -5.09 1 84.56 239 VAL B CA 1
ATOM 5677 C C . VAL B 1 239 ? 14.656 -6.305 -4.855 1 84.56 239 VAL B C 1
ATOM 5679 O O . VAL B 1 239 ? 14.023 -5.801 -5.785 1 84.56 239 VAL B O 1
ATOM 5682 N N . LEU B 1 240 ? 14.125 -6.43 -3.666 1 86.5 240 LEU B N 1
ATOM 5683 C CA . LEU B 1 240 ? 12.883 -5.828 -3.197 1 86.5 240 LEU B CA 1
ATOM 5684 C C . LEU B 1 240 ? 11.672 -6.625 -3.684 1 86.5 240 LEU B C 1
ATOM 5686 O O . LEU B 1 240 ? 10.539 -6.164 -3.574 1 86.5 240 LEU B O 1
ATOM 5690 N N . ARG B 1 241 ? 11.93 -7.734 -4.383 1 86.94 241 ARG B N 1
ATOM 5691 C CA . ARG B 1 241 ? 10.82 -8.539 -4.883 1 86.94 241 ARG B CA 1
ATOM 5692 C C . ARG B 1 241 ? 10.859 -9.945 -4.305 1 86.94 241 ARG B C 1
ATOM 5694 O O . ARG B 1 241 ? 11.914 -10.414 -3.857 1 86.94 241 ARG B O 1
ATOM 5701 N N . GLN B 1 242 ? 9.688 -10.477 -4.332 1 82.5 242 GLN B N 1
ATOM 5702 C CA . GLN B 1 242 ? 9.594 -11.891 -3.965 1 82.5 242 GLN B CA 1
ATOM 5703 C C . GLN B 1 242 ? 9.781 -12.789 -5.184 1 82.5 242 GLN B C 1
ATOM 5705 O O . GLN B 1 242 ? 9.18 -12.547 -6.238 1 82.5 242 GLN B O 1
ATOM 5710 N N . GLN B 1 243 ? 10.555 -13.812 -5.02 1 80.75 243 GLN B N 1
ATOM 5711 C CA . GLN B 1 243 ? 10.859 -14.711 -6.125 1 80.75 243 GLN B CA 1
ATOM 5712 C C . GLN B 1 243 ? 9.602 -15.414 -6.625 1 80.75 243 GLN B C 1
ATOM 5714 O O . GLN B 1 243 ? 9.477 -15.695 -7.82 1 80.75 243 GLN B O 1
ATOM 5719 N N . THR B 1 244 ? 8.641 -15.523 -5.758 1 79.44 244 THR B N 1
ATOM 5720 C CA . THR B 1 244 ? 7.449 -16.281 -6.125 1 79.44 244 THR B CA 1
ATOM 5721 C C . THR B 1 244 ? 6.5 -15.422 -6.961 1 79.44 244 THR B C 1
ATOM 5723 O O . THR B 1 244 ? 5.531 -15.93 -7.527 1 79.44 244 THR B O 1
ATOM 5726 N N . SER B 1 245 ? 6.895 -14.133 -7.102 1 82.69 245 SER B N 1
ATOM 5727 C CA . SER B 1 245 ? 6.031 -13.258 -7.883 1 82.69 245 SER B CA 1
ATOM 5728 C C . SER B 1 245 ? 6.504 -13.156 -9.328 1 82.69 245 SER B C 1
ATOM 5730 O O . SER B 1 245 ? 5.875 -12.484 -10.148 1 82.69 245 SER B O 1
ATOM 5732 N N . LEU B 1 246 ? 7.535 -13.875 -9.641 1 88.19 246 LEU B N 1
ATOM 5733 C CA . LEU B 1 246 ? 8.062 -13.875 -11.008 1 88.19 246 LEU B CA 1
ATOM 5734 C C . LEU B 1 246 ? 7.09 -14.555 -11.961 1 88.19 246 LEU B C 1
ATOM 5736 O O . LEU B 1 246 ? 6.531 -15.602 -11.648 1 88.19 246 LEU B O 1
ATOM 5740 N N . THR B 1 247 ? 6.836 -13.828 -13.117 1 88.75 247 THR B N 1
ATOM 5741 C CA . THR B 1 247 ? 5.887 -14.328 -14.109 1 88.75 247 THR B CA 1
ATOM 5742 C C . THR B 1 247 ? 6.555 -14.469 -15.477 1 88.75 247 THR B C 1
ATOM 5744 O O . THR B 1 247 ? 7.387 -13.633 -15.852 1 88.75 247 THR B O 1
ATOM 5747 N N . ALA B 1 248 ? 6.227 -15.508 -16.094 1 90.19 248 ALA B N 1
ATOM 5748 C CA . ALA B 1 248 ? 6.711 -15.727 -17.453 1 90.19 248 ALA B CA 1
ATOM 5749 C C . ALA B 1 248 ? 5.566 -15.664 -18.453 1 90.19 248 ALA B C 1
ATOM 5751 O O . ALA B 1 248 ? 4.461 -16.141 -18.188 1 90.19 248 ALA B O 1
ATOM 5752 N N . MET B 1 249 ? 5.836 -15.008 -19.562 1 89.19 249 MET B N 1
ATOM 5753 C CA . MET B 1 249 ? 4.848 -14.906 -20.625 1 89.19 249 MET B CA 1
ATOM 5754 C C . MET B 1 249 ? 5.516 -15.031 -22 1 89.19 249 MET B C 1
ATOM 5756 O O . MET B 1 249 ? 6.711 -14.758 -22.141 1 89.19 249 MET B O 1
ATOM 5760 N N . VAL B 1 250 ? 4.664 -15.5 -22.906 1 88 250 VAL B N 1
ATOM 5761 C CA . VAL B 1 250 ? 5.16 -15.57 -24.281 1 88 250 VAL B CA 1
ATOM 5762 C C . VAL B 1 250 ? 5.434 -14.164 -24.797 1 88 250 VAL B C 1
ATOM 5764 O O . VAL B 1 250 ? 4.664 -13.234 -24.531 1 88 250 VAL B O 1
ATOM 5767 N N . TYR B 1 251 ? 6.52 -14.016 -25.375 1 82.44 251 TYR B N 1
ATOM 5768 C CA . TYR B 1 251 ? 6.922 -12.703 -25.875 1 82.44 251 TYR B CA 1
ATOM 5769 C C . TYR B 1 251 ? 5.828 -12.102 -26.75 1 82.44 251 TYR B C 1
ATOM 5771 O O . TYR B 1 251 ? 5.379 -12.727 -27.703 1 82.44 251 TYR B O 1
ATOM 5779 N N . PRO B 1 252 ? 5.363 -10.953 -26.125 1 71.38 252 PRO B N 1
ATOM 5780 C CA . PRO B 1 252 ? 4.344 -10.344 -26.984 1 71.38 252 PRO B CA 1
ATOM 5781 C C . PRO B 1 252 ? 4.922 -9.75 -28.266 1 71.38 252 PRO B C 1
ATOM 5783 O O . PRO B 1 252 ? 5.922 -9.031 -28.219 1 71.38 252 PRO B O 1
ATOM 5786 N N . ARG B 1 253 ? 4.906 -10.453 -29.344 1 56.44 253 ARG B N 1
ATOM 5787 C CA . ARG B 1 253 ? 5.414 -9.852 -30.578 1 56.44 253 ARG B CA 1
ATOM 5788 C C . ARG B 1 253 ? 4.746 -8.508 -30.844 1 56.44 253 ARG B C 1
ATOM 5790 O O . ARG B 1 253 ? 3.525 -8.383 -30.719 1 56.44 253 ARG B O 1
ATOM 5797 N N . ASP B 1 254 ? 5.426 -7.457 -30.609 1 50.91 254 ASP B N 1
ATOM 5798 C CA . ASP B 1 254 ? 5.031 -6.18 -31.188 1 50.91 254 ASP B CA 1
ATOM 5799 C C . ASP B 1 254 ? 4.48 -6.371 -32.594 1 50.91 254 ASP B C 1
ATOM 5801 O O . ASP B 1 254 ? 5.211 -6.777 -33.5 1 50.91 254 ASP B O 1
ATOM 5805 N N . ASP B 1 255 ? 3.387 -6.984 -32.812 1 42.94 255 ASP B N 1
ATOM 5806 C CA . ASP B 1 255 ? 2.998 -6.664 -34.188 1 42.94 255 ASP B CA 1
ATOM 5807 C C . ASP B 1 255 ? 3.369 -5.227 -34.531 1 42.94 255 ASP B C 1
ATOM 5809 O O . ASP B 1 255 ? 2.549 -4.316 -34.406 1 42.94 255 ASP B O 1
ATOM 5813 N N . ASP B 1 256 ? 4.348 -4.691 -34.156 1 41.94 256 ASP B N 1
ATOM 5814 C CA . ASP B 1 256 ? 4.719 -3.42 -34.781 1 41.94 256 ASP B CA 1
ATOM 5815 C C . ASP B 1 256 ? 4.172 -3.32 -36.219 1 41.94 256 ASP B C 1
ATOM 5817 O O . ASP B 1 256 ? 3.848 -2.227 -36.688 1 41.94 256 ASP B O 1
ATOM 5821 N N . ASP B 1 257 ? 4.383 -4.34 -37 1 40.72 257 ASP B N 1
ATOM 5822 C CA . ASP B 1 257 ? 3.98 -4.277 -38.406 1 40.72 257 ASP B CA 1
ATOM 5823 C C . ASP B 1 257 ? 2.459 -4.27 -38.531 1 40.72 257 ASP B C 1
ATOM 5825 O O . ASP B 1 257 ? 1.93 -4.125 -39.625 1 40.72 257 ASP B O 1
ATOM 5829 N N . ALA B 1 258 ? 1.732 -4.844 -37.719 1 39.19 258 ALA B N 1
ATOM 5830 C CA . ALA B 1 258 ? 0.341 -4.93 -38.156 1 39.19 258 ALA B CA 1
ATOM 5831 C C . ALA B 1 258 ? -0.329 -3.559 -38.125 1 39.19 258 ALA B C 1
ATOM 5833 O O . ALA B 1 258 ? -1.278 -3.307 -38.875 1 39.19 258 ALA B O 1
ATOM 5834 N N . HIS B 1 259 ? -0.173 -2.664 -37 1 39.56 259 HIS B N 1
ATOM 5835 C CA . HIS B 1 259 ? -0.765 -1.348 -37.219 1 39.56 259 HIS B CA 1
ATOM 5836 C C . HIS B 1 259 ? 0.306 -0.262 -37.25 1 39.56 259 HIS B C 1
ATOM 5838 O O . HIS B 1 259 ? 0.511 0.447 -36.25 1 39.56 259 HIS B O 1
ATOM 5844 N N . PRO B 1 260 ? 1.282 -0.348 -38.094 1 44.25 260 PRO B N 1
ATOM 5845 C CA . PRO B 1 260 ? 2.287 0.698 -38.281 1 44.25 260 PRO B CA 1
ATOM 5846 C C . PRO B 1 260 ? 1.722 2.104 -38.094 1 44.25 260 PRO B C 1
ATOM 5848 O O . PRO B 1 260 ? 2.467 3.035 -37.781 1 44.25 260 PRO B O 1
ATOM 5851 N N . HIS B 1 261 ? 0.724 2.408 -38.781 1 42.53 261 HIS B N 1
ATOM 5852 C CA . HIS B 1 261 ? 0.162 3.734 -39.031 1 42.53 261 HIS B CA 1
ATOM 5853 C C . HIS B 1 261 ? -0.566 4.254 -37.781 1 42.53 261 HIS B C 1
ATOM 5855 O O . HIS B 1 261 ? -1.245 5.281 -37.844 1 42.53 261 HIS B O 1
ATOM 5861 N N . SER B 1 262 ? -0.64 3.572 -36.844 1 44.03 262 SER B N 1
ATOM 5862 C CA . SER B 1 262 ? -1.501 4.141 -35.812 1 44.03 262 SER B CA 1
ATOM 5863 C C . SER B 1 262 ? -0.79 5.25 -35.031 1 44.03 262 SER B C 1
ATOM 5865 O O . SER B 1 262 ? 0.44 5.262 -34.969 1 44.03 262 SER B O 1
ATOM 5867 N N . PHE B 1 263 ? -1.451 6.395 -34.844 1 47.06 263 PHE B N 1
ATOM 5868 C CA . PHE B 1 263 ? -1.065 7.559 -34.062 1 47.06 263 PHE B CA 1
ATOM 5869 C C . PHE B 1 263 ? -0.209 7.145 -32.875 1 47.06 263 PHE B C 1
ATOM 5871 O O . PHE B 1 263 ? 0.806 7.781 -32.562 1 47.06 263 PHE B O 1
ATOM 5878 N N . TRP B 1 264 ? -0.473 6.008 -32.469 1 47.41 264 TRP B N 1
ATOM 5879 C CA . TRP B 1 264 ? 0.151 5.512 -31.25 1 47.41 264 TRP B CA 1
ATOM 5880 C C . TRP B 1 264 ? 1.522 4.914 -31.547 1 47.41 264 TRP B C 1
ATOM 5882 O O . TRP B 1 264 ? 2.443 5.027 -30.734 1 47.41 264 TRP B O 1
ATOM 5892 N N . ALA B 1 265 ? 1.715 4.285 -32.625 1 52.34 265 ALA B N 1
ATOM 5893 C CA . ALA B 1 265 ? 3.023 3.801 -33.031 1 52.34 265 ALA B CA 1
ATOM 5894 C C . ALA B 1 265 ? 3.998 4.957 -33.25 1 52.34 265 ALA B C 1
ATOM 5896 O O . ALA B 1 265 ? 5.18 4.844 -32.906 1 52.34 265 ALA B O 1
ATOM 5897 N N . LYS B 1 266 ? 3.48 6.02 -33.812 1 53.28 266 LYS B N 1
ATOM 5898 C CA . LYS B 1 266 ? 4.285 7.227 -33.969 1 53.28 266 LYS B CA 1
ATOM 5899 C C . LYS B 1 266 ? 4.633 7.828 -32.594 1 53.28 266 LYS B C 1
ATOM 5901 O O . LYS B 1 266 ? 5.719 8.383 -32.438 1 53.28 266 LYS B O 1
ATOM 5906 N N . LEU B 1 267 ? 3.762 7.742 -31.719 1 51.72 267 LEU B N 1
ATOM 5907 C CA . LEU B 1 267 ? 4.004 8.227 -30.359 1 51.72 267 LEU B CA 1
ATOM 5908 C C . LEU B 1 267 ? 5.125 7.438 -29.688 1 51.72 267 LEU B C 1
ATOM 5910 O O . LEU B 1 267 ? 5.898 7.992 -28.906 1 51.72 267 LEU B O 1
ATOM 5914 N N . ALA B 1 268 ? 5.277 6.16 -30.094 1 52.72 268 ALA B N 1
ATOM 5915 C CA . ALA B 1 268 ? 6.379 5.332 -29.609 1 52.72 268 ALA B CA 1
ATOM 5916 C C . ALA B 1 268 ? 7.723 5.867 -30.109 1 52.72 268 ALA B C 1
ATOM 5918 O O . ALA B 1 268 ? 8.711 5.844 -29.375 1 52.72 268 ALA B O 1
ATOM 5919 N N . TYR B 1 269 ? 7.812 6.266 -31.438 1 53.91 269 TYR B N 1
ATOM 5920 C CA . TYR B 1 269 ? 9.023 6.898 -31.938 1 53.91 269 TYR B CA 1
ATOM 5921 C C . TYR B 1 269 ? 9.258 8.25 -31.281 1 53.91 269 TYR B C 1
ATOM 5923 O O . TYR B 1 269 ? 10.336 8.836 -31.422 1 53.91 269 TYR B O 1
ATOM 5931 N N . SER B 1 270 ? 8.359 8.555 -30.359 1 67.25 270 SER B N 1
ATOM 5932 C CA . SER B 1 270 ? 8.305 9.906 -29.797 1 67.25 270 SER B CA 1
ATOM 5933 C C . SER B 1 270 ? 9.047 9.992 -28.469 1 67.25 270 SER B C 1
ATOM 5935 O O . SER B 1 270 ? 9 11.016 -27.781 1 67.25 270 SER B O 1
ATOM 5937 N N . SER B 1 271 ? 9.867 8.867 -28.266 1 78.81 271 SER B N 1
ATOM 5938 C CA . SER B 1 271 ? 10.57 8.961 -26.984 1 78.81 271 SER B CA 1
ATOM 5939 C C . SER B 1 271 ? 11.633 10.055 -27.016 1 78.81 271 SER B C 1
ATOM 5941 O O . SER B 1 271 ? 11.797 10.805 -26.047 1 78.81 271 SER B O 1
ATOM 5943 N N . SER B 1 272 ? 12.227 10.18 -28.219 1 81.88 272 SER B N 1
ATOM 5944 C CA . SER B 1 272 ? 13.266 11.195 -28.312 1 81.88 272 SER B CA 1
ATOM 5945 C C . SER B 1 272 ? 12.68 12.602 -28.219 1 81.88 272 SER B C 1
ATOM 5947 O O . SER B 1 272 ? 13.281 13.5 -27.625 1 81.88 272 SER B O 1
ATOM 5949 N N . TYR B 1 273 ? 11.547 12.773 -28.766 1 82.31 273 TYR B N 1
ATOM 5950 C CA . TYR B 1 273 ? 10.898 14.078 -28.703 1 82.31 273 TYR B CA 1
ATOM 5951 C C . TYR B 1 273 ? 10.453 14.398 -27.281 1 82.31 273 TYR B C 1
ATOM 5953 O O . TYR B 1 273 ? 10.586 15.531 -26.828 1 82.31 273 TYR B O 1
ATOM 5961 N N . ILE B 1 274 ? 10.016 13.391 -26.609 1 85.88 274 ILE B N 1
ATOM 5962 C CA . ILE B 1 274 ? 9.531 13.617 -25.25 1 85.88 274 ILE B CA 1
ATOM 5963 C C . ILE B 1 274 ? 10.711 13.93 -24.328 1 85.88 274 ILE B C 1
ATOM 5965 O O . ILE B 1 274 ? 10.648 14.852 -23.516 1 85.88 274 ILE B O 1
ATOM 5969 N N . TYR B 1 275 ? 11.789 13.234 -24.531 1 86.31 275 TYR B N 1
ATOM 5970 C CA . TYR B 1 275 ? 12.953 13.477 -23.672 1 86.31 275 TYR B CA 1
ATOM 5971 C C . TYR B 1 275 ? 13.578 14.828 -23.984 1 86.31 275 TYR B C 1
ATOM 5973 O O . TYR B 1 275 ? 14.109 15.492 -23.094 1 86.31 275 TYR B O 1
ATOM 5981 N N . SER B 1 276 ? 13.492 15.242 -25.234 1 86.75 276 SER B N 1
ATOM 5982 C CA . SER B 1 276 ? 13.977 16.578 -25.578 1 86.75 276 SER B CA 1
ATOM 5983 C C . SER B 1 276 ? 13.094 17.656 -24.953 1 86.75 276 SER B C 1
ATOM 5985 O O . SER B 1 276 ? 13.594 18.672 -24.469 1 86.75 276 SER B O 1
ATOM 5987 N N . LEU B 1 277 ? 11.852 17.375 -25.016 1 86.38 277 LEU B N 1
ATOM 5988 C CA . LEU B 1 277 ? 10.922 18.312 -24.391 1 86.38 277 LEU B CA 1
ATOM 5989 C C . LEU B 1 277 ? 11.18 18.422 -22.891 1 86.38 277 LEU B C 1
ATOM 5991 O O . LEU B 1 277 ? 11.109 19.5 -22.312 1 86.38 277 LEU B O 1
ATOM 5995 N N . ILE B 1 278 ? 11.461 17.312 -22.281 1 88.56 278 ILE B N 1
ATOM 5996 C CA . ILE B 1 278 ? 11.758 17.281 -20.859 1 88.56 278 ILE B CA 1
ATOM 5997 C C . ILE B 1 278 ? 13.039 18.078 -20.594 1 88.56 278 ILE B C 1
ATOM 5999 O O . ILE B 1 278 ? 13.094 18.891 -19.672 1 88.56 278 ILE B O 1
ATOM 6003 N N . ALA B 1 279 ? 14 17.922 -21.438 1 87.62 279 ALA B N 1
ATOM 6004 C CA . ALA B 1 279 ? 15.273 18.609 -21.266 1 87.62 279 ALA B CA 1
ATOM 6005 C C . ALA B 1 279 ? 15.094 20.125 -21.406 1 87.62 279 ALA B C 1
ATOM 6007 O O . ALA B 1 279 ? 15.617 20.891 -20.594 1 87.62 279 ALA B O 1
ATOM 6008 N N . VAL B 1 280 ? 14.352 20.531 -22.328 1 86.12 280 VAL B N 1
ATOM 6009 C CA . VAL B 1 280 ? 14.109 21.953 -22.547 1 86.12 280 VAL B CA 1
ATOM 6010 C C . VAL B 1 280 ? 13.352 22.531 -21.359 1 86.12 280 VAL B C 1
ATOM 6012 O O . VAL B 1 280 ? 13.672 23.625 -20.891 1 86.12 280 VAL B O 1
ATOM 6015 N N . SER B 1 281 ? 12.391 21.797 -20.922 1 86.25 281 SER B N 1
ATOM 6016 C CA . SER B 1 281 ? 11.602 22.266 -19.797 1 86.25 281 SER B CA 1
ATOM 6017 C C . SER B 1 281 ? 12.453 22.375 -18.531 1 86.25 281 SER B C 1
ATOM 6019 O O . SER B 1 281 ? 12.336 23.344 -17.781 1 86.25 281 SER B O 1
ATOM 6021 N N . VAL B 1 282 ? 13.32 21.453 -18.312 1 86 282 VAL B N 1
ATOM 6022 C CA . VAL B 1 282 ? 14.172 21.469 -17.125 1 86 282 VAL B CA 1
ATOM 6023 C C . VAL B 1 282 ? 15.172 22.609 -17.203 1 86 282 VAL B C 1
ATOM 6025 O O . VAL B 1 282 ? 15.383 23.328 -16.219 1 86 282 VAL B O 1
ATOM 6028 N N . ILE B 1 283 ? 15.711 22.844 -18.328 1 84.81 283 ILE B N 1
ATOM 6029 C CA . ILE B 1 283 ? 16.672 23.938 -18.5 1 84.81 283 ILE B CA 1
ATOM 6030 C C . ILE B 1 283 ? 15.984 25.281 -18.281 1 84.81 283 ILE B C 1
ATOM 6032 O O . ILE B 1 283 ? 16.516 26.141 -17.578 1 84.81 283 ILE B O 1
ATOM 6036 N N . LEU B 1 284 ? 14.852 25.375 -18.812 1 83.25 284 LEU B N 1
ATOM 6037 C CA . LEU B 1 284 ? 14.102 26.609 -18.672 1 83.25 284 LEU B CA 1
ATOM 6038 C C . LEU B 1 284 ? 13.781 26.906 -17.219 1 83.25 284 LEU B C 1
ATOM 6040 O O . LEU B 1 284 ? 13.977 28.016 -16.734 1 83.25 284 LEU B O 1
ATOM 6044 N N . ASN B 1 285 ? 13.398 25.938 -16.5 1 83.38 285 ASN B N 1
ATOM 6045 C CA . ASN B 1 285 ? 13.023 26.141 -15.102 1 83.38 285 ASN B CA 1
ATOM 6046 C C . ASN B 1 285 ? 14.25 26.297 -14.211 1 83.38 285 ASN B C 1
ATOM 6048 O O . ASN B 1 285 ? 14.195 27.016 -13.211 1 83.38 285 ASN B O 1
ATOM 6052 N N . CYS B 1 286 ? 15.273 25.703 -14.594 1 80.81 286 CYS B N 1
ATOM 6053 C CA . CYS B 1 286 ? 16.5 25.906 -13.836 1 80.81 286 CYS B CA 1
ATOM 6054 C C . CYS B 1 286 ? 17.031 27.328 -14.016 1 80.81 286 CYS B C 1
ATOM 6056 O O . CYS B 1 286 ? 17.531 27.938 -13.062 1 80.81 286 CYS B O 1
ATOM 6058 N N . VAL B 1 287 ? 16.906 27.844 -15.156 1 79.44 287 VAL B N 1
ATOM 6059 C CA . VAL B 1 287 ? 17.297 29.234 -15.406 1 79.44 287 VAL B CA 1
ATOM 6060 C C . VAL B 1 287 ? 16.422 30.172 -14.594 1 79.44 287 VAL B C 1
ATOM 6062 O O . VAL B 1 287 ? 16.922 31.125 -13.977 1 79.44 287 VAL B O 1
ATOM 6065 N N . LEU B 1 288 ? 15.195 29.828 -14.539 1 78.44 288 LEU B N 1
ATOM 6066 C CA . LEU B 1 288 ? 14.281 30.672 -13.773 1 78.44 288 LEU B CA 1
ATOM 6067 C C . LEU B 1 288 ? 14.586 30.594 -12.281 1 78.44 288 LEU B C 1
ATOM 6069 O O . LEU B 1 288 ? 14.531 31.594 -11.578 1 78.44 288 LEU B O 1
ATOM 6073 N N . LEU B 1 289 ? 14.914 29.391 -11.828 1 77.94 289 LEU B N 1
ATOM 6074 C CA . LEU B 1 289 ? 15.25 29.203 -10.422 1 77.94 289 LEU B CA 1
ATOM 6075 C C . LEU B 1 289 ? 16.547 29.938 -10.07 1 77.94 289 LEU B C 1
ATOM 6077 O O . LEU B 1 289 ? 16.656 30.516 -8.992 1 77.94 289 LEU B O 1
ATOM 6081 N N . CYS B 1 290 ? 17.438 29.984 -10.938 1 76.38 290 CYS B N 1
ATOM 6082 C CA . CYS B 1 290 ? 18.688 30.688 -10.719 1 76.38 290 CYS B CA 1
ATOM 6083 C C . CYS B 1 290 ? 18.469 32.188 -10.625 1 76.38 290 CYS B C 1
ATOM 6085 O O . CYS B 1 290 ? 19.078 32.875 -9.789 1 76.38 290 CYS B O 1
ATOM 6087 N N . PHE B 1 291 ? 17.594 32.688 -11.375 1 73.94 291 PHE B N 1
ATOM 6088 C CA . PHE B 1 291 ? 17.328 34.125 -11.352 1 73.94 291 PHE B CA 1
ATOM 6089 C C . PHE B 1 291 ? 16.562 34.5 -10.086 1 73.94 291 PHE B C 1
ATOM 6091 O O . PHE B 1 291 ? 16.703 35.625 -9.594 1 73.94 291 PHE B O 1
ATOM 6098 N N . ARG B 1 292 ? 15.844 33.594 -9.594 1 72.69 292 ARG B N 1
ATOM 6099 C CA . ARG B 1 292 ? 15.109 33.844 -8.359 1 72.69 292 ARG B CA 1
ATOM 6100 C C . ARG B 1 292 ? 16.031 33.844 -7.156 1 72.69 292 ARG B C 1
ATOM 6102 O O . ARG B 1 292 ? 15.836 34.594 -6.207 1 72.69 292 ARG B O 1
ATOM 6109 N N . LEU B 1 293 ? 17.062 33.031 -7.242 1 70.88 293 LEU B N 1
ATOM 6110 C CA . LEU B 1 293 ? 17.969 32.875 -6.109 1 70.88 293 LEU B CA 1
ATOM 6111 C C . LEU B 1 293 ? 19.047 33.969 -6.141 1 70.88 293 LEU B C 1
ATOM 6113 O O . LEU B 1 293 ? 19.562 34.344 -5.094 1 70.88 293 LEU B O 1
ATOM 6117 N N . LEU B 1 294 ? 19.391 34.406 -7.367 1 65 294 LEU B N 1
ATOM 6118 C CA . LEU B 1 294 ? 20.453 35.406 -7.484 1 65 294 LEU B CA 1
ATOM 6119 C C . LEU B 1 294 ? 19.906 36.812 -7.414 1 65 294 LEU B C 1
ATOM 6121 O O . LEU B 1 294 ? 18.812 37.094 -7.926 1 65 294 LEU B O 1
ATOM 6125 N N . PRO B 1 295 ? 20.391 37.594 -6.438 1 59.94 295 PRO B N 1
ATOM 6126 C CA . PRO B 1 295 ? 19.969 39 -6.305 1 59.94 295 PRO B CA 1
ATOM 6127 C C . PRO B 1 295 ? 20.188 39.812 -7.582 1 59.94 295 PRO B C 1
ATOM 6129 O O . PRO B 1 295 ? 21.094 40.656 -7.641 1 59.94 295 PRO B O 1
ATOM 6132 N N . PHE B 1 296 ? 19.641 39.281 -8.672 1 57.88 296 PHE B N 1
ATOM 6133 C CA . PHE B 1 296 ? 19.797 40.094 -9.867 1 57.88 296 PHE B CA 1
ATOM 6134 C C . PHE B 1 296 ? 18.734 41.219 -9.906 1 57.88 296 PHE B C 1
ATOM 6136 O O . PHE B 1 296 ? 17.562 40.969 -9.617 1 57.88 296 PHE B O 1
ATOM 6143 N N . ARG B 1 297 ? 19.219 42.438 -9.758 1 59.06 297 ARG B N 1
ATOM 6144 C CA . ARG B 1 297 ? 18.359 43.625 -9.875 1 59.06 297 ARG B CA 1
ATOM 6145 C C . ARG B 1 297 ? 17.672 43.656 -11.234 1 59.06 297 ARG B C 1
ATOM 6147 O O . ARG B 1 297 ? 18.266 44.125 -12.219 1 59.06 297 ARG B O 1
ATOM 6154 N N . SER B 1 298 ? 16.656 42.719 -11.492 1 61.94 298 SER B N 1
ATOM 6155 C CA . SER B 1 298 ? 15.938 42.75 -12.766 1 61.94 298 SER B CA 1
ATOM 6156 C C . SER B 1 298 ? 14.789 43.75 -12.734 1 61.94 298 SER B C 1
ATOM 6158 O O . SER B 1 298 ? 14.281 44.094 -11.656 1 61.94 298 SER B O 1
ATOM 6160 N N . ARG B 1 299 ? 14.695 44.5 -13.852 1 62.34 299 ARG B N 1
ATOM 6161 C CA . ARG B 1 299 ? 13.602 45.438 -14.016 1 62.34 299 ARG B CA 1
ATOM 6162 C C . ARG B 1 299 ? 12.25 44.75 -13.875 1 62.34 299 ARG B C 1
ATOM 6164 O O . ARG B 1 299 ? 11.219 45.406 -13.703 1 62.34 299 ARG B O 1
ATOM 6171 N N . ILE B 1 300 ? 12.336 43.406 -13.938 1 60.5 300 ILE B N 1
ATOM 6172 C CA . ILE B 1 300 ? 11.078 42.656 -13.836 1 60.5 300 ILE B CA 1
ATOM 6173 C C . ILE B 1 300 ? 10.797 42.312 -12.367 1 60.5 300 ILE B C 1
ATOM 6175 O O . ILE B 1 300 ? 11.609 41.688 -11.703 1 60.5 300 ILE B O 1
ATOM 6179 N N . PRO B 1 301 ? 9.883 43.094 -11.867 1 56.41 301 PRO B N 1
ATOM 6180 C CA . PRO B 1 301 ? 9.68 42.938 -10.43 1 56.41 301 PRO B CA 1
ATOM 6181 C C . PRO B 1 301 ? 9.508 41.469 -10.023 1 56.41 301 PRO B C 1
ATOM 6183 O O . PRO B 1 301 ? 10.227 41 -9.141 1 56.41 301 PRO B O 1
ATOM 6186 N N . ALA B 1 302 ? 8.273 41.062 -10.281 1 57.41 302 ALA B N 1
ATOM 6187 C CA . ALA B 1 302 ? 7.859 39.812 -9.656 1 57.41 302 ALA B CA 1
ATOM 6188 C C . ALA B 1 302 ? 7.75 38.688 -10.688 1 57.41 302 ALA B C 1
ATOM 6190 O O . ALA B 1 302 ? 7.438 38.938 -11.859 1 57.41 302 ALA B O 1
ATOM 6191 N N . MET B 1 303 ? 8.516 37.594 -10.5 1 61.66 303 MET B N 1
ATOM 6192 C CA . MET B 1 303 ? 8.383 36.438 -11.383 1 61.66 303 MET B CA 1
ATOM 6193 C C . MET B 1 303 ? 6.965 35.875 -11.336 1 61.66 303 MET B C 1
ATOM 6195 O O . MET B 1 303 ? 6.754 34.688 -11.594 1 61.66 303 MET B O 1
ATOM 6199 N N . LYS B 1 304 ? 6.055 36.75 -10.977 1 64.81 304 LYS B N 1
ATOM 6200 C CA . LYS B 1 304 ? 4.652 36.344 -10.984 1 64.81 304 LYS B CA 1
ATOM 6201 C C . LYS B 1 304 ? 3.973 36.75 -12.289 1 64.81 304 LYS B C 1
ATOM 6203 O O . LYS B 1 304 ? 4.027 37.906 -12.703 1 64.81 304 LYS B O 1
ATOM 6208 N N . VAL B 1 305 ? 3.371 35.844 -12.828 1 67.62 305 VAL B N 1
ATOM 6209 C CA . VAL B 1 305 ? 2.766 36 -14.148 1 67.62 305 VAL B CA 1
ATOM 6210 C C . VAL B 1 305 ? 1.661 37.062 -14.062 1 67.62 305 VAL B C 1
ATOM 6212 O O . VAL B 1 305 ? 1.52 37.906 -14.961 1 67.62 305 VAL B O 1
ATOM 6215 N N . ALA B 1 306 ? 0.915 36.969 -12.961 1 67.38 306 ALA B N 1
ATOM 6216 C CA . ALA B 1 306 ? -0.191 37.906 -12.852 1 67.38 306 ALA B CA 1
ATOM 6217 C C . ALA B 1 306 ? 0.325 39.344 -12.742 1 67.38 306 ALA B C 1
ATOM 6219 O O . ALA B 1 306 ? -0.262 40.281 -13.305 1 67.38 306 ALA B O 1
ATOM 6220 N N . VAL B 1 307 ? 1.413 39.469 -12.094 1 70.75 307 VAL B N 1
ATOM 6221 C CA . VAL B 1 307 ? 1.979 40.812 -11.922 1 70.75 307 VAL B CA 1
ATOM 6222 C C . VAL B 1 307 ? 2.619 41.281 -13.227 1 70.75 307 VAL B C 1
ATOM 6224 O O . VAL B 1 307 ? 2.502 42.438 -13.609 1 70.75 307 VAL B O 1
ATOM 6227 N N . ILE B 1 308 ? 3.191 40.375 -13.906 1 72.38 308 ILE B N 1
ATOM 6228 C CA . ILE B 1 308 ? 3.836 40.688 -15.172 1 72.38 308 ILE B CA 1
ATOM 6229 C C . ILE B 1 308 ? 2.783 41.125 -16.188 1 72.38 308 ILE B C 1
ATOM 6231 O O . ILE B 1 308 ? 3.006 42.062 -16.969 1 72.38 308 ILE B O 1
ATOM 6235 N N . TRP B 1 309 ? 1.607 40.438 -16.047 1 73.94 309 TRP B N 1
ATOM 6236 C CA . TRP B 1 309 ? 0.532 40.75 -16.969 1 73.94 309 TRP B CA 1
ATOM 6237 C C . TRP B 1 309 ? -0.062 42.125 -16.656 1 73.94 309 TRP B C 1
ATOM 6239 O O . TRP B 1 309 ? -0.35 42.906 -17.562 1 73.94 309 TRP B O 1
ATOM 6249 N N . LYS B 1 310 ? -0.194 42.375 -15.383 1 75.19 310 LYS B N 1
ATOM 6250 C CA . LYS B 1 310 ? -0.77 43.656 -14.969 1 75.19 310 LYS B CA 1
ATOM 6251 C C . LYS B 1 310 ? 0.18 44.812 -15.273 1 75.19 310 LYS B C 1
ATOM 6253 O O . LYS B 1 310 ? -0.258 45.906 -15.672 1 75.19 310 LYS B O 1
ATOM 6258 N N . GLN B 1 311 ? 1.438 44.469 -15.172 1 78.12 311 GLN B N 1
ATOM 6259 C CA . GLN B 1 311 ? 2.424 45.531 -15.391 1 78.12 311 GLN B CA 1
ATOM 6260 C C . GLN B 1 311 ? 3.08 45.406 -16.766 1 78.12 311 GLN B C 1
ATOM 6262 O O . GLN B 1 311 ? 4.223 45.812 -16.953 1 78.12 311 GLN B O 1
ATOM 6267 N N . ARG B 1 312 ? 2.377 44.812 -17.625 1 77.75 312 ARG B N 1
ATOM 6268 C CA . ARG B 1 312 ? 2.959 44.531 -18.938 1 77.75 312 ARG B CA 1
ATOM 6269 C C . ARG B 1 312 ? 3.346 45.812 -19.656 1 77.75 312 ARG B C 1
ATOM 6271 O O . ARG B 1 312 ? 4.383 45.875 -20.312 1 77.75 312 ARG B O 1
ATOM 6278 N N . LYS B 1 313 ? 2.529 46.812 -19.438 1 79.88 313 LYS B N 1
ATOM 6279 C CA . LYS B 1 313 ? 2.805 48.062 -20.125 1 79.88 313 LYS B CA 1
ATOM 6280 C C . LYS B 1 313 ? 4.012 48.781 -19.516 1 79.88 313 LYS B C 1
ATOM 6282 O O . LYS B 1 313 ? 4.848 49.344 -20.234 1 79.88 313 LYS B O 1
ATOM 6287 N N . ASP B 1 314 ? 4.02 48.656 -18.234 1 80 314 ASP B N 1
ATOM 6288 C CA . ASP B 1 314 ? 5.148 49.281 -17.562 1 80 314 ASP B CA 1
ATOM 6289 C C . ASP B 1 314 ? 6.461 48.594 -17.906 1 80 314 ASP B C 1
ATOM 6291 O O . ASP B 1 314 ? 7.484 49.25 -18.125 1 80 314 ASP B O 1
ATOM 6295 N N . ILE B 1 315 ? 6.406 47.344 -17.953 1 80.19 315 ILE B N 1
ATOM 6296 C CA . ILE B 1 315 ? 7.594 46.594 -18.281 1 80.19 315 ILE B CA 1
ATOM 6297 C C . ILE B 1 315 ? 8.023 46.875 -19.719 1 80.19 315 ILE B C 1
ATOM 6299 O O . ILE B 1 315 ? 9.211 47 -20 1 80.19 315 ILE B O 1
ATOM 6303 N N . TRP B 1 316 ? 7.012 46.969 -20.625 1 81 316 TRP B N 1
ATOM 6304 C CA . TRP B 1 316 ? 7.297 47.281 -22.016 1 81 316 TRP B CA 1
ATOM 6305 C C . TRP B 1 316 ? 7.93 48.656 -22.172 1 81 316 TRP B C 1
ATOM 6307 O O . TRP B 1 316 ? 8.883 48.812 -22.922 1 81 316 TRP B O 1
ATOM 6317 N N . ASN B 1 317 ? 7.477 49.594 -21.359 1 81.19 317 ASN B N 1
ATOM 6318 C CA . ASN B 1 317 ? 8.016 50.938 -21.422 1 81.19 317 ASN B CA 1
ATOM 6319 C C . ASN B 1 317 ? 9.422 51 -20.844 1 81.19 317 ASN B C 1
ATOM 6321 O O . ASN B 1 317 ? 10.281 51.719 -21.375 1 81.19 317 ASN B O 1
ATOM 6325 N N . LYS B 1 318 ? 9.57 50.281 -19.844 1 80.69 318 LYS B N 1
ATOM 6326 C CA . LYS B 1 318 ? 10.906 50.281 -19.25 1 80.69 318 LYS B CA 1
ATOM 6327 C C . LYS B 1 318 ? 11.914 49.594 -20.188 1 80.69 318 LYS B C 1
ATOM 6329 O O . LYS B 1 318 ? 13.062 50.031 -20.281 1 80.69 318 LYS B O 1
ATOM 6334 N N . LEU B 1 319 ? 11.453 48.594 -20.797 1 81.25 319 LEU B N 1
ATOM 6335 C CA . LEU B 1 319 ? 12.328 47.906 -21.75 1 81.25 319 LEU B CA 1
ATOM 6336 C C . LEU B 1 319 ? 12.609 48.812 -22.969 1 81.25 319 LEU B C 1
ATOM 6338 O O . LEU B 1 319 ? 13.742 48.844 -23.438 1 81.25 319 LEU B O 1
ATOM 6342 N N . LYS B 1 320 ? 11.602 49.5 -23.406 1 81.5 320 LYS B N 1
ATOM 6343 C CA . LYS B 1 320 ? 11.766 50.406 -24.547 1 81.5 320 LYS B CA 1
ATOM 6344 C C . LYS B 1 320 ? 12.711 51.562 -24.188 1 81.5 320 LYS B C 1
ATOM 6346 O O . LYS B 1 320 ? 13.57 51.906 -24.984 1 81.5 320 LYS B O 1
ATOM 6351 N N . SER B 1 321 ? 12.469 52.031 -23.016 1 81.31 321 SER B N 1
ATOM 6352 C CA . SER B 1 321 ? 13.344 53.125 -22.578 1 81.31 321 SER B CA 1
ATOM 6353 C C . SER B 1 321 ? 14.781 52.656 -22.406 1 81.31 321 SER B C 1
ATOM 6355 O O . SER B 1 321 ? 15.719 53.375 -22.719 1 81.31 321 SER B O 1
ATOM 6357 N N . GLY B 1 322 ? 14.883 51.469 -21.938 1 79.06 322 GLY B N 1
ATOM 6358 C CA . GLY B 1 322 ? 16.219 50.906 -21.828 1 79.06 322 GLY B CA 1
ATOM 6359 C C . GLY B 1 322 ? 16.891 50.719 -23.172 1 79.06 322 GLY B C 1
ATOM 6360 O O . GLY B 1 322 ? 18.094 50.969 -23.312 1 79.06 322 GLY B O 1
ATOM 6361 N N . PHE B 1 323 ? 16.125 50.281 -24.109 1 80.88 323 PHE B N 1
ATOM 6362 C CA . PHE B 1 323 ? 16.641 50.125 -25.453 1 80.88 323 PHE B CA 1
ATOM 6363 C C . PHE B 1 323 ? 17.031 51.469 -26.062 1 80.88 323 PHE B C 1
ATOM 6365 O O . PHE B 1 323 ? 18.062 51.562 -26.734 1 80.88 323 PHE B O 1
ATOM 6372 N N . GLU B 1 324 ? 16.281 52.5 -25.75 1 80.25 324 GLU B N 1
ATOM 6373 C CA . GLU B 1 324 ? 16.578 53.812 -26.266 1 80.25 324 GLU B CA 1
ATOM 6374 C C . GLU B 1 324 ? 17.828 54.406 -25.594 1 80.25 324 GLU B C 1
ATOM 6376 O O . GLU B 1 324 ? 18.656 55.031 -26.266 1 80.25 324 GLU B O 1
ATOM 6381 N N . THR B 1 325 ? 17.828 54.156 -24.391 1 80.5 325 THR B N 1
ATOM 6382 C CA . THR B 1 325 ? 19 54.656 -23.688 1 80.5 325 THR B CA 1
ATOM 6383 C C . THR B 1 325 ? 20.266 53.938 -24.156 1 80.5 325 THR B C 1
ATOM 6385 O O . THR B 1 325 ? 21.312 54.562 -24.328 1 80.5 325 THR B O 1
ATOM 6388 N N . ALA B 1 326 ? 20.156 52.688 -24.391 1 79.5 326 ALA B N 1
ATOM 6389 C CA . ALA B 1 326 ? 21.297 51.906 -24.891 1 79.5 326 ALA B CA 1
ATOM 6390 C C . ALA B 1 326 ? 21.656 52.344 -26.312 1 79.5 326 ALA B C 1
ATOM 6392 O O . ALA B 1 326 ? 22.844 52.438 -26.656 1 79.5 326 ALA B O 1
ATOM 6393 N N . ARG B 1 327 ? 20.672 52.656 -27.078 1 79.12 327 ARG B N 1
ATOM 6394 C CA . ARG B 1 327 ? 20.875 53.125 -28.438 1 79.12 327 ARG B CA 1
ATOM 6395 C C . ARG B 1 327 ? 21.5 54.531 -28.453 1 79.12 327 ARG B C 1
ATOM 6397 O O . ARG B 1 327 ? 22.375 54.812 -29.281 1 79.12 327 ARG B O 1
ATOM 6404 N N . LYS B 1 328 ? 21.062 55.344 -27.562 1 76.19 328 LYS B N 1
ATOM 6405 C CA . LYS B 1 328 ? 21.625 56.688 -27.469 1 76.19 328 LYS B CA 1
ATOM 6406 C C . LYS B 1 328 ? 23.078 56.656 -27.016 1 76.19 328 LYS B C 1
ATOM 6408 O O . LYS B 1 328 ? 23.906 57.406 -27.516 1 76.19 328 LYS B O 1
ATOM 6413 N N . MET B 1 329 ? 23.219 55.75 -26.125 1 76.25 329 MET B N 1
ATOM 6414 C CA . MET B 1 329 ? 24.594 55.625 -25.656 1 76.25 329 MET B CA 1
ATOM 6415 C C . MET B 1 329 ? 25.5 55.094 -26.75 1 76.25 329 MET B C 1
ATOM 6417 O O . MET B 1 329 ? 26.688 55.438 -26.828 1 76.25 329 MET B O 1
ATOM 6421 N N . ASP B 1 330 ? 24.906 54.312 -27.5 1 70 330 ASP B N 1
ATOM 6422 C CA . ASP B 1 330 ? 25.641 53.781 -28.641 1 70 330 ASP B CA 1
ATOM 6423 C C . ASP B 1 330 ? 25.891 54.844 -29.688 1 70 330 ASP B C 1
ATOM 6425 O O . ASP B 1 330 ? 26.984 54.906 -30.281 1 70 330 ASP B O 1
ATOM 6429 N N . ARG B 1 331 ? 24.953 55.875 -29.875 1 66.62 331 ARG B N 1
ATOM 6430 C CA . ARG B 1 331 ? 25.062 56.938 -30.891 1 66.62 331 ARG B CA 1
ATOM 6431 C C . ARG B 1 331 ? 25.875 58.094 -30.391 1 66.62 331 ARG B C 1
ATOM 6433 O O . ARG B 1 331 ? 26.578 58.781 -31.156 1 66.62 331 ARG B O 1
ATOM 6440 N N . GLY B 1 332 ? 25.531 58.5 -29.109 1 61.06 332 GLY B N 1
ATOM 6441 C CA . GLY B 1 332 ? 26.141 59.719 -28.609 1 61.06 332 GLY B CA 1
ATOM 6442 C C . GLY B 1 332 ? 27.656 59.656 -28.609 1 61.06 332 GLY B C 1
ATOM 6443 O O . GLY B 1 332 ? 28.328 60.688 -28.688 1 61.06 332 GLY B O 1
ATOM 6444 N N . ASP B 1 333 ? 28.125 58.5 -28.375 1 54.31 333 ASP B N 1
ATOM 6445 C CA . ASP B 1 333 ? 29.578 58.625 -28.5 1 54.31 333 ASP B CA 1
ATOM 6446 C C . ASP B 1 333 ? 29.969 59.062 -29.906 1 54.31 333 ASP B C 1
ATOM 6448 O O . ASP B 1 333 ? 31.156 59.312 -30.188 1 54.31 333 ASP B O 1
ATOM 6452 N N . ASN B 1 334 ? 28.969 59.062 -30.688 1 49.16 334 ASN B N 1
ATOM 6453 C CA . ASN B 1 334 ? 29.344 59.438 -32.031 1 49.16 334 ASN B CA 1
ATOM 6454 C C . ASN B 1 334 ? 29.266 60.938 -32.25 1 49.16 334 ASN B C 1
ATOM 6456 O O . ASN B 1 334 ? 29.484 61.438 -33.344 1 49.16 334 ASN B O 1
ATOM 6460 N N . GLN B 1 335 ? 28.688 61.719 -31.25 1 46.09 335 GLN B N 1
ATOM 6461 C CA . GLN B 1 335 ? 28.547 63.094 -31.672 1 46.09 335 GLN B CA 1
ATOM 6462 C C . GLN B 1 335 ? 29.875 63.844 -31.609 1 46.09 335 GLN B C 1
ATOM 6464 O O . GLN B 1 335 ? 29.938 65.062 -31.812 1 46.09 335 GLN B O 1
ATOM 6469 N N . ASN B 1 336 ? 30.859 63.438 -30.781 1 43.19 336 ASN B N 1
ATOM 6470 C CA . ASN B 1 336 ? 31.953 64.375 -31.062 1 43.19 336 ASN B CA 1
ATOM 6471 C C . ASN B 1 336 ? 32.406 64.25 -32.5 1 43.19 336 ASN B C 1
ATOM 6473 O O . ASN B 1 336 ? 32.812 63.219 -32.969 1 43.19 336 ASN B O 1
ATOM 6477 N N . PRO B 1 337 ? 31.969 65.188 -33.375 1 43.59 337 PRO B N 1
ATOM 6478 C CA . PRO B 1 337 ? 32.375 65.25 -34.781 1 43.59 337 PRO B CA 1
ATOM 6479 C C . PRO B 1 337 ? 33.875 65.062 -34.969 1 43.59 337 PRO B C 1
ATOM 6481 O O . PRO B 1 337 ? 34.438 65.312 -36.031 1 43.59 337 PRO B O 1
ATOM 6484 N N . CYS B 1 338 ? 34.781 65.312 -33.875 1 40.69 338 CYS B N 1
ATOM 6485 C CA . CYS B 1 338 ? 36.094 65.375 -34.469 1 40.69 338 CYS B CA 1
ATOM 6486 C C . CYS B 1 338 ? 36.344 64.188 -35.438 1 40.69 338 CYS B C 1
ATOM 6488 O O . CYS B 1 338 ? 35.594 63.25 -35.438 1 40.69 338 CYS B O 1
ATOM 6490 N N . HIS B 1 339 ? 37.812 63.906 -35.625 1 41.06 339 HIS B N 1
ATOM 6491 C CA . HIS B 1 339 ? 38.562 63.188 -36.656 1 41.06 339 HIS B CA 1
ATOM 6492 C C . HIS B 1 339 ? 38 61.781 -36.844 1 41.06 339 HIS B C 1
ATOM 6494 O O . HIS B 1 339 ? 37.312 61.25 -36 1 41.06 339 HIS B O 1
ATOM 6500 N N . GLN B 1 340 ? 38.688 61.031 -37.938 1 40.41 340 GLN B N 1
ATOM 6501 C CA . GLN B 1 340 ? 38.688 59.719 -38.625 1 40.41 340 GLN B CA 1
ATOM 6502 C C . GLN B 1 340 ? 38.594 58.594 -37.594 1 40.41 340 GLN B C 1
ATOM 6504 O O . GLN B 1 340 ? 39.625 58.031 -37.188 1 40.41 340 GLN B O 1
ATOM 6509 N N . ARG B 1 341 ? 38 58.688 -36.562 1 46.16 341 ARG B N 1
ATOM 6510 C CA . ARG B 1 341 ? 38.156 57.531 -35.656 1 46.16 341 ARG B CA 1
ATOM 6511 C C . ARG B 1 341 ? 37.781 56.25 -36.344 1 46.16 341 ARG B C 1
ATOM 6513 O O . ARG B 1 341 ? 36.75 56.156 -37 1 46.16 341 ARG B O 1
ATOM 6520 N N . THR B 1 342 ? 38.844 55.375 -36.656 1 44.72 342 THR B N 1
ATOM 6521 C CA . THR B 1 342 ? 38.875 54.094 -37.312 1 44.72 342 THR B CA 1
ATOM 6522 C C . THR B 1 342 ? 37.688 53.219 -36.875 1 44.72 342 THR B C 1
ATOM 6524 O O . THR B 1 342 ? 37.125 53.438 -35.781 1 44.72 342 THR B O 1
ATOM 6527 N N . VAL B 1 343 ? 36.969 52.562 -37.875 1 50.66 343 VAL B N 1
ATOM 6528 C CA . VAL B 1 343 ? 35.906 51.562 -37.781 1 50.66 343 VAL B CA 1
ATOM 6529 C C . VAL B 1 343 ? 36.094 50.75 -36.5 1 50.66 343 VAL B C 1
ATOM 6531 O O . VAL B 1 343 ? 35.125 50.406 -35.812 1 50.66 343 VAL B O 1
ATOM 6534 N N . TRP B 1 344 ? 37.375 50.469 -36.188 1 48.56 344 TRP B N 1
ATOM 6535 C CA . TRP B 1 344 ? 37.688 49.625 -35.062 1 48.56 344 TRP B CA 1
ATOM 6536 C C . TRP B 1 344 ? 37.375 50.312 -33.75 1 48.56 344 TRP B C 1
ATOM 6538 O O . TRP B 1 344 ? 36.844 49.719 -32.812 1 48.56 344 TRP B O 1
ATOM 6548 N N . ARG B 1 345 ? 37.688 51.562 -33.625 1 53.12 345 ARG B N 1
ATOM 6549 C CA . ARG B 1 345 ? 37.438 52.281 -32.406 1 53.12 345 ARG B CA 1
ATOM 6550 C C . ARG B 1 345 ? 35.938 52.469 -32.156 1 53.12 345 ARG B C 1
ATOM 6552 O O . ARG B 1 345 ? 35.5 52.469 -31.016 1 53.12 345 ARG B O 1
ATOM 6559 N N . ARG B 1 346 ? 35.281 52.656 -33.281 1 53.38 346 ARG B N 1
ATOM 6560 C CA . ARG B 1 346 ? 33.844 52.688 -33.188 1 53.38 346 ARG B CA 1
ATOM 6561 C C . ARG B 1 346 ? 33.281 51.375 -32.656 1 53.38 346 ARG B C 1
ATOM 6563 O O . ARG B 1 346 ? 32.344 51.375 -31.828 1 53.38 346 ARG B O 1
ATOM 6570 N N . LEU B 1 347 ? 33.75 50.312 -33.25 1 54.38 347 LEU B N 1
ATOM 6571 C CA . LEU B 1 347 ? 33.344 49 -32.75 1 54.38 347 LEU B CA 1
ATOM 6572 C C . LEU B 1 347 ? 33.75 48.812 -31.297 1 54.38 347 LEU B C 1
ATOM 6574 O O . LEU B 1 347 ? 33 48.219 -30.516 1 54.38 347 LEU B O 1
ATOM 6578 N N . ARG B 1 348 ? 34.938 49.344 -30.984 1 56.12 348 ARG B N 1
ATOM 6579 C CA . ARG B 1 348 ? 35.406 49.25 -29.609 1 56.12 348 ARG B CA 1
ATOM 6580 C C . ARG B 1 348 ? 34.562 50.094 -28.672 1 56.12 348 ARG B C 1
ATOM 6582 O O . ARG B 1 348 ? 34.375 49.75 -27.5 1 56.12 348 ARG B O 1
ATOM 6589 N N . SER B 1 349 ? 34.281 51.219 -29.172 1 55.88 349 SER B N 1
ATOM 6590 C CA . SER B 1 349 ? 33.469 52.062 -28.328 1 55.88 349 SER B CA 1
ATOM 6591 C C . SER B 1 349 ? 32.094 51.438 -28.047 1 55.88 349 SER B C 1
ATOM 6593 O O . SER B 1 349 ? 31.531 51.594 -26.969 1 55.88 349 SER B O 1
ATOM 6595 N N . HIS B 1 350 ? 31.641 50.812 -29.094 1 58.22 350 HIS B N 1
ATOM 6596 C CA . HIS B 1 350 ? 30.406 50.031 -28.891 1 58.22 350 HIS B CA 1
ATOM 6597 C C . HIS B 1 350 ? 30.625 48.875 -27.922 1 58.22 350 HIS B C 1
ATOM 6599 O O . HIS B 1 350 ? 29.656 48.344 -27.375 1 58.22 350 HIS B O 1
ATOM 6605 N N . LEU B 1 351 ? 31.859 48.625 -27.734 1 62.34 351 LEU B N 1
ATOM 6606 C CA . LEU B 1 351 ? 32.219 47.531 -26.812 1 62.34 351 LEU B CA 1
ATOM 6607 C C . LEU B 1 351 ? 32.625 48.094 -25.453 1 62.34 351 LEU B C 1
ATOM 6609 O O . LEU B 1 351 ? 33.344 47.438 -24.703 1 62.34 351 LEU B O 1
ATOM 6613 N N . SER B 1 352 ? 32.375 49.281 -25.125 1 64.44 352 SER B N 1
ATOM 6614 C CA . SER B 1 352 ? 32.656 49.781 -23.781 1 64.44 352 SER B CA 1
ATOM 6615 C C . SER B 1 352 ? 31.891 48.969 -22.734 1 64.44 352 SER B C 1
ATOM 6617 O O . SER B 1 352 ? 30.797 48.469 -23 1 64.44 352 SER B O 1
ATOM 6619 N N . PRO B 1 353 ? 32.531 48.594 -21.625 1 76.56 353 PRO B N 1
ATOM 6620 C CA . PRO B 1 353 ? 31.922 47.781 -20.578 1 76.56 353 PRO B CA 1
ATOM 6621 C C . PRO B 1 353 ? 30.594 48.344 -20.094 1 76.56 353 PRO B C 1
ATOM 6623 O O . PRO B 1 353 ? 29.688 47.562 -19.75 1 76.56 353 PRO B O 1
ATOM 6626 N N . LYS B 1 354 ? 30.516 49.656 -20.219 1 74.19 354 LYS B N 1
ATOM 6627 C CA . LYS B 1 354 ? 29.266 50.25 -19.75 1 74.19 354 LYS B CA 1
ATOM 6628 C C . LYS B 1 354 ? 28.125 49.938 -20.719 1 74.19 354 LYS B C 1
ATOM 6630 O O . LYS B 1 354 ? 27.016 49.625 -20.312 1 74.19 354 LYS B O 1
ATOM 6635 N N . VAL B 1 355 ? 28.406 50.062 -21.969 1 74.19 355 VAL B N 1
ATOM 6636 C CA . VAL B 1 355 ? 27.391 49.812 -22.984 1 74.19 355 VAL B CA 1
ATOM 6637 C C . VAL B 1 355 ? 27.047 48.312 -23 1 74.19 355 VAL B C 1
ATOM 6639 O O . VAL B 1 355 ? 25.875 47.938 -23.109 1 74.19 355 VAL B O 1
ATOM 6642 N N . ILE B 1 356 ? 27.969 47.5 -22.812 1 76.75 356 ILE B N 1
ATOM 6643 C CA . ILE B 1 356 ? 27.75 46.062 -22.797 1 76.75 356 ILE B CA 1
ATOM 6644 C C . ILE B 1 356 ? 26.922 45.688 -21.578 1 76.75 356 ILE B C 1
ATOM 6646 O O . ILE B 1 356 ? 26.047 44.812 -21.656 1 76.75 356 ILE B O 1
ATOM 6650 N N . LYS B 1 357 ? 27.266 46.312 -20.516 1 77.62 357 LYS B N 1
ATOM 6651 C CA . LYS B 1 357 ? 26.516 46.031 -19.312 1 77.62 357 LYS B CA 1
ATOM 6652 C C . LYS B 1 357 ? 25.047 46.438 -19.484 1 77.62 357 LYS B C 1
ATOM 6654 O O . LYS B 1 357 ? 24.156 45.719 -19 1 77.62 357 LYS B O 1
ATOM 6659 N N . GLN B 1 358 ? 24.844 47.531 -20.156 1 78.19 358 GLN B N 1
ATOM 6660 C CA . GLN B 1 358 ? 23.469 47.969 -20.344 1 78.19 358 GLN B CA 1
ATOM 6661 C C . GLN B 1 358 ? 22.719 47.062 -21.328 1 78.19 358 GLN B C 1
ATOM 6663 O O . GLN B 1 358 ? 21.578 46.688 -21.078 1 78.19 358 GLN B O 1
ATOM 6668 N N . TRP B 1 359 ? 23.438 46.688 -22.375 1 80.25 359 TRP B N 1
ATOM 6669 C CA . TRP B 1 359 ? 22.828 45.75 -23.312 1 80.25 359 TRP B CA 1
ATOM 6670 C C . TRP B 1 359 ? 22.625 44.406 -22.672 1 80.25 359 TRP B C 1
ATOM 6672 O O . TRP B 1 359 ? 21.594 43.75 -22.906 1 80.25 359 TRP B O 1
ATOM 6682 N N . ALA B 1 360 ? 23.516 44 -21.875 1 80.31 360 ALA B N 1
ATOM 6683 C CA . ALA B 1 360 ? 23.391 42.688 -21.203 1 80.31 360 ALA B CA 1
ATOM 6684 C C . ALA B 1 360 ? 22.203 42.688 -20.25 1 80.31 360 ALA B C 1
ATOM 6686 O O . ALA B 1 360 ? 21.5 41.688 -20.141 1 80.31 360 ALA B O 1
ATOM 6687 N N . SER B 1 361 ? 22 43.781 -19.641 1 79.12 361 SER B N 1
ATOM 6688 C CA . SER B 1 361 ? 20.891 43.844 -18.703 1 79.12 361 SER B CA 1
ATOM 6689 C C . SER B 1 361 ? 19.547 43.75 -19.406 1 79.12 361 SER B C 1
ATOM 6691 O O . SER B 1 361 ? 18.609 43.125 -18.906 1 79.12 361 SER B O 1
ATOM 6693 N N . ILE B 1 362 ? 19.516 44.344 -20.609 1 80.38 362 ILE B N 1
ATOM 6694 C CA . ILE B 1 362 ? 18.266 44.281 -21.359 1 80.38 362 ILE B CA 1
ATOM 6695 C C . ILE B 1 362 ? 18.031 42.875 -21.891 1 80.38 362 ILE B C 1
ATOM 6697 O O . ILE B 1 362 ? 16.922 42.375 -21.844 1 80.38 362 ILE B O 1
ATOM 6701 N N . TRP B 1 363 ? 19.078 42.312 -22.344 1 81.12 363 TRP B N 1
ATOM 6702 C CA . TRP B 1 363 ? 18.938 40.938 -22.875 1 81.12 363 TRP B CA 1
ATOM 6703 C C . TRP B 1 363 ? 18.562 39.969 -21.766 1 81.12 363 TRP B C 1
ATOM 6705 O O . TRP B 1 363 ? 17.781 39.031 -21.984 1 81.12 363 TRP B O 1
ATOM 6715 N N . VAL B 1 364 ? 19.062 40.125 -20.625 1 79.75 364 VAL B N 1
ATOM 6716 C CA . VAL B 1 364 ? 18.734 39.25 -19.5 1 79.75 364 VAL B CA 1
ATOM 6717 C C . VAL B 1 364 ? 17.25 39.406 -19.141 1 79.75 364 VAL B C 1
ATOM 6719 O O . VAL B 1 364 ? 16.578 38.406 -18.859 1 79.75 364 VAL B O 1
ATOM 6722 N N . ASP B 1 365 ? 16.812 40.594 -19.281 1 81.06 365 ASP B N 1
ATOM 6723 C CA . ASP B 1 365 ? 15.398 40.812 -18.969 1 81.06 365 ASP B CA 1
ATOM 6724 C C . ASP B 1 365 ? 14.492 40.188 -20.031 1 81.06 365 ASP B C 1
ATOM 6726 O O . ASP B 1 365 ? 13.461 39.594 -19.703 1 81.06 365 ASP B O 1
ATOM 6730 N N . VAL B 1 366 ? 14.891 40.344 -21.219 1 80.06 366 VAL B N 1
ATOM 6731 C CA . VAL B 1 366 ? 14.102 39.781 -22.312 1 80.06 366 VAL B CA 1
ATOM 6732 C C . VAL B 1 366 ? 14.141 38.25 -22.219 1 80.06 366 VAL B C 1
ATOM 6734 O O . VAL B 1 366 ? 13.117 37.594 -22.391 1 80.06 366 VAL B O 1
ATOM 6737 N N . ILE B 1 367 ? 15.25 37.719 -21.953 1 77.88 367 ILE B N 1
ATOM 6738 C CA . ILE B 1 367 ? 15.398 36.281 -21.828 1 77.88 367 ILE B CA 1
ATOM 6739 C C . ILE B 1 367 ? 14.57 35.781 -20.656 1 77.88 367 ILE B C 1
ATOM 6741 O O . ILE B 1 367 ? 13.922 34.719 -20.734 1 77.88 367 ILE B O 1
ATOM 6745 N N . LEU B 1 368 ? 14.57 36.5 -19.656 1 78 368 LEU B N 1
ATOM 6746 C CA . LEU B 1 368 ? 13.805 36.125 -18.469 1 78 368 LEU B CA 1
ATOM 6747 C C . LEU B 1 368 ? 12.312 36.125 -18.766 1 78 368 LEU B C 1
ATOM 6749 O O . LEU B 1 368 ? 11.578 35.25 -18.344 1 78 368 LEU B O 1
ATOM 6753 N N . LEU B 1 369 ? 11.938 37.156 -19.469 1 78.62 369 LEU B N 1
ATOM 6754 C CA . LEU B 1 369 ? 10.523 37.281 -19.812 1 78.62 369 LEU B CA 1
ATOM 6755 C C . LEU B 1 369 ? 10.094 36.156 -20.734 1 78.62 369 LEU B C 1
ATOM 6757 O O . LEU B 1 369 ? 9.023 35.562 -20.547 1 78.62 369 LEU B O 1
ATOM 6761 N N . VAL B 1 370 ? 10.906 35.875 -21.688 1 78.38 370 VAL B N 1
ATOM 6762 C CA . VAL B 1 370 ? 10.609 34.781 -22.609 1 78.38 370 VAL B CA 1
ATOM 6763 C C . VAL B 1 370 ? 10.648 33.438 -21.875 1 78.38 370 VAL B C 1
ATOM 6765 O O . VAL B 1 370 ? 9.812 32.562 -22.125 1 78.38 370 VAL B O 1
ATOM 6768 N N . ALA B 1 371 ? 11.547 33.344 -20.984 1 77.19 371 ALA B N 1
ATOM 6769 C CA . ALA B 1 371 ? 11.68 32.094 -20.219 1 77.19 371 ALA B CA 1
ATOM 6770 C C . ALA B 1 371 ? 10.469 31.875 -19.328 1 77.19 371 ALA B C 1
ATOM 6772 O O . ALA B 1 371 ? 10 30.734 -19.172 1 77.19 371 ALA B O 1
ATOM 6773 N N . ILE B 1 372 ? 10 32.875 -18.797 1 78.25 372 ILE B N 1
ATOM 6774 C CA . ILE B 1 372 ? 8.828 32.75 -17.938 1 78.25 372 ILE B CA 1
ATOM 6775 C C . ILE B 1 372 ? 7.605 32.375 -18.766 1 78.25 372 ILE B C 1
ATOM 6777 O O . ILE B 1 372 ? 6.855 31.469 -18.391 1 78.25 372 ILE B O 1
ATOM 6781 N N . LEU B 1 373 ? 7.469 33.031 -19.875 1 77.62 373 LEU B N 1
ATOM 6782 C CA . LEU B 1 373 ? 6.316 32.75 -20.734 1 77.62 373 LEU B CA 1
ATOM 6783 C C . LEU B 1 373 ? 6.379 31.344 -21.312 1 77.62 373 LEU B C 1
ATOM 6785 O O . LEU B 1 373 ? 5.371 30.641 -21.328 1 77.62 373 LEU B O 1
ATOM 6789 N N . LEU B 1 374 ? 7.516 31.016 -21.703 1 79.62 374 LEU B N 1
ATOM 6790 C CA . LEU B 1 374 ? 7.684 29.672 -22.266 1 79.62 374 LEU B CA 1
ATOM 6791 C C . LEU B 1 374 ? 7.52 28.609 -21.172 1 79.62 374 LEU B C 1
ATOM 6793 O O . LEU B 1 374 ? 6.953 27.547 -21.438 1 79.62 374 LEU B O 1
ATOM 6797 N N . SER B 1 375 ? 7.953 28.938 -20.062 1 80.56 375 SER B N 1
ATOM 6798 C CA . SER B 1 375 ? 7.855 27.984 -18.969 1 80.56 375 SER B CA 1
ATOM 6799 C C . SER B 1 375 ? 6.406 27.75 -18.547 1 80.56 375 SER B C 1
ATOM 6801 O O . SER B 1 375 ? 6.004 26.625 -18.266 1 80.56 375 SER B O 1
ATOM 6803 N N . ILE B 1 376 ? 5.625 28.719 -18.656 1 79.06 376 ILE B N 1
ATOM 6804 C CA . ILE B 1 376 ? 4.234 28.625 -18.219 1 79.06 376 ILE B CA 1
ATOM 6805 C C . ILE B 1 376 ? 3.443 27.781 -19.219 1 79.06 376 ILE B C 1
ATOM 6807 O O . ILE B 1 376 ? 2.527 27.047 -18.844 1 79.06 376 ILE B O 1
ATOM 6811 N N . ILE B 1 377 ? 3.865 27.859 -20.391 1 81.56 377 ILE B N 1
ATOM 6812 C CA . ILE B 1 377 ? 3.127 27.141 -21.422 1 81.56 377 ILE B CA 1
ATOM 6813 C C . ILE B 1 377 ? 3.729 25.75 -21.625 1 81.56 377 ILE B C 1
ATOM 6815 O O . ILE B 1 377 ? 3.006 24.75 -21.656 1 81.56 377 ILE B O 1
ATOM 6819 N N . ILE B 1 378 ? 4.938 25.703 -21.688 1 84.56 378 ILE B N 1
ATOM 6820 C CA . ILE B 1 378 ? 5.617 24.469 -22.094 1 84.56 378 ILE B CA 1
ATOM 6821 C C . ILE B 1 378 ? 5.664 23.5 -20.922 1 84.56 378 ILE B C 1
ATOM 6823 O O . ILE B 1 378 ? 5.57 22.281 -21.125 1 84.56 378 ILE B O 1
ATOM 6827 N N . SER B 1 379 ? 5.734 23.969 -19.797 1 86.5 379 SER B N 1
ATOM 6828 C CA . SER B 1 379 ? 5.945 23.062 -18.656 1 86.5 379 SER B CA 1
ATOM 6829 C C . SER B 1 379 ? 4.719 22.188 -18.422 1 86.5 379 SER B C 1
ATOM 6831 O O . SER B 1 379 ? 4.832 20.969 -18.328 1 86.5 379 SER B O 1
ATOM 6833 N N . PRO B 1 380 ? 3.506 22.781 -18.359 1 87.06 380 PRO B N 1
ATOM 6834 C CA . PRO B 1 380 ? 2.344 21.922 -18.172 1 87.06 380 PRO B CA 1
ATOM 6835 C C . PRO B 1 380 ? 2.094 21.016 -19.375 1 87.06 380 PRO B C 1
ATOM 6837 O O . PRO B 1 380 ? 1.647 19.875 -19.219 1 87.06 380 PRO B O 1
ATOM 6840 N N . LEU B 1 381 ? 2.385 21.5 -20.531 1 89.56 381 LEU B N 1
ATOM 6841 C CA . LEU B 1 381 ? 2.199 20.688 -21.734 1 89.56 381 LEU B CA 1
ATOM 6842 C C . LEU B 1 381 ? 3.184 19.531 -21.766 1 89.56 381 LEU B C 1
ATOM 6844 O O . LEU B 1 381 ? 2.828 18.422 -22.172 1 89.56 381 LEU B O 1
ATOM 6848 N N . THR B 1 382 ? 4.398 19.844 -21.344 1 91.31 382 THR B N 1
ATOM 6849 C CA . THR B 1 382 ? 5.395 18.781 -21.281 1 91.31 382 THR B CA 1
ATOM 6850 C C . THR B 1 382 ? 5.004 17.734 -20.25 1 91.31 382 THR B C 1
ATOM 6852 O O . THR B 1 382 ? 5.164 16.531 -20.484 1 91.31 382 THR B O 1
ATOM 6855 N N . ALA B 1 383 ? 4.504 18.141 -19.125 1 92.25 383 ALA B N 1
ATOM 6856 C CA . ALA B 1 383 ? 4.09 17.203 -18.078 1 92.25 383 ALA B CA 1
ATOM 6857 C C . ALA B 1 383 ? 2.947 16.312 -18.562 1 92.25 383 ALA B C 1
ATOM 6859 O O . ALA B 1 383 ? 2.967 15.094 -18.359 1 92.25 383 ALA B O 1
ATOM 6860 N N . ILE B 1 384 ? 1.997 16.891 -19.234 1 91.94 384 ILE B N 1
ATOM 6861 C CA . ILE B 1 384 ? 0.851 16.125 -19.719 1 91.94 384 ILE B CA 1
ATOM 6862 C C . ILE B 1 384 ? 1.301 15.172 -20.828 1 91.94 384 ILE B C 1
ATOM 6864 O O . ILE B 1 384 ? 0.906 14.008 -20.844 1 91.94 384 ILE B O 1
ATOM 6868 N N . ALA B 1 385 ? 2.119 15.672 -21.719 1 90.94 385 ALA B N 1
ATOM 6869 C CA . ALA B 1 385 ? 2.621 14.836 -22.812 1 90.94 385 ALA B CA 1
ATOM 6870 C C . ALA B 1 385 ? 3.43 13.664 -22.266 1 90.94 385 ALA B C 1
ATOM 6872 O O . ALA B 1 385 ? 3.297 12.531 -22.734 1 90.94 385 ALA B O 1
ATOM 6873 N N . PHE B 1 386 ? 4.23 13.938 -21.328 1 92.94 386 PHE B N 1
ATOM 6874 C CA . PHE B 1 386 ? 5.047 12.875 -20.734 1 92.94 386 PHE B CA 1
ATOM 6875 C C . PHE B 1 386 ? 4.172 11.844 -20.047 1 92.94 386 PHE B C 1
ATOM 6877 O O . PHE B 1 386 ? 4.375 10.641 -20.219 1 92.94 386 PHE B O 1
ATOM 6884 N N . VAL B 1 387 ? 3.195 12.242 -19.234 1 93.25 387 VAL B N 1
ATOM 6885 C CA . VAL B 1 387 ? 2.324 11.336 -18.5 1 93.25 387 VAL B CA 1
ATOM 6886 C C . VAL B 1 387 ? 1.539 10.461 -19.484 1 93.25 387 VAL B C 1
ATOM 6888 O O . VAL B 1 387 ? 1.415 9.25 -19.281 1 93.25 387 VAL B O 1
ATOM 6891 N N . VAL B 1 388 ? 1.005 11.047 -20.531 1 90.56 388 VAL B N 1
ATOM 6892 C CA . VAL B 1 388 ? 0.234 10.297 -21.516 1 90.56 388 VAL B CA 1
ATOM 6893 C C . VAL B 1 388 ? 1.138 9.289 -22.219 1 90.56 388 VAL B C 1
ATOM 6895 O O . VAL B 1 388 ? 0.761 8.125 -22.391 1 90.56 388 VAL B O 1
ATOM 6898 N N . TRP B 1 389 ? 2.314 9.719 -22.531 1 89.88 389 TRP B N 1
ATOM 6899 C CA . TRP B 1 389 ? 3.252 8.852 -23.234 1 89.88 389 TRP B CA 1
ATOM 6900 C C . TRP B 1 389 ? 3.693 7.695 -22.344 1 89.88 389 TRP B C 1
ATOM 6902 O O . TRP B 1 389 ? 3.689 6.535 -22.766 1 89.88 389 TRP B O 1
ATOM 6912 N N . ILE B 1 390 ? 4.133 8.008 -21.141 1 90.5 390 ILE B N 1
ATOM 6913 C CA . ILE B 1 390 ? 4.684 6.984 -20.25 1 90.5 390 ILE B CA 1
ATOM 6914 C C . ILE B 1 390 ? 3.584 6.008 -19.844 1 90.5 390 ILE B C 1
ATOM 6916 O O . ILE B 1 390 ? 3.836 4.812 -19.672 1 90.5 390 ILE B O 1
ATOM 6920 N N . GLU B 1 391 ? 2.318 6.52 -19.641 1 90.69 391 GLU B N 1
ATOM 6921 C CA . GLU B 1 391 ? 1.213 5.629 -19.297 1 90.69 391 GLU B CA 1
ATOM 6922 C C . GLU B 1 391 ? 0.854 4.719 -20.469 1 90.69 391 GLU B C 1
ATOM 6924 O O . GLU B 1 391 ? 0.449 3.572 -20.266 1 90.69 391 GLU B O 1
ATOM 6929 N N . TRP B 1 392 ? 0.98 5.238 -21.641 1 86.06 392 TRP B N 1
ATOM 6930 C CA . TRP B 1 392 ? 0.791 4.398 -22.812 1 86.06 392 TRP B CA 1
ATOM 6931 C C . TRP B 1 392 ? 1.863 3.318 -22.891 1 86.06 392 TRP B C 1
ATOM 6933 O O . TRP B 1 392 ? 1.568 2.164 -23.219 1 86.06 392 TRP B O 1
ATOM 6943 N N . TYR B 1 393 ? 3.057 3.691 -22.562 1 84.31 393 TYR B N 1
ATOM 6944 C CA . TYR B 1 393 ? 4.176 2.756 -22.547 1 84.31 393 TYR B CA 1
ATOM 6945 C C . TYR B 1 393 ? 3.98 1.673 -21.5 1 84.31 393 TYR B C 1
ATOM 6947 O O . TYR B 1 393 ? 4.172 0.486 -21.781 1 84.31 393 TYR B O 1
ATOM 6955 N N . ILE B 1 394 ? 3.58 2.045 -20.297 1 87.31 394 ILE B N 1
ATOM 6956 C CA . ILE B 1 394 ? 3.381 1.106 -19.203 1 87.31 394 ILE B CA 1
ATOM 6957 C C . ILE B 1 394 ? 2.209 0.18 -19.516 1 87.31 394 ILE B C 1
ATOM 6959 O O . ILE B 1 394 ? 2.244 -1.009 -19.188 1 87.31 394 ILE B O 1
ATOM 6963 N N . TYR B 1 395 ? 1.207 0.664 -20.156 1 82.56 395 TYR B N 1
ATOM 6964 C CA . TYR B 1 395 ? 0.027 -0.124 -20.5 1 82.56 395 TYR B CA 1
ATOM 6965 C C . TYR B 1 395 ? 0.373 -1.214 -21.5 1 82.56 395 TYR B C 1
ATOM 6967 O O . TYR B 1 395 ? -0.188 -2.312 -21.453 1 82.56 395 TYR B O 1
ATOM 6975 N N . ASN B 1 396 ? 1.347 -1.014 -22.312 1 77.31 396 ASN B N 1
ATOM 6976 C CA . ASN B 1 396 ? 1.703 -1.975 -23.344 1 77.31 396 ASN B CA 1
ATOM 6977 C C . ASN B 1 396 ? 2.846 -2.883 -22.906 1 77.31 396 ASN B C 1
ATOM 6979 O O . ASN B 1 396 ? 3.15 -3.875 -23.562 1 77.31 396 ASN B O 1
ATOM 6983 N N . ASP B 1 397 ? 3.539 -2.633 -21.891 1 74.25 397 ASP B N 1
ATOM 6984 C CA . ASP B 1 397 ? 4.711 -3.387 -21.453 1 74.25 397 ASP B CA 1
ATOM 6985 C C . ASP B 1 397 ? 4.301 -4.652 -20.703 1 74.25 397 ASP B C 1
ATOM 6987 O O . ASP B 1 397 ? 4.98 -5.68 -20.781 1 74.25 397 ASP B O 1
ATOM 6991 N N . GLY B 1 398 ? 3.172 -4.605 -19.953 1 69.38 398 GLY B N 1
ATOM 6992 C CA . GLY B 1 398 ? 2.84 -5.805 -19.219 1 69.38 398 GLY B CA 1
ATOM 6993 C C . GLY B 1 398 ? 1.644 -5.629 -18.297 1 69.38 398 GLY B C 1
ATOM 6994 O O . GLY B 1 398 ? 1.188 -4.504 -18.078 1 69.38 398 GLY B O 1
ATOM 6995 N N . PRO B 1 399 ? 1.246 -6.859 -17.969 1 72.06 399 PRO B N 1
ATOM 6996 C CA . PRO B 1 399 ? 0.08 -6.812 -17.094 1 72.06 399 PRO B CA 1
ATOM 6997 C C . PRO B 1 399 ? 0.431 -6.352 -15.68 1 72.06 399 PRO B C 1
ATOM 6999 O O . PRO B 1 399 ? 1.596 -6.41 -15.273 1 72.06 399 PRO B O 1
ATOM 7002 N N . ALA B 1 400 ? -0.525 -5.738 -15.062 1 72.94 400 ALA B N 1
ATOM 7003 C CA . ALA B 1 400 ? -0.373 -5.289 -13.68 1 72.94 400 ALA B CA 1
ATOM 7004 C C . ALA B 1 400 ? -0.636 -6.426 -12.703 1 72.94 400 ALA B C 1
ATOM 7006 O O . ALA B 1 400 ? -1.306 -7.406 -13.039 1 72.94 400 ALA B O 1
ATOM 7007 N N . GLN B 1 401 ? 0.098 -6.309 -11.555 1 70.75 401 GLN B N 1
ATOM 7008 C CA . GLN B 1 401 ? -0.044 -7.324 -10.516 1 70.75 401 GLN B CA 1
ATOM 7009 C C . GLN B 1 401 ? -1.482 -7.398 -10.008 1 70.75 401 GLN B C 1
ATOM 7011 O O . GLN B 1 401 ? -1.972 -8.477 -9.672 1 70.75 401 GLN B O 1
ATOM 7016 N N . GLU B 1 402 ? -2.119 -6.172 -9.984 1 76.88 402 GLU B N 1
ATOM 7017 C CA . GLU B 1 402 ? -3.455 -6.113 -9.398 1 76.88 402 GLU B CA 1
ATOM 7018 C C . GLU B 1 402 ? -4.414 -5.336 -10.297 1 76.88 402 GLU B C 1
ATOM 7020 O O . GLU B 1 402 ? -3.994 -4.461 -11.055 1 76.88 402 GLU B O 1
ATOM 7025 N N . ASN B 1 403 ? -5.668 -5.789 -10.18 1 80 403 ASN B N 1
ATOM 7026 C CA . ASN B 1 403 ? -6.746 -5.055 -10.836 1 80 403 ASN B CA 1
ATOM 7027 C C . ASN B 1 403 ? -7.336 -3.992 -9.914 1 80 403 ASN B C 1
ATOM 7029 O O . ASN B 1 403 ? -7.145 -4.043 -8.695 1 80 403 ASN B O 1
ATOM 7033 N N . PRO B 1 404 ? -8.031 -3.014 -10.453 1 80.81 404 PRO B N 1
ATOM 7034 C CA . PRO B 1 404 ? -8.547 -1.897 -9.656 1 80.81 404 PRO B CA 1
ATOM 7035 C C . PRO B 1 404 ? -9.547 -2.346 -8.594 1 80.81 404 PRO B C 1
ATOM 7037 O O . PRO B 1 404 ? -9.805 -1.614 -7.637 1 80.81 404 PRO B O 1
ATOM 7040 N N . GLN B 1 405 ? -10.023 -3.541 -8.68 1 81.69 405 GLN B N 1
ATOM 7041 C CA . GLN B 1 405 ? -11.039 -3.99 -7.734 1 81.69 405 GLN B CA 1
ATOM 7042 C C . GLN B 1 405 ? -10.398 -4.617 -6.5 1 81.69 405 GLN B C 1
ATOM 7044 O O . GLN B 1 405 ? -11.078 -4.887 -5.508 1 81.69 405 GLN B O 1
ATOM 7049 N N . GLN B 1 406 ? -9.141 -4.73 -6.547 1 87.38 406 GLN B N 1
ATOM 7050 C CA . GLN B 1 406 ? -8.453 -5.359 -5.426 1 87.38 406 GLN B CA 1
ATOM 7051 C C . GLN B 1 406 ? -8.234 -4.363 -4.289 1 87.38 406 GLN B C 1
ATOM 7053 O O . GLN B 1 406 ? -8.188 -3.152 -4.516 1 87.38 406 GLN B O 1
ATOM 7058 N N . VAL B 1 407 ? -8.125 -4.863 -3.092 1 86.06 407 VAL B N 1
ATOM 7059 C CA . VAL B 1 407 ? -8.047 -4.043 -1.889 1 86.06 407 VAL B CA 1
ATOM 7060 C C . VAL B 1 407 ? -6.793 -3.178 -1.934 1 86.06 407 VAL B C 1
ATOM 7062 O O . VAL B 1 407 ? -6.801 -2.031 -1.478 1 86.06 407 VAL B O 1
ATOM 7065 N N . GLY B 1 408 ? -5.773 -3.643 -2.48 1 85 408 GLY B N 1
ATOM 7066 C CA . GLY B 1 408 ? -4.539 -2.879 -2.561 1 85 408 GLY B CA 1
ATOM 7067 C C . GLY B 1 408 ? -4.652 -1.653 -3.447 1 85 408 GLY B C 1
ATOM 7068 O O . GLY B 1 408 ? -3.826 -0.743 -3.367 1 85 408 GLY B O 1
ATOM 7069 N N . GLN B 1 409 ? -5.672 -1.555 -4.25 1 88.19 409 GLN B N 1
ATOM 7070 C CA . GLN B 1 409 ? -5.824 -0.447 -5.188 1 88.19 409 GLN B CA 1
ATOM 7071 C C . GLN B 1 409 ? -6.848 0.564 -4.68 1 88.19 409 GLN B C 1
ATOM 7073 O O . GLN B 1 409 ? -6.586 1.769 -4.668 1 88.19 409 GLN B O 1
ATOM 7078 N N . TRP B 1 410 ? -7.953 0.149 -4.23 1 88.94 410 TRP B N 1
ATOM 7079 C CA . TRP B 1 410 ? -8.961 1.127 -3.84 1 88.94 410 TRP B CA 1
ATOM 7080 C C . TRP B 1 410 ? -8.688 1.663 -2.438 1 88.94 410 TRP B C 1
ATOM 7082 O O . TRP B 1 410 ? -9.281 2.664 -2.023 1 88.94 410 TRP B O 1
ATOM 7092 N N . SER B 1 411 ? -7.797 0.971 -1.664 1 91 411 SER B N 1
ATOM 7093 C CA . SER B 1 411 ? -7.484 1.419 -0.311 1 91 411 SER B CA 1
ATOM 7094 C C . SER B 1 411 ? -6.895 2.824 -0.316 1 91 411 SER B C 1
ATOM 7096 O O . SER B 1 411 ? -7.156 3.617 0.591 1 91 411 SER B O 1
ATOM 7098 N N . TYR B 1 412 ? -6.156 3.178 -1.354 1 90.38 412 TYR B N 1
ATOM 7099 C CA . TYR B 1 412 ? -5.555 4.504 -1.445 1 90.38 412 TYR B CA 1
ATOM 7100 C C . TYR B 1 412 ? -6.617 5.574 -1.656 1 90.38 412 TYR B C 1
ATOM 7102 O O . TYR B 1 412 ? -6.535 6.66 -1.082 1 90.38 412 TYR B O 1
ATOM 7110 N N . LEU B 1 413 ? -7.613 5.238 -2.432 1 91.69 413 LEU B N 1
ATOM 7111 C CA . LEU B 1 413 ? -8.703 6.172 -2.688 1 91.69 413 LEU B CA 1
ATOM 7112 C C . LEU B 1 413 ? -9.523 6.406 -1.425 1 91.69 413 LEU B C 1
ATOM 7114 O O . LEU B 1 413 ? -9.875 7.547 -1.11 1 91.69 413 LEU B O 1
ATOM 7118 N N . VAL B 1 414 ? -9.758 5.359 -0.719 1 93.06 414 VAL B N 1
ATOM 7119 C CA . VAL B 1 414 ? -10.539 5.457 0.509 1 93.06 414 VAL B CA 1
ATOM 7120 C C . VAL B 1 414 ? -9.758 6.234 1.563 1 93.06 414 VAL B C 1
ATOM 7122 O O . VAL B 1 414 ? -10.328 7.043 2.297 1 93.06 414 VAL B O 1
ATOM 7125 N N . SER B 1 415 ? -8.484 5.988 1.576 1 92.25 415 SER B N 1
ATOM 7126 C CA . SER B 1 415 ? -7.648 6.684 2.547 1 92.25 415 SER B CA 1
ATOM 7127 C C . SER B 1 415 ? -7.672 8.195 2.316 1 92.25 415 SER B C 1
ATOM 7129 O O . SER B 1 415 ? -7.832 8.969 3.26 1 92.25 415 SER B O 1
ATOM 7131 N N . ILE B 1 416 ? -7.547 8.625 1.114 1 90.94 416 ILE B N 1
ATOM 7132 C CA . ILE B 1 416 ? -7.574 10.047 0.801 1 90.94 416 ILE B CA 1
ATOM 7133 C C . ILE B 1 416 ? -8.977 10.602 1.038 1 90.94 416 ILE B C 1
ATOM 7135 O O . ILE B 1 416 ? -9.133 11.734 1.492 1 90.94 416 ILE B O 1
ATOM 7139 N N . GLY B 1 417 ? -9.992 9.789 0.696 1 91.94 417 GLY B N 1
ATOM 7140 C CA . GLY B 1 417 ? -11.359 10.203 0.995 1 91.94 417 GLY B CA 1
ATOM 7141 C C . GLY B 1 417 ? -11.594 10.445 2.473 1 91.94 417 GLY B C 1
ATOM 7142 O O . GLY B 1 417 ? -12.211 11.445 2.852 1 91.94 417 GLY B O 1
ATOM 7143 N N . LEU B 1 418 ? -11.086 9.586 3.273 1 92.94 418 LEU B N 1
ATOM 7144 C CA . LEU B 1 418 ? -11.242 9.727 4.719 1 92.94 418 LEU B CA 1
ATOM 7145 C C . LEU B 1 418 ? -10.438 10.906 5.242 1 92.94 418 LEU B C 1
ATOM 7147 O O . LEU B 1 418 ? -10.875 11.609 6.156 1 92.94 418 LEU B O 1
ATOM 7151 N N . LEU B 1 419 ? -9.289 11.125 4.656 1 88.88 419 LEU B N 1
ATOM 7152 C CA . LEU B 1 419 ? -8.461 12.258 5.051 1 88.88 419 LEU B CA 1
ATOM 7153 C C . LEU B 1 419 ? -9.148 13.578 4.707 1 88.88 419 LEU B C 1
ATOM 7155 O O . 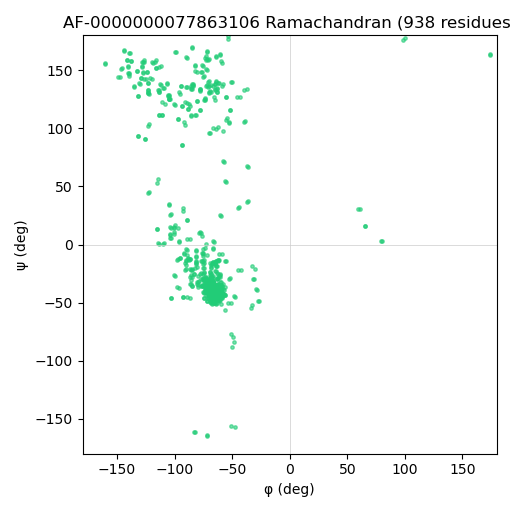LEU B 1 419 ? -9.156 14.508 5.512 1 88.88 419 LEU B O 1
ATOM 7159 N N . LEU B 1 420 ? -9.75 13.625 3.547 1 89.19 420 LEU B N 1
ATOM 7160 C CA . LEU B 1 420 ? -10.461 14.82 3.121 1 89.19 420 LEU B CA 1
ATOM 7161 C C . LEU B 1 420 ? -11.688 15.062 3.99 1 89.19 420 LEU B C 1
ATOM 7163 O O . LEU B 1 420 ? -11.977 16.203 4.359 1 89.19 420 LEU B O 1
ATOM 7167 N N . LEU B 1 421 ? -12.352 14.016 4.305 1 90.69 421 LEU B N 1
ATOM 7168 C CA . LEU B 1 421 ? -13.516 14.133 5.176 1 90.69 421 LEU B CA 1
ATOM 7169 C C . LEU B 1 421 ? -13.117 14.648 6.555 1 90.69 421 LEU B C 1
ATOM 7171 O O . LEU B 1 421 ? -13.797 15.5 7.129 1 90.69 421 LEU B O 1
ATOM 7175 N N . SER B 1 422 ? -12.055 14.109 7.07 1 89.31 422 SER B N 1
ATOM 7176 C CA . SER B 1 422 ? -11.57 14.562 8.367 1 89.31 422 SER B CA 1
ATOM 7177 C C . SER B 1 422 ? -11.141 16.031 8.32 1 89.31 422 SER B C 1
ATOM 7179 O O . SER B 1 422 ? -11.414 16.797 9.25 1 89.31 422 SER B O 1
ATOM 7181 N N . ALA B 1 423 ? -10.5 16.422 7.211 1 86.31 423 ALA B N 1
ATOM 7182 C CA . ALA B 1 423 ? -10.062 17.812 7.062 1 86.31 423 ALA B CA 1
ATOM 7183 C C . ALA B 1 423 ? -11.258 18.75 6.953 1 86.31 423 ALA B C 1
ATOM 7185 O O . ALA B 1 423 ? -11.234 19.859 7.5 1 86.31 423 ALA B O 1
ATOM 7186 N N . VAL B 1 424 ? -12.305 18.344 6.289 1 87.88 424 VAL B N 1
ATOM 7187 C CA . VAL B 1 424 ? -13.516 19.141 6.141 1 87.88 424 VAL B CA 1
ATOM 7188 C C . VAL B 1 424 ? -14.188 19.312 7.5 1 87.88 424 VAL B C 1
ATOM 7190 O O . VAL B 1 424 ? -14.656 20.406 7.84 1 87.88 424 VAL B O 1
ATOM 7193 N N . ILE B 1 425 ? -14.203 18.312 8.289 1 88.62 425 ILE B N 1
ATOM 7194 C CA . ILE B 1 425 ? -14.828 18.375 9.609 1 88.62 425 ILE B CA 1
ATOM 7195 C C . ILE B 1 425 ? -14.031 19.312 10.508 1 88.62 425 ILE B C 1
ATOM 7197 O O . ILE B 1 425 ? -14.617 20.094 11.258 1 88.62 425 ILE B O 1
ATOM 7201 N N . LEU B 1 426 ? -12.766 19.281 10.422 1 85.88 426 LEU B N 1
ATOM 7202 C CA . LEU B 1 426 ? -11.93 20.156 11.25 1 85.88 426 LEU B CA 1
ATOM 7203 C C . LEU B 1 426 ? -12.094 21.609 10.844 1 85.88 426 LEU B C 1
ATOM 7205 O O . LEU B 1 426 ? -11.906 22.516 11.672 1 85.88 426 LEU B O 1
ATOM 7209 N N . ARG B 1 427 ? -12.469 21.859 9.648 1 85 427 ARG B N 1
ATOM 7210 C CA . ARG B 1 427 ? -12.672 23.219 9.18 1 85 427 ARG B CA 1
ATOM 7211 C C . ARG B 1 427 ? -13.984 23.797 9.695 1 85 427 ARG B C 1
ATOM 7213 O O . ARG B 1 427 ? -14.172 25.016 9.719 1 85 427 ARG B O 1
ATOM 7220 N N . LEU B 1 428 ? -14.812 22.953 10.188 1 84.69 428 LEU B N 1
ATOM 7221 C CA . LEU B 1 428 ? -16.078 23.406 10.758 1 84.69 428 LEU B CA 1
ATOM 7222 C C . LEU B 1 428 ? -15.914 23.734 12.234 1 84.69 428 LEU B C 1
ATOM 7224 O O . LEU B 1 428 ? -16.906 23.859 12.961 1 84.69 428 LEU B O 1
ATOM 7228 N N . ARG B 1 429 ? -14.719 23.969 12.617 1 83.06 429 ARG B N 1
ATOM 7229 C CA . ARG B 1 429 ? -14.391 24.219 14.016 1 83.06 429 ARG B CA 1
ATOM 7230 C C . ARG B 1 429 ? -15.148 25.422 14.562 1 83.06 429 ARG B C 1
ATOM 7232 O O . ARG B 1 429 ? -15.719 25.359 15.656 1 83.06 429 ARG B O 1
ATOM 7239 N N . TYR B 1 430 ? -15.188 26.516 13.852 1 80.69 430 TYR B N 1
ATOM 7240 C CA . TYR B 1 430 ? -15.742 27.75 14.406 1 80.69 430 TYR B CA 1
ATOM 7241 C C . TYR B 1 430 ? -17.266 27.75 14.312 1 80.69 430 TYR B C 1
ATOM 7243 O O . TYR B 1 430 ? -17.938 28.562 14.953 1 80.69 430 TYR B O 1
ATOM 7251 N N . ARG B 1 431 ? -17.797 26.781 13.578 1 80.75 431 ARG B N 1
ATOM 7252 C CA . ARG B 1 431 ? -19.25 26.672 13.539 1 80.75 431 ARG B CA 1
ATOM 7253 C C . ARG B 1 431 ? -19.781 25.891 14.742 1 80.75 431 ARG B C 1
ATOM 7255 O O . ARG B 1 431 ? -20.922 26.094 15.172 1 80.75 431 ARG B O 1
ATOM 7262 N N . VAL B 1 432 ? -18.938 25.078 15.242 1 81.75 432 VAL B N 1
ATOM 7263 C CA . VAL B 1 432 ? -19.391 24.203 16.312 1 81.75 432 VAL B CA 1
ATOM 7264 C C . VAL B 1 432 ? -18.766 24.625 17.641 1 81.75 432 VAL B C 1
ATOM 7266 O O . VAL B 1 432 ? -19.125 24.094 18.688 1 81.75 432 VAL B O 1
ATOM 7269 N N . SER B 1 433 ? -17.984 25.656 17.688 1 84.38 433 SER B N 1
ATOM 7270 C CA . SER B 1 433 ? -17.25 26.031 18.891 1 84.38 433 SER B CA 1
ATOM 7271 C C . SER B 1 433 ? -18.172 26.672 19.922 1 84.38 433 SER B C 1
ATOM 7273 O O . SER B 1 433 ? -19.172 27.312 19.562 1 84.38 433 SER B O 1
ATOM 7275 N N . SER B 1 434 ? -17.859 26.359 21.188 1 82.62 434 SER B N 1
ATOM 7276 C CA . SER B 1 434 ? -18.578 26.984 22.297 1 82.62 434 SER B CA 1
ATOM 7277 C C . SER B 1 434 ? -17.969 28.344 22.656 1 82.62 434 SER B C 1
ATOM 7279 O O . SER B 1 434 ? -16.891 28.688 22.156 1 82.62 434 SER B O 1
ATOM 7281 N N . ALA B 1 435 ? -18.688 29.141 23.516 1 82.62 435 ALA B N 1
ATOM 7282 C CA . ALA B 1 435 ? -18.203 30.453 23.922 1 82.62 435 ALA B CA 1
ATOM 7283 C C . ALA B 1 435 ? -16.922 30.344 24.734 1 82.62 435 ALA B C 1
ATOM 7285 O O . ALA B 1 435 ? -16.016 31.172 24.578 1 82.62 435 ALA B O 1
ATOM 7286 N N . ALA B 1 436 ? -16.891 29.297 25.484 1 82.38 436 ALA B N 1
ATOM 7287 C CA . ALA B 1 436 ? -15.703 29.109 26.312 1 82.38 436 ALA B CA 1
ATOM 7288 C C . ALA B 1 436 ? -14.492 28.766 25.453 1 82.38 436 ALA B C 1
ATOM 7290 O O . ALA B 1 436 ? -13.375 29.219 25.734 1 82.38 436 ALA B O 1
ATOM 7291 N N . GLU B 1 437 ? -14.742 28.031 24.422 1 85.81 437 GLU B N 1
ATOM 7292 C CA . GLU B 1 437 ? -13.664 27.672 23.5 1 85.81 437 GLU B CA 1
ATOM 7293 C C . GLU B 1 437 ? -13.18 28.891 22.719 1 85.81 437 GLU B C 1
ATOM 7295 O O . GLU B 1 437 ? -11.984 29.031 22.469 1 85.81 437 GLU B O 1
ATOM 7300 N N . LEU B 1 438 ? -14.039 29.688 22.375 1 87.06 438 LEU B N 1
ATOM 7301 C CA . LEU B 1 438 ? -13.672 30.906 21.656 1 87.06 438 LEU B CA 1
ATOM 7302 C C . LEU B 1 438 ? -12.836 31.828 22.531 1 87.06 438 LEU B C 1
ATOM 7304 O O . LEU B 1 438 ? -11.891 32.469 22.062 1 87.06 438 LEU B O 1
ATOM 7308 N N . ASP B 1 439 ? -13.195 31.875 23.844 1 88.88 439 ASP B N 1
ATOM 7309 C CA . ASP B 1 439 ? -12.438 32.719 24.766 1 88.88 439 ASP B CA 1
ATOM 7310 C C . ASP B 1 439 ? -11.016 32.188 24.938 1 88.88 439 ASP B C 1
ATOM 7312 O O . ASP B 1 439 ? -10.062 32.938 25.016 1 88.88 439 ASP B O 1
ATOM 7316 N N . ARG B 1 440 ? -10.914 30.938 24.984 1 86.44 440 ARG B N 1
ATOM 7317 C CA . ARG B 1 440 ? -9.594 30.328 25.109 1 86.44 440 ARG B CA 1
ATOM 7318 C C . ARG B 1 440 ? -8.766 30.562 23.859 1 86.44 440 ARG B C 1
ATOM 7320 O O . ARG B 1 440 ? -7.559 30.812 23.938 1 86.44 440 ARG B O 1
ATOM 7327 N N . ASP B 1 441 ? -9.406 30.453 22.75 1 87.75 441 ASP B N 1
ATOM 7328 C CA . ASP B 1 441 ? -8.703 30.656 21.484 1 87.75 441 ASP B CA 1
ATOM 7329 C C . ASP B 1 441 ? -8.234 32.125 21.359 1 87.75 441 ASP B C 1
ATOM 7331 O O . ASP B 1 441 ? -7.164 32.375 20.812 1 87.75 441 ASP B O 1
ATOM 7335 N N . ILE B 1 442 ? -9.016 33.031 21.844 1 90.69 442 ILE B N 1
ATOM 7336 C CA . ILE B 1 442 ? -8.656 34.438 21.797 1 90.69 442 ILE B CA 1
ATOM 7337 C C . ILE B 1 442 ? -7.465 34.688 22.719 1 90.69 442 ILE B C 1
ATOM 7339 O O . ILE B 1 442 ? -6.535 35.406 22.344 1 90.69 442 ILE B O 1
ATOM 7343 N N . GLU B 1 443 ? -7.5 34.031 23.844 1 90.94 443 GLU B N 1
ATOM 7344 C CA . GLU B 1 443 ? -6.383 34.188 24.781 1 90.94 443 GLU B CA 1
ATOM 7345 C C . GLU B 1 443 ? -5.105 33.594 24.203 1 90.94 443 GLU B C 1
ATOM 7347 O O . GLU B 1 443 ? -4.023 34.156 24.344 1 90.94 443 GLU B O 1
ATOM 7352 N N . ASP B 1 444 ? -5.262 32.469 23.641 1 88.75 444 ASP B N 1
ATOM 7353 C CA . ASP B 1 444 ? -4.098 31.812 23.031 1 88.75 444 ASP B CA 1
ATOM 7354 C C . ASP B 1 444 ? -3.539 32.656 21.891 1 88.75 444 ASP B C 1
ATOM 7356 O O . ASP B 1 444 ? -2.32 32.75 21.703 1 88.75 444 ASP B O 1
ATOM 7360 N N . LEU B 1 445 ? -4.387 33.156 21.094 1 89.75 445 LEU B N 1
ATOM 7361 C CA . LEU B 1 445 ? -3.953 34 19.969 1 89.75 445 LEU B CA 1
ATOM 7362 C C . LEU B 1 445 ? -3.25 35.25 20.484 1 89.75 445 LEU B C 1
ATOM 7364 O O . LEU B 1 445 ? -2.281 35.719 19.875 1 89.75 445 LEU B O 1
ATOM 7368 N N . ARG B 1 446 ? -3.758 35.844 21.594 1 92.12 446 ARG B N 1
ATOM 7369 C CA . ARG B 1 446 ? -3.125 37.031 22.172 1 92.12 446 ARG B CA 1
ATOM 7370 C C . ARG B 1 446 ? -1.729 36.688 22.688 1 92.12 446 ARG B C 1
ATOM 7372 O O . ARG B 1 446 ? -0.797 37.469 22.516 1 92.12 446 ARG B O 1
ATOM 7379 N N . ARG B 1 447 ? -1.643 35.562 23.25 1 91.69 447 ARG B N 1
ATOM 7380 C CA . ARG B 1 447 ? -0.335 35.125 23.734 1 91.69 447 ARG B CA 1
ATOM 7381 C C . ARG B 1 447 ? 0.642 34.938 22.578 1 91.69 447 ARG B C 1
ATOM 7383 O O . ARG B 1 447 ? 1.812 35.312 22.672 1 91.69 447 ARG B O 1
ATOM 7390 N N . ARG B 1 448 ? 0.219 34.312 21.562 1 89.88 448 ARG B N 1
ATOM 7391 C CA . ARG B 1 448 ? 1.066 34.094 20.391 1 89.88 448 ARG B CA 1
ATOM 7392 C C . ARG B 1 448 ? 1.465 35.406 19.75 1 89.88 448 ARG B C 1
ATOM 7394 O O . ARG B 1 448 ? 2.584 35.562 19.25 1 89.88 448 ARG B O 1
ATOM 7401 N N . LEU B 1 449 ? 0.538 36.312 19.734 1 91.19 449 LEU B N 1
ATOM 7402 C CA . LEU B 1 449 ? 0.821 37.625 19.172 1 91.19 449 LEU B CA 1
ATOM 7403 C C . LEU B 1 449 ? 1.913 38.312 19.969 1 91.19 449 LEU B C 1
ATOM 7405 O O . LEU B 1 449 ? 2.82 38.938 19.391 1 91.19 449 LEU B O 1
ATOM 7409 N N . VAL B 1 450 ? 1.798 38.25 21.266 1 91.19 450 VAL B N 1
ATOM 7410 C CA . VAL B 1 450 ? 2.785 38.906 22.125 1 91.19 450 VAL B CA 1
ATOM 7411 C C . VAL B 1 450 ? 4.152 38.25 21.922 1 91.19 450 VAL B C 1
ATOM 7413 O O . VAL B 1 450 ? 5.172 38.938 21.875 1 91.19 450 VAL B O 1
ATOM 7416 N N . LYS B 1 451 ? 4.211 36.969 21.781 1 89.19 451 LYS B N 1
ATOM 7417 C CA . LYS B 1 451 ? 5.469 36.25 21.562 1 89.19 451 LYS B CA 1
ATOM 7418 C C . LYS B 1 451 ? 6.09 36.625 20.219 1 89.19 451 LYS B C 1
ATOM 7420 O O . LYS B 1 451 ? 7.309 36.781 20.109 1 89.19 451 LYS B O 1
ATOM 7425 N N . LEU B 1 452 ? 5.262 36.688 19.234 1 89.12 452 LEU B N 1
ATOM 7426 C CA . LEU B 1 452 ? 5.758 37.031 17.906 1 89.12 452 LEU B CA 1
ATOM 7427 C C . LEU B 1 452 ? 6.262 38.469 17.875 1 89.12 452 LEU B C 1
ATOM 7429 O O . LEU B 1 452 ? 7.238 38.781 17.188 1 89.12 452 LEU B O 1
ATOM 7433 N N . GLU B 1 453 ? 5.578 39.312 18.578 1 89.94 453 GLU B N 1
ATOM 7434 C CA . GLU B 1 453 ? 6.02 40.719 18.656 1 89.94 453 GLU B CA 1
ATOM 7435 C C . GLU B 1 453 ? 7.344 40.812 19.406 1 89.94 453 GLU B C 1
ATOM 7437 O O . GLU B 1 453 ? 8.195 41.625 19.047 1 89.94 453 GLU B O 1
ATOM 7442 N N . ALA B 1 454 ? 7.477 40.031 20.359 1 89.19 454 ALA B N 1
ATOM 7443 C CA . ALA B 1 454 ? 8.734 40.031 21.094 1 89.19 454 ALA B CA 1
ATOM 7444 C C . ALA B 1 454 ? 9.883 39.531 20.219 1 89.19 454 ALA B C 1
ATOM 7446 O O . ALA B 1 454 ? 11 40.062 20.297 1 89.19 454 ALA B O 1
ATOM 7447 N N . ARG B 1 455 ? 9.625 38.531 19.469 1 86.62 455 ARG B N 1
ATOM 7448 C CA . ARG B 1 455 ? 10.648 38.031 18.562 1 86.62 455 ARG B CA 1
ATOM 7449 C C . ARG B 1 455 ? 11.016 39.062 17.5 1 86.62 455 ARG B C 1
ATOM 7451 O O . ARG B 1 455 ? 12.172 39.156 17.094 1 86.62 455 ARG B O 1
ATOM 7458 N N . ARG B 1 456 ? 10.008 39.719 16.984 1 88.38 456 ARG B N 1
ATOM 7459 C CA . ARG B 1 456 ? 10.25 40.781 15.992 1 88.38 456 ARG B CA 1
ATOM 7460 C C . ARG B 1 456 ? 11.086 41.906 16.578 1 88.38 456 ARG B C 1
ATOM 7462 O O . ARG B 1 456 ? 11.953 42.469 15.898 1 88.38 456 ARG B O 1
ATOM 7469 N N . GLU B 1 457 ? 10.844 42.281 17.844 1 85.5 457 GLU B N 1
ATOM 7470 C CA . GLU B 1 457 ? 11.602 43.344 18.531 1 85.5 457 GLU B CA 1
ATOM 7471 C C . GLU B 1 457 ? 13.047 42.906 18.766 1 85.5 457 GLU B C 1
ATOM 7473 O O . GLU B 1 457 ? 13.969 43.719 18.672 1 85.5 457 GLU B O 1
ATOM 7478 N N . ALA B 1 458 ? 13.203 41.656 18.984 1 81.94 458 ALA B N 1
ATOM 7479 C CA . ALA B 1 458 ? 14.555 41.125 19.172 1 81.94 458 ALA B CA 1
ATOM 7480 C C . ALA B 1 458 ? 15.359 41.219 17.875 1 81.94 458 ALA B C 1
ATOM 7482 O O . ALA B 1 458 ? 16.578 41.344 17.906 1 81.94 458 ALA B O 1
ATOM 7483 N N . PHE B 1 459 ? 14.688 41 16.812 1 77.81 459 PHE B N 1
ATOM 7484 C CA . PHE B 1 459 ? 15.328 41.125 15.508 1 77.81 459 PHE B CA 1
ATOM 7485 C C . PHE B 1 459 ? 15.781 42.562 15.266 1 77.81 459 PHE B C 1
ATOM 7487 O O . PHE B 1 459 ? 16.797 42.812 14.609 1 77.81 459 PHE B O 1
ATOM 7494 N N . SER B 1 460 ? 15.062 43.594 15.734 1 71.75 460 SER B N 1
ATOM 7495 C CA . SER B 1 460 ? 15.367 45 15.5 1 71.75 460 SER B CA 1
ATOM 7496 C C . SER B 1 460 ? 16.469 45.5 16.438 1 71.75 460 SER B C 1
ATOM 7498 O O . SER B 1 460 ? 17.234 46.406 16.078 1 71.75 460 SER B O 1
ATOM 7500 N N . GLU B 1 461 ? 16.594 45.062 17.719 1 64.56 461 GLU B N 1
ATOM 7501 C CA . GLU B 1 461 ? 17.578 45.562 18.672 1 64.56 461 GLU B CA 1
ATOM 7502 C C . GLU B 1 461 ? 18.984 45.094 18.328 1 64.56 461 GLU B C 1
ATOM 7504 O O . GLU B 1 461 ? 19.953 45.469 19 1 64.56 461 GLU B O 1
ATOM 7509 N N . PRO B 1 462 ? 19.312 44.344 17.562 1 54.62 462 PRO B N 1
ATOM 7510 C CA . PRO B 1 462 ? 20.75 44.062 17.641 1 54.62 462 PRO B CA 1
ATOM 7511 C C . PRO B 1 462 ? 21.609 45.312 17.703 1 54.62 462 PRO B C 1
ATOM 7513 O O . PRO B 1 462 ? 22.547 45.406 18.5 1 54.62 462 PRO B O 1
ATOM 7516 N N . ARG B 1 463 ? 21.969 46 16.469 1 51.69 463 ARG B N 1
ATOM 7517 C CA . ARG B 1 463 ? 23.234 46.656 16.156 1 51.69 463 ARG B CA 1
ATOM 7518 C C . ARG B 1 463 ? 23.359 48 16.875 1 51.69 463 ARG B C 1
ATOM 7520 O O . ARG B 1 463 ? 24.359 48.688 16.734 1 51.69 463 ARG B O 1
ATOM 7527 N N . GLU B 1 464 ? 22.25 48.406 17.469 1 46.84 464 GLU B N 1
ATOM 7528 C CA . GLU B 1 464 ? 22.578 49.719 17.969 1 46.84 464 GLU B CA 1
ATOM 7529 C C . GLU B 1 464 ? 23.594 49.625 19.109 1 46.84 464 GLU B C 1
ATOM 7531 O O . GLU B 1 464 ? 24.391 50.562 19.312 1 46.84 464 GLU B O 1
ATOM 7536 N N . GLU B 1 465 ? 23.516 48.562 19.906 1 47.44 465 GLU B N 1
ATOM 7537 C CA . GLU B 1 465 ? 24.516 48.562 20.969 1 47.44 465 GLU B CA 1
ATOM 7538 C C . GLU B 1 465 ? 25.922 48.438 20.406 1 47.44 465 GLU B C 1
ATOM 7540 O O . GLU B 1 465 ? 26.891 48.875 21.016 1 47.44 465 GLU B O 1
ATOM 7545 N N . GLU B 1 466 ? 26.094 47.688 19.344 1 47.03 466 GLU B N 1
ATOM 7546 C CA . GLU B 1 466 ? 27.484 47.594 18.906 1 47.03 466 GLU B CA 1
ATOM 7547 C C . GLU B 1 466 ? 27.953 48.938 18.359 1 47.03 466 GLU B C 1
ATOM 7549 O O . GLU B 1 466 ? 29.156 49.25 18.406 1 47.03 466 GLU B O 1
ATOM 7554 N N . LEU B 1 467 ? 27.047 49.719 17.812 1 46.59 467 LEU B N 1
ATOM 7555 C CA . LEU B 1 467 ? 27.562 50.969 17.266 1 46.59 467 LEU B CA 1
ATOM 7556 C C . LEU B 1 467 ? 27.812 51.969 18.391 1 46.59 467 LEU B C 1
ATOM 7558 O O . LEU B 1 467 ? 28.641 52.875 18.25 1 46.59 467 LEU B O 1
ATOM 7562 N N . ASN B 1 468 ? 27.094 51.812 19.516 1 43.16 468 ASN B N 1
ATOM 7563 C CA . ASN B 1 468 ? 27.375 52.844 20.484 1 43.16 468 ASN B CA 1
ATOM 7564 C C . ASN B 1 468 ? 28.578 52.5 21.359 1 43.16 468 ASN B C 1
ATOM 7566 O O . ASN B 1 468 ? 28.938 53.219 22.281 1 43.16 468 ASN B O 1
ATOM 7570 N N . GLY B 1 469 ? 29.047 51.25 21.312 1 42.91 469 GLY B N 1
ATOM 7571 C CA . GLY B 1 469 ? 30.234 51.031 22.125 1 42.91 469 GLY B CA 1
ATOM 7572 C C . GLY B 1 469 ? 31.453 51.75 21.578 1 42.91 469 GLY B C 1
ATOM 7573 O O . GLY B 1 469 ? 32.531 51.719 22.172 1 42.91 469 GLY B O 1
ATOM 7574 N N . ASP B 1 470 ? 31.438 51.938 20.266 1 40.16 470 ASP B N 1
ATOM 7575 C CA . ASP B 1 470 ? 32.688 52.594 19.844 1 40.16 470 ASP B CA 1
ATOM 7576 C C . ASP B 1 470 ? 32.656 54.094 20.172 1 40.16 470 ASP B C 1
ATOM 7578 O O . ASP B 1 470 ? 33.5 54.844 19.688 1 40.16 470 ASP B O 1
ATOM 7582 N N . ARG B 1 471 ? 31.594 54.562 20.984 1 30.05 471 ARG B N 1
ATOM 7583 C CA . ARG B 1 471 ? 32.031 55.875 21.438 1 30.05 471 ARG B CA 1
ATOM 7584 C C . ARG B 1 471 ? 32.781 55.781 22.75 1 30.05 471 ARG B C 1
ATOM 7586 O O . ARG B 1 471 ? 32.438 55 23.625 1 30.05 471 ARG B O 1
#

Secondary structure (DSSP, 8-state):
--TTSS-S-EEEEEEEEEPBPGGGSHHHHHHHHHHHHHHHHTTTSHHHHHHHHHHHHHHHHHHHHHHHHHHHT----PPPEEEE-----TT-GGGGT-TTB--S-SEEEE----EETHHHHHHHHHHHHHHHHHHHHHH-HHHHSSHHHHHHHHHHHHHHHHHHHHHHHHHHHHTTPPPEEEEE-TTSPPPSEEE-----GGG--SSHHHHHHHHHH-HHHHHTT-SSEE-GGGG---TTS-GGG-EEEE----TTTTSTTSHHHHHHTTHHHHHHHHHHHHHHHHHHHHHHHTT---S---S-HHHHHHTHHHHHHHHHHHHHHHHHHHHHTT----S---HHHHHHHTT-HHHHHHHHHHHHHHHHHHHHHHHHHHHHHHHHHHHHHHHHHHHHH--BSS-TTSHHHHHHHHHHHHHHHHHHHHHTHHHH--HHHHHHHHHHHHHHHHHHHHHHHHHHSHHHHHHHTT-/--TTSS-S-EEEEEEEEEPBPGGGSHHHHHHHHHHHHHHHHTTTSHHHHHHHHHHHHHHHHHHHHHHHHHHHT----PPPEEEE-----TT-GGGGT-TTB--S-SEEEE----EETHHHHHHHHHHHHHHHHHHHHHH-HHHHSSHHHHHHHHHHHHHHHHHHHHHHHHHHHHTTPPPEEEEE-TTSPPPSEEE-----GGG--SSHHHHHHHHHH-HHHHHTT-SSSB-GGGG---TTS-GGG-EEEE----TTTTSTTSHHHHHHTTHHHHHHHHHHHHHHHHHHHHHHHTT---S---S-HHHHHHTHHHHHHHHHHHHHHHHHHHHHTT----S---HHHHHHHTT-HHHHHHHHHHHHHHHHHHHHHHHHHHHHHHHHHHHHHHHHHHHHH--BSS-TTSHHHHHHHHHHHHHHHHHHHHHTHHHH--HHHHHHHHHHHHHHHHHHHHHHHHHHSHHHHHHHTT-

Radius of gyration: 37.69 Å; Cα contacts (8 Å, |Δi|>4): 1167; chains: 2; bounding box: 84×121×112 Å

pLDDT: mean 80.93, std 14.4, range [26.06, 97.5]

Organism: Aspergillus terreus (NCBI:txid33178)